Protein 2DGD (pdb70)

InterPro domains:
  IPR001920 Asp/Glu racemase [G3DSA:3.40.50.1860] (1-93)
  IPR001920 Asp/Glu racemase [G3DSA:3.40.50.1860] (94-223)
  IPR026286 Maleate isomerase/Arylmalonate decarboxylase [PF17645] (97-219)
  IPR026286 Maleate isomerase/Arylmalonate decarboxylase [PTHR40267] (1-223)

Foldseek 3Di:
DLQLFEEEEEEEPQQDLLVLCVVADPSYYYHYDYHDDDDLEDPDLVVVLVVLLVRCVVCVPRHPAYEYQGSRNCPPNVVSNCVSGPRYQYLVVLLVVVCVVLVWAEEEEEEAAADVVQVVVQVVVVVVRHHYQYYFHVHDDDLNVQLPDDLVVSLCSQVVPLVSRLVTPEYEYDHSSYNHQPNLQVNCVVSVQYHYSSLSSVSVCVVSVHDDDGGRD/DLQLFEEEEEEEPQQDLLVQCVVADPSYYYHYDYHDDDDLEDPDLVVVLVVLLVRCVVCVVRHPAYEYQGSYNCPPNVVSNCVSGPRYQYLVVLLVVVCVVLVWAEEEEEEAAAPVVQVVVVVVVVVVRHHYLYYFHVHDDDLNVQLPDDLVVSLCSQVVPLPSRLVTPEYEYDHSSYNHQPNLQVCLVVSVAYHYSVQSSVSVCVVSVHDDDTHRD/DLPLFEEEEEEEPQQPLLVQCVVADPSYYYHYDYHDDDDQEDPDLVVVLVVLLVRCVVCVPRHPAYEYQGSRRCPPNVVSNCVSGPRYQYLVVLVVVVCVVLVWAEEEEEEAAAPVVFVVVVVVVVVVRHHYLYYFHVHDDDLNVQLPDDLVVSLCSQVVPVVSRLVTPEYEYEHSSYNHQPNLQVNCVVSVQYHYSVLSSVSVCVVSVHDDDGGRD/DLQLFEEEEEEEPQQDLLVQCVVADPSYYYHYDYHDDDDLEDPDLVVVLVVLLVRCVVCVPRHPAYEYQGSRNCPPNVVSNCVSGPRYQYLVVLVVVVCVVLVWAEEEEEEAAAPVVFVVVVVVVVVVRHHYLYYFHVHDDDLNVQLPDDLVVSLCSQVVPLVSHLVTPEYEYDHSSYNHQPNLQVNCVVSVQYYYSVLSSVSVCVVSVHDDDGGRD

Solvent-accessible surface area: 36284 Å² total

Sequence (868 aa):
PGGRGRIGVILPANNAGEYDLWKAPEGVSIHSTRKPTKGCEPENVEEFEKELKYSYSLLAEVSDIIIYGRTYGTHKHAHVIKRVIKDVVIPEESVYELLKKLNVRKLWIGTPYIKERTLEEVEWWRNKGFEIVGYDGLGKIRGIDISNTPIFTIYRLVKRHLNEVLKADAVYIACTALSTYEAVQYLHEDLDPVVSENAAAWEALNKLKIKAKLPGFPGGRGRIGVILPANNAGEYDLWKAPEGVSIHSTRKPTKGCEPENVEEFEKELKYSYSLLAEVSDIIIYGRTYGTHKHAHVIKRVIKDVVIPEESVYELLKKLNVRKLWIGTPYIKERTLEEVEWWRNKGFEIVGYDGLGKIRGIDISNTPIFTIYRLVKRHLNEVLKADAVYIACTALSTYEAVQYLHEDLDPVVSENAAAWEALNKLKIKAKLPGFPGGRGRIGVILPANNAGEYDLWKAPEGVSIHSTRKPTKGCEPENVEEFEKELKYSYSLLAEVSDIIIYGRTYGTHKHAHVIKRVIKDVVIPEESVYELLKKLNVRKLWIGTPYIKERTLEEVEWWRNKGFEIVGYDGLGKIRGIDISNTPIFTIYRLVKRHLNEVLKADAVYIACTALSTYEAVQYLHEDLDPVVSENAAAWEALNKLKIKAKLPGFPGGRGRIGVILPANNAGEYDLWKAPEGVSIHSTRKPTKGCEPENVEEFEKELKYSYSLLAEVSDIIIYGRTYGTHKHAHVIKRVIKDVVIPEESVYELLKKLNVRKLWIGTPYIKERTLEEVEWWRNKGFEIVGYDGLGKIRGIDISNTPIFTIYRLVKRHLNEVLKADAVYIACTALSTYEAVQYLHEDLDPVVSENAAAWEALNKLKIKAKLPGF

Secondary structure (DSSP, 8-state):
--SSEEEEEE--TT----HHHH---TTEEEEEE----SSSS-S-HHHHHHHHHHHHHHHTTT-SEEEE---TTTTT-HHHHHHHSTT-B-HHHHHHHHHHHTT--EEEEEESS-HHHHHHHHHHHHTTT-EEEEEEE----SHHHHHT--HHHHHHHHHTTHHHHTTSSEEEE--TTS--TTHHHHHHHHH--EEEHHHH--HHHHHHT-----S--/--TTEEEEEE--TT----HHHH---TTEEEEEE----SSSS-SSHHHHHHHHHHHHHHHTTT-SEEEE---TTTTT-HHHHHHHSTT-B-HHHHHHHHHHHTT--EEEEEESS-HHHHHHHHHHHHTTT-EEEEEEE----SHHHHHT--HHHHHHHHHTTHHHHTTSSEEEE--TTS--TTHHHHHHHHH--EEEHHHH--HHHHHHT-----TT-/--SSEEEEEE--TT----HHHH---TTEEEEEE----SSSS-SSHHHHHHHHHHHHHHHTTT-SEEEE---TTTTT-HHHHHHHSTT-B-HHHHHHHHHHHTT--EEEEEESS-HHHHHHHHHHHHTTT-EEEEEEE----SHHHHHT--HHHHHHHHHTTHHHHTTSSEEEE--TTS--TTHHHHHHHHH--EEEHHHH--HHHHHHT-----S--/--SSEEEEEE--TT----HHHH---TTEEEEEE----SSSS-SSHHHHHHHHHHHHHHHTTT-SEEEE---TTTTT-HHHHHHHSTT-B-HHHHHHHHHHHTT--EEEEEESS-HHHHHHHHHHHHTTT-EEEEEEE----SHHHHHT--HHHHHHHHHTTHHHHTTSSEEEE--TTS--TTHHHHHHHHH--EEEHHHH--HHHHHHT-----S--

Nearest PDB structures (foldseek):
  2dgd-assembly1_A  TM=1.003E+00  e=7.468E-41  Sulfurisphaera tokodaii
  3ixm-assembly1_A  TM=8.099E-01  e=5.801E-12  Bordetella bronchiseptica
  3ixl-assembly1_A  TM=8.257E-01  e=1.389E-10  Bordetella bronchiseptica
  2vlb-assembly4_D  TM=7.906E-01  e=2.814E-10  Bordetella bronchiseptica
  3dtv-assembly5_C-4  TM=7.986E-01  e=5.375E-10  Bordetella bronchiseptica

Organism: Sulfurisphaera tokodaii (strain DSM 16993 / JCM 10545 / NBRC 100140 / 7) (NCBI:txid273063)

Structure (mmCIF, N/CA/C/O backbone):
data_2DGD
#
_entry.id   2DGD
#
_cell.length_a   131.221
_cell.length_b   131.221
_cell.length_c   125.896
_cell.angle_alpha   90.00
_cell.angle_beta   90.00
_cell.angle_gamma   120.00
#
_symmetry.space_group_name_H-M   'P 31 2 1'
#
loop_
_entity.id
_entity.type
_entity.pdbx_description
1 polymer '223aa long hypothetical arylmalonate decarboxylase'
2 non-polymer GLYCEROL
3 water water
#
loop_
_atom_site.group_PDB
_atom_site.id
_atom_site.type_symbol
_atom_site.label_atom_id
_atom_site.label_alt_id
_atom_site.label_comp_id
_atom_site.label_asym_id
_atom_site.label_entity_id
_atom_site.label_seq_id
_atom_site.pdbx_PDB_ins_code
_atom_site.Cartn_x
_atom_site.Cartn_y
_atom_site.Cartn_z
_atom_site.occupancy
_atom_site.B_iso_or_equiv
_atom_site.auth_seq_id
_atom_site.auth_comp_id
_atom_site.auth_asym_id
_atom_site.auth_atom_id
_atom_site.pdbx_PDB_model_num
ATOM 1 N N . PRO A 1 2 ? 17.600 134.129 24.053 1.00 30.93 2 PRO A N 1
ATOM 2 C CA . PRO A 1 2 ? 16.575 133.979 23.002 1.00 32.47 2 PRO A CA 1
ATOM 3 C C . PRO A 1 2 ? 15.250 133.494 23.562 1.00 30.47 2 PRO A C 1
ATOM 4 O O . PRO A 1 2 ? 15.063 132.303 23.767 1.00 32.72 2 PRO A O 1
ATOM 8 N N . GLY A 1 3 ? 14.339 134.422 23.821 1.00 28.53 3 GLY A N 1
ATOM 9 C CA . GLY A 1 3 ? 13.041 134.041 24.336 1.00 26.33 3 GLY A CA 1
ATOM 10 C C . GLY A 1 3 ? 12.201 133.481 23.205 1.00 25.25 3 GLY A C 1
ATOM 11 O O . GLY A 1 3 ? 11.240 134.109 22.768 1.00 25.15 3 GLY A O 1
ATOM 12 N N . GLY A 1 4 ? 12.571 132.299 22.725 1.00 24.36 4 GLY A N 1
ATOM 13 C CA . GLY A 1 4 ? 11.847 131.672 21.637 1.00 23.76 4 GLY A CA 1
ATOM 14 C C . GLY A 1 4 ? 10.384 131.468 21.968 1.00 24.02 4 GLY A C 1
ATOM 15 O O . GLY A 1 4 ? 9.536 131.390 21.076 1.00 23.86 4 GLY A O 1
ATOM 16 N N . ARG A 1 5 ? 10.090 131.384 23.261 1.00 22.51 5 ARG A N 1
ATOM 17 C CA . ARG A 1 5 ? 8.730 131.197 23.738 1.00 21.89 5 ARG A CA 1
ATOM 18 C C . ARG A 1 5 ? 8.057 132.558 23.956 1.00 22.85 5 ARG A C 1
ATOM 19 O O . ARG A 1 5 ? 6.836 132.693 23.853 1.00 23.84 5 ARG A O 1
ATOM 27 N N . GLY A 1 6 ? 8.865 133.566 24.254 1.00 22.37 6 GLY A N 1
ATOM 28 C CA . GLY A 1 6 ? 8.327 134.891 24.477 1.00 22.16 6 GLY A CA 1
ATOM 29 C C . GLY A 1 6 ? 9.352 135.820 25.091 1.00 22.22 6 GLY A C 1
ATOM 30 O O . GLY A 1 6 ? 10.258 135.379 25.802 1.00 22.24 6 GLY A O 1
ATOM 31 N N . ARG A 1 7 ? 9.210 137.111 24.804 1.00 21.80 7 ARG A N 1
ATOM 32 C CA . ARG A 1 7 ? 10.116 138.124 25.323 1.00 20.27 7 ARG A CA 1
ATOM 33 C C . ARG A 1 7 ? 9.315 139.230 25.983 1.00 19.86 7 ARG A C 1
ATOM 34 O O . ARG A 1 7 ? 8.496 139.879 25.339 1.00 19.94 7 ARG A O 1
ATOM 42 N N . ILE A 1 8 ? 9.548 139.435 27.273 1.00 19.26 8 ILE A N 1
ATOM 43 C CA . ILE A 1 8 ? 8.828 140.459 28.013 1.00 18.90 8 ILE A CA 1
ATOM 44 C C . ILE A 1 8 ? 9.708 141.661 28.327 1.00 19.01 8 ILE A C 1
ATOM 45 O O . ILE A 1 8 ? 10.744 141.545 28.986 1.00 18.68 8 ILE A O 1
ATOM 50 N N . GLY A 1 9 ? 9.293 142.821 27.839 1.00 19.33 9 GLY A N 1
ATOM 51 C CA . GLY A 1 9 ? 10.044 144.032 28.097 1.00 19.76 9 GLY A CA 1
ATOM 52 C C . GLY A 1 9 ? 9.509 144.675 29.360 1.00 19.19 9 GLY A C 1
ATOM 53 O O . GLY A 1 9 ? 8.325 144.554 29.669 1.00 19.01 9 GLY A O 1
ATOM 54 N N . VAL A 1 10 ? 10.372 145.347 30.107 1.00 18.03 10 VAL A N 1
ATOM 55 C CA . VAL A 1 10 ? 9.930 146.002 31.323 1.00 17.70 10 VAL A CA 1
ATOM 56 C C . VAL A 1 10 ? 10.614 147.360 31.523 1.00 18.38 10 VAL A C 1
ATOM 57 O O . VAL A 1 10 ? 11.842 147.479 31.448 1.00 19.09 10 VAL A O 1
ATOM 61 N N . ILE A 1 11 ? 9.804 148.388 31.743 1.00 17.46 11 ILE A N 1
ATOM 62 C CA . ILE A 1 11 ? 10.322 149.721 31.992 1.00 19.52 11 ILE A CA 1
ATOM 63 C C . ILE A 1 11 ? 10.241 149.919 33.498 1.00 20.74 11 ILE A C 1
ATOM 64 O O . ILE A 1 11 ? 9.163 149.814 34.079 1.00 21.60 11 ILE A O 1
ATOM 69 N N . LEU A 1 12 ? 11.367 150.195 34.141 1.00 21.40 12 LEU A N 1
ATOM 70 C CA . LEU A 1 12 ? 11.339 150.385 35.584 1.00 23.60 12 LEU A CA 1
ATOM 71 C C . LEU A 1 12 ? 12.199 151.528 36.085 1.00 23.88 12 LEU A C 1
ATOM 72 O O . LEU A 1 12 ? 13.069 152.019 35.375 1.00 24.15 12 LEU A O 1
ATOM 77 N N . PRO A 1 13 ? 11.950 151.978 37.325 1.00 24.70 13 PRO A N 1
ATOM 78 C CA . PRO A 1 13 ? 12.720 153.075 37.912 1.00 24.13 13 PRO A CA 1
ATOM 79 C C . PRO A 1 13 ? 14.182 152.689 38.112 1.00 24.47 13 PRO A C 1
ATOM 80 O O . PRO A 1 13 ? 14.495 151.548 38.428 1.00 23.86 13 PRO A O 1
ATOM 84 N N . ALA A 1 14 ? 15.069 153.655 37.923 1.00 25.64 14 ALA A N 1
ATOM 85 C CA . ALA A 1 14 ? 16.497 153.425 38.047 1.00 27.09 14 ALA A CA 1
ATOM 86 C C . ALA A 1 14 ? 16.915 152.602 39.255 1.00 27.78 14 ALA A C 1
ATOM 87 O O . ALA A 1 14 ? 17.695 151.661 39.132 1.00 28.36 14 ALA A O 1
ATOM 89 N N . ASN A 1 15 ? 16.391 152.949 40.422 1.00 29.23 15 ASN A N 1
ATOM 90 C CA . ASN A 1 15 ? 16.778 152.264 41.645 1.00 30.00 15 ASN A CA 1
ATOM 91 C C . ASN A 1 15 ? 15.960 151.060 42.085 1.00 29.63 15 ASN A C 1
ATOM 92 O O . ASN A 1 15 ? 16.023 150.658 43.240 1.00 30.80 15 ASN A O 1
ATOM 97 N N . ASN A 1 16 ? 15.199 150.478 41.170 1.00 28.15 16 ASN A N 1
ATOM 98 C CA . ASN A 1 16 ? 14.414 149.301 41.500 1.00 27.35 16 ASN A CA 1
ATOM 99 C C . ASN A 1 16 ? 15.321 148.088 41.300 1.00 27.49 16 ASN A C 1
ATOM 100 O O . ASN A 1 16 ? 15.738 147.803 40.178 1.00 28.63 16 ASN A O 1
ATOM 105 N N . ALA A 1 17 ? 15.628 147.371 42.374 1.00 26.28 17 ALA A N 1
ATOM 106 C CA . ALA A 1 17 ? 16.498 146.210 42.252 1.00 26.79 17 ALA A CA 1
ATOM 107 C C . ALA A 1 17 ? 15.794 144.894 42.548 1.00 27.12 17 ALA A C 1
ATOM 108 O O . ALA A 1 17 ? 16.428 143.843 42.585 1.00 27.34 17 ALA A O 1
ATOM 110 N N . GLY A 1 18 ? 14.482 144.944 42.737 1.00 26.84 18 GLY A N 1
ATOM 111 C CA . GLY A 1 18 ? 13.757 143.728 43.041 1.00 26.77 18 GLY A CA 1
ATOM 112 C C . GLY A 1 18 ? 12.905 143.134 41.936 1.00 28.28 18 GLY A C 1
ATOM 113 O O . GLY A 1 18 ? 12.753 141.915 41.859 1.00 28.52 18 GLY A O 1
ATOM 122 N N . GLU A 1 20 ? 13.341 142.950 38.517 1.00 25.87 20 GLU A N 1
ATOM 123 C CA . GLU A 1 20 ? 14.014 142.150 37.507 1.00 24.95 20 GLU A CA 1
ATOM 124 C C . GLU A 1 20 ? 14.248 140.739 38.020 1.00 24.87 20 GLU A C 1
ATOM 125 O O . GLU A 1 20 ? 14.073 139.765 37.291 1.00 25.37 20 GLU A O 1
ATOM 131 N N . TYR A 1 21 ? 14.630 140.627 39.286 1.00 24.89 21 TYR A N 1
ATOM 132 C CA . TYR A 1 21 ? 14.870 139.322 39.893 1.00 23.30 21 TYR A CA 1
ATOM 133 C C . TYR A 1 21 ? 13.574 138.506 39.923 1.00 22.57 21 TYR A C 1
ATOM 134 O O . TYR A 1 21 ? 13.553 137.358 39.489 1.00 22.04 21 TYR A O 1
ATOM 143 N N . ASP A 1 22 ? 12.501 139.100 40.442 1.00 21.81 22 ASP A N 1
ATOM 144 C CA . ASP A 1 22 ? 11.204 138.427 40.506 1.00 21.78 22 ASP A CA 1
ATOM 145 C C . ASP A 1 22 ? 10.764 137.943 39.129 1.00 21.74 22 ASP A C 1
ATOM 146 O O . ASP A 1 22 ? 10.403 136.779 38.955 1.00 20.63 22 ASP A O 1
ATOM 151 N N . LEU A 1 23 ? 10.801 138.846 38.154 1.00 22.23 23 LEU A N 1
ATOM 152 C CA . LEU A 1 23 ? 10.398 138.533 36.791 1.00 23.16 23 LEU A CA 1
ATOM 153 C C . LEU A 1 23 ? 11.140 137.342 36.191 1.00 23.83 23 LEU A C 1
ATOM 154 O O . LEU A 1 23 ? 10.527 136.480 35.572 1.00 24.25 23 LEU A O 1
ATOM 159 N N . TRP A 1 24 ? 12.454 137.284 36.368 1.00 24.33 24 TRP A N 1
ATOM 160 C CA . TRP A 1 24 ? 13.222 136.165 35.835 1.00 25.55 24 TRP A CA 1
ATOM 161 C C . TRP A 1 24 ? 12.903 134.864 36.559 1.00 26.21 24 TRP A C 1
ATOM 162 O O . TRP A 1 24 ? 12.805 133.809 35.944 1.00 26.96 24 TRP A O 1
ATOM 173 N N . LYS A 1 25 ? 12.751 134.937 37.873 1.00 26.82 25 LYS A N 1
ATOM 174 C CA . LYS A 1 25 ? 12.423 133.758 38.651 1.00 27.92 25 LYS A CA 1
ATOM 175 C C . LYS A 1 25 ? 11.068 133.185 38.222 1.00 29.11 25 LYS A C 1
ATOM 176 O O . LYS A 1 25 ? 10.853 131.977 38.264 1.00 29.62 25 LYS A O 1
ATOM 190 N N . ALA A 1 27 ? 9.752 133.745 35.129 1.00 25.81 27 ALA A N 1
ATOM 191 C CA . ALA A 1 27 ? 9.780 133.470 33.701 1.00 24.32 27 ALA A CA 1
ATOM 192 C C . ALA A 1 27 ? 9.879 131.983 33.414 1.00 24.05 27 ALA A C 1
ATOM 193 O O . ALA A 1 27 ? 10.808 131.321 33.869 1.00 24.45 27 ALA A O 1
ATOM 195 N N . PRO A 1 28 ? 8.901 131.425 32.680 1.00 23.77 28 PRO A N 1
ATOM 196 C CA . PRO A 1 28 ? 8.953 129.997 32.360 1.00 23.39 28 PRO A CA 1
ATOM 197 C C . PRO A 1 28 ? 10.030 129.773 31.308 1.00 24.33 28 PRO A C 1
ATOM 198 O O . PRO A 1 28 ? 10.532 130.732 30.717 1.00 25.36 28 PRO A O 1
ATOM 202 N N . GLU A 1 29 ? 10.383 128.517 31.068 1.00 24.93 29 GLU A N 1
ATOM 203 C CA . GLU A 1 29 ? 11.432 128.204 30.100 1.00 27.78 29 GLU A CA 1
ATOM 204 C C . GLU A 1 29 ? 11.179 128.704 28.686 1.00 26.82 29 GLU A C 1
ATOM 205 O O . GLU A 1 29 ? 10.130 128.436 28.106 1.00 28.74 29 GLU A O 1
ATOM 211 N N . GLY A 1 30 ? 12.151 129.412 28.128 1.00 24.61 30 GLY A N 1
ATOM 212 C CA . GLY A 1 30 ? 12.003 129.923 26.785 1.00 23.68 30 GLY A CA 1
ATOM 213 C C . GLY A 1 30 ? 11.562 131.369 26.793 1.00 24.43 30 GLY A C 1
ATOM 214 O O . GLY A 1 30 ? 11.409 131.992 25.739 1.00 27.46 30 GLY A O 1
ATOM 215 N N . VAL A 1 31 ? 11.348 131.908 27.986 1.00 22.53 31 VAL A N 1
ATOM 216 C CA . VAL A 1 31 ? 10.923 133.291 28.126 1.00 21.45 31 VAL A CA 1
ATOM 217 C C . VAL A 1 31 ? 12.076 134.097 28.696 1.00 21.00 31 VAL A C 1
ATOM 218 O O . VAL A 1 31 ? 12.780 133.634 29.593 1.00 21.13 31 VAL A O 1
ATOM 222 N N . SER A 1 32 ? 12.283 135.294 28.162 1.00 20.33 32 SER A N 1
ATOM 223 C CA . SER A 1 32 ? 13.338 136.157 28.661 1.00 21.56 32 SER A CA 1
ATOM 224 C C . SER A 1 32 ? 12.785 137.546 28.973 1.00 22.00 32 SER A C 1
ATOM 225 O O . SER A 1 32 ? 11.784 137.981 28.393 1.00 21.47 32 SER A O 1
ATOM 228 N N . ILE A 1 33 ? 13.441 138.222 29.913 1.00 22.13 33 ILE A N 1
ATOM 229 C CA . ILE A 1 33 ? 13.047 139.552 30.357 1.00 22.00 33 ILE A CA 1
ATOM 230 C C . ILE A 1 33 ? 14.055 140.595 29.876 1.00 22.80 33 ILE A C 1
ATOM 231 O O . ILE A 1 33 ? 15.266 140.409 30.001 1.00 23.86 33 ILE A O 1
ATOM 236 N N . HIS A 1 34 ? 13.552 141.697 29.331 1.00 23.11 34 HIS A N 1
ATOM 237 C CA . HIS A 1 34 ? 14.417 142.761 28.826 1.00 23.58 34 HIS A CA 1
ATOM 238 C C . HIS A 1 34 ? 13.969 144.084 29.411 1.00 24.06 34 HIS A C 1
ATOM 239 O O . HIS A 1 34 ? 12.816 144.484 29.240 1.00 25.44 34 HIS A O 1
ATOM 246 N N . SER A 1 35 ? 14.877 144.768 30.096 1.00 23.47 35 SER A N 1
ATOM 247 C CA . SER A 1 35 ? 14.511 146.024 30.728 1.00 25.01 35 SER A CA 1
ATOM 248 C C . SER A 1 35 ? 15.314 147.256 30.338 1.00 24.99 35 SER A C 1
ATOM 249 O O . SER A 1 35 ? 16.384 147.172 29.735 1.00 24.98 35 SER A O 1
ATOM 252 N N . THR A 1 36 ? 14.757 148.406 30.688 1.00 25.29 36 THR A N 1
ATOM 253 C CA . THR A 1 36 ? 15.390 149.690 30.452 1.00 26.65 36 THR A CA 1
ATOM 254 C C . THR A 1 36 ? 14.889 150.579 31.584 1.00 27.38 36 THR A C 1
ATOM 255 O O . THR A 1 36 ? 13.748 150.447 32.024 1.00 26.57 36 THR A O 1
ATOM 259 N N . ARG A 1 37 ? 15.744 151.474 32.064 1.00 29.47 37 ARG A N 1
ATOM 260 C CA . ARG A 1 37 ? 15.377 152.334 33.183 1.00 31.49 37 ARG A CA 1
ATOM 261 C C . ARG A 1 37 ? 14.973 153.758 32.846 1.00 34.01 37 ARG A C 1
ATOM 262 O O . ARG A 1 37 ? 15.266 154.273 31.765 1.00 35.18 37 ARG A O 1
ATOM 278 N N . LYS A 1 39 ? 14.651 157.851 34.502 1.00 47.04 39 LYS A N 1
ATOM 279 C CA . LYS A 1 39 ? 15.127 158.826 35.468 1.00 49.73 39 LYS A CA 1
ATOM 280 C C . LYS A 1 39 ? 14.269 158.807 36.732 1.00 50.85 39 LYS A C 1
ATOM 281 O O . LYS A 1 39 ? 13.044 158.806 36.657 1.00 49.65 39 LYS A O 1
ATOM 287 N N . PRO A 1 40 ? 14.907 158.760 37.916 1.00 53.10 40 PRO A N 1
ATOM 288 C CA . PRO A 1 40 ? 14.139 158.752 39.166 1.00 54.85 40 PRO A CA 1
ATOM 289 C C . PRO A 1 40 ? 13.448 160.106 39.302 1.00 56.58 40 PRO A C 1
ATOM 290 O O . PRO A 1 40 ? 14.041 161.141 39.013 1.00 56.14 40 PRO A O 1
ATOM 294 N N . THR A 1 41 ? 12.196 160.102 39.740 1.00 60.14 41 THR A N 1
ATOM 295 C CA . THR A 1 41 ? 11.441 161.347 39.855 1.00 63.43 41 THR A CA 1
ATOM 296 C C . THR A 1 41 ? 11.062 161.795 41.264 1.00 65.33 41 THR A C 1
ATOM 297 O O . THR A 1 41 ? 10.959 160.985 42.191 1.00 64.94 41 THR A O 1
ATOM 301 N N . LYS A 1 42 ? 10.841 163.101 41.398 1.00 67.71 42 LYS A N 1
ATOM 302 C CA . LYS A 1 42 ? 10.477 163.709 42.672 1.00 70.00 42 LYS A CA 1
ATOM 303 C C . LYS A 1 42 ? 9.113 163.243 43.179 1.00 70.29 42 LYS A C 1
ATOM 304 O O . LYS A 1 42 ? 9.026 162.526 44.180 1.00 70.03 42 LYS A O 1
ATOM 310 N N . GLY A 1 43 ? 8.054 163.651 42.486 1.00 70.01 43 GLY A N 1
ATOM 311 C CA . GLY A 1 43 ? 6.715 163.275 42.902 1.00 70.24 43 GLY A CA 1
ATOM 312 C C . GLY A 1 43 ? 6.313 161.862 42.531 1.00 70.08 43 GLY A C 1
ATOM 313 O O . GLY A 1 43 ? 7.153 161.043 42.157 1.00 70.47 43 GLY A O 1
ATOM 314 N N . CYS A 1 44 ? 5.019 161.575 42.646 1.00 69.79 44 CYS A N 1
ATOM 315 C CA . CYS A 1 44 ? 4.492 160.261 42.308 1.00 68.98 44 CYS A CA 1
ATOM 316 C C . CYS A 1 44 ? 3.593 160.402 41.078 1.00 67.34 44 CYS A C 1
ATOM 317 O O . CYS A 1 44 ? 2.906 159.465 40.677 1.00 67.97 44 CYS A O 1
ATOM 320 N N . GLU A 1 45 ? 3.620 161.592 40.484 1.00 64.57 45 GLU A N 1
ATOM 321 C CA . GLU A 1 45 ? 2.842 161.899 39.293 1.00 61.08 45 GLU A CA 1
ATOM 322 C C . GLU A 1 45 ? 3.607 162.981 38.535 1.00 59.91 45 GLU A C 1
ATOM 323 O O . GLU A 1 45 ? 4.212 163.860 39.141 1.00 58.83 45 GLU A O 1
ATOM 329 N N . PRO A 1 46 ? 3.594 162.929 37.196 1.00 59.88 46 PRO A N 1
ATOM 330 C CA . PRO A 1 46 ? 4.301 163.916 36.375 1.00 60.67 46 PRO A CA 1
ATOM 331 C C . PRO A 1 46 ? 3.676 165.311 36.348 1.00 62.38 46 PRO A C 1
ATOM 332 O O . PRO A 1 46 ? 2.477 165.458 36.098 1.00 63.06 46 PRO A O 1
ATOM 336 N N . GLU A 1 47 ? 4.488 166.335 36.605 1.00 63.77 47 GLU A N 1
ATOM 337 C CA . GLU A 1 47 ? 3.994 167.706 36.578 1.00 65.07 47 GLU A CA 1
ATOM 338 C C . GLU A 1 47 ? 3.982 168.228 35.154 1.00 65.75 47 GLU A C 1
ATOM 339 O O . GLU A 1 47 ? 3.205 169.117 34.818 1.00 66.09 47 GLU A O 1
ATOM 345 N N . ASN A 1 48 ? 4.849 167.676 34.316 1.00 67.04 48 ASN A N 1
ATOM 346 C CA . ASN A 1 48 ? 4.881 168.076 32.919 1.00 67.62 48 ASN A CA 1
ATOM 347 C C . ASN A 1 48 ? 4.460 166.850 32.110 1.00 67.29 48 ASN A C 1
ATOM 348 O O . ASN A 1 48 ? 5.255 165.933 31.913 1.00 67.44 48 ASN A O 1
ATOM 353 N N . VAL A 1 49 ? 3.214 166.828 31.649 1.00 66.44 49 VAL A N 1
ATOM 354 C CA . VAL A 1 49 ? 2.715 165.690 30.888 1.00 65.87 49 VAL A CA 1
ATOM 355 C C . VAL A 1 49 ? 3.445 165.444 29.575 1.00 66.05 49 VAL A C 1
ATOM 356 O O . VAL A 1 49 ? 3.774 164.300 29.257 1.00 66.38 49 VAL A O 1
ATOM 360 N N . GLU A 1 50 ? 3.699 166.498 28.807 1.00 66.40 50 GLU A N 1
ATOM 361 C CA . GLU A 1 50 ? 4.397 166.328 27.537 1.00 67.14 50 GLU A CA 1
ATOM 362 C C . GLU A 1 50 ? 5.806 165.799 27.785 1.00 66.06 50 GLU A C 1
ATOM 363 O O . GLU A 1 50 ? 6.326 165.009 27.001 1.00 65.93 50 GLU A O 1
ATOM 369 N N . GLU A 1 51 ? 6.416 166.246 28.880 1.00 65.07 51 GLU A N 1
ATOM 370 C CA . GLU A 1 51 ? 7.756 165.808 29.262 1.00 64.18 51 GLU A CA 1
ATOM 371 C C . GLU A 1 51 ? 7.726 164.308 29.525 1.00 62.19 51 GLU A C 1
ATOM 372 O O . GLU A 1 51 ? 8.543 163.549 28.997 1.00 62.36 51 GLU A O 1
ATOM 378 N N . PHE A 1 52 ? 6.776 163.899 30.359 1.00 58.73 52 PHE A N 1
ATOM 379 C CA . PHE A 1 52 ? 6.588 162.502 30.712 1.00 54.99 52 PHE A CA 1
ATOM 380 C C . PHE A 1 52 ? 6.376 161.689 29.442 1.00 53.64 52 PHE A C 1
ATOM 381 O O . PHE A 1 52 ? 7.134 160.766 29.156 1.00 54.67 52 PHE A O 1
ATOM 389 N N . GLU A 1 53 ? 5.356 162.048 28.673 1.00 51.94 53 GLU A N 1
ATOM 390 C CA . GLU A 1 53 ? 5.051 161.337 27.437 1.00 51.54 53 GLU A CA 1
ATOM 391 C C . GLU A 1 53 ? 6.239 161.220 26.478 1.00 50.25 53 GLU A C 1
ATOM 392 O O . GLU A 1 53 ? 6.399 160.212 25.796 1.00 50.04 53 GLU A O 1
ATOM 398 N N . LYS A 1 54 ? 7.080 162.244 26.430 1.00 49.72 54 LYS A N 1
ATOM 399 C CA . LYS A 1 54 ? 8.232 162.212 25.543 1.00 49.11 54 LYS A CA 1
ATOM 400 C C . LYS A 1 54 ? 9.263 161.199 26.034 1.00 48.31 54 LYS A C 1
ATOM 401 O O . LYS A 1 54 ? 9.817 160.430 25.245 1.00 48.77 54 LYS A O 1
ATOM 407 N N . GLU A 1 55 ? 9.522 161.201 27.337 1.00 47.21 55 GLU A N 1
ATOM 408 C CA . GLU A 1 55 ? 10.483 160.273 27.922 1.00 46.95 55 GLU A CA 1
ATOM 409 C C . GLU A 1 55 ? 9.937 158.852 27.881 1.00 45.08 55 GLU A C 1
ATOM 410 O O . GLU A 1 55 ? 10.677 157.892 27.667 1.00 44.43 55 GLU A O 1
ATOM 416 N N . LEU A 1 56 ? 8.632 158.725 28.083 1.00 43.35 56 LEU A N 1
ATOM 417 C CA . LEU A 1 56 ? 7.983 157.428 28.063 1.00 41.43 56 LEU A CA 1
ATOM 418 C C . LEU A 1 56 ? 8.092 156.826 26.671 1.00 40.64 56 LEU A C 1
ATOM 419 O O . LEU A 1 56 ? 8.410 155.648 26.525 1.00 40.33 56 LEU A O 1
ATOM 424 N N . LYS A 1 57 ? 7.838 157.639 25.650 1.00 39.87 57 LYS A N 1
ATOM 425 C CA . LYS A 1 57 ? 7.910 157.167 24.274 1.00 39.32 57 LYS A CA 1
ATOM 426 C C . LYS A 1 57 ? 9.332 156.742 23.932 1.00 38.39 57 LYS A C 1
ATOM 427 O O . LYS A 1 57 ? 9.534 155.772 23.199 1.00 38.88 57 LYS A O 1
ATOM 433 N N . TYR A 1 58 ? 10.317 157.461 24.465 1.00 36.85 58 TYR A N 1
ATOM 434 C CA . TYR A 1 58 ? 11.717 157.140 24.196 1.00 34.67 58 TYR A CA 1
ATOM 435 C C . TYR A 1 58 ? 12.098 155.781 24.765 1.00 34.48 58 TYR A C 1
ATOM 436 O O . TYR A 1 58 ? 12.660 154.941 24.058 1.00 33.58 58 TYR A O 1
ATOM 445 N N . SER A 1 59 ? 11.806 155.571 26.046 1.00 33.91 59 SER A N 1
ATOM 446 C CA . SER A 1 59 ? 12.121 154.299 26.688 1.00 33.37 59 SER A CA 1
ATOM 447 C C . SER A 1 59 ? 11.404 153.170 25.960 1.00 32.70 59 SER A C 1
ATOM 448 O O . SER A 1 59 ? 11.971 152.107 25.713 1.00 32.66 59 SER A O 1
ATOM 451 N N . TYR A 1 60 ? 10.151 153.410 25.610 1.00 31.93 60 TYR A N 1
ATOM 452 C CA . TYR A 1 60 ? 9.381 152.420 24.894 1.00 31.02 60 TYR A CA 1
ATOM 453 C C . TYR A 1 60 ? 10.089 152.069 23.587 1.00 30.34 60 TYR A C 1
ATOM 454 O O . TYR A 1 60 ? 10.181 150.905 23.214 1.00 31.73 60 TYR A O 1
ATOM 463 N N . SER A 1 61 ? 10.604 153.075 22.895 1.00 29.45 61 SER A N 1
ATOM 464 C CA . SER A 1 61 ? 11.281 152.832 21.631 1.00 28.67 61 SER A CA 1
ATOM 465 C C . SER A 1 61 ? 12.510 151.947 21.795 1.00 28.41 61 SER A C 1
ATOM 466 O O . SER A 1 61 ? 12.953 151.308 20.842 1.00 29.55 61 SER A O 1
ATOM 469 N N . LEU A 1 62 ? 13.064 151.907 23.002 1.00 27.75 62 LEU A N 1
ATOM 470 C CA . LEU A 1 62 ? 14.244 151.092 23.260 1.00 26.51 62 LEU A CA 1
ATOM 471 C C . LEU A 1 62 ? 13.884 149.628 23.498 1.00 26.20 62 LEU A C 1
ATOM 472 O O . LEU A 1 62 ? 14.737 148.747 23.399 1.00 26.19 62 LEU A O 1
ATOM 477 N N . LEU A 1 63 ? 12.615 149.374 23.794 1.00 26.28 63 LEU A N 1
ATOM 478 C CA . LEU A 1 63 ? 12.133 148.024 24.085 1.00 27.52 63 LEU A CA 1
ATOM 479 C C . LEU A 1 63 ? 11.181 147.456 23.029 1.00 29.57 63 LEU A C 1
ATOM 480 O O . LEU A 1 63 ? 10.969 146.239 22.960 1.00 29.74 63 LEU A O 1
ATOM 485 N N . ALA A 1 64 ? 10.621 148.341 22.208 1.00 30.60 64 ALA A N 1
ATOM 486 C CA . ALA A 1 64 ? 9.660 147.971 21.171 1.00 31.11 64 ALA A CA 1
ATOM 487 C C . ALA A 1 64 ? 10.024 146.798 20.270 1.00 32.30 64 ALA A C 1
ATOM 488 O O . ALA A 1 64 ? 9.186 145.951 19.967 1.00 34.08 64 ALA A O 1
ATOM 490 N N . GLU A 1 65 ? 11.272 146.732 19.843 1.00 32.75 65 GLU A N 1
ATOM 491 C CA . GLU A 1 65 ? 11.659 145.668 18.941 1.00 33.21 65 GLU A CA 1
ATOM 492 C C . GLU A 1 65 ? 12.008 144.314 19.579 1.00 31.82 65 GLU A C 1
ATOM 493 O O . GLU A 1 65 ? 11.813 143.281 18.950 1.00 32.17 65 GLU A O 1
ATOM 499 N N . VAL A 1 66 ? 12.513 144.299 20.810 1.00 30.11 66 VAL A N 1
ATOM 500 C CA . VAL A 1 66 ? 12.849 143.027 21.457 1.00 28.65 66 VAL A CA 1
ATOM 501 C C . VAL A 1 66 ? 11.701 142.472 22.283 1.00 29.08 66 VAL A C 1
ATOM 502 O O . VAL A 1 66 ? 11.755 141.325 22.728 1.00 29.17 66 VAL A O 1
ATOM 506 N N . SER A 1 67 ? 10.663 143.278 22.485 1.00 28.30 67 SER A N 1
ATOM 507 C CA . SER A 1 67 ? 9.526 142.863 23.303 1.00 26.52 67 SER A CA 1
ATOM 508 C C . SER A 1 67 ? 8.294 142.340 22.577 1.00 25.33 67 SER A C 1
ATOM 509 O O . SER A 1 67 ? 7.933 142.815 21.505 1.00 26.47 67 SER A O 1
ATOM 512 N N . ASP A 1 68 ? 7.649 141.355 23.186 1.00 24.03 68 ASP A N 1
ATOM 513 C CA . ASP A 1 68 ? 6.420 140.792 22.655 1.00 23.78 68 ASP A CA 1
ATOM 514 C C . ASP A 1 68 ? 5.299 141.540 23.370 1.00 24.33 68 ASP A C 1
ATOM 515 O O . ASP A 1 68 ? 4.181 141.665 22.869 1.00 24.71 68 ASP A O 1
ATOM 520 N N . ILE A 1 69 ? 5.620 142.023 24.566 1.00 22.98 69 ILE A N 1
ATOM 521 C CA . ILE A 1 69 ? 4.691 142.784 25.383 1.00 21.07 69 ILE A CA 1
ATOM 522 C C . ILE A 1 69 ? 5.552 143.568 26.357 1.00 21.22 69 ILE A C 1
ATOM 523 O O . ILE A 1 69 ? 6.683 143.177 26.629 1.00 20.49 69 ILE A O 1
ATOM 528 N N . ILE A 1 70 ? 5.030 144.674 26.875 1.00 21.91 70 ILE A N 1
ATOM 529 C CA . ILE A 1 70 ? 5.797 145.503 27.794 1.00 22.77 70 ILE A CA 1
ATOM 530 C C . ILE A 1 70 ? 5.080 145.764 29.103 1.00 23.42 70 ILE A C 1
ATOM 531 O O . ILE A 1 70 ? 3.876 145.983 29.131 1.00 24.43 70 ILE A O 1
ATOM 536 N N . ILE A 1 71 ? 5.836 145.729 30.192 1.00 24.60 71 ILE A N 1
ATOM 537 C CA . ILE A 1 71 ? 5.294 145.970 31.522 1.00 24.32 71 ILE A CA 1
ATOM 538 C C . ILE A 1 71 ? 5.829 147.307 31.996 1.00 25.62 71 ILE A C 1
ATOM 539 O O . ILE A 1 71 ? 7.034 147.546 31.927 1.00 25.80 71 ILE A O 1
ATOM 544 N N . TYR A 1 72 ? 4.934 148.177 32.459 1.00 27.04 72 TYR A N 1
ATOM 545 C CA . TYR A 1 72 ? 5.330 149.481 32.985 1.00 27.84 72 TYR A CA 1
ATOM 546 C C . TYR A 1 72 ? 5.509 149.257 34.483 1.00 28.63 72 TYR A C 1
ATOM 547 O O . TYR A 1 72 ? 4.550 149.310 35.248 1.00 28.42 72 TYR A O 1
ATOM 556 N N . GLY A 1 73 ? 6.743 148.998 34.896 1.00 30.10 73 GLY A N 1
ATOM 557 C CA . GLY A 1 73 ? 7.006 148.714 36.294 1.00 33.66 73 GLY A CA 1
ATOM 558 C C . GLY A 1 73 ? 7.204 149.861 37.254 1.00 35.84 73 GLY A C 1
ATOM 559 O O . GLY A 1 73 ? 8.089 149.809 38.100 1.00 36.77 73 GLY A O 1
ATOM 560 N N . ARG A 1 74 ? 6.390 150.898 37.137 1.00 39.05 74 ARG A N 1
ATOM 561 C CA . ARG A 1 74 ? 6.493 152.042 38.036 1.00 41.61 74 ARG A CA 1
ATOM 562 C C . ARG A 1 74 ? 5.098 152.341 38.545 1.00 43.86 74 ARG A C 1
ATOM 563 O O . ARG A 1 74 ? 4.111 151.815 38.019 1.00 44.82 74 ARG A O 1
ATOM 571 N N . THR A 1 75 ? 5.012 153.168 39.579 1.00 45.37 75 THR A N 1
ATOM 572 C CA . THR A 1 75 ? 3.714 153.544 40.119 1.00 47.53 75 THR A CA 1
ATOM 573 C C . THR A 1 75 ? 3.502 154.961 39.627 1.00 47.98 75 THR A C 1
ATOM 574 O O . THR A 1 75 ? 2.374 155.434 39.492 1.00 49.04 75 THR A O 1
ATOM 578 N N . TYR A 1 76 ? 4.623 155.614 39.340 1.00 47.99 76 TYR A N 1
ATOM 579 C CA . TYR A 1 76 ? 4.646 156.983 38.858 1.00 47.80 76 TYR A CA 1
ATOM 580 C C . TYR A 1 76 ? 3.790 157.160 37.609 1.00 47.57 76 TYR A C 1
ATOM 581 O O . TYR A 1 76 ? 3.980 156.471 36.611 1.00 47.44 76 TYR A O 1
ATOM 590 N N . GLY A 1 77 ? 2.832 158.079 37.686 1.00 47.75 77 GLY A N 1
ATOM 591 C CA . GLY A 1 77 ? 1.962 158.359 36.559 1.00 47.77 77 GLY A CA 1
ATOM 592 C C . GLY A 1 77 ? 0.832 157.376 36.319 1.00 48.04 77 GLY A C 1
ATOM 593 O O . GLY A 1 77 ? 0.034 157.569 35.406 1.00 48.41 77 GLY A O 1
ATOM 594 N N . THR A 1 78 ? 0.739 156.334 37.136 1.00 47.96 78 THR A N 1
ATOM 595 C CA . THR A 1 78 ? -0.302 155.337 36.946 1.00 48.52 78 THR A CA 1
ATOM 596 C C . THR A 1 78 ? -1.654 155.703 37.553 1.00 49.78 78 THR A C 1
ATOM 597 O O . THR A 1 78 ? -2.697 155.255 37.074 1.00 49.93 78 THR A O 1
ATOM 601 N N . HIS A 1 79 ? -1.644 156.524 38.596 1.00 51.24 79 HIS A N 1
ATOM 602 C CA . HIS A 1 79 ? -2.889 156.916 39.249 1.00 51.67 79 HIS A CA 1
ATOM 603 C C . HIS A 1 79 ? -3.694 157.966 38.481 1.00 51.72 79 HIS A C 1
ATOM 604 O O . HIS A 1 79 ? -4.906 157.826 38.327 1.00 52.12 79 HIS A O 1
ATOM 611 N N . LYS A 1 80 ? -3.028 159.008 37.992 1.00 51.68 80 LYS A N 1
ATOM 612 C CA . LYS A 1 80 ? -3.719 160.063 37.253 1.00 51.06 80 LYS A CA 1
ATOM 613 C C . LYS A 1 80 ? -3.446 160.129 35.757 1.00 50.29 80 LYS A C 1
ATOM 614 O O . LYS A 1 80 ? -4.190 160.771 35.028 1.00 50.59 80 LYS A O 1
ATOM 620 N N . HIS A 1 81 ? -2.392 159.474 35.286 1.00 50.80 81 HIS A N 1
ATOM 621 C CA . HIS A 1 81 ? -2.082 159.520 33.857 1.00 50.47 81 HIS A CA 1
ATOM 622 C C . HIS A 1 81 ? -1.970 158.170 33.149 1.00 49.14 81 HIS A C 1
ATOM 623 O O . HIS A 1 81 ? -1.276 158.046 32.140 1.00 47.67 81 HIS A O 1
ATOM 630 N N . ALA A 1 82 ? -2.666 157.167 33.673 1.00 48.71 82 ALA A N 1
ATOM 631 C CA . ALA A 1 82 ? -2.644 155.838 33.083 1.00 48.56 82 ALA A CA 1
ATOM 632 C C . ALA A 1 82 ? -2.959 155.904 31.588 1.00 48.30 82 ALA A C 1
ATOM 633 O O . ALA A 1 82 ? -2.368 155.180 30.788 1.00 48.33 82 ALA A O 1
ATOM 635 N N . HIS A 1 83 ? -3.882 156.786 31.218 1.00 47.82 83 HIS A N 1
ATOM 636 C CA . HIS A 1 83 ? -4.282 156.941 29.823 1.00 46.99 83 HIS A CA 1
ATOM 637 C C . HIS A 1 83 ? -3.129 157.372 28.921 1.00 46.20 83 HIS A C 1
ATOM 638 O O . HIS A 1 83 ? -3.088 157.019 27.740 1.00 46.12 83 HIS A O 1
ATOM 645 N N . VAL A 1 84 ? -2.197 158.142 29.470 1.00 45.09 84 VAL A N 1
ATOM 646 C CA . VAL A 1 84 ? -1.047 158.600 28.698 1.00 44.99 84 VAL A CA 1
ATOM 647 C C . VAL A 1 84 ? -0.160 157.405 28.378 1.00 44.12 84 VAL A C 1
ATOM 648 O O . VAL A 1 84 ? 0.313 157.251 27.255 1.00 44.32 84 VAL A O 1
ATOM 652 N N . ILE A 1 85 ? 0.050 156.565 29.387 1.00 43.19 85 ILE A N 1
ATOM 653 C CA . ILE A 1 85 ? 0.866 155.366 29.266 1.00 41.16 85 ILE A CA 1
ATOM 654 C C . ILE A 1 85 ? 0.263 154.400 28.248 1.00 41.17 85 ILE A C 1
ATOM 655 O O . ILE A 1 85 ? 0.959 153.907 27.358 1.00 41.38 85 ILE A O 1
ATOM 660 N N . LYS A 1 86 ? -1.034 154.136 28.378 1.00 40.84 86 LYS A N 1
ATOM 661 C CA . LYS A 1 86 ? -1.734 153.230 27.469 1.00 40.39 86 LYS A CA 1
ATOM 662 C C . LYS A 1 86 ? -1.649 153.768 26.040 1.00 40.65 86 LYS A C 1
ATOM 663 O O . LYS A 1 86 ? -1.577 153.008 25.079 1.00 40.21 86 LYS A O 1
ATOM 669 N N . ARG A 1 87 ? -1.661 155.091 25.918 1.00 41.58 87 ARG A N 1
ATOM 670 C CA . ARG A 1 87 ? -1.598 155.761 24.625 1.00 41.97 87 ARG A CA 1
ATOM 671 C C . ARG A 1 87 ? -0.261 155.524 23.934 1.00 41.39 87 ARG A C 1
ATOM 672 O O . ARG A 1 87 ? -0.210 155.162 22.756 1.00 43.49 87 ARG A O 1
ATOM 680 N N . VAL A 1 88 ? 0.822 155.736 24.672 1.00 39.10 88 VAL A N 1
ATOM 681 C CA . VAL A 1 88 ? 2.162 155.562 24.139 1.00 37.50 88 VAL A CA 1
ATOM 682 C C . VAL A 1 88 ? 2.510 154.097 23.922 1.00 38.34 88 VAL A C 1
ATOM 683 O O . VAL A 1 88 ? 3.071 153.732 22.890 1.00 39.52 88 VAL A O 1
ATOM 687 N N . ILE A 1 89 ? 2.173 153.256 24.895 1.00 38.56 89 ILE A N 1
ATOM 688 C CA . ILE A 1 89 ? 2.488 151.833 24.818 1.00 38.03 89 ILE A CA 1
ATOM 689 C C . ILE A 1 89 ? 1.262 150.949 24.647 1.00 38.57 89 ILE A C 1
ATOM 690 O O . ILE A 1 89 ? 0.557 150.652 25.611 1.00 37.39 89 ILE A O 1
ATOM 695 N N . LYS A 1 90 ? 1.024 150.523 23.409 1.00 39.68 90 LYS A N 1
ATOM 696 C CA . LYS A 1 90 ? -0.112 149.670 23.086 1.00 39.95 90 LYS A CA 1
ATOM 697 C C . LYS A 1 90 ? -0.013 148.330 23.811 1.00 39.05 90 LYS A C 1
ATOM 698 O O . LYS A 1 90 ? 1.022 147.662 23.755 1.00 39.70 90 LYS A O 1
ATOM 704 N N . ASP A 1 91 ? -1.096 147.952 24.485 1.00 37.39 91 ASP A N 1
ATOM 705 C CA . ASP A 1 91 ? -1.174 146.694 25.225 1.00 37.17 91 ASP A CA 1
ATOM 706 C C . ASP A 1 91 ? -0.244 146.617 26.430 1.00 35.52 91 ASP A C 1
ATOM 707 O O . ASP A 1 91 ? 0.039 145.529 26.931 1.00 34.81 91 ASP A O 1
ATOM 712 N N . VAL A 1 92 ? 0.226 147.772 26.890 1.00 33.34 92 VAL A N 1
ATOM 713 C CA . VAL A 1 92 ? 1.117 147.839 28.039 1.00 30.66 92 VAL A CA 1
ATOM 714 C C . VAL A 1 92 ? 0.457 147.191 29.249 1.00 30.35 92 VAL A C 1
ATOM 715 O O . VAL A 1 92 ? -0.768 147.226 29.394 1.00 31.22 92 VAL A O 1
ATOM 719 N N . VAL A 1 93 ? 1.270 146.585 30.108 1.00 28.55 93 VAL A N 1
ATOM 720 C CA . VAL A 1 93 ? 0.763 145.962 31.317 1.00 27.06 93 VAL A CA 1
ATOM 721 C C . VAL A 1 93 ? 1.097 146.871 32.489 1.00 27.69 93 VAL A C 1
ATOM 722 O O . VAL A 1 93 ? 2.267 147.159 32.749 1.00 27.61 93 VAL A O 1
ATOM 726 N N . ILE A 1 94 ? 0.067 147.337 33.184 1.00 27.48 94 ILE A N 1
ATOM 727 C CA . ILE A 1 94 ? 0.265 148.196 34.340 1.00 28.44 94 ILE A CA 1
ATOM 728 C C . ILE A 1 94 ? 0.014 147.325 35.560 1.00 28.20 94 ILE A C 1
ATOM 729 O O . ILE A 1 94 ? -1.125 147.005 35.872 1.00 27.97 94 ILE A O 1
ATOM 734 N N . PRO A 1 95 ? 1.088 146.920 36.261 1.00 29.12 95 PRO A N 1
ATOM 735 C CA . PRO A 1 95 ? 0.973 146.068 37.449 1.00 29.96 95 PRO A CA 1
ATOM 736 C C . PRO A 1 95 ? -0.186 146.372 38.397 1.00 31.81 95 PRO A C 1
ATOM 737 O O . PRO A 1 95 ? -0.885 145.454 38.829 1.00 31.71 95 PRO A O 1
ATOM 741 N N . GLU A 1 96 ? -0.401 147.646 38.711 1.00 34.03 96 GLU A N 1
ATOM 742 C CA . GLU A 1 96 ? -1.484 148.035 39.610 1.00 35.88 96 GLU A CA 1
ATOM 743 C C . GLU A 1 96 ? -2.849 147.578 39.081 1.00 34.37 96 GLU A C 1
ATOM 744 O O . GLU A 1 96 ? -3.690 147.100 39.838 1.00 33.64 96 GLU A O 1
ATOM 750 N N . GLU A 1 97 ? -3.062 147.723 37.778 1.00 32.92 97 GLU A N 1
ATOM 751 C CA . GLU A 1 97 ? -4.314 147.309 37.163 1.00 31.73 97 GLU A CA 1
ATOM 752 C C . GLU A 1 97 ? -4.406 145.786 37.092 1.00 29.99 97 GLU A C 1
ATOM 753 O O . GLU A 1 97 ? -5.497 145.222 37.106 1.00 29.22 97 GLU A O 1
ATOM 759 N N . SER A 1 98 ? -3.255 145.126 37.010 1.00 29.12 98 SER A N 1
ATOM 760 C CA . SER A 1 98 ? -3.197 143.667 36.950 1.00 27.48 98 SER A CA 1
ATOM 761 C C . SER A 1 98 ? -3.673 143.118 38.286 1.00 27.64 98 SER A C 1
ATOM 762 O O . SER A 1 98 ? -4.411 142.133 38.342 1.00 26.58 98 SER A O 1
ATOM 765 N N . VAL A 1 99 ? -3.235 143.763 39.363 1.00 27.88 99 VAL A N 1
ATOM 766 C CA . VAL A 1 99 ? -3.619 143.365 40.707 1.00 28.90 99 VAL A CA 1
ATOM 767 C C . VAL A 1 99 ? -5.133 143.411 40.826 1.00 30.10 99 VAL A C 1
ATOM 768 O O . VAL A 1 99 ? -5.755 142.495 41.353 1.00 29.23 99 VAL A O 1
ATOM 772 N N . TYR A 1 100 ? -5.721 144.491 40.325 1.00 32.45 100 TYR A N 1
ATOM 773 C CA . TYR A 1 100 ? -7.159 144.664 40.385 1.00 33.26 100 TYR A CA 1
ATOM 774 C C . TYR A 1 100 ? -7.889 143.539 39.664 1.00 32.78 100 TYR A C 1
ATOM 775 O O . TYR A 1 100 ? -8.805 142.937 40.216 1.00 32.27 100 TYR A O 1
ATOM 784 N N . GLU A 1 101 ? -7.485 143.251 38.433 1.00 33.09 101 GLU A N 1
ATOM 785 C CA . GLU A 1 101 ? -8.131 142.191 37.671 1.00 34.87 101 GLU A CA 1
ATOM 786 C C . GLU A 1 101 ? -7.953 140.836 38.343 1.00 34.13 101 GLU A C 1
ATOM 787 O O . GLU A 1 101 ? -8.891 140.043 38.411 1.00 34.52 101 GLU A O 1
ATOM 793 N N . LEU A 1 102 ? -6.752 140.580 38.854 1.00 32.65 102 LEU A N 1
ATOM 794 C CA . LEU A 1 102 ? -6.470 139.317 39.523 1.00 30.00 102 LEU A CA 1
ATOM 795 C C . LEU A 1 102 ? -7.320 139.141 40.776 1.00 28.87 102 LEU A C 1
ATOM 796 O O . LEU A 1 102 ? -7.894 138.075 40.996 1.00 28.12 102 LEU A O 1
ATOM 801 N N . LEU A 1 103 ? -7.397 140.185 41.597 1.00 28.07 103 LEU A N 1
ATOM 802 C CA . LEU A 1 103 ? -8.197 140.131 42.817 1.00 27.52 103 LEU A CA 1
ATOM 803 C C . LEU A 1 103 ? -9.667 139.923 42.468 1.00 28.45 103 LEU A C 1
ATOM 804 O O . LEU A 1 103 ? -10.376 139.158 43.128 1.00 27.27 103 LEU A O 1
ATOM 809 N N . LYS A 1 104 ? -10.123 140.605 41.423 1.00 29.45 104 LYS A N 1
ATOM 810 C CA . LYS A 1 104 ? -11.504 140.470 41.001 1.00 31.87 104 LYS A CA 1
ATOM 811 C C . LYS A 1 104 ? -11.751 139.047 40.536 1.00 32.07 104 LYS A C 1
ATOM 812 O O . LYS A 1 104 ? -12.723 138.414 40.937 1.00 32.82 104 LYS A O 1
ATOM 818 N N . LYS A 1 105 ? -10.866 138.537 39.692 1.00 32.32 105 LYS A N 1
ATOM 819 C CA . LYS A 1 105 ? -11.029 137.184 39.198 1.00 33.49 105 LYS A CA 1
ATOM 820 C C . LYS A 1 105 ? -11.023 136.191 40.353 1.00 32.71 105 LYS A C 1
ATOM 821 O O . LYS A 1 105 ? -11.581 135.104 40.248 1.00 32.55 105 LYS A O 1
ATOM 827 N N . LEU A 1 106 ? -10.404 136.576 41.463 1.00 32.30 106 LEU A N 1
ATOM 828 C CA . LEU A 1 106 ? -10.339 135.711 42.636 1.00 31.62 106 LEU A CA 1
ATOM 829 C C . LEU A 1 106 ? -11.504 135.954 43.597 1.00 32.16 106 LEU A C 1
ATOM 830 O O . LEU A 1 106 ? -11.509 135.441 44.717 1.00 31.12 106 LEU A O 1
ATOM 835 N N . ASN A 1 107 ? -12.483 136.740 43.158 1.00 33.18 107 ASN A N 1
ATOM 836 C CA . ASN A 1 107 ? -13.650 137.059 43.980 1.00 35.04 107 ASN A CA 1
ATOM 837 C C . ASN A 1 107 ? -13.239 137.600 45.343 1.00 35.65 107 ASN A C 1
ATOM 838 O O . ASN A 1 107 ? -13.682 137.099 46.377 1.00 35.19 107 ASN A O 1
ATOM 843 N N . VAL A 1 108 ? -12.397 138.624 45.346 1.00 35.58 108 VAL A N 1
ATOM 844 C CA . VAL A 1 108 ? -11.930 139.201 46.592 1.00 35.44 108 VAL A CA 1
ATOM 845 C C . VAL A 1 108 ? -12.702 140.452 46.988 1.00 36.70 108 VAL A C 1
ATOM 846 O O . VAL A 1 108 ? -12.789 141.405 46.214 1.00 37.32 108 VAL A O 1
ATOM 850 N N . ARG A 1 109 ? -13.270 140.441 48.193 1.00 37.75 109 ARG A N 1
ATOM 851 C CA . ARG A 1 109 ? -14.004 141.593 48.696 1.00 39.15 109 ARG A CA 1
ATOM 852 C C . ARG A 1 109 ? -13.280 142.216 49.890 1.00 37.77 109 ARG A C 1
ATOM 853 O O . ARG A 1 109 ? -13.176 143.438 49.991 1.00 38.34 109 ARG A O 1
ATOM 861 N N . LYS A 1 110 ? -12.785 141.379 50.798 1.00 35.67 110 LYS A N 1
ATOM 862 C CA . LYS A 1 110 ? -12.048 141.868 51.962 1.00 33.53 110 LYS A CA 1
ATOM 863 C C . LYS A 1 110 ? -10.553 141.758 51.663 1.00 31.35 110 LYS A C 1
ATOM 864 O O . LYS A 1 110 ? -10.069 140.718 51.224 1.00 30.26 110 LYS A O 1
ATOM 870 N N . LEU A 1 111 ? -9.823 142.836 51.908 1.00 29.51 111 LEU A N 1
ATOM 871 C CA . LEU A 1 111 ? -8.404 142.859 51.603 1.00 29.17 111 LEU A CA 1
ATOM 872 C C . LEU A 1 111 ? -7.507 143.404 52.723 1.00 29.75 111 LEU A C 1
ATOM 873 O O . LEU A 1 111 ? -7.884 144.340 53.440 1.00 2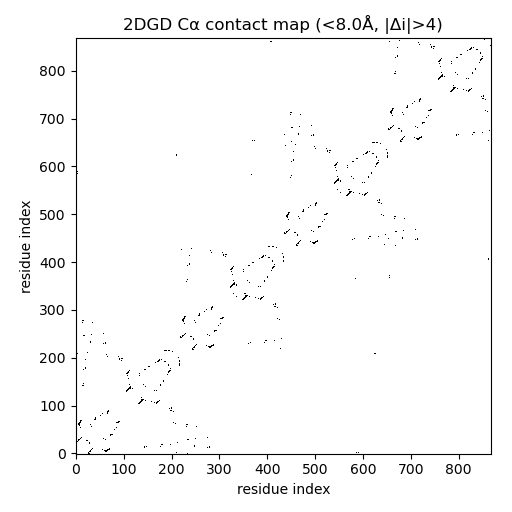9.81 111 LEU A O 1
ATOM 878 N N . TRP A 1 112 ? -6.328 142.802 52.876 1.00 28.09 112 TRP A N 1
ATOM 879 C CA . TRP A 1 112 ? -5.352 143.263 53.855 1.00 25.58 112 TRP A CA 1
ATOM 880 C C . TRP A 1 112 ? -4.199 143.766 52.987 1.00 25.88 112 TRP A C 1
ATOM 881 O O . TRP A 1 112 ? -3.746 143.057 52.079 1.00 27.73 112 TRP A O 1
ATOM 892 N N . ILE A 1 113 ? -3.723 144.978 53.255 1.00 23.34 113 ILE A N 1
ATOM 893 C CA . ILE A 1 113 ? -2.658 145.562 52.445 1.00 21.57 113 ILE A CA 1
ATOM 894 C C . ILE A 1 113 ? -1.313 145.788 53.132 1.00 21.60 113 ILE A C 1
ATOM 895 O O . ILE A 1 113 ? -1.226 146.459 54.159 1.00 21.11 113 ILE A O 1
ATOM 900 N N . GLY A 1 114 ? -0.260 145.228 52.545 1.00 20.82 114 GLY A N 1
ATOM 901 C CA . GLY A 1 114 ? 1.072 145.410 53.083 1.00 20.72 114 GLY A CA 1
ATOM 902 C C . GLY A 1 114 ? 1.858 146.276 52.117 1.00 20.96 114 GLY A C 1
ATOM 903 O O . GLY A 1 114 ? 1.746 146.095 50.909 1.00 21.34 114 GLY A O 1
ATOM 904 N N . THR A 1 115 ? 2.637 147.225 52.630 1.00 21.53 115 THR A N 1
ATOM 905 C CA . THR A 1 115 ? 3.434 148.103 51.770 1.00 22.44 115 THR A CA 1
ATOM 906 C C . THR A 1 115 ? 4.821 148.347 52.367 1.00 23.45 115 THR A C 1
ATOM 907 O O . THR A 1 115 ? 5.097 147.981 53.509 1.00 24.14 115 THR A O 1
ATOM 911 N N . PRO A 1 116 ? 5.723 148.949 51.585 1.00 24.01 116 PRO A N 1
ATOM 912 C CA . PRO A 1 116 ? 7.058 149.208 52.119 1.00 25.24 116 PRO A CA 1
ATOM 913 C C . PRO A 1 116 ? 7.177 150.678 52.534 1.00 26.47 116 PRO A C 1
ATOM 914 O O . PRO A 1 116 ? 8.191 151.098 53.083 1.00 25.97 116 PRO A O 1
ATOM 918 N N . TYR A 1 117 ? 6.114 151.438 52.280 1.00 28.35 117 TYR A N 1
ATOM 919 C CA . TYR A 1 117 ? 6.063 152.874 52.561 1.00 30.69 117 TYR A CA 1
ATOM 920 C C . TYR A 1 117 ? 5.869 153.287 54.014 1.00 32.02 117 TYR A C 1
ATOM 921 O O . TYR A 1 117 ? 5.715 152.457 54.906 1.00 32.60 117 TYR A O 1
ATOM 930 N N . ILE A 1 118 ? 5.846 154.602 54.218 1.00 32.81 118 ILE A N 1
ATOM 931 C CA . ILE A 1 118 ? 5.651 155.190 55.534 1.00 33.88 118 ILE A CA 1
ATOM 932 C C . ILE A 1 118 ? 4.189 155.594 55.692 1.00 34.52 118 ILE A C 1
ATOM 933 O O . ILE A 1 118 ? 3.516 155.888 54.709 1.00 33.90 118 ILE A O 1
ATOM 938 N N . LYS A 1 119 ? 3.720 155.616 56.937 1.00 36.99 119 LYS A N 1
ATOM 939 C CA . LYS A 1 119 ? 2.332 155.943 57.286 1.00 39.10 119 LYS A CA 1
ATOM 940 C C . LYS A 1 119 ? 1.496 156.699 56.261 1.00 39.47 119 LYS A C 1
ATOM 941 O O . LYS A 1 119 ? 0.479 156.190 55.784 1.00 40.69 119 LYS A O 1
ATOM 947 N N . GLU A 1 120 ? 1.921 157.914 55.939 1.00 39.14 120 GLU A N 1
ATOM 948 C CA . GLU A 1 120 ? 1.213 158.773 54.999 1.00 39.07 120 GLU A CA 1
ATOM 949 C C . GLU A 1 120 ? 0.917 158.074 53.686 1.00 37.84 120 GLU A C 1
ATOM 950 O O . GLU A 1 120 ? -0.236 157.905 53.310 1.00 37.98 120 GLU A O 1
ATOM 956 N N . ARG A 1 121 ? 1.960 157.653 52.988 1.00 37.52 121 ARG A N 1
ATOM 957 C CA . ARG A 1 121 ? 1.769 156.994 51.709 1.00 36.94 121 ARG A CA 1
ATOM 958 C C . ARG A 1 121 ? 0.980 155.685 51.811 1.00 35.50 121 ARG A C 1
ATOM 959 O O . ARG A 1 121 ? 0.190 155.371 50.922 1.00 34.47 121 ARG A O 1
ATOM 967 N N . THR A 1 122 ? 1.188 154.922 52.881 1.00 34.29 122 THR A N 1
ATOM 968 C CA . THR A 1 122 ? 0.449 153.671 53.056 1.00 33.30 122 THR A CA 1
ATOM 969 C C . THR A 1 122 ? -1.033 154.007 53.182 1.00 33.97 122 THR A C 1
ATOM 970 O O . THR A 1 122 ? -1.902 153.255 52.735 1.00 33.99 122 THR A O 1
ATOM 974 N N . LEU A 1 123 ? -1.314 155.149 53.794 1.00 34.39 123 LEU A N 1
ATOM 975 C CA . LEU A 1 123 ? -2.683 155.583 53.975 1.00 35.43 123 LEU A CA 1
ATOM 976 C C . LEU A 1 123 ? -3.324 155.916 52.630 1.00 35.16 123 LEU A C 1
ATOM 977 O O . LEU A 1 123 ? -4.513 155.687 52.433 1.00 34.68 123 LEU A O 1
ATOM 982 N N . GLU A 1 124 ? -2.533 156.451 51.706 1.00 35.89 124 GLU A N 1
ATOM 983 C CA . GLU A 1 124 ? -3.039 156.806 50.386 1.00 37.75 124 GLU A CA 1
ATOM 984 C C . GLU A 1 124 ? -3.330 155.562 49.571 1.00 37.47 124 GLU A C 1
ATOM 985 O O . GLU A 1 124 ? -4.253 155.551 48.764 1.00 37.30 124 GLU A O 1
ATOM 991 N N . GLU A 1 125 ? -2.520 154.524 49.771 1.00 37.77 125 GLU A N 1
ATOM 992 C CA . GLU A 1 125 ? -2.672 153.257 49.055 1.00 36.96 125 GLU A CA 1
ATOM 993 C C . GLU A 1 125 ? -3.934 152.562 49.526 1.00 35.11 125 GLU A C 1
ATOM 994 O O . GLU A 1 125 ? -4.663 151.981 48.734 1.00 35.00 125 GLU A O 1
ATOM 1000 N N . VAL A 1 126 ? -4.166 152.613 50.831 1.00 33.43 126 VAL A N 1
ATOM 1001 C CA . VAL A 1 126 ? -5.347 152.024 51.438 1.00 32.75 126 VAL A CA 1
ATOM 1002 C C . VAL A 1 126 ? -6.583 152.667 50.818 1.00 34.09 126 VAL A C 1
ATOM 1003 O O . VAL A 1 126 ? -7.495 151.982 50.373 1.00 34.10 126 VAL A O 1
ATOM 1007 N N . GLU A 1 127 ? -6.602 153.992 50.788 1.00 36.27 127 GLU A N 1
ATOM 1008 C CA . GLU A 1 127 ? -7.728 154.728 50.227 1.00 39.45 127 GLU A CA 1
ATOM 1009 C C . GLU A 1 127 ? -7.924 154.435 48.749 1.00 37.28 127 GLU A C 1
ATOM 1010 O O . GLU A 1 127 ? -9.044 154.387 48.250 1.00 36.26 127 GLU A O 1
ATOM 1016 N N . TRP A 1 128 ? -6.823 154.221 48.051 1.00 36.61 128 TRP A N 1
ATOM 1017 C CA . TRP A 1 128 ? -6.880 153.944 46.631 1.00 36.92 128 TRP A CA 1
ATOM 1018 C C . TRP A 1 128 ? -7.570 152.617 46.337 1.00 36.26 128 TRP A C 1
ATOM 1019 O O . TRP A 1 128 ? -8.307 152.498 45.365 1.00 37.43 128 TRP A O 1
ATOM 1030 N N . TRP A 1 129 ? -7.350 151.627 47.185 1.00 35.34 129 TRP A N 1
ATOM 1031 C CA . TRP A 1 129 ? -7.964 150.334 46.970 1.00 36.80 129 TRP A CA 1
ATOM 1032 C C . TRP A 1 129 ? -9.397 150.245 47.464 1.00 37.71 129 TRP A C 1
ATOM 1033 O O . TRP A 1 129 ? -10.209 149.487 46.928 1.00 37.04 129 TRP A O 1
ATOM 1044 N N . ARG A 1 130 ? -9.711 151.027 48.485 1.00 38.49 130 ARG A N 1
ATOM 1045 C CA . ARG A 1 130 ? -11.052 151.037 49.037 1.00 38.55 130 ARG A CA 1
ATOM 1046 C C . ARG A 1 130 ? -12.004 151.635 48.005 1.00 38.62 130 ARG A C 1
ATOM 1047 O O . ARG A 1 130 ? -13.099 151.122 47.790 1.00 38.59 130 ARG A O 1
ATOM 1055 N N . ASN A 1 131 ? -11.573 152.711 47.352 1.00 38.89 131 ASN A N 1
ATOM 1056 C CA . ASN A 1 131 ? -12.395 153.366 46.339 1.00 40.04 131 ASN A CA 1
ATOM 1057 C C . ASN A 1 131 ? -12.607 152.472 45.131 1.00 39.28 131 ASN A C 1
ATOM 1058 O O . ASN A 1 131 ? -13.479 152.731 44.308 1.00 39.25 131 ASN A O 1
ATOM 1063 N N . LYS A 1 132 ? -11.795 151.426 45.019 1.00 39.07 132 LYS A N 1
ATOM 1064 C CA . LYS A 1 132 ? -11.918 150.488 43.913 1.00 37.22 132 LYS A CA 1
ATOM 1065 C C . LYS A 1 132 ? -12.927 149.407 44.278 1.00 36.10 132 LYS A C 1
ATOM 1066 O O . LYS A 1 132 ? -13.171 148.493 43.500 1.00 37.26 132 LYS A O 1
ATOM 1072 N N . GLY A 1 133 ? -13.501 149.505 45.472 1.00 34.16 133 GLY A N 1
ATOM 1073 C CA . GLY A 1 133 ? -14.492 148.531 45.883 1.00 34.04 133 GLY A CA 1
ATOM 1074 C C . GLY A 1 133 ? -14.032 147.416 46.803 1.00 34.98 133 GLY A C 1
ATOM 1075 O O . GLY A 1 133 ? -14.576 146.307 46.749 1.00 36.24 133 GLY A O 1
ATOM 1076 N N . PHE A 1 134 ? -13.039 147.684 47.646 1.00 34.58 134 PHE A N 1
ATOM 1077 C CA . PHE A 1 134 ? -12.564 146.658 48.564 1.00 33.44 134 PHE A CA 1
ATOM 1078 C C . PHE A 1 134 ? -12.720 147.097 50.008 1.00 33.84 134 PHE A C 1
ATOM 1079 O O . PHE A 1 134 ? -12.547 148.278 50.330 1.00 35.03 134 PHE A O 1
ATOM 1087 N N . GLU A 1 135 ? -13.062 146.150 50.874 1.00 32.48 135 GLU A N 1
ATOM 1088 C CA . GLU A 1 135 ? -13.169 146.447 52.288 1.00 32.40 135 GLU A CA 1
ATOM 1089 C C . GLU A 1 135 ? -11.775 146.142 52.813 1.00 31.56 135 GLU A C 1
ATOM 1090 O O . GLU A 1 135 ? -11.290 145.019 52.697 1.00 32.47 135 GLU A O 1
ATOM 1096 N N . ILE A 1 136 ? -11.125 147.142 53.380 1.00 29.78 136 ILE A N 1
ATOM 1097 C CA . ILE A 1 136 ? -9.779 146.955 53.869 1.00 29.57 136 ILE A CA 1
ATOM 1098 C C . ILE A 1 136 ? -9.717 146.636 55.348 1.00 28.87 136 ILE A C 1
ATOM 1099 O O . ILE A 1 136 ? -9.682 147.524 56.190 1.00 29.44 136 ILE A O 1
ATOM 1104 N N . VAL A 1 137 ? -9.685 145.343 55.641 1.00 28.19 137 VAL A N 1
ATOM 1105 C CA . VAL A 1 137 ? -9.652 144.839 57.003 1.00 28.45 137 VAL A CA 1
ATOM 1106 C C . VAL A 1 137 ? -8.384 145.150 57.799 1.00 29.22 137 VAL A C 1
ATOM 1107 O O . VAL A 1 137 ? -8.330 144.890 59.002 1.00 31.03 137 VAL A O 1
ATOM 1111 N N . GLY A 1 138 ? -7.364 145.700 57.146 1.00 28.81 138 GLY A N 1
ATOM 1112 C CA . GLY A 1 138 ? -6.139 146.020 57.861 1.00 29.02 138 GLY A CA 1
ATOM 1113 C C . GLY A 1 138 ? -4.970 146.341 56.954 1.00 28.70 138 GLY A C 1
ATOM 1114 O O . GLY A 1 138 ? -5.015 146.053 55.764 1.00 29.03 138 GLY A O 1
ATOM 1115 N N . TYR A 1 139 ? -3.919 146.931 57.514 1.00 28.54 139 TYR A N 1
ATOM 1116 C CA . TYR A 1 139 ? -2.747 147.287 56.725 1.00 28.93 139 TYR A CA 1
ATOM 1117 C C . TYR A 1 139 ? -1.547 147.686 57.575 1.00 28.43 139 TYR A C 1
ATOM 1118 O O . TYR A 1 139 ? -1.665 147.894 58.780 1.00 30.20 139 TYR A O 1
ATOM 1127 N N . ASP A 1 140 ? -0.388 147.789 56.932 1.00 27.40 140 ASP A N 1
ATOM 1128 C CA . ASP A 1 140 ? 0.848 148.173 57.606 1.00 26.12 140 ASP A CA 1
ATOM 1129 C C . ASP A 1 140 ? 1.915 148.399 56.533 1.00 25.87 140 ASP A C 1
ATOM 1130 O O . ASP A 1 140 ? 1.761 147.956 55.396 1.00 25.26 140 ASP A O 1
ATOM 1135 N N . GLY A 1 141 ? 2.987 149.101 56.895 1.00 25.74 141 GLY A N 1
ATOM 1136 C CA . GLY A 1 141 ? 4.054 149.377 55.950 1.00 24.03 141 GLY A CA 1
ATOM 1137 C C . GLY A 1 141 ? 5.415 149.240 56.601 1.00 24.25 141 GLY A C 1
ATOM 1138 O O . GLY A 1 141 ? 5.518 149.255 57.823 1.00 24.41 141 GLY A O 1
ATOM 1139 N N . LEU A 1 142 ? 6.461 149.104 55.791 1.00 24.45 142 LEU A N 1
ATOM 1140 C CA . LEU A 1 142 ? 7.815 148.958 56.313 1.00 24.28 142 LEU A CA 1
ATOM 1141 C C . LEU A 1 142 ? 8.417 150.309 56.664 1.00 24.68 142 LEU A C 1
ATOM 1142 O O . LEU A 1 142 ? 9.484 150.382 57.266 1.00 25.31 142 LEU A O 1
ATOM 1147 N N . GLY A 1 143 ? 7.730 151.376 56.269 1.00 26.04 143 GLY A N 1
ATOM 1148 C CA . GLY A 1 143 ? 8.195 152.722 56.549 1.00 25.45 143 GLY A CA 1
ATOM 1149 C C . GLY A 1 143 ? 9.517 153.079 55.909 1.00 26.86 143 GLY A C 1
ATOM 1150 O O . GLY A 1 143 ? 10.397 153.619 56.577 1.00 28.27 143 GLY A O 1
ATOM 1151 N N . LYS A 1 144 ? 9.672 152.773 54.622 1.00 27.78 144 LYS A N 1
ATOM 1152 C CA . LYS A 1 144 ? 10.905 153.090 53.903 1.00 27.60 144 LYS A CA 1
ATOM 1153 C C . LYS A 1 144 ? 10.607 154.164 52.875 1.00 28.57 144 LYS A C 1
ATOM 1154 O O . LYS A 1 144 ? 9.446 154.404 52.537 1.00 27.55 144 LYS A O 1
ATOM 1160 N N . ILE A 1 145 ? 11.656 154.809 52.376 1.00 30.33 145 ILE A N 1
ATOM 1161 C CA . ILE A 1 145 ? 11.490 155.877 51.401 1.00 32.21 145 ILE A CA 1
ATOM 1162 C C . ILE A 1 145 ? 12.264 155.644 50.110 1.00 32.16 145 ILE A C 1
ATOM 1163 O O . ILE A 1 145 ? 11.709 155.762 49.021 1.00 32.85 145 ILE A O 1
ATOM 1168 N N . ARG A 1 146 ? 13.544 155.322 50.240 1.00 32.27 146 ARG A N 1
ATOM 1169 C CA . ARG A 1 146 ? 14.405 155.087 49.091 1.00 33.34 146 ARG A CA 1
ATOM 1170 C C . ARG A 1 146 ? 14.166 153.722 48.456 1.00 32.33 146 ARG A C 1
ATOM 1171 O O . ARG A 1 146 ? 14.108 152.704 49.144 1.00 32.89 146 ARG A O 1
ATOM 1179 N N . GLY A 1 147 ? 14.035 153.713 47.133 1.00 30.89 147 GLY A N 1
ATOM 1180 C CA . GLY A 1 147 ? 13.797 152.480 46.408 1.00 29.98 147 GLY A CA 1
ATOM 1181 C C . GLY A 1 147 ? 14.844 151.404 46.616 1.00 30.57 147 GLY A C 1
ATOM 1182 O O . GLY A 1 147 ? 14.508 150.227 46.722 1.00 30.18 147 GLY A O 1
ATOM 1183 N N . ILE A 1 148 ? 16.114 151.790 46.674 1.00 31.08 148 ILE A N 1
ATOM 1184 C CA . ILE A 1 148 ? 17.170 150.809 46.871 1.00 31.40 148 ILE A CA 1
ATOM 1185 C C . ILE A 1 148 ? 16.993 150.142 48.237 1.00 31.53 148 ILE A C 1
ATOM 1186 O O . ILE A 1 148 ? 17.212 148.942 48.392 1.00 30.88 148 ILE A O 1
ATOM 1191 N N . ASP A 1 149 ? 16.574 150.932 49.220 1.00 31.87 149 ASP A N 1
ATOM 1192 C CA . ASP A 1 149 ? 16.351 150.430 50.565 1.00 31.97 149 ASP A CA 1
ATOM 1193 C C . ASP A 1 149 ? 15.186 149.445 50.508 1.00 31.21 149 ASP A C 1
ATOM 1194 O O . ASP A 1 149 ? 15.237 148.367 51.101 1.00 31.44 149 ASP A O 1
ATOM 1199 N N . ILE A 1 150 ? 14.138 149.824 49.786 1.00 28.66 150 ILE A N 1
ATOM 1200 C CA . ILE A 1 150 ? 12.971 148.971 49.640 1.00 27.47 150 ILE A CA 1
ATOM 1201 C C . ILE A 1 150 ? 13.368 147.651 48.996 1.00 27.82 150 ILE A C 1
ATOM 1202 O O . ILE A 1 150 ? 12.972 146.584 49.465 1.00 28.65 150 ILE A O 1
ATOM 1207 N N . SER A 1 151 ? 14.162 147.730 47.932 1.00 27.63 151 SER A N 1
ATOM 1208 C CA . SER A 1 151 ? 14.623 146.547 47.212 1.00 27.39 151 SER A CA 1
ATOM 1209 C C . SER A 1 151 ? 15.416 145.605 48.106 1.00 27.92 151 SER A C 1
ATOM 1210 O O . SER A 1 151 ? 15.362 144.382 47.940 1.00 29.48 151 SER A O 1
ATOM 1213 N N . ASN A 1 152 ? 16.157 146.173 49.051 1.00 26.64 152 ASN A N 1
ATOM 1214 C CA . ASN A 1 152 ? 16.964 145.364 49.949 1.00 25.52 152 ASN A CA 1
ATOM 1215 C C . ASN A 1 152 ? 16.177 144.581 50.994 1.00 25.06 152 ASN A C 1
ATOM 1216 O O . ASN A 1 152 ? 16.761 143.820 51.755 1.00 27.09 152 ASN A O 1
ATOM 1221 N N . THR A 1 153 ? 14.860 144.751 51.034 1.00 23.34 153 THR A N 1
ATOM 1222 C CA . THR A 1 153 ? 14.053 144.058 52.029 1.00 21.31 153 THR A CA 1
ATOM 1223 C C . THR A 1 153 ? 14.119 142.538 51.917 1.00 20.69 153 THR A C 1
ATOM 1224 O O . THR A 1 153 ? 13.795 141.957 50.875 1.00 19.73 153 THR A O 1
ATOM 1228 N N . PRO A 1 154 ? 14.540 141.874 53.002 1.00 19.23 154 PRO A N 1
ATOM 1229 C CA . PRO A 1 154 ? 14.675 140.418 53.101 1.00 19.08 154 PRO A CA 1
ATOM 1230 C C . PRO A 1 154 ? 13.335 139.685 53.003 1.00 18.54 154 PRO A C 1
ATOM 1231 O O . PRO A 1 154 ? 12.293 140.208 53.402 1.00 17.61 154 PRO A O 1
ATOM 1235 N N . ILE A 1 155 ? 13.382 138.463 52.483 1.00 17.27 155 ILE A N 1
ATOM 1236 C CA . ILE A 1 155 ? 12.195 137.646 52.329 1.00 15.49 155 ILE A CA 1
ATOM 1237 C C . ILE A 1 155 ? 11.320 137.644 53.574 1.00 16.65 155 ILE A C 1
ATOM 1238 O O . ILE A 1 155 ? 10.144 138.018 53.522 1.00 16.74 155 ILE A O 1
ATOM 1243 N N . PHE A 1 156 ? 11.889 137.229 54.697 1.00 16.41 156 PHE A N 1
ATOM 1244 C CA . PHE A 1 156 ? 11.108 137.158 55.919 1.00 16.84 156 PHE A CA 1
ATOM 1245 C C . PHE A 1 156 ? 10.748 138.476 56.576 1.00 17.12 156 PHE A C 1
ATOM 1246 O O . PHE A 1 156 ? 9.905 138.513 57.464 1.00 19.48 156 PHE A O 1
ATOM 1254 N N . THR A 1 157 ? 11.364 139.565 56.145 1.00 16.70 157 THR A N 1
ATOM 1255 C CA . THR A 1 157 ? 10.998 140.854 56.698 1.00 17.02 157 THR A CA 1
ATOM 1256 C C . THR A 1 157 ? 9.642 141.171 56.080 1.00 18.85 157 THR A C 1
ATOM 1257 O O . THR A 1 157 ? 8.759 141.735 56.727 1.00 21.18 157 THR A O 1
ATOM 1261 N N . ILE A 1 158 ? 9.487 140.792 54.815 1.00 19.58 158 ILE A N 1
ATOM 1262 C CA . ILE A 1 158 ? 8.241 140.997 54.088 1.00 18.89 158 ILE A CA 1
ATOM 1263 C C . ILE A 1 158 ? 7.219 140.039 54.671 1.00 19.95 158 ILE A C 1
ATOM 1264 O O . ILE A 1 158 ? 6.047 140.368 54.808 1.00 20.89 158 ILE A O 1
ATOM 1269 N N . TYR A 1 159 ? 7.676 138.843 55.010 1.00 20.74 159 TYR A N 1
ATOM 1270 C CA . TYR A 1 159 ? 6.801 137.843 55.577 1.00 21.93 159 TYR A CA 1
ATOM 1271 C C . TYR A 1 159 ? 6.232 138.298 56.920 1.00 23.09 159 TYR A C 1
ATOM 1272 O O . TYR A 1 159 ? 5.025 138.217 57.146 1.00 23.46 159 TYR A O 1
ATOM 1281 N N . ARG A 1 160 ? 7.085 138.800 57.804 1.00 24.19 160 ARG A N 1
ATOM 1282 C CA . ARG A 1 160 ? 6.609 139.230 59.115 1.00 26.33 160 ARG A CA 1
ATOM 1283 C C . ARG A 1 160 ? 5.803 140.522 59.040 1.00 26.31 160 ARG A C 1
ATOM 1284 O O . ARG A 1 160 ? 4.975 140.792 59.899 1.00 25.64 160 ARG A O 1
ATOM 1292 N N . LEU A 1 161 ? 6.040 141.317 58.004 1.00 27.15 161 LEU A N 1
ATOM 1293 C CA . LEU A 1 161 ? 5.303 142.561 57.815 1.00 26.19 161 LEU A CA 1
ATOM 1294 C C . LEU A 1 161 ? 3.809 142.232 57.831 1.00 26.98 161 LEU A C 1
ATOM 1295 O O . LEU A 1 161 ? 3.000 142.994 58.357 1.00 28.56 161 LEU A O 1
ATOM 1300 N N . VAL A 1 162 ? 3.457 141.076 57.272 1.00 26.72 162 VAL A N 1
ATOM 1301 C CA . VAL A 1 162 ? 2.073 140.623 57.209 1.00 25.60 162 VAL A CA 1
ATOM 1302 C C . VAL A 1 162 ? 1.697 139.768 58.427 1.00 26.78 162 VAL A C 1
ATOM 1303 O O . VAL A 1 162 ? 0.727 140.063 59.125 1.00 27.42 162 VAL A O 1
ATOM 1307 N N . LYS A 1 163 ? 2.480 138.721 58.682 1.00 26.84 163 LYS A N 1
ATOM 1308 C CA . LYS A 1 163 ? 2.226 137.794 59.780 1.00 26.52 163 LYS A CA 1
ATOM 1309 C C . LYS A 1 163 ? 2.013 138.454 61.133 1.00 27.96 163 LYS A C 1
ATOM 1310 O O . LYS A 1 163 ? 1.268 137.947 61.969 1.00 28.58 163 LYS A O 1
ATOM 1316 N N . ARG A 1 164 ? 2.679 139.577 61.352 1.00 29.78 164 ARG A N 1
ATOM 1317 C CA . ARG A 1 164 ? 2.575 140.314 62.605 1.00 30.74 164 ARG A CA 1
ATOM 1318 C C . ARG A 1 164 ? 1.140 140.752 62.889 1.00 30.23 164 ARG A C 1
ATOM 1319 O O . ARG A 1 164 ? 0.793 141.052 64.023 1.00 30.60 164 ARG A O 1
ATOM 1327 N N . HIS A 1 165 ? 0.308 140.782 61.855 1.00 30.12 165 HIS A N 1
ATOM 1328 C CA . HIS A 1 165 ? -1.089 141.183 61.997 1.00 30.59 165 HIS A CA 1
ATOM 1329 C C . HIS A 1 165 ? -2.021 140.017 61.684 1.00 31.59 165 HIS A C 1
ATOM 1330 O O . HIS A 1 165 ? -3.114 140.210 61.154 1.00 32.53 165 HIS A O 1
ATOM 1337 N N . LEU A 1 166 ? -1.582 138.809 62.024 1.00 31.54 166 LEU A N 1
ATOM 1338 C CA . LEU A 1 166 ? -2.341 137.590 61.770 1.00 31.61 166 LEU A CA 1
ATOM 1339 C C . LEU A 1 166 ? -3.844 137.726 62.008 1.00 33.12 166 LEU A C 1
ATOM 1340 O O . LEU A 1 166 ? -4.659 137.399 61.136 1.00 32.10 166 LEU A O 1
ATOM 1345 N N . ASN A 1 167 ? -4.199 138.204 63.199 1.00 34.48 167 ASN A N 1
ATOM 1346 C CA . ASN A 1 167 ? -5.593 138.363 63.589 1.00 36.00 167 ASN A CA 1
ATOM 1347 C C . ASN A 1 167 ? -6.479 139.053 62.548 1.00 35.50 167 ASN A C 1
ATOM 1348 O O . ASN A 1 167 ? -7.598 138.606 62.285 1.00 34.09 167 ASN A O 1
ATOM 1353 N N . GLU A 1 168 ? -5.991 140.147 61.971 1.00 35.15 168 GLU A N 1
ATOM 1354 C CA . GLU A 1 168 ? -6.761 140.871 60.970 1.00 35.04 168 GLU A CA 1
ATOM 1355 C C . GLU A 1 168 ? -6.636 140.190 59.611 1.00 33.54 168 GLU A C 1
ATOM 1356 O O . GLU A 1 168 ? -7.631 139.991 58.910 1.00 32.92 168 GLU A O 1
ATOM 1362 N N . VAL A 1 169 ? -5.402 139.857 59.235 1.00 30.75 169 VAL A N 1
ATOM 1363 C CA . VAL A 1 169 ? -5.144 139.225 57.948 1.00 28.10 169 VAL A CA 1
ATOM 1364 C C . VAL A 1 169 ? -6.096 138.072 57.691 1.00 27.55 169 VAL A C 1
ATOM 1365 O O . VAL A 1 169 ? -6.575 137.900 56.567 1.00 27.90 169 VAL A O 1
ATOM 1369 N N . LEU A 1 170 ? -6.374 137.293 58.736 1.00 25.88 170 LEU A N 1
ATOM 1370 C CA . LEU A 1 170 ? -7.267 136.144 58.625 1.00 23.12 170 LEU A CA 1
ATOM 1371 C C . LEU A 1 170 ? -8.695 136.541 58.347 1.00 22.40 170 LEU A C 1
ATOM 1372 O O . LEU A 1 170 ? -9.524 135.692 58.062 1.00 21.80 170 LEU A O 1
ATOM 1377 N N . LYS A 1 171 ? -8.982 137.833 58.440 1.00 23.80 171 LYS A N 1
ATOM 1378 C CA . LYS A 1 171 ? -10.326 138.325 58.178 1.00 24.96 171 LYS A CA 1
ATOM 1379 C C . LYS A 1 171 ? -10.487 138.713 56.715 1.00 25.50 171 LYS A C 1
ATOM 1380 O O . LYS A 1 171 ? -11.592 138.979 56.254 1.00 26.88 171 LYS A O 1
ATOM 1386 N N . ALA A 1 172 ? -9.381 138.749 55.983 1.00 26.30 172 ALA A N 1
ATOM 1387 C CA . ALA A 1 172 ? -9.411 139.130 54.576 1.00 26.07 172 ALA A CA 1
ATOM 1388 C C . ALA A 1 172 ? -9.603 137.937 53.646 1.00 25.34 172 ALA A C 1
ATOM 1389 O O . ALA A 1 172 ? -9.499 136.783 54.065 1.00 23.92 172 ALA A O 1
ATOM 1391 N N . ASP A 1 173 ? -9.899 138.224 52.383 1.00 25.11 173 ASP A N 1
ATOM 1392 C CA . ASP A 1 173 ? -10.081 137.178 51.386 1.00 26.19 173 ASP A CA 1
ATOM 1393 C C . ASP A 1 173 ? -8.750 136.966 50.695 1.00 26.63 173 ASP A C 1
ATOM 1394 O O . ASP A 1 173 ? -8.522 135.940 50.054 1.00 26.67 173 ASP A O 1
ATOM 1399 N N . ALA A 1 174 ? -7.874 137.956 50.831 1.00 26.41 174 ALA A N 1
ATOM 1400 C CA . ALA A 1 174 ? -6.561 137.907 50.213 1.00 24.76 174 ALA A CA 1
ATOM 1401 C C . ALA A 1 174 ? -5.704 139.033 50.751 1.00 23.81 174 ALA A C 1
ATOM 1402 O O . ALA A 1 174 ? -6.215 139.985 51.340 1.00 23.85 174 ALA A O 1
ATOM 1404 N N . VAL A 1 175 ? -4.399 138.910 50.541 1.00 22.70 175 VAL A N 1
ATOM 1405 C CA . VAL A 1 175 ? -3.436 139.914 50.962 1.00 21.95 175 VAL A CA 1
ATOM 1406 C C . VAL A 1 175 ? -2.806 140.505 49.709 1.00 23.05 175 VAL A C 1
ATOM 1407 O O . VAL A 1 175 ? -2.597 139.805 48.711 1.00 21.98 175 VAL A O 1
ATOM 1411 N N . TYR A 1 176 ? -2.510 141.796 49.756 1.00 23.68 176 TYR A N 1
ATOM 1412 C CA . TYR A 1 176 ? -1.878 142.459 48.626 1.00 24.92 176 TYR A CA 1
ATOM 1413 C C . TYR A 1 176 ? -0.629 143.161 49.122 1.00 24.51 176 TYR A C 1
ATOM 1414 O O . TYR A 1 176 ? -0.683 143.893 50.106 1.00 25.26 176 TYR A O 1
ATOM 1423 N N . ILE A 1 177 ? 0.497 142.927 48.454 1.00 24.19 177 ILE A N 1
ATOM 1424 C CA . ILE A 1 177 ? 1.751 143.570 48.834 1.00 24.22 177 ILE A CA 1
ATOM 1425 C C . ILE A 1 177 ? 2.151 144.525 47.718 1.00 24.77 177 ILE A C 1
ATOM 1426 O O . ILE A 1 177 ? 2.531 144.094 46.628 1.00 27.62 177 ILE A O 1
ATOM 1431 N N . ALA A 1 178 ? 2.068 145.822 48.000 1.00 23.95 178 ALA A N 1
ATOM 1432 C CA . ALA A 1 178 ? 2.379 146.862 47.019 1.00 23.65 178 ALA A CA 1
ATOM 1433 C C . ALA A 1 178 ? 3.858 147.133 46.744 1.00 23.56 178 ALA A C 1
ATOM 1434 O O . ALA A 1 178 ? 4.725 146.794 47.541 1.00 24.55 178 ALA A O 1
ATOM 1436 N N . CYS A 1 179 ? 4.106 147.754 45.594 1.00 23.54 179 CYS A N 1
ATOM 1437 C CA . CYS A 1 179 ? 5.430 148.149 45.102 1.00 25.40 179 CYS A CA 1
ATOM 1438 C C . CYS A 1 179 ? 6.229 147.043 44.420 1.00 25.53 179 CYS A C 1
ATOM 1439 O O . CYS A 1 179 ? 6.440 145.962 44.980 1.00 26.67 179 CYS A O 1
ATOM 1442 N N . THR A 1 180 ? 6.680 147.340 43.203 1.00 24.04 180 THR A N 1
ATOM 1443 C CA . THR A 1 180 ? 7.447 146.400 42.408 1.00 22.95 180 THR A CA 1
ATOM 1444 C C . THR A 1 180 ? 8.911 146.359 42.797 1.00 22.64 180 THR A C 1
ATOM 1445 O O . THR A 1 180 ? 9.658 145.531 42.281 1.00 22.37 180 THR A O 1
ATOM 1449 N N . ALA A 1 181 ? 9.326 147.245 43.699 1.00 23.18 181 ALA A N 1
ATOM 1450 C CA . ALA A 1 181 ? 10.727 147.267 44.146 1.00 23.47 181 ALA A CA 1
ATOM 1451 C C . ALA A 1 181 ? 11.008 146.110 45.116 1.00 23.45 181 ALA A C 1
ATOM 1452 O O . ALA A 1 181 ? 12.151 145.695 45.291 1.00 23.21 181 ALA A O 1
ATOM 1454 N N . LEU A 1 182 ? 9.955 145.598 45.748 1.00 22.69 182 LEU A N 1
ATOM 1455 C CA . LEU A 1 182 ? 10.090 144.481 46.666 1.00 21.24 182 LEU A CA 1
ATOM 1456 C C . LEU A 1 182 ? 10.197 143.175 45.890 1.00 21.48 182 LEU A C 1
ATOM 1457 O O . LEU A 1 182 ? 9.433 142.933 44.956 1.00 23.51 182 LEU A O 1
ATOM 1462 N N . SER A 1 183 ? 11.157 142.340 46.261 1.00 20.08 183 SER A N 1
ATOM 1463 C CA . SER A 1 183 ? 11.305 141.043 45.622 1.00 19.14 183 SER A CA 1
ATOM 1464 C C . SER A 1 183 ? 10.428 140.115 46.458 1.00 19.99 183 SER A C 1
ATOM 1465 O O . SER A 1 183 ? 10.809 139.704 47.565 1.00 19.47 183 SER A O 1
ATOM 1468 N N . THR A 1 184 ? 9.251 139.799 45.930 1.00 19.60 184 THR A N 1
ATOM 1469 C CA . THR A 1 184 ? 8.288 138.977 46.645 1.00 20.04 184 THR A CA 1
ATOM 1470 C C . THR A 1 184 ? 8.163 137.533 46.190 1.00 20.18 184 THR A C 1
ATOM 1471 O O . THR A 1 184 ? 7.342 136.792 46.711 1.00 20.29 184 THR A O 1
ATOM 1475 N N . TYR A 1 185 ? 8.982 137.125 45.232 1.00 22.06 185 TYR A N 1
ATOM 1476 C CA . TYR A 1 185 ? 8.915 135.761 44.717 1.00 22.36 185 TYR A CA 1
ATOM 1477 C C . TYR A 1 185 ? 8.792 134.673 45.791 1.00 22.90 185 TYR A C 1
ATOM 1478 O O . TYR A 1 185 ? 7.936 133.800 45.688 1.00 23.94 185 TYR A O 1
ATOM 1487 N N . GLU A 1 186 ? 9.643 134.719 46.812 1.00 22.85 186 GLU A N 1
ATOM 1488 C CA . GLU A 1 186 ? 9.601 133.722 47.879 1.00 22.89 186 GLU A CA 1
ATOM 1489 C C . GLU A 1 186 ? 8.589 134.064 48.974 1.00 23.22 186 GLU A C 1
ATOM 1490 O O . GLU A 1 186 ? 7.719 133.255 49.304 1.00 22.89 186 GLU A O 1
ATOM 1496 N N . ALA A 1 187 ? 8.717 135.262 49.541 1.00 23.17 187 ALA A N 1
ATOM 1497 C CA . ALA A 1 187 ? 7.833 135.715 50.611 1.00 22.33 187 ALA A CA 1
ATOM 1498 C C . ALA A 1 187 ? 6.374 135.368 50.345 1.00 22.02 187 ALA A C 1
ATOM 1499 O O . ALA A 1 187 ? 5.691 134.797 51.186 1.00 23.23 187 ALA A O 1
ATOM 1501 N N . VAL A 1 188 ? 5.901 135.718 49.162 1.00 22.28 188 VAL A N 1
ATOM 1502 C CA . VAL A 1 188 ? 4.529 135.457 48.774 1.00 22.16 188 VAL A CA 1
ATOM 1503 C C . VAL A 1 188 ? 4.152 133.966 48.817 1.00 22.40 188 VAL A C 1
ATOM 1504 O O . VAL A 1 188 ? 3.015 133.621 49.122 1.00 22.13 188 VAL A O 1
ATOM 1508 N N . GLN A 1 189 ? 5.102 133.079 48.538 1.00 23.06 189 GLN A N 1
ATOM 1509 C CA . GLN A 1 189 ? 4.814 131.643 48.569 1.00 23.40 189 GLN A CA 1
ATOM 1510 C C . GLN A 1 189 ? 4.625 131.164 50.000 1.00 23.77 189 GLN A C 1
ATOM 1511 O O . GLN A 1 189 ? 3.716 130.383 50.289 1.00 24.25 189 GLN A O 1
ATOM 1517 N N . TYR A 1 190 ? 5.500 131.620 50.889 1.00 22.61 190 TYR A N 1
ATOM 1518 C CA . TYR A 1 190 ? 5.406 131.251 52.288 1.00 22.49 190 TYR A CA 1
ATOM 1519 C C . TYR A 1 190 ? 4.086 131.753 52.851 1.00 23.46 190 TYR A C 1
ATOM 1520 O O . TYR A 1 190 ? 3.348 131.007 53.490 1.00 25.32 190 TYR A O 1
ATOM 1529 N N . LEU A 1 191 ? 3.791 133.027 52.620 1.00 22.53 191 LEU A N 1
ATOM 1530 C CA . LEU A 1 191 ? 2.551 133.595 53.112 1.00 22.28 191 LEU A CA 1
ATOM 1531 C C . LEU A 1 191 ? 1.337 132.823 52.586 1.00 22.64 191 LEU A C 1
ATOM 1532 O O . LEU A 1 191 ? 0.453 132.449 53.357 1.00 22.77 191 LEU A O 1
ATOM 1537 N N . HIS A 1 192 ? 1.307 132.569 51.282 1.00 22.53 192 HIS A N 1
ATOM 1538 C CA . HIS A 1 192 ? 0.194 131.853 50.675 1.00 23.36 192 HIS A CA 1
ATOM 1539 C C . HIS A 1 192 ? -0.046 130.484 51.314 1.00 24.93 192 HIS A C 1
ATOM 1540 O O . HIS A 1 192 ? -1.191 130.094 51.570 1.00 23.33 192 HIS A O 1
ATOM 1547 N N . GLU A 1 193 ? 1.033 129.748 51.554 1.00 26.39 193 GLU A N 1
ATOM 1548 C CA . GLU A 1 193 ? 0.917 128.440 52.166 1.00 28.36 193 GLU A CA 1
ATOM 1549 C C . GLU A 1 193 ? 0.403 128.549 53.592 1.00 27.92 193 GLU A C 1
ATOM 1550 O O . GLU A 1 193 ? -0.519 127.842 53.983 1.00 29.42 193 GLU A O 1
ATOM 1556 N N . ASP A 1 194 ? 1.010 129.439 54.364 1.00 26.13 194 ASP A N 1
ATOM 1557 C CA . ASP A 1 194 ? 0.655 129.611 55.760 1.00 26.08 194 ASP A CA 1
ATOM 1558 C C . ASP A 1 194 ? -0.718 130.210 56.035 1.00 27.27 194 ASP A C 1
ATOM 1559 O O . ASP A 1 194 ? -1.442 129.736 56.917 1.00 27.91 194 ASP A O 1
ATOM 1564 N N . LEU A 1 195 ? -1.085 131.245 55.288 1.00 27.38 195 LEU A N 1
ATOM 1565 C CA . LEU A 1 195 ? -2.372 131.896 55.495 1.00 27.61 195 LEU A CA 1
ATOM 1566 C C . LEU A 1 195 ? -3.523 131.200 54.776 1.00 28.45 195 LEU A C 1
ATOM 1567 O O . LEU A 1 195 ? -4.687 131.478 55.046 1.00 28.92 195 LEU A O 1
ATOM 1572 N N . ASP A 1 196 ? -3.194 130.300 53.861 1.00 29.40 196 ASP A N 1
ATOM 1573 C CA . ASP A 1 196 ? -4.206 129.577 53.102 1.00 30.45 196 ASP A CA 1
ATOM 1574 C C . ASP A 1 196 ? -5.180 130.519 52.394 1.00 29.32 196 ASP A C 1
ATOM 1575 O O . ASP A 1 196 ? -6.391 130.365 52.488 1.00 30.18 196 ASP A O 1
ATOM 1588 N N . PRO A 1 198 ? -5.088 133.626 48.828 1.00 25.22 198 PRO A N 1
ATOM 1589 C CA . PRO A 1 198 ? -4.187 134.229 47.846 1.00 24.67 198 PRO A CA 1
ATOM 1590 C C . PRO A 1 198 ? -3.414 135.424 48.410 1.00 24.61 198 PRO A C 1
ATOM 1591 O O . PRO A 1 198 ? -3.970 136.278 49.099 1.00 24.83 198 PRO A O 1
ATOM 1595 N N . VAL A 1 199 ? -2.115 135.451 48.142 1.00 23.25 199 VAL A N 1
ATOM 1596 C CA . VAL A 1 199 ? -1.259 136.540 48.581 1.00 22.21 199 VAL A CA 1
ATOM 1597 C C . VAL A 1 199 ? -0.714 137.107 47.281 1.00 22.07 199 VAL A C 1
ATOM 1598 O O . VAL A 1 199 ? 0.148 136.497 46.652 1.00 22.92 199 VAL A O 1
ATOM 1602 N N . VAL A 1 200 ? -1.232 138.265 46.880 1.00 20.84 200 VAL A N 1
ATOM 1603 C CA . VAL A 1 200 ? -0.848 138.891 45.615 1.00 19.95 200 VAL A CA 1
ATOM 1604 C C . VAL A 1 200 ? 0.159 140.032 45.695 1.00 20.52 200 VAL A C 1
ATOM 1605 O O . VAL A 1 200 ? -0.105 141.071 46.304 1.00 21.82 200 VAL A O 1
ATOM 1609 N N . SER A 1 201 ? 1.313 139.844 45.069 1.00 20.26 201 SER A N 1
ATOM 1610 C CA . SER A 1 201 ? 2.328 140.890 45.056 1.00 20.65 201 SER A CA 1
ATOM 1611 C C . SER A 1 201 ? 2.192 141.582 43.717 1.00 21.90 201 SER A C 1
ATOM 1612 O O . SER A 1 201 ? 1.696 140.999 42.754 1.00 22.30 201 SER A O 1
ATOM 1615 N N . GLU A 1 202 ? 2.645 142.823 43.649 1.00 23.57 202 GLU A N 1
ATOM 1616 C CA . GLU A 1 202 ? 2.524 143.582 42.420 1.00 23.62 202 GLU A CA 1
ATOM 1617 C C . GLU A 1 202 ? 3.282 142.932 41.267 1.00 22.88 202 GLU A C 1
ATOM 1618 O O . GLU A 1 202 ? 2.793 142.911 40.130 1.00 22.56 202 GLU A O 1
ATOM 1624 N N . ASN A 1 203 ? 4.459 142.380 41.553 1.00 21.22 203 ASN A N 1
ATOM 1625 C CA . ASN A 1 203 ? 5.239 141.744 40.507 1.00 20.00 203 ASN A CA 1
ATOM 1626 C C . ASN A 1 203 ? 4.570 140.483 39.984 1.00 19.21 203 ASN A C 1
ATOM 1627 O O . ASN A 1 203 ? 4.529 140.262 38.777 1.00 20.57 203 ASN A O 1
ATOM 1632 N N . ALA A 1 204 ? 4.033 139.660 40.877 1.00 18.41 204 ALA A N 1
ATOM 1633 C CA . ALA A 1 204 ? 3.366 138.433 40.452 1.00 18.96 204 ALA A CA 1
ATOM 1634 C C . ALA A 1 204 ? 2.136 138.755 39.596 1.00 19.94 204 ALA A C 1
ATOM 1635 O O . ALA A 1 204 ? 1.870 138.089 38.591 1.00 18.58 204 ALA A O 1
ATOM 1637 N N . ALA A 1 205 ? 1.387 139.777 40.002 1.00 20.29 205 ALA A N 1
ATOM 1638 C CA . ALA A 1 205 ? 0.201 140.187 39.269 1.00 19.90 205 ALA A CA 1
ATOM 1639 C C . ALA A 1 205 ? 0.603 140.642 37.873 1.00 21.23 205 ALA A C 1
ATOM 1640 O O . ALA A 1 205 ? -0.051 140.309 36.888 1.00 21.77 205 ALA A O 1
ATOM 1642 N N . ALA A 1 206 ? 1.687 141.400 37.783 1.00 22.12 206 ALA A N 1
ATOM 1643 C CA . ALA A 1 206 ? 2.148 141.875 36.488 1.00 23.94 206 ALA A CA 1
ATOM 1644 C C . ALA A 1 206 ? 2.475 140.706 35.553 1.00 25.57 206 ALA A C 1
ATOM 1645 O O . ALA A 1 206 ? 2.061 140.702 34.393 1.00 25.46 206 ALA A O 1
ATOM 1655 N N . TRP A 1 208 ? 1.402 137.663 35.757 1.00 27.99 208 TRP A N 1
ATOM 1656 C CA . TRP A 1 208 ? 0.162 136.949 35.508 1.00 27.18 208 TRP A CA 1
ATOM 1657 C C . TRP A 1 208 ? -0.512 137.518 34.257 1.00 27.20 208 TRP A C 1
ATOM 1658 O O . TRP A 1 208 ? -0.837 136.780 33.328 1.00 24.96 208 TRP A O 1
ATOM 1669 N N . GLU A 1 209 ? -0.694 138.838 34.235 1.00 28.31 209 GLU A N 1
ATOM 1670 C CA . GLU A 1 209 ? -1.334 139.506 33.108 1.00 27.53 209 GLU A CA 1
ATOM 1671 C C . GLU A 1 209 ? -0.536 139.376 31.826 1.00 27.10 209 GLU A C 1
ATOM 1672 O O . GLU A 1 209 ? -1.093 139.070 30.773 1.00 28.66 209 GLU A O 1
ATOM 1678 N N . ALA A 1 210 ? 0.767 139.611 31.910 1.00 25.68 210 ALA A N 1
ATOM 1679 C CA . ALA A 1 210 ? 1.627 139.523 30.740 1.00 24.59 210 ALA A CA 1
ATOM 1680 C C . ALA A 1 210 ? 1.608 138.125 30.132 1.00 24.61 210 ALA A C 1
ATOM 1681 O O . ALA A 1 210 ? 1.423 137.963 28.926 1.00 25.49 210 ALA A O 1
ATOM 1683 N N . LEU A 1 211 ? 1.801 137.116 30.974 1.00 24.30 211 LEU A N 1
ATOM 1684 C CA . LEU A 1 211 ? 1.819 135.727 30.521 1.00 23.81 211 LEU A CA 1
ATOM 1685 C C . LEU A 1 211 ? 0.489 135.300 29.926 1.00 24.05 211 LEU A C 1
ATOM 1686 O O . LEU A 1 211 ? 0.459 134.431 29.060 1.00 24.01 211 LEU A O 1
ATOM 1691 N N . ASN A 1 212 ? -0.601 135.903 30.401 1.00 24.38 212 ASN A N 1
ATOM 1692 C CA . ASN A 1 212 ? -1.932 135.589 29.897 1.00 24.95 212 ASN A CA 1
ATOM 1693 C C . ASN A 1 212 ? -2.106 136.157 28.508 1.00 25.63 212 ASN A C 1
ATOM 1694 O O . ASN A 1 212 ? -2.604 135.479 27.608 1.00 26.95 212 ASN A O 1
ATOM 1699 N N . LYS A 1 213 ? -1.708 137.413 28.333 1.00 24.68 213 LYS A N 1
ATOM 1700 C CA . LYS A 1 213 ? -1.842 138.050 27.040 1.00 25.05 213 LYS A CA 1
ATOM 1701 C C . LYS A 1 213 ? -0.988 137.337 26.002 1.00 24.49 213 LYS A C 1
ATOM 1702 O O . LYS A 1 213 ? -1.424 137.147 24.870 1.00 25.27 213 LYS A O 1
ATOM 1708 N N . LEU A 1 214 ? 0.213 136.917 26.385 1.00 22.98 214 LEU A N 1
ATOM 1709 C CA . LEU A 1 214 ? 1.087 136.214 25.454 1.00 23.32 214 LEU A CA 1
ATOM 1710 C C . LEU A 1 214 ? 0.671 134.758 25.271 1.00 23.52 214 LEU A C 1
ATOM 1711 O O . LEU A 1 214 ? 1.042 134.117 24.285 1.00 23.94 214 LEU A O 1
ATOM 1716 N N . LYS A 1 215 ? -0.104 134.251 26.224 1.00 23.02 215 LYS A N 1
ATOM 1717 C CA . LYS A 1 215 ? -0.578 132.870 26.220 1.00 22.96 215 LYS A CA 1
ATOM 1718 C C . LYS A 1 215 ? 0.561 131.888 26.447 1.00 23.04 215 LYS A C 1
ATOM 1719 O O . LYS A 1 215 ? 0.861 131.049 25.603 1.00 23.24 215 LYS A O 1
ATOM 1725 N N . ILE A 1 216 ? 1.193 132.009 27.606 1.00 22.49 216 ILE A N 1
ATOM 1726 C CA . ILE A 1 216 ? 2.285 131.136 27.984 1.00 23.03 216 ILE A CA 1
ATOM 1727 C C . ILE A 1 216 ? 1.934 130.535 29.346 1.00 25.01 216 ILE A C 1
ATOM 1728 O O . ILE A 1 216 ? 1.740 131.263 30.320 1.00 25.28 216 ILE A O 1
ATOM 1733 N N . LYS A 1 217 ? 1.833 129.211 29.405 1.00 26.38 217 LYS A N 1
ATOM 1734 C CA . LYS A 1 217 ? 1.509 128.528 30.653 1.00 29.43 217 LYS A CA 1
ATOM 1735 C C . LYS A 1 217 ? 2.557 128.837 31.713 1.00 30.92 217 LYS A C 1
ATOM 1736 O O . LYS A 1 217 ? 3.749 128.882 31.421 1.00 32.27 217 LYS A O 1
ATOM 1742 N N . ALA A 1 218 ? 2.115 129.049 32.947 1.00 32.46 218 ALA A N 1
ATOM 1743 C CA . ALA A 1 218 ? 3.049 129.346 34.024 1.00 33.33 218 ALA A CA 1
ATOM 1744 C C . ALA A 1 218 ? 2.390 129.323 35.393 1.00 32.55 218 ALA A C 1
ATOM 1745 O O . ALA A 1 218 ? 1.219 129.663 35.534 1.00 32.28 218 ALA A O 1
ATOM 1747 N N . LYS A 1 219 ? 3.162 128.921 36.396 1.00 31.84 219 LYS A N 1
ATOM 1748 C CA . LYS A 1 219 ? 2.680 128.871 37.764 1.00 31.26 219 LYS A CA 1
ATOM 1749 C C . LYS A 1 219 ? 3.291 129.998 38.592 1.00 28.92 219 LYS A C 1
ATOM 1750 O O . LYS A 1 219 ? 4.393 129.871 39.123 1.00 28.85 219 LYS A O 1
ATOM 1756 N N . LEU A 1 220 ? 2.577 131.110 38.691 1.00 26.13 220 LEU A N 1
ATOM 1757 C CA . LEU A 1 220 ? 3.059 132.235 39.468 1.00 23.41 220 LEU A CA 1
ATOM 1758 C C . LEU A 1 220 ? 2.889 131.889 40.941 1.00 22.43 220 LEU A C 1
ATOM 1759 O O . LEU A 1 220 ? 2.107 131.004 41.291 1.00 21.96 220 LEU A O 1
ATOM 1764 N N . PRO A 1 221 ? 3.626 132.578 41.824 1.00 22.03 221 PRO A N 1
ATOM 1765 C CA . PRO A 1 221 ? 3.566 132.339 43.266 1.00 22.64 221 PRO A CA 1
ATOM 1766 C C . PRO A 1 221 ? 2.522 133.122 44.058 1.00 23.49 221 PRO A C 1
ATOM 1767 O O . PRO A 1 221 ? 2.175 134.255 43.714 1.00 24.02 221 PRO A O 1
ATOM 1771 N N . GLY A 1 222 ? 2.029 132.497 45.124 1.00 23.58 222 GLY A N 1
ATOM 1772 C CA . GLY A 1 222 ? 1.061 133.141 45.990 1.00 24.64 222 GLY A CA 1
ATOM 1773 C C . GLY A 1 222 ? -0.420 133.002 45.705 1.00 26.14 222 GLY A C 1
ATOM 1774 O O . GLY A 1 222 ? -1.226 133.453 46.514 1.00 28.76 222 GLY A O 1
ATOM 1775 N N . PHE A 1 223 ? -0.803 132.401 44.583 1.00 25.48 223 PHE A N 1
ATOM 1776 C CA . PHE A 1 223 ? -2.225 132.256 44.276 1.00 25.72 223 PHE A CA 1
ATOM 1777 C C . PHE A 1 223 ? -2.503 131.189 43.230 1.00 26.62 223 PHE A C 1
ATOM 1778 O O . PHE A 1 223 ? -1.517 130.634 42.689 1.00 27.21 223 PHE A O 1
ATOM 1787 N N . PRO B 1 2 ? 16.678 141.013 45.543 1.00 31.35 2 PRO B N 1
ATOM 1788 C CA . PRO B 1 2 ? 17.950 141.375 46.197 1.00 31.60 2 PRO B CA 1
ATOM 1789 C C . PRO B 1 2 ? 19.070 140.540 45.638 1.00 30.20 2 PRO B C 1
ATOM 1790 O O . PRO B 1 2 ? 18.868 139.396 45.258 1.00 32.94 2 PRO B O 1
ATOM 1794 N N . GLY B 1 3 ? 20.249 141.129 45.574 1.00 28.79 3 GLY B N 1
ATOM 1795 C CA . GLY B 1 3 ? 21.410 140.429 45.072 1.00 27.60 3 GLY B CA 1
ATOM 1796 C C . GLY B 1 3 ? 22.436 140.622 46.155 1.00 27.58 3 GLY B C 1
ATOM 1797 O O . GLY B 1 3 ? 23.430 141.328 45.969 1.00 28.47 3 GLY B O 1
ATOM 1798 N N . GLY B 1 4 ? 22.160 140.011 47.304 1.00 26.83 4 GLY B N 1
ATOM 1799 C CA . GLY B 1 4 ? 23.031 140.122 48.458 1.00 24.64 4 GLY B CA 1
ATOM 1800 C C . GLY B 1 4 ? 24.462 139.734 48.182 1.00 24.88 4 GLY B C 1
ATOM 1801 O O . GLY B 1 4 ? 25.379 140.251 48.814 1.00 25.67 4 GLY B O 1
ATOM 1802 N N . ARG B 1 5 ? 24.665 138.829 47.234 1.00 23.58 5 ARG B N 1
ATOM 1803 C CA . ARG B 1 5 ? 26.012 138.395 46.907 1.00 23.10 5 ARG B CA 1
ATOM 1804 C C . ARG B 1 5 ? 26.674 139.377 45.949 1.00 23.33 5 ARG B C 1
ATOM 1805 O O . ARG B 1 5 ? 27.896 139.529 45.937 1.00 23.96 5 ARG B O 1
ATOM 1813 N N . GLY B 1 6 ? 25.858 140.046 45.146 1.00 23.17 6 GLY B N 1
ATOM 1814 C CA . GLY B 1 6 ? 26.386 141.003 44.196 1.00 23.14 6 GLY B CA 1
ATOM 1815 C C . GLY B 1 6 ? 25.360 141.412 43.151 1.00 23.50 6 GLY B C 1
ATOM 1816 O O . GLY B 1 6 ? 24.462 140.635 42.798 1.00 24.06 6 GLY B O 1
ATOM 1817 N N . ARG B 1 7 ? 25.490 142.641 42.657 1.00 22.18 7 ARG B N 1
ATOM 1818 C CA . ARG B 1 7 ? 24.578 143.164 41.648 1.00 20.66 7 ARG B CA 1
ATOM 1819 C C . ARG B 1 7 ? 25.382 143.688 40.477 1.00 20.26 7 ARG B C 1
ATOM 1820 O O . ARG B 1 7 ? 26.217 144.572 40.632 1.00 20.86 7 ARG B O 1
ATOM 1828 N N . ILE B 1 8 ? 25.130 143.135 39.302 1.00 19.73 8 ILE B N 1
ATOM 1829 C CA . ILE B 1 8 ? 25.851 143.547 38.115 1.00 19.71 8 ILE B CA 1
ATOM 1830 C C . ILE B 1 8 ? 24.966 144.349 37.179 1.00 19.52 8 ILE B C 1
ATOM 1831 O O . ILE B 1 8 ? 23.933 143.865 36.716 1.00 20.31 8 ILE B O 1
ATOM 1836 N N . GLY B 1 9 ? 25.374 145.582 36.907 1.00 18.32 9 GLY B N 1
ATOM 1837 C CA . GLY B 1 9 ? 24.615 146.425 36.006 1.00 18.37 9 GLY B CA 1
ATOM 1838 C C . GLY B 1 9 ? 25.140 146.247 34.597 1.00 18.54 9 GLY B C 1
ATOM 1839 O O . GLY B 1 9 ? 26.329 146.005 34.397 1.00 20.00 9 GLY B O 1
ATOM 1840 N N . VAL B 1 10 ? 24.266 146.355 33.611 1.00 17.71 10 VAL B N 1
ATOM 1841 C CA . VAL B 1 10 ? 24.708 146.202 32.237 1.00 19.67 10 VAL B CA 1
ATOM 1842 C C . VAL B 1 10 ? 24.030 147.206 31.299 1.00 21.47 10 VAL B C 1
ATOM 1843 O O . VAL B 1 10 ? 22.799 147.354 31.299 1.00 22.17 10 VAL B O 1
ATOM 1847 N N . ILE B 1 11 ? 24.847 147.914 30.521 1.00 21.58 11 ILE B N 1
ATOM 1848 C CA . ILE B 1 11 ? 24.331 148.874 29.551 1.00 23.43 11 ILE B CA 1
ATOM 1849 C C . ILE B 1 11 ? 24.406 148.185 28.194 1.00 24.05 11 ILE B C 1
ATOM 1850 O O . ILE B 1 11 ? 25.486 147.783 27.762 1.00 23.51 11 ILE B O 1
ATOM 1855 N N . LEU B 1 12 ? 23.270 148.038 27.519 1.00 24.53 12 LEU B N 1
ATOM 1856 C CA . LEU B 1 12 ? 23.288 147.363 26.228 1.00 25.20 12 LEU B CA 1
ATOM 1857 C C . LEU B 1 12 ? 22.422 148.018 25.176 1.00 24.55 12 LEU B C 1
ATOM 1858 O O . LEU B 1 12 ? 21.568 148.839 25.490 1.00 25.33 12 LEU B O 1
ATOM 1863 N N . PRO B 1 13 ? 22.656 147.676 23.900 1.00 24.00 13 PRO B N 1
ATOM 1864 C CA . PRO B 1 13 ? 21.874 148.246 22.803 1.00 23.33 13 PRO B CA 1
ATOM 1865 C C . PRO B 1 13 ? 20.415 147.814 22.876 1.00 24.25 13 PRO B C 1
ATOM 1866 O O . PRO B 1 13 ? 20.106 146.699 23.289 1.00 24.26 13 PRO B O 1
ATOM 1870 N N . ALA B 1 14 ? 19.523 148.711 22.475 1.00 25.65 14 ALA B N 1
ATOM 1871 C CA . ALA B 1 14 ? 18.087 148.458 22.512 1.00 25.88 14 ALA B CA 1
ATOM 1872 C C . ALA B 1 14 ? 17.665 147.100 21.986 1.00 26.75 14 ALA B C 1
ATOM 1873 O O . ALA B 1 14 ? 16.883 146.408 22.623 1.00 27.70 14 ALA B O 1
ATOM 1875 N N . ASN B 1 15 ? 18.185 146.716 20.828 1.00 28.53 15 ASN B N 1
ATOM 1876 C CA . ASN B 1 15 ? 17.797 145.454 20.218 1.00 29.84 15 ASN B CA 1
ATOM 1877 C C . ASN B 1 15 ? 18.619 144.210 20.540 1.00 30.38 15 ASN B C 1
ATOM 1878 O O . ASN B 1 15 ? 18.556 143.219 19.809 1.00 31.08 15 ASN B O 1
ATOM 1883 N N . ASN B 1 16 ? 19.377 144.248 21.629 1.00 28.69 16 ASN B N 1
ATOM 1884 C CA . ASN B 1 16 ? 20.166 143.093 22.024 1.00 27.84 16 ASN B CA 1
ATOM 1885 C C . ASN B 1 16 ? 19.260 142.228 22.892 1.00 27.56 16 ASN B C 1
ATOM 1886 O O . ASN B 1 16 ? 18.839 142.649 23.968 1.00 27.71 16 ASN B O 1
ATOM 1891 N N . ALA B 1 17 ? 18.958 141.020 22.432 1.00 27.55 17 ALA B N 1
ATOM 1892 C CA . ALA B 1 17 ? 18.083 140.137 23.197 1.00 28.54 17 ALA B CA 1
ATOM 1893 C C . ALA B 1 17 ? 18.795 138.886 23.703 1.00 28.43 17 ALA B C 1
ATOM 1894 O O . ALA B 1 17 ? 18.165 137.995 24.274 1.00 28.82 17 ALA B O 1
ATOM 1896 N N . GLY B 1 18 ? 20.107 138.827 23.509 1.00 28.18 18 GLY B N 1
ATOM 1897 C CA . GLY B 1 18 ? 20.847 137.662 23.949 1.00 28.01 18 GLY B CA 1
ATOM 1898 C C . GLY B 1 18 ? 21.708 137.797 25.191 1.00 29.28 18 GLY B C 1
ATOM 1899 O O . GLY B 1 18 ? 21.835 136.832 25.946 1.00 28.76 18 GLY B O 1
ATOM 1908 N N . GLU B 1 20 ? 21.298 139.574 28.095 1.00 29.62 20 GLU B N 1
ATOM 1909 C CA . GLU B 1 20 ? 20.619 139.511 29.386 1.00 28.69 20 GLU B CA 1
ATOM 1910 C C . GLU B 1 20 ? 20.380 138.048 29.772 1.00 27.75 20 GLU B C 1
ATOM 1911 O O . GLU B 1 20 ? 20.569 137.656 30.928 1.00 27.94 20 GLU B O 1
ATOM 1917 N N . TYR B 1 21 ? 19.979 137.239 28.800 1.00 25.98 21 TYR B N 1
ATOM 1918 C CA . TYR B 1 21 ? 19.741 135.826 29.052 1.00 24.52 21 TYR B CA 1
ATOM 1919 C C . TYR B 1 21 ? 21.047 135.140 29.490 1.00 23.76 21 TYR B C 1
ATOM 1920 O O . TYR B 1 21 ? 21.078 134.452 30.504 1.00 21.32 21 TYR B O 1
ATOM 1929 N N . ASP B 1 22 ? 22.118 135.333 28.720 1.00 23.51 22 ASP B N 1
ATOM 1930 C CA . ASP B 1 22 ? 23.414 134.737 29.039 1.00 23.30 22 ASP B CA 1
ATOM 1931 C C . ASP B 1 22 ? 23.867 135.134 30.438 1.00 23.36 22 ASP B C 1
ATOM 1932 O O . ASP B 1 22 ? 24.227 134.287 31.248 1.00 23.87 22 ASP B O 1
ATOM 1937 N N . LEU B 1 23 ? 23.857 136.432 30.715 1.00 23.16 23 LEU B N 1
ATOM 1938 C CA . LEU B 1 23 ? 24.266 136.944 32.014 1.00 23.12 23 LEU B CA 1
ATOM 1939 C C . LEU B 1 23 ? 23.525 136.300 33.186 1.00 24.38 23 LEU B C 1
ATOM 1940 O O . LEU B 1 23 ? 24.149 135.924 34.173 1.00 24.21 23 LEU B O 1
ATOM 1945 N N . TRP B 1 24 ? 22.202 136.174 33.089 1.00 25.70 24 TRP B N 1
ATOM 1946 C CA . TRP B 1 24 ? 21.435 135.548 34.166 1.00 26.94 24 TRP B CA 1
ATOM 1947 C C . TRP B 1 24 ? 21.753 134.056 34.317 1.00 25.87 24 TRP B C 1
ATOM 1948 O O . TRP B 1 24 ? 21.847 133.549 35.430 1.00 25.99 24 TRP B O 1
ATOM 1959 N N . LYS B 1 25 ? 21.920 133.350 33.206 1.00 25.03 25 LYS B N 1
ATOM 1960 C CA . LYS B 1 25 ? 22.239 131.931 33.283 1.00 26.51 25 LYS B CA 1
ATOM 1961 C C . LYS B 1 25 ? 23.566 131.750 33.997 1.00 26.40 25 LYS B C 1
ATOM 1962 O O . LYS B 1 25 ? 23.734 130.814 34.772 1.00 26.50 25 LYS B O 1
ATOM 1976 N N . ALA B 1 27 ? 24.910 133.970 36.100 1.00 26.61 27 ALA B N 1
ATOM 1977 C CA . ALA B 1 27 ? 24.868 134.562 37.430 1.00 26.25 27 ALA B CA 1
ATOM 1978 C C . ALA B 1 27 ? 24.776 133.508 38.524 1.00 25.31 27 ALA B C 1
ATOM 1979 O O . ALA B 1 27 ? 23.844 132.707 38.536 1.00 23.98 27 ALA B O 1
ATOM 1981 N N . PRO B 1 28 ? 25.761 133.478 39.443 1.00 25.39 28 PRO B N 1
ATOM 1982 C CA . PRO B 1 28 ? 25.710 132.489 40.525 1.00 25.57 28 PRO B CA 1
ATOM 1983 C C . PRO B 1 28 ? 24.633 132.915 41.520 1.00 26.79 28 PRO B C 1
ATOM 1984 O O . PRO B 1 28 ? 24.138 134.045 41.462 1.00 27.16 28 PRO B O 1
ATOM 1988 N N . GLU B 1 29 ? 24.270 132.018 42.428 1.00 26.99 29 GLU B N 1
ATOM 1989 C CA . GLU B 1 29 ? 23.236 132.307 43.408 1.00 27.63 29 GLU B CA 1
ATOM 1990 C C . GLU B 1 29 ? 23.515 133.516 44.281 1.00 27.41 29 GLU B C 1
ATOM 1991 O O . GLU B 1 29 ? 24.572 133.614 44.902 1.00 28.71 29 GLU B O 1
ATOM 1997 N N . GLY B 1 30 ? 22.548 134.426 44.346 1.00 26.04 30 GLY B N 1
ATOM 1998 C CA . GLY B 1 30 ? 22.705 135.616 45.159 1.00 24.15 30 GLY B CA 1
ATOM 1999 C C . GLY B 1 30 ? 23.148 136.803 44.327 1.00 24.64 30 GLY B C 1
ATOM 2000 O O . GLY B 1 30 ? 23.309 137.919 44.836 1.00 24.74 30 GLY B O 1
ATOM 2001 N N . VAL B 1 31 ? 23.356 136.558 43.039 1.00 22.94 31 VAL B N 1
ATOM 2002 C CA . VAL B 1 31 ? 23.772 137.602 42.125 1.00 21.85 31 VAL B CA 1
ATOM 2003 C C . VAL B 1 31 ? 22.605 137.927 41.212 1.00 21.81 31 VAL B C 1
ATOM 2004 O O . VAL B 1 31 ? 21.887 137.028 40.768 1.00 22.22 31 VAL B O 1
ATOM 2008 N N . SER B 1 32 ? 22.401 139.212 40.949 1.00 22.15 32 SER B N 1
ATOM 2009 C CA . SER B 1 32 ? 21.330 139.637 40.051 1.00 22.18 32 SER B CA 1
ATOM 2010 C C . SER B 1 32 ? 21.877 140.604 38.997 1.00 22.28 32 SER B C 1
ATOM 2011 O O . SER B 1 32 ? 22.877 141.302 39.219 1.00 21.69 32 SER B O 1
ATOM 2014 N N . ILE B 1 33 ? 21.216 140.619 37.843 1.00 21.51 33 ILE B N 1
ATOM 2015 C CA . ILE B 1 33 ? 21.612 141.455 36.721 1.00 20.23 33 ILE B CA 1
ATOM 2016 C C . ILE B 1 33 ? 20.603 142.581 36.524 1.00 20.69 33 ILE B C 1
ATOM 2017 O O . ILE B 1 33 ? 19.396 142.349 36.543 1.00 21.23 33 ILE B O 1
ATOM 2022 N N . HIS B 1 34 ? 21.102 143.801 36.335 1.00 21.81 34 HIS B N 1
ATOM 2023 C CA . HIS B 1 34 ? 20.244 144.978 36.149 1.00 22.77 34 HIS B CA 1
ATOM 2024 C C . HIS B 1 34 ? 20.695 145.733 34.909 1.00 23.39 34 HIS B C 1
ATOM 2025 O O . HIS B 1 34 ? 21.855 146.138 34.799 1.00 23.91 34 HIS B O 1
ATOM 2032 N N . SER B 1 35 ? 19.774 145.925 33.974 1.00 23.08 35 SER B N 1
ATOM 2033 C CA . SER B 1 35 ? 20.132 146.579 32.730 1.00 24.43 35 SER B CA 1
ATOM 2034 C C . SER B 1 35 ? 19.324 147.795 32.339 1.00 25.01 35 SER B C 1
ATOM 2035 O O . SER B 1 35 ? 18.240 148.047 32.853 1.00 25.22 35 SER B O 1
ATOM 2038 N N . THR B 1 36 ? 19.891 148.550 31.412 1.00 25.42 36 THR B N 1
ATOM 2039 C CA . THR B 1 36 ? 19.255 149.733 30.869 1.00 27.06 36 THR B CA 1
ATOM 2040 C C . THR B 1 36 ? 19.753 149.810 29.426 1.00 28.36 36 THR B C 1
ATOM 2041 O O . THR B 1 36 ? 20.896 149.440 29.131 1.00 27.96 36 THR B O 1
ATOM 2045 N N . ARG B 1 37 ? 18.895 150.275 28.527 1.00 29.96 37 ARG B N 1
ATOM 2046 C CA . ARG B 1 37 ? 19.246 150.345 27.115 1.00 31.46 37 ARG B CA 1
ATOM 2047 C C . ARG B 1 37 ? 19.645 151.704 26.577 1.00 33.49 37 ARG B C 1
ATOM 2048 O O . ARG B 1 37 ? 19.367 152.740 27.174 1.00 33.21 37 ARG B O 1
ATOM 2064 N N . LYS B 1 39 ? 19.955 154.118 22.878 1.00 47.28 39 LYS B N 1
ATOM 2065 C CA . LYS B 1 39 ? 19.469 154.370 21.532 1.00 50.48 39 LYS B CA 1
ATOM 2066 C C . LYS B 1 39 ? 20.314 153.629 20.499 1.00 52.05 39 LYS B C 1
ATOM 2067 O O . LYS B 1 39 ? 21.545 153.668 20.554 1.00 52.07 39 LYS B O 1
ATOM 2073 N N . PRO B 1 40 ? 19.665 152.920 19.555 1.00 54.07 40 PRO B N 1
ATOM 2074 C CA . PRO B 1 40 ? 20.427 152.195 18.532 1.00 55.92 40 PRO B CA 1
ATOM 2075 C C . PRO B 1 40 ? 21.117 153.224 17.646 1.00 57.66 40 PRO B C 1
ATOM 2076 O O . PRO B 1 40 ? 20.528 154.251 17.314 1.00 56.96 40 PRO B O 1
ATOM 2080 N N . THR B 1 41 ? 22.363 152.957 17.269 1.00 60.75 41 THR B N 1
ATOM 2081 C CA . THR B 1 41 ? 23.119 153.909 16.463 1.00 64.01 41 THR B CA 1
ATOM 2082 C C . THR B 1 41 ? 23.491 153.471 15.050 1.00 66.27 41 THR B C 1
ATOM 2083 O O . THR B 1 41 ? 23.595 152.277 14.751 1.00 66.12 41 THR B O 1
ATOM 2087 N N . LYS B 1 42 ? 23.702 154.466 14.190 1.00 68.73 42 LYS B N 1
ATOM 2088 C CA . LYS B 1 42 ? 24.063 154.238 12.798 1.00 70.55 42 LYS B CA 1
ATOM 2089 C C . LYS B 1 42 ? 25.427 153.568 12.647 1.00 70.89 42 LYS B C 1
ATOM 2090 O O . LYS B 1 42 ? 25.514 152.407 12.249 1.00 70.96 42 LYS B O 1
ATOM 2096 N N . GLY B 1 43 ? 26.489 154.301 12.966 1.00 70.99 43 GLY B N 1
ATOM 2097 C CA . GLY B 1 43 ? 27.825 153.748 12.835 1.00 71.32 43 GLY B CA 1
ATOM 2098 C C . GLY B 1 43 ? 28.228 152.799 13.945 1.00 71.36 43 GLY B C 1
ATOM 2099 O O . GLY B 1 43 ? 27.388 152.344 14.724 1.00 71.63 43 GLY B O 1
ATOM 2100 N N . CYS B 1 44 ? 29.521 152.493 14.011 1.00 71.02 44 CYS B N 1
ATOM 2101 C CA . CYS B 1 44 ? 30.049 151.603 15.037 1.00 70.03 44 CYS B CA 1
ATOM 2102 C C . CYS B 1 44 ? 30.954 152.410 15.960 1.00 68.31 44 CYS B C 1
ATOM 2103 O O . CYS B 1 44 ? 31.645 151.867 16.822 1.00 67.92 44 CYS B O 1
ATOM 2106 N N . GLU B 1 45 ? 30.931 153.722 15.769 1.00 66.81 45 GLU B N 1
ATOM 2107 C CA . GLU B 1 45 ? 31.726 154.628 16.574 1.00 65.85 45 GLU B CA 1
ATOM 2108 C C . GLU B 1 45 ? 30.956 155.945 16.635 1.00 65.46 45 GLU B C 1
ATOM 2109 O O . GLU B 1 45 ? 30.319 156.344 15.663 1.00 65.40 45 GLU B O 1
ATOM 2115 N N . PRO B 1 46 ? 30.988 156.629 17.786 1.00 65.50 46 PRO B N 1
ATOM 2116 C CA . PRO B 1 46 ? 30.271 157.898 17.913 1.00 66.15 46 PRO B CA 1
ATOM 2117 C C . PRO B 1 46 ? 30.847 159.032 17.054 1.00 67.41 46 PRO B C 1
ATOM 2118 O O . PRO B 1 46 ? 32.063 159.235 17.014 1.00 67.45 46 PRO B O 1
ATOM 2122 N N . GLU B 1 47 ? 29.965 159.761 16.369 1.00 68.43 47 GLU B N 1
ATOM 2123 C CA . GLU B 1 47 ? 30.366 160.882 15.518 1.00 69.07 47 GLU B CA 1
ATOM 2124 C C . GLU B 1 47 ? 30.536 162.136 16.354 1.00 68.76 47 GLU B C 1
ATOM 2125 O O . GLU B 1 47 ? 31.407 162.966 16.092 1.00 69.13 47 GLU B O 1
ATOM 2131 N N . ASN B 1 48 ? 29.685 162.260 17.363 1.00 68.25 48 ASN B N 1
ATOM 2132 C CA . ASN B 1 48 ? 29.707 163.393 18.270 1.00 67.30 48 ASN B CA 1
ATOM 2133 C C . ASN B 1 48 ? 30.140 162.845 19.630 1.00 66.70 48 ASN B C 1
ATOM 2134 O O . ASN B 1 48 ? 29.355 162.201 20.319 1.00 66.86 48 ASN B O 1
ATOM 2139 N N . VAL B 1 49 ? 31.388 163.087 20.012 1.00 66.00 49 VAL B N 1
ATOM 2140 C CA . VAL B 1 49 ? 31.888 162.584 21.285 1.00 65.82 49 VAL B CA 1
ATOM 2141 C C . VAL B 1 49 ? 31.164 163.136 22.511 1.00 65.76 49 VAL B C 1
ATOM 2142 O O . VAL B 1 49 ? 30.839 162.381 23.425 1.00 65.65 49 VAL B O 1
ATOM 2146 N N . GLU B 1 50 ? 30.913 164.441 22.544 1.00 65.95 50 GLU B N 1
ATOM 2147 C CA . GLU B 1 50 ? 30.223 165.027 23.688 1.00 66.44 50 GLU B CA 1
ATOM 2148 C C . GLU B 1 50 ? 28.811 164.445 23.793 1.00 64.93 50 GLU B C 1
ATOM 2149 O O . GLU B 1 50 ? 28.298 164.230 24.890 1.00 64.23 50 GLU B O 1
ATOM 2155 N N . GLU B 1 51 ? 28.191 164.195 22.644 1.00 63.80 51 GLU B N 1
ATOM 2156 C CA . GLU B 1 51 ? 26.850 163.618 22.591 1.00 62.84 51 GLU B CA 1
ATOM 2157 C C . GLU B 1 51 ? 26.884 162.243 23.237 1.00 60.91 51 GLU B C 1
ATOM 2158 O O . GLU B 1 51 ? 26.080 161.930 24.117 1.00 61.37 51 GLU B O 1
ATOM 2164 N N . PHE B 1 52 ? 27.823 161.425 22.775 1.00 57.73 52 PHE B N 1
ATOM 2165 C CA . PHE B 1 52 ? 28.016 160.078 23.286 1.00 54.04 52 PHE B CA 1
ATOM 2166 C C . PHE B 1 52 ? 28.233 160.135 24.794 1.00 53.07 52 PHE B C 1
ATOM 2167 O O . PHE B 1 52 ? 27.474 159.550 25.560 1.00 53.08 52 PHE B O 1
ATOM 2175 N N . GLU B 1 53 ? 29.264 160.857 25.215 1.00 51.42 53 GLU B N 1
ATOM 2176 C CA . GLU B 1 53 ? 29.583 160.984 26.629 1.00 50.15 53 GLU B CA 1
ATOM 2177 C C . GLU B 1 53 ? 28.404 161.447 27.482 1.00 49.60 53 GLU B C 1
ATOM 2178 O O . GLU B 1 53 ? 28.251 161.011 28.620 1.00 49.86 53 GLU B O 1
ATOM 2184 N N . LYS B 1 54 ? 27.567 162.323 26.942 1.00 49.12 54 LYS B N 1
ATOM 2185 C CA . LYS B 1 54 ? 26.422 162.806 27.701 1.00 49.11 54 LYS B CA 1
ATOM 2186 C C . LYS B 1 54 ? 25.386 161.694 27.888 1.00 48.39 54 LYS B C 1
ATOM 2187 O O . LYS B 1 54 ? 24.840 161.518 28.979 1.00 47.00 54 LYS B O 1
ATOM 2193 N N . GLU B 1 55 ? 25.118 160.947 26.820 1.00 47.95 55 GLU B N 1
ATOM 2194 C CA . GLU B 1 55 ? 24.154 159.853 26.875 1.00 47.24 55 GLU B CA 1
ATOM 2195 C C . GLU B 1 55 ? 24.709 158.712 27.721 1.00 44.60 55 GLU B C 1
ATOM 2196 O O . GLU B 1 55 ? 23.979 158.049 28.453 1.00 43.31 55 GLU B O 1
ATOM 2202 N N . LEU B 1 56 ? 26.012 158.495 27.622 1.00 43.15 56 LEU B N 1
ATOM 2203 C CA . LEU B 1 56 ? 26.664 157.439 28.377 1.00 41.40 56 LEU B CA 1
ATOM 2204 C C . LEU B 1 56 ? 26.569 157.733 29.864 1.00 40.19 56 LEU B C 1
ATOM 2205 O O . LEU B 1 56 ? 26.272 156.853 30.662 1.00 39.52 56 LEU B O 1
ATOM 2210 N N . LYS B 1 57 ? 26.821 158.982 30.234 1.00 40.19 57 LYS B N 1
ATOM 2211 C CA . LYS B 1 57 ? 26.760 159.378 31.631 1.00 38.97 57 LYS B CA 1
ATOM 2212 C C . LYS B 1 57 ? 25.333 159.225 32.164 1.00 37.55 57 LYS B C 1
ATOM 2213 O O . LYS B 1 57 ? 25.137 158.839 33.314 1.00 37.52 57 LYS B O 1
ATOM 2219 N N . TYR B 1 58 ? 24.339 159.518 31.325 1.00 35.98 58 TYR B N 1
ATOM 2220 C CA . TYR B 1 58 ? 22.942 159.410 31.731 1.00 32.98 58 TYR B CA 1
ATOM 2221 C C . TYR B 1 58 ? 22.567 157.968 32.045 1.00 32.90 58 TYR B C 1
ATOM 2222 O O . TYR B 1 58 ? 22.026 157.680 33.113 1.00 32.14 58 TYR B O 1
ATOM 2231 N N . SER B 1 59 ? 22.843 157.063 31.109 1.00 32.44 59 SER B N 1
ATOM 2232 C CA . SER B 1 59 ? 22.530 155.655 31.307 1.00 30.98 59 SER B CA 1
ATOM 2233 C C . SER B 1 59 ? 23.249 155.146 32.539 1.00 30.67 59 SER B C 1
ATOM 2234 O O . SER B 1 59 ? 22.686 154.412 33.346 1.00 31.11 59 SER B O 1
ATOM 2237 N N . TYR B 1 60 ? 24.501 155.548 32.684 1.00 30.78 60 TYR B N 1
ATOM 2238 C CA . TYR B 1 60 ? 25.286 155.145 33.833 1.00 31.14 60 TYR B CA 1
ATOM 2239 C C . TYR B 1 60 ? 24.600 155.604 35.120 1.00 30.75 60 TYR B C 1
ATOM 2240 O O . TYR B 1 60 ? 24.544 154.866 36.100 1.00 30.71 60 TYR B O 1
ATOM 2249 N N . SER B 1 61 ? 24.071 156.823 35.116 1.00 29.96 61 SER B N 1
ATOM 2250 C CA . SER B 1 61 ? 23.413 157.347 36.299 1.00 28.60 61 SER B CA 1
ATOM 2251 C C . SER B 1 61 ? 22.182 156.529 36.668 1.00 28.24 61 SER B C 1
ATOM 2252 O O . SER B 1 61 ? 21.752 156.550 37.817 1.00 28.95 61 SER B O 1
ATOM 2255 N N . LEU B 1 62 ? 21.614 155.813 35.700 1.00 26.98 62 LEU B N 1
ATOM 2256 C CA . LEU B 1 62 ? 20.433 154.995 35.957 1.00 26.60 62 LEU B CA 1
ATOM 2257 C C . LEU B 1 62 ? 20.788 153.651 36.602 1.00 27.41 62 LEU B C 1
ATOM 2258 O O . LEU B 1 62 ? 19.932 152.987 37.183 1.00 27.25 62 LEU B O 1
ATOM 2263 N N . LEU B 1 63 ? 22.058 153.267 36.509 1.00 27.33 63 LEU B N 1
ATOM 2264 C CA . LEU B 1 63 ? 22.537 151.994 37.040 1.00 27.14 63 LEU B CA 1
ATOM 2265 C C . LEU B 1 63 ? 23.491 152.130 38.227 1.00 28.18 63 LEU B C 1
ATOM 2266 O O . LEU B 1 63 ? 23.716 151.175 38.967 1.00 27.86 63 LEU B O 1
ATOM 2271 N N . ALA B 1 64 ? 24.046 153.323 38.398 1.00 30.07 64 ALA B N 1
ATOM 2272 C CA . ALA B 1 64 ? 25.018 153.606 39.452 1.00 30.53 64 ALA B CA 1
ATOM 2273 C C . ALA B 1 64 ? 24.680 153.147 40.871 1.00 31.36 64 ALA B C 1
ATOM 2274 O O . ALA B 1 64 ? 25.548 152.628 41.583 1.00 33.27 64 ALA B O 1
ATOM 2276 N N . GLU B 1 65 ? 23.429 153.331 41.281 1.00 30.82 65 GLU B N 1
ATOM 2277 C CA . GLU B 1 65 ? 22.989 152.974 42.634 1.00 30.48 65 GLU B CA 1
ATOM 2278 C C . GLU B 1 65 ? 22.661 151.500 42.882 1.00 30.50 65 GLU B C 1
ATOM 2279 O O . GLU B 1 65 ? 22.818 151.017 43.996 1.00 31.77 65 GLU B O 1
ATOM 2285 N N . VAL B 1 66 ? 22.188 150.788 41.867 1.00 29.46 66 VAL B N 1
ATOM 2286 C CA . VAL B 1 66 ? 21.860 149.381 42.051 1.00 28.79 66 VAL B CA 1
ATOM 2287 C C . VAL B 1 66 ? 23.016 148.468 41.672 1.00 29.35 66 VAL B C 1
ATOM 2288 O O . VAL B 1 66 ? 22.975 147.269 41.943 1.00 30.51 66 VAL B O 1
ATOM 2292 N N . SER B 1 67 ? 24.048 149.028 41.053 1.00 28.58 67 SER B N 1
ATOM 2293 C CA . SER B 1 67 ? 25.177 148.222 40.602 1.00 26.77 67 SER B CA 1
ATOM 2294 C C . SER B 1 67 ? 26.413 148.207 41.488 1.00 25.92 67 SER B C 1
ATOM 2295 O O . SER B 1 67 ? 26.781 149.222 42.084 1.00 26.58 67 SER B O 1
ATOM 2298 N N . ASP B 1 68 ? 27.046 147.040 41.563 1.00 23.82 68 ASP B N 1
ATOM 2299 C CA . ASP B 1 68 ? 28.282 146.876 42.312 1.00 24.19 68 ASP B CA 1
ATOM 2300 C C . ASP B 1 68 ? 29.406 147.076 41.297 1.00 24.69 68 ASP B C 1
ATOM 2301 O O . ASP B 1 68 ? 30.522 147.456 41.645 1.00 23.87 68 ASP B O 1
ATOM 2306 N N . ILE B 1 69 ? 29.085 146.795 40.035 1.00 23.91 69 ILE B N 1
ATOM 2307 C CA . ILE B 1 69 ? 30.007 146.958 38.922 1.00 23.17 69 ILE B CA 1
ATOM 2308 C C . ILE B 1 69 ? 29.138 147.049 37.671 1.00 23.24 69 ILE B C 1
ATOM 2309 O O . ILE B 1 69 ? 28.008 146.577 37.672 1.00 23.47 69 ILE B O 1
ATOM 2314 N N . ILE B 1 70 ? 29.650 147.664 36.613 1.00 24.00 70 ILE B N 1
ATOM 2315 C CA . ILE B 1 70 ? 28.867 147.810 35.394 1.00 24.20 70 ILE B CA 1
ATOM 2316 C C . ILE B 1 70 ? 29.571 147.278 34.159 1.00 25.24 70 ILE B C 1
ATOM 2317 O O . ILE B 1 70 ? 30.780 147.452 33.994 1.00 26.47 70 ILE B O 1
ATOM 2322 N N . ILE B 1 71 ? 28.803 146.620 33.298 1.00 25.05 71 ILE B N 1
ATOM 2323 C CA . ILE B 1 71 ? 29.338 146.062 32.062 1.00 25.68 71 ILE B CA 1
ATOM 2324 C C . ILE B 1 71 ? 28.807 146.889 30.905 1.00 26.99 71 ILE B C 1
ATOM 2325 O O . ILE B 1 71 ? 27.601 147.135 30.821 1.00 26.84 71 ILE B O 1
ATOM 2330 N N . TYR B 1 72 ? 29.705 147.333 30.029 1.00 27.54 72 TYR B N 1
ATOM 2331 C CA . TYR B 1 72 ? 29.301 148.099 28.857 1.00 28.68 72 TYR B CA 1
ATOM 2332 C C . TYR B 1 72 ? 29.111 147.061 27.753 1.00 29.08 72 TYR B C 1
ATOM 2333 O O . TYR B 1 72 ? 30.061 146.684 27.082 1.00 30.41 72 TYR B O 1
ATOM 2342 N N . GLY B 1 73 ? 27.880 146.599 27.574 1.00 30.67 73 GLY B N 1
ATOM 2343 C CA . GLY B 1 73 ? 27.610 145.569 26.588 1.00 34.00 73 GLY B CA 1
ATOM 2344 C C . GLY B 1 73 ? 27.409 145.967 25.144 1.00 37.41 73 GLY B C 1
ATOM 2345 O O . GLY B 1 73 ? 26.524 145.441 24.473 1.00 38.78 73 GLY B O 1
ATOM 2346 N N . ARG B 1 74 ? 28.222 146.890 24.650 1.00 40.83 74 ARG B N 1
ATOM 2347 C CA . ARG B 1 74 ? 28.112 147.322 23.260 1.00 43.27 74 ARG B CA 1
ATOM 2348 C C . ARG B 1 74 ? 29.499 147.278 22.654 1.00 45.24 74 ARG B C 1
ATOM 2349 O O . ARG B 1 74 ? 30.489 147.160 23.377 1.00 46.24 74 ARG B O 1
ATOM 2357 N N . THR B 1 75 ? 29.574 147.350 21.331 1.00 46.85 75 THR B N 1
ATOM 2358 C CA . THR B 1 75 ? 30.868 147.356 20.661 1.00 48.69 75 THR B CA 1
ATOM 2359 C C . THR B 1 75 ? 31.082 148.803 20.246 1.00 48.62 75 THR B C 1
ATOM 2360 O O . THR B 1 75 ? 32.207 149.270 20.066 1.00 48.86 75 THR B O 1
ATOM 2364 N N . TYR B 1 76 ? 29.964 149.503 20.121 1.00 48.34 76 TYR B N 1
ATOM 2365 C CA . TYR B 1 76 ? 29.940 150.901 19.738 1.00 48.01 76 TYR B CA 1
ATOM 2366 C C . TYR B 1 76 ? 30.803 151.756 20.659 1.00 47.23 76 TYR B C 1
ATOM 2367 O O . TYR B 1 76 ? 30.616 151.760 21.875 1.00 46.15 76 TYR B O 1
ATOM 2376 N N . GLY B 1 77 ? 31.759 152.462 20.061 1.00 46.93 77 GLY B N 1
ATOM 2377 C CA . GLY B 1 77 ? 32.638 153.340 20.813 1.00 46.85 77 GLY B CA 1
ATOM 2378 C C . GLY B 1 77 ? 33.768 152.676 21.572 1.00 47.24 77 GLY B C 1
ATOM 2379 O O . GLY B 1 77 ? 34.567 153.360 22.210 1.00 46.73 77 GLY B O 1
ATOM 2380 N N . THR B 1 78 ? 33.856 151.352 21.501 1.00 48.17 78 THR B N 1
ATOM 2381 C CA . THR B 1 78 ? 34.898 150.630 22.223 1.00 48.03 78 THR B CA 1
ATOM 2382 C C . THR B 1 78 ? 36.242 150.575 21.509 1.00 48.70 78 THR B C 1
ATOM 2383 O O . THR B 1 78 ? 37.280 150.473 22.156 1.00 48.32 78 THR B O 1
ATOM 2387 N N . HIS B 1 79 ? 36.227 150.652 20.183 1.00 49.88 79 HIS B N 1
ATOM 2388 C CA . HIS B 1 79 ? 37.465 150.603 19.410 1.00 51.13 79 HIS B CA 1
ATOM 2389 C C . HIS B 1 79 ? 38.273 151.900 19.438 1.00 51.12 79 HIS B C 1
ATOM 2390 O O . HIS B 1 79 ? 39.484 151.866 19.636 1.00 51.16 79 HIS B O 1
ATOM 2397 N N . LYS B 1 80 ? 37.611 153.038 19.249 1.00 51.79 80 LYS B N 1
ATOM 2398 C CA . LYS B 1 80 ? 38.305 154.326 19.249 1.00 52.17 80 LYS B CA 1
ATOM 2399 C C . LYS B 1 80 ? 38.038 155.235 20.447 1.00 51.25 80 LYS B C 1
ATOM 2400 O O . LYS B 1 80 ? 38.780 156.185 20.671 1.00 51.12 80 LYS B O 1
ATOM 2406 N N . HIS B 1 81 ? 36.991 154.960 21.216 1.00 50.82 81 HIS B N 1
ATOM 2407 C CA . HIS B 1 81 ? 36.684 155.818 22.355 1.00 50.30 81 HIS B CA 1
ATOM 2408 C C . HIS B 1 81 ? 36.570 155.113 23.701 1.00 48.85 81 HIS B C 1
ATOM 2409 O O . HIS B 1 81 ? 35.873 155.588 24.597 1.00 48.31 81 HIS B O 1
ATOM 2416 N N . ALA B 1 82 ? 37.262 153.990 23.842 1.00 47.32 82 ALA B N 1
ATOM 2417 C CA . ALA B 1 82 ? 37.247 153.240 25.087 1.00 46.33 82 ALA B CA 1
ATOM 2418 C C . ALA B 1 82 ? 37.579 154.146 26.270 1.00 46.25 82 ALA B C 1
ATOM 2419 O O . ALA B 1 82 ? 36.997 154.003 27.343 1.00 47.04 82 ALA B O 1
ATOM 2421 N N . HIS B 1 83 ? 38.506 155.081 26.067 1.00 45.92 83 HIS B N 1
ATOM 2422 C CA . HIS B 1 83 ? 38.916 156.003 27.124 1.00 45.39 83 HIS B CA 1
ATOM 2423 C C . HIS B 1 83 ? 37.765 156.870 27.630 1.00 44.51 83 HIS B C 1
ATOM 2424 O O . HIS B 1 83 ? 37.727 157.231 28.806 1.00 43.93 83 HIS B O 1
ATOM 2431 N N . VAL B 1 84 ? 36.831 157.203 26.744 1.00 44.02 84 VAL B N 1
ATOM 2432 C CA . VAL B 1 84 ? 35.679 158.019 27.120 1.00 44.19 84 VAL B CA 1
ATOM 2433 C C . VAL B 1 84 ? 34.801 157.219 28.077 1.00 43.68 84 VAL B C 1
ATOM 2434 O O . VAL B 1 84 ? 34.347 157.732 29.102 1.00 44.18 84 VAL B O 1
ATOM 2438 N N . ILE B 1 85 ? 34.582 155.956 27.726 1.00 41.85 85 ILE B N 1
ATOM 2439 C CA . ILE B 1 85 ? 33.773 155.042 28.515 1.00 40.06 85 ILE B CA 1
ATOM 2440 C C . ILE B 1 85 ? 34.386 154.828 29.897 1.00 39.74 85 ILE B C 1
ATOM 2441 O O . ILE B 1 85 ? 33.701 154.930 30.909 1.00 39.26 85 ILE B O 1
ATOM 2446 N N . LYS B 1 86 ? 35.680 154.533 29.934 1.00 39.46 86 LYS B N 1
ATOM 2447 C CA . LYS B 1 86 ? 36.381 154.312 31.197 1.00 39.48 86 LYS B CA 1
ATOM 2448 C C . LYS B 1 86 ? 36.305 155.572 32.055 1.00 39.51 86 LYS B C 1
ATOM 2449 O O . LYS B 1 86 ? 36.237 155.503 33.278 1.00 38.80 86 LYS B O 1
ATOM 2455 N N . ARG B 1 87 ? 36.325 156.725 31.395 1.00 40.56 87 ARG B N 1
ATOM 2456 C CA . ARG B 1 87 ? 36.271 158.013 32.076 1.00 41.48 87 ARG B CA 1
ATOM 2457 C C . ARG B 1 87 ? 34.941 158.226 32.791 1.00 40.39 87 ARG B C 1
ATOM 2458 O O . ARG B 1 87 ? 34.913 158.617 33.960 1.00 40.26 87 ARG B O 1
ATOM 2466 N N . VAL B 1 88 ? 33.848 157.971 32.075 1.00 38.31 88 VAL B N 1
ATOM 2467 C CA . VAL B 1 88 ? 32.508 158.138 32.617 1.00 37.17 88 VAL B CA 1
ATOM 2468 C C . VAL B 1 88 ? 32.168 157.064 33.642 1.00 37.46 88 VAL B C 1
ATOM 2469 O O . VAL B 1 88 ? 31.627 157.358 34.706 1.00 37.71 88 VAL B O 1
ATOM 2473 N N . ILE B 1 89 ? 32.493 155.817 33.321 1.00 37.77 89 ILE B N 1
ATOM 2474 C CA . ILE B 1 89 ? 32.183 154.695 34.200 1.00 37.07 89 ILE B CA 1
ATOM 2475 C C . ILE B 1 89 ? 33.412 154.065 34.844 1.00 37.42 89 ILE B C 1
ATOM 2476 O O . ILE B 1 89 ? 34.115 153.273 34.226 1.00 38.02 89 ILE B O 1
ATOM 2481 N N . LYS B 1 90 ? 33.654 154.418 36.100 1.00 38.58 90 LYS B N 1
ATOM 2482 C CA . LYS B 1 90 ? 34.792 153.894 36.842 1.00 39.52 90 LYS B CA 1
ATOM 2483 C C . LYS B 1 90 ? 34.694 152.382 37.008 1.00 38.57 90 LYS B C 1
ATOM 2484 O O . LYS B 1 90 ? 33.665 151.863 37.421 1.00 38.54 90 LYS B O 1
ATOM 2490 N N . ASP B 1 91 ? 35.775 151.688 36.677 1.00 38.05 91 ASP B N 1
ATOM 2491 C CA . ASP B 1 91 ? 35.847 150.231 36.781 1.00 37.47 91 ASP B CA 1
ATOM 2492 C C . ASP B 1 91 ? 34.920 149.484 35.837 1.00 35.09 91 ASP B C 1
ATOM 2493 O O . ASP B 1 91 ? 34.655 148.301 36.032 1.00 34.70 91 ASP B O 1
ATOM 2498 N N . VAL B 1 92 ? 34.439 150.174 34.811 1.00 33.03 92 VAL B N 1
ATOM 2499 C CA . VAL B 1 92 ? 33.550 149.569 33.830 1.00 31.10 92 VAL B CA 1
ATOM 2500 C C . VAL B 1 92 ? 34.202 148.343 33.202 1.00 30.64 92 VAL B C 1
ATOM 2501 O O . VAL B 1 92 ? 35.424 148.278 33.050 1.00 31.30 92 VAL B O 1
ATOM 2505 N N . VAL B 1 93 ? 33.381 147.361 32.854 1.00 29.46 93 VAL B N 1
ATOM 2506 C CA . VAL B 1 93 ? 33.877 146.154 32.207 1.00 28.01 93 VAL B CA 1
ATOM 2507 C C . VAL B 1 93 ? 33.534 146.227 30.721 1.00 28.89 93 VAL B C 1
ATOM 2508 O O . VAL B 1 93 ? 32.358 146.315 30.346 1.00 28.40 93 VAL B O 1
ATOM 2512 N N . ILE B 1 94 ? 34.565 146.217 29.882 1.00 29.19 94 ILE B N 1
ATOM 2513 C CA . ILE B 1 94 ? 34.361 146.262 28.440 1.00 30.35 94 ILE B CA 1
ATOM 2514 C C . ILE B 1 94 ? 34.614 144.848 27.935 1.00 30.78 94 ILE B C 1
ATOM 2515 O O . ILE B 1 94 ? 35.754 144.399 27.865 1.00 29.78 94 ILE B O 1
ATOM 2520 N N . PRO B 1 95 ? 33.537 144.122 27.588 1.00 31.95 95 PRO B N 1
ATOM 2521 C CA . PRO B 1 95 ? 33.643 142.743 27.100 1.00 32.70 95 PRO B CA 1
ATOM 2522 C C . PRO B 1 95 ? 34.789 142.444 26.147 1.00 34.07 95 PRO B C 1
ATOM 2523 O O . PRO B 1 95 ? 35.482 141.441 26.315 1.00 34.73 95 PRO B O 1
ATOM 2527 N N . GLU B 1 96 ? 35.000 143.307 25.159 1.00 35.65 96 GLU B N 1
ATOM 2528 C CA . GLU B 1 96 ? 36.081 143.107 24.197 1.00 36.59 96 GLU B CA 1
ATOM 2529 C C . GLU B 1 96 ? 37.445 143.038 24.891 1.00 34.89 96 GLU B C 1
ATOM 2530 O O . GLU B 1 96 ? 38.275 142.200 24.552 1.00 34.56 96 GLU B O 1
ATOM 2536 N N . GLU B 1 97 ? 37.670 143.913 25.867 1.00 33.62 97 GLU B N 1
ATOM 2537 C CA . GLU B 1 97 ? 38.925 143.920 26.608 1.00 32.78 97 GLU B CA 1
ATOM 2538 C C . GLU B 1 97 ? 39.015 142.713 27.537 1.00 31.67 97 GLU B C 1
ATOM 2539 O O . GLU B 1 97 ? 40.103 142.242 27.852 1.00 32.07 97 GLU B O 1
ATOM 2545 N N . SER B 1 98 ? 37.864 142.217 27.978 1.00 31.23 98 SER B N 1
ATOM 2546 C CA . SER B 1 98 ? 37.813 141.053 28.857 1.00 29.59 98 SER B CA 1
ATOM 2547 C C . SER B 1 98 ? 38.288 139.833 28.071 1.00 28.87 98 SER B C 1
ATOM 2548 O O . SER B 1 98 ? 39.037 138.994 28.573 1.00 26.86 98 SER B O 1
ATOM 2551 N N . VAL B 1 99 ? 37.841 139.749 26.827 1.00 28.92 99 VAL B N 1
ATOM 2552 C CA . VAL B 1 99 ? 38.220 138.655 25.956 1.00 30.37 99 VAL B CA 1
ATOM 2553 C C . VAL B 1 99 ? 39.729 138.631 25.825 1.00 32.37 99 VAL B C 1
ATOM 2554 O O . VAL B 1 99 ? 40.358 137.578 25.920 1.00 33.24 99 VAL B O 1
ATOM 2558 N N . TYR B 1 100 ? 40.310 139.804 25.609 1.00 34.50 100 TYR B N 1
ATOM 2559 C CA . TYR B 1 100 ? 41.750 139.906 25.454 1.00 36.37 100 TYR B CA 1
ATOM 2560 C C . TYR B 1 100 ? 42.489 139.396 26.684 1.00 35.51 100 TYR B C 1
ATOM 2561 O O . TYR B 1 100 ? 43.400 138.583 26.567 1.00 36.24 100 TYR B O 1
ATOM 2570 N N . GLU B 1 101 ? 42.100 139.869 27.859 1.00 34.51 101 GLU B N 1
ATOM 2571 C CA . GLU B 1 101 ? 42.753 139.432 29.083 1.00 36.20 101 GLU B CA 1
ATOM 2572 C C . GLU B 1 101 ? 42.582 137.933 29.310 1.00 35.41 101 GLU B C 1
ATOM 2573 O O . GLU B 1 101 ? 43.525 137.247 29.715 1.00 34.69 101 GLU B O 1
ATOM 2579 N N . LEU B 1 102 ? 41.380 137.428 29.043 1.00 34.19 102 LEU B N 1
ATOM 2580 C CA . LEU B 1 102 ? 41.103 136.012 29.231 1.00 32.21 102 LEU B CA 1
ATOM 2581 C C . LEU B 1 102 ? 41.960 135.160 28.299 1.00 32.49 102 LEU B C 1
ATOM 2582 O O . LEU B 1 102 ? 42.579 134.180 28.738 1.00 31.70 102 LEU B O 1
ATOM 2587 N N . LEU B 1 103 ? 41.998 135.530 27.018 1.00 31.29 103 LEU B N 1
ATOM 2588 C CA . LEU B 1 103 ? 42.793 134.787 26.043 1.00 30.79 103 LEU B CA 1
ATOM 2589 C C . LEU B 1 103 ? 44.262 134.805 26.436 1.00 32.50 103 LEU B C 1
ATOM 2590 O O . LEU B 1 103 ? 44.952 133.784 26.336 1.00 33.64 103 LEU B O 1
ATOM 2595 N N . LYS B 1 104 ? 44.742 135.966 26.879 1.00 33.72 104 LYS B N 1
ATOM 2596 C CA . LYS B 1 104 ? 46.130 136.098 27.306 1.00 34.18 104 LYS B CA 1
ATOM 2597 C C . LYS B 1 104 ? 46.383 135.205 28.516 1.00 33.52 104 LYS B C 1
ATOM 2598 O O . LYS B 1 104 ? 47.363 134.470 28.558 1.00 32.42 104 LYS B O 1
ATOM 2604 N N . LYS B 1 105 ? 45.496 135.266 29.501 1.00 33.67 105 LYS B N 1
ATOM 2605 C CA . LYS B 1 105 ? 45.663 134.444 30.686 1.00 35.24 105 LYS B CA 1
ATOM 2606 C C . LYS B 1 105 ? 45.653 132.963 30.305 1.00 35.01 105 LYS B C 1
ATOM 2607 O O . LYS B 1 105 ? 46.213 132.126 31.010 1.00 33.82 105 LYS B O 1
ATOM 2613 N N . LEU B 1 106 ? 45.026 132.649 29.175 1.00 35.45 106 LEU B N 1
ATOM 2614 C CA . LEU B 1 106 ? 44.951 131.270 28.698 1.00 34.92 106 LEU B CA 1
ATOM 2615 C C . LEU B 1 106 ? 46.106 130.930 27.754 1.00 35.07 106 LEU B C 1
ATOM 2616 O O . LEU B 1 106 ? 46.104 129.877 27.115 1.00 35.15 106 LEU B O 1
ATOM 2621 N N . ASN B 1 107 ? 47.086 131.822 27.670 1.00 35.06 107 ASN B N 1
ATOM 2622 C CA . ASN B 1 107 ? 48.250 131.620 26.816 1.00 35.95 107 ASN B CA 1
ATOM 2623 C C . ASN B 1 107 ? 47.821 131.296 25.401 1.00 36.35 107 ASN B C 1
ATOM 2624 O O . ASN B 1 107 ? 48.248 130.292 24.836 1.00 38.25 107 ASN B O 1
ATOM 2629 N N . VAL B 1 108 ? 46.982 132.140 24.820 1.00 35.53 108 VAL B N 1
ATOM 2630 C CA . VAL B 1 108 ? 46.516 131.893 23.465 1.00 36.53 108 VAL B CA 1
ATOM 2631 C C . VAL B 1 108 ? 47.287 132.681 22.406 1.00 36.96 108 VAL B C 1
ATOM 2632 O O . VAL B 1 108 ? 47.382 133.903 22.480 1.00 35.70 108 VAL B O 1
ATOM 2636 N N . ARG B 1 109 ? 47.841 131.974 21.424 1.00 38.16 109 ARG B N 1
ATOM 2637 C CA . ARG B 1 109 ? 48.568 132.631 20.342 1.00 40.04 109 ARG B CA 1
ATOM 2638 C C . ARG B 1 109 ? 47.843 132.459 19.008 1.00 39.40 109 ARG B C 1
ATOM 2639 O O . ARG B 1 109 ? 47.741 133.405 18.222 1.00 40.13 109 ARG B O 1
ATOM 2647 N N . LYS B 1 110 ? 47.342 131.255 18.746 1.00 37.93 110 LYS B N 1
ATOM 2648 C CA . LYS B 1 110 ? 46.600 130.999 17.511 1.00 35.89 110 LYS B CA 1
ATOM 2649 C C . LYS B 1 110 ? 45.107 131.080 17.843 1.00 34.54 110 LYS B C 1
ATOM 2650 O O . LYS B 1 110 ? 44.642 130.488 18.823 1.00 33.26 110 LYS B O 1
ATOM 2656 N N . LEU B 1 111 ? 44.360 131.812 17.022 1.00 32.18 111 LEU B N 1
ATOM 2657 C CA . LEU B 1 111 ? 42.943 132.012 17.273 1.00 29.87 111 LEU B CA 1
ATOM 2658 C C . LEU B 1 111 ? 42.046 131.820 16.055 1.00 30.49 111 LEU B C 1
ATOM 2659 O O . LEU B 1 111 ? 42.421 132.177 14.939 1.00 31.63 111 LEU B O 1
ATOM 2664 N N . TRP B 1 112 ? 40.866 131.238 16.277 1.00 29.19 112 TRP B N 1
ATOM 2665 C CA . TRP B 1 112 ? 39.883 131.054 15.214 1.00 27.10 112 TRP B CA 1
ATOM 2666 C C . TRP B 1 112 ? 38.737 131.963 15.645 1.00 27.53 112 TRP B C 1
ATOM 2667 O O . TRP B 1 112 ? 38.291 131.894 16.796 1.00 29.03 112 TRP B O 1
ATOM 2678 N N . ILE B 1 113 ? 38.254 132.804 14.736 1.00 25.80 113 ILE B N 1
ATOM 2679 C CA . ILE B 1 113 ? 37.196 133.748 15.071 1.00 23.92 113 ILE B CA 1
ATOM 2680 C C . ILE B 1 113 ? 35.854 133.545 14.389 1.00 24.63 113 ILE B C 1
ATOM 2681 O O . ILE B 1 113 ? 35.767 133.510 13.158 1.00 25.06 113 ILE B O 1
ATOM 2686 N N . GLY B 1 114 ? 34.803 133.424 15.199 1.00 24.51 114 GLY B N 1
ATOM 2687 C CA . GLY B 1 114 ? 33.463 133.269 14.656 1.00 23.41 114 GLY B CA 1
ATOM 2688 C C . GLY B 1 114 ? 32.685 134.539 14.955 1.00 22.81 114 GLY B C 1
ATOM 2689 O O . GLY B 1 114 ? 32.822 135.095 16.045 1.00 22.10 114 GLY B O 1
ATOM 2690 N N . THR B 1 115 ? 31.891 135.012 14.000 1.00 22.73 115 THR B N 1
ATOM 2691 C CA . THR B 1 115 ? 31.098 136.225 14.203 1.00 25.62 115 THR B CA 1
ATOM 2692 C C . THR B 1 115 ? 29.703 136.090 13.580 1.00 26.53 115 THR B C 1
ATOM 2693 O O . THR B 1 115 ? 29.426 135.145 12.842 1.00 26.85 115 THR B O 1
ATOM 2697 N N . PRO B 1 116 ? 28.801 137.032 13.887 1.00 26.74 116 PRO B N 1
ATOM 2698 C CA . PRO B 1 116 ? 27.461 136.943 13.309 1.00 28.38 116 PRO B CA 1
ATOM 2699 C C . PRO B 1 116 ? 27.338 137.914 12.132 1.00 30.16 116 PRO B C 1
ATOM 2700 O O . PRO B 1 116 ? 26.312 137.956 11.447 1.00 28.98 116 PRO B O 1
ATOM 2704 N N . TYR B 1 117 ? 28.407 138.674 11.900 1.00 32.02 117 TYR B N 1
ATOM 2705 C CA . TYR B 1 117 ? 28.448 139.697 10.853 1.00 34.14 117 TYR B CA 1
ATOM 2706 C C . TYR B 1 117 ? 28.606 139.205 9.428 1.00 36.14 117 TYR B C 1
ATOM 2707 O O . TYR B 1 117 ? 28.780 138.012 9.174 1.00 37.44 117 TYR B O 1
ATOM 2716 N N . ILE B 1 118 ? 28.543 140.158 8.501 1.00 38.55 118 ILE B N 1
ATOM 2717 C CA . ILE B 1 118 ? 28.702 139.877 7.082 1.00 42.16 118 ILE B CA 1
ATOM 2718 C C . ILE B 1 118 ? 30.193 139.868 6.771 1.00 43.79 118 ILE B C 1
ATOM 2719 O O . ILE B 1 118 ? 31.000 140.329 7.577 1.00 45.01 118 ILE B O 1
ATOM 2724 N N . LYS B 1 119 ? 30.561 139.350 5.608 1.00 45.50 119 LYS B N 1
ATOM 2725 C CA . LYS B 1 119 ? 31.966 139.275 5.231 1.00 47.52 119 LYS B CA 1
ATOM 2726 C C . LYS B 1 119 ? 32.754 140.543 5.547 1.00 48.02 119 LYS B C 1
ATOM 2727 O O . LYS B 1 119 ? 33.774 140.486 6.233 1.00 47.81 119 LYS B O 1
ATOM 2733 N N . GLU B 1 120 ? 32.280 141.683 5.059 1.00 48.82 120 GLU B N 1
ATOM 2734 C CA . GLU B 1 120 ? 32.957 142.952 5.308 1.00 50.36 120 GLU B CA 1
ATOM 2735 C C . GLU B 1 120 ? 33.362 143.120 6.770 1.00 50.02 120 GLU B C 1
ATOM 2736 O O . GLU B 1 120 ? 34.545 143.210 7.090 1.00 49.18 120 GLU B O 1
ATOM 2742 N N . ARG B 1 121 ? 32.371 143.171 7.656 1.00 49.74 121 ARG B N 1
ATOM 2743 C CA . ARG B 1 121 ? 32.641 143.365 9.071 1.00 49.59 121 ARG B CA 1
ATOM 2744 C C . ARG B 1 121 ? 33.422 142.232 9.736 1.00 49.85 121 ARG B C 1
ATOM 2745 O O . ARG B 1 121 ? 34.219 142.473 10.646 1.00 48.86 121 ARG B O 1
ATOM 2753 N N . THR B 1 122 ? 33.191 140.999 9.299 1.00 49.86 122 THR B N 1
ATOM 2754 C CA . THR B 1 122 ? 33.917 139.871 9.871 1.00 50.09 122 THR B CA 1
ATOM 2755 C C . THR B 1 122 ? 35.403 140.132 9.626 1.00 50.64 122 THR B C 1
ATOM 2756 O O . THR B 1 122 ? 36.246 139.847 10.478 1.00 50.05 122 THR B O 1
ATOM 2760 N N . LEU B 1 123 ? 35.704 140.691 8.453 1.00 50.91 123 LEU B N 1
ATOM 2761 C CA . LEU B 1 123 ? 37.074 141.001 8.054 1.00 50.87 123 LEU B CA 1
ATOM 2762 C C . LEU B 1 123 ? 37.704 142.068 8.945 1.00 51.17 123 LEU B C 1
ATOM 2763 O O . LEU B 1 123 ? 38.895 142.004 9.255 1.00 51.40 123 LEU B O 1
ATOM 2768 N N . GLU B 1 124 ? 36.902 143.051 9.342 1.00 51.68 124 GLU B N 1
ATOM 2769 C CA . GLU B 1 124 ? 37.363 144.125 10.213 1.00 51.83 124 GLU B CA 1
ATOM 2770 C C . GLU B 1 124 ? 37.607 143.568 11.608 1.00 51.36 124 GLU B C 1
ATOM 2771 O O . GLU B 1 124 ? 38.559 143.944 12.283 1.00 50.86 124 GLU B O 1
ATOM 2777 N N . GLU B 1 125 ? 36.723 142.679 12.041 1.00 51.36 125 GLU B N 1
ATOM 2778 C CA . GLU B 1 125 ? 36.841 142.061 13.353 1.00 51.26 125 GLU B CA 1
ATOM 2779 C C . GLU B 1 125 ? 38.115 141.233 13.369 1.00 50.63 125 GLU B C 1
ATOM 2780 O O . GLU B 1 125 ? 38.811 141.151 14.383 1.00 49.33 125 GLU B O 1
ATOM 2786 N N . VAL B 1 126 ? 38.415 140.624 12.229 1.00 50.69 126 VAL B N 1
ATOM 2787 C CA . VAL B 1 126 ? 39.597 139.788 12.105 1.00 51.73 126 VAL B CA 1
ATOM 2788 C C . VAL B 1 126 ? 40.920 140.521 12.297 1.00 53.21 126 VAL B C 1
ATOM 2789 O O . VAL B 1 126 ? 41.637 140.263 13.269 1.00 53.54 126 VAL B O 1
ATOM 2793 N N . GLU B 1 127 ? 41.253 141.438 11.392 1.00 54.04 127 GLU B N 1
ATOM 2794 C CA . GLU B 1 127 ? 42.530 142.124 11.527 1.00 55.42 127 GLU B CA 1
ATOM 2795 C C . GLU B 1 127 ? 42.612 143.007 12.771 1.00 53.27 127 GLU B C 1
ATOM 2796 O O . GLU B 1 127 ? 43.687 143.492 13.124 1.00 53.58 127 GLU B O 1
ATOM 2802 N N . TRP B 1 128 ? 41.487 143.211 13.447 1.00 51.30 128 TRP B N 1
ATOM 2803 C CA . TRP B 1 128 ? 41.512 143.995 14.675 1.00 49.73 128 TRP B CA 1
ATOM 2804 C C . TRP B 1 128 ? 42.155 143.116 15.746 1.00 49.37 128 TRP B C 1
ATOM 2805 O O . TRP B 1 128 ? 43.002 143.576 16.511 1.00 49.48 128 TRP B O 1
ATOM 2816 N N . TRP B 1 129 ? 41.750 141.849 15.793 1.00 48.71 129 TRP B N 1
ATOM 2817 C CA . TRP B 1 129 ? 42.308 140.915 16.764 1.00 48.82 129 TRP B CA 1
ATOM 2818 C C . TRP B 1 129 ? 43.710 140.491 16.336 1.00 49.80 129 TRP B C 1
ATOM 2819 O O . TRP B 1 129 ? 44.580 140.200 17.171 1.00 49.48 129 TRP B O 1
ATOM 2830 N N . ARG B 1 130 ? 43.916 140.455 15.024 1.00 50.25 130 ARG B N 1
ATOM 2831 C CA . ARG B 1 130 ? 45.208 140.098 14.465 1.00 50.52 130 ARG B CA 1
ATOM 2832 C C . ARG B 1 130 ? 46.183 141.173 14.914 1.00 50.97 130 ARG B C 1
ATOM 2833 O O . ARG B 1 130 ? 47.309 140.887 15.322 1.00 52.67 130 ARG B O 1
ATOM 2841 N N . ASN B 1 131 ? 45.722 142.416 14.854 1.00 50.42 131 ASN B N 1
ATOM 2842 C CA . ASN B 1 131 ? 46.529 143.555 15.251 1.00 50.77 131 ASN B CA 1
ATOM 2843 C C . ASN B 1 131 ? 46.907 143.551 16.715 1.00 49.38 131 ASN B C 1
ATOM 2844 O O . ASN B 1 131 ? 47.630 144.431 17.163 1.00 50.65 131 ASN B O 1
ATOM 2849 N N . LYS B 1 132 ? 46.411 142.579 17.468 1.00 47.70 132 LYS B N 1
ATOM 2850 C CA . LYS B 1 132 ? 46.733 142.502 18.883 1.00 46.65 132 LYS B CA 1
ATOM 2851 C C . LYS B 1 132 ? 47.750 141.393 19.081 1.00 46.11 132 LYS B C 1
ATOM 2852 O O . LYS B 1 132 ? 48.048 140.976 20.208 1.00 46.26 132 LYS B O 1
ATOM 2858 N N . GLY B 1 133 ? 48.277 140.920 17.956 1.00 44.90 133 GLY B N 1
ATOM 2859 C CA . GLY B 1 133 ? 49.298 139.890 17.986 1.00 44.51 133 GLY B CA 1
ATOM 2860 C C . GLY B 1 133 ? 48.861 138.450 17.815 1.00 42.73 133 GLY B C 1
ATOM 2861 O O . GLY B 1 133 ? 49.695 137.546 17.773 1.00 43.73 133 GLY B O 1
ATOM 2862 N N . PHE B 1 134 ? 47.562 138.216 17.723 1.00 40.56 134 PHE B N 1
ATOM 2863 C CA . PHE B 1 134 ? 47.094 136.849 17.565 1.00 37.80 134 PHE B CA 1
ATOM 2864 C C . PHE B 1 134 ? 47.242 136.386 16.128 1.00 37.16 134 PHE B C 1
ATOM 2865 O O . PHE B 1 134 ? 47.065 137.167 15.188 1.00 37.07 134 PHE B O 1
ATOM 2873 N N . GLU B 1 135 ? 47.586 135.116 15.960 1.00 36.14 135 GLU B N 1
ATOM 2874 C CA . GLU B 1 135 ? 47.697 134.561 14.627 1.00 35.78 135 GLU B CA 1
ATOM 2875 C C . GLU B 1 135 ? 46.306 134.011 14.379 1.00 35.87 135 GLU B C 1
ATOM 2876 O O . GLU B 1 135 ? 45.834 133.139 15.121 1.00 37.64 135 GLU B O 1
ATOM 2882 N N . ILE B 1 136 ? 45.645 134.515 13.348 1.00 33.58 136 ILE B N 1
ATOM 2883 C CA . ILE B 1 136 ? 44.292 134.075 13.058 1.00 32.39 136 ILE B CA 1
ATOM 2884 C C . ILE B 1 136 ? 44.220 132.973 12.020 1.00 32.09 136 ILE B C 1
ATOM 2885 O O . ILE B 1 136 ? 44.171 133.230 10.819 1.00 30.95 136 ILE B O 1
ATOM 2890 N N . VAL B 1 137 ? 44.197 131.738 12.518 1.00 31.67 137 VAL B N 1
ATOM 2891 C CA . VAL B 1 137 ? 44.158 130.541 11.691 1.00 30.90 137 VAL B CA 1
ATOM 2892 C C . VAL B 1 137 ? 42.890 130.350 10.862 1.00 31.43 137 VAL B C 1
ATOM 2893 O O . VAL B 1 137 ? 42.831 129.450 10.025 1.00 33.06 137 VAL B O 1
ATOM 2897 N N . GLY B 1 138 ? 41.878 131.184 11.080 1.00 30.86 138 GLY B N 1
ATOM 2898 C CA . GLY B 1 138 ? 40.647 131.045 10.319 1.00 30.37 138 GLY B CA 1
ATOM 2899 C C . GLY B 1 138 ? 39.472 131.808 10.906 1.00 31.55 138 GLY B C 1
ATOM 2900 O O . GLY B 1 138 ? 39.513 132.242 12.059 1.00 31.83 138 GLY B O 1
ATOM 2901 N N . TYR B 1 139 ? 38.409 131.964 10.121 1.00 30.79 139 TYR B N 1
ATOM 2902 C CA . TYR B 1 139 ? 37.243 132.696 10.585 1.00 30.51 139 TYR B CA 1
ATOM 2903 C C . TYR B 1 139 ? 36.039 132.529 9.673 1.00 29.17 139 TYR B C 1
ATOM 2904 O O . TYR B 1 139 ? 36.149 131.991 8.579 1.00 28.8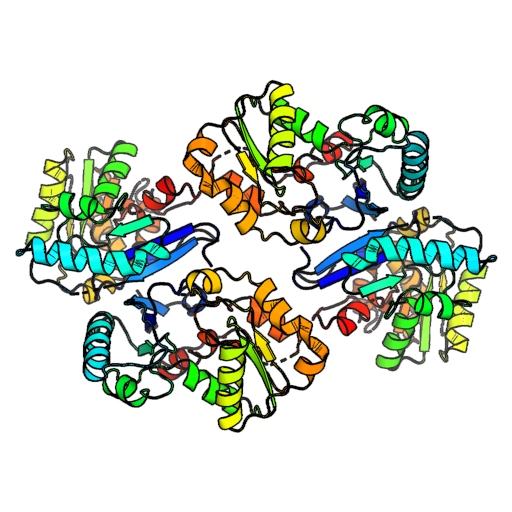9 139 TYR B O 1
ATOM 2913 N N . ASP B 1 140 ? 34.889 133.005 10.140 1.00 27.98 140 ASP B N 1
ATOM 2914 C CA . ASP B 1 140 ? 33.644 132.939 9.374 1.00 27.82 140 ASP B CA 1
ATOM 2915 C C . ASP B 1 140 ? 32.577 133.737 10.128 1.00 27.72 140 ASP B C 1
ATOM 2916 O O . ASP B 1 140 ? 32.737 134.020 11.320 1.00 28.10 140 ASP B O 1
ATOM 2921 N N . GLY B 1 141 ? 31.508 134.112 9.430 1.00 26.32 141 GLY B N 1
ATOM 2922 C CA . GLY B 1 141 ? 30.444 134.883 10.047 1.00 26.03 141 GLY B CA 1
ATOM 2923 C C . GLY B 1 141 ? 29.072 134.402 9.606 1.00 26.81 141 GLY B C 1
ATOM 2924 O O . GLY B 1 141 ? 28.946 133.705 8.601 1.00 26.83 141 GLY B O 1
ATOM 2925 N N . LEU B 1 142 ? 28.037 134.769 10.353 1.00 26.43 142 LEU B N 1
ATOM 2926 C CA . LEU B 1 142 ? 26.686 134.346 10.025 1.00 26.25 142 LEU B CA 1
ATOM 2927 C C . LEU B 1 142 ? 26.088 135.261 8.978 1.00 27.72 142 LEU B C 1
ATOM 2928 O O . LEU B 1 142 ? 25.009 134.991 8.446 1.00 28.33 142 LEU B O 1
ATOM 2933 N N . GLY B 1 143 ? 26.786 136.355 8.692 1.00 28.74 143 GLY B N 1
ATOM 2934 C CA . GLY B 1 143 ? 26.308 137.295 7.694 1.00 29.66 143 GLY B CA 1
ATOM 2935 C C . GLY B 1 143 ? 24.980 137.955 8.016 1.00 31.36 143 GLY B C 1
ATOM 2936 O O . GLY B 1 143 ? 24.097 138.029 7.157 1.00 32.18 143 GLY B O 1
ATOM 2937 N N . LYS B 1 144 ? 24.830 138.430 9.251 1.00 31.50 144 LYS B N 1
ATOM 2938 C CA . LYS B 1 144 ? 23.605 139.109 9.665 1.00 31.41 144 LYS B CA 1
ATOM 2939 C C . LYS B 1 144 ? 23.895 140.589 9.899 1.00 32.28 144 LYS B C 1
ATOM 2940 O O . LYS B 1 144 ? 25.048 140.993 10.042 1.00 32.06 144 LYS B O 1
ATOM 2946 N N . ILE B 1 145 ? 22.845 141.397 9.952 1.00 33.62 145 ILE B N 1
ATOM 2947 C CA . ILE B 1 145 ? 23.014 142.830 10.135 1.00 35.49 145 ILE B CA 1
ATOM 2948 C C . ILE B 1 145 ? 22.244 143.374 11.333 1.00 36.04 145 ILE B C 1
ATOM 2949 O O . ILE B 1 145 ? 22.797 144.078 12.178 1.00 36.39 145 ILE B O 1
ATOM 2954 N N . ARG B 1 146 ? 20.961 143.050 11.395 1.00 36.36 146 ARG B N 1
ATOM 2955 C CA . ARG B 1 146 ? 20.110 143.508 12.476 1.00 37.20 146 ARG B CA 1
ATOM 2956 C C . ARG B 1 146 ? 20.363 142.753 13.777 1.00 36.48 146 ARG B C 1
ATOM 2957 O O . ARG B 1 146 ? 20.425 141.524 13.791 1.00 37.30 146 ARG B O 1
ATOM 2965 N N . GLY B 1 147 ? 20.498 143.499 14.868 1.00 35.71 147 GLY B N 1
ATOM 2966 C CA . GLY B 1 147 ? 20.746 142.899 16.168 1.00 34.55 147 GLY B CA 1
ATOM 2967 C C . GLY B 1 147 ? 19.699 141.888 16.606 1.00 34.87 147 GLY B C 1
ATOM 2968 O O . GLY B 1 147 ? 20.034 140.840 17.157 1.00 34.93 147 GLY B O 1
ATOM 2969 N N . ILE B 1 148 ? 18.427 142.186 16.366 1.00 34.41 148 ILE B N 1
ATOM 2970 C CA . ILE B 1 148 ? 17.375 141.264 16.768 1.00 33.90 148 ILE B CA 1
ATOM 2971 C C . ILE B 1 148 ? 17.545 139.937 16.034 1.00 33.39 148 ILE B C 1
ATOM 2972 O O . ILE B 1 148 ? 17.317 138.871 16.598 1.00 32.20 148 ILE B O 1
ATOM 2977 N N . ASP B 1 149 ? 17.954 140.016 14.772 1.00 34.35 149 ASP B N 1
ATOM 2978 C CA . ASP B 1 149 ? 18.178 138.833 13.949 1.00 34.17 149 ASP B CA 1
ATOM 2979 C C . ASP B 1 149 ? 19.352 138.054 14.546 1.00 32.34 149 ASP B C 1
ATOM 2980 O O . ASP B 1 149 ? 19.311 136.830 14.666 1.00 31.16 149 ASP B O 1
ATOM 2985 N N . ILE B 1 150 ? 20.399 138.779 14.921 1.00 30.33 150 ILE B N 1
ATOM 2986 C CA . ILE B 1 150 ? 21.569 138.166 15.525 1.00 29.39 150 ILE B CA 1
ATOM 2987 C C . ILE B 1 150 ? 21.177 137.457 16.822 1.00 29.97 150 ILE B C 1
ATOM 2988 O O . ILE B 1 150 ? 21.577 136.317 17.060 1.00 31.09 150 ILE B O 1
ATOM 2993 N N . SER B 1 151 ? 20.388 138.131 17.655 1.00 29.65 151 SER B N 1
ATOM 2994 C CA . SER B 1 151 ? 19.944 137.557 18.922 1.00 29.09 151 SER B CA 1
ATOM 2995 C C . SER B 1 151 ? 19.146 136.275 18.715 1.00 29.56 151 SER B C 1
ATOM 2996 O O . SER B 1 151 ? 19.206 135.362 19.540 1.00 31.24 151 SER B O 1
ATOM 2999 N N . ASN B 1 152 ? 18.397 136.206 17.620 1.00 28.08 152 ASN B N 1
ATOM 3000 C CA . ASN B 1 152 ? 17.584 135.031 17.346 1.00 27.83 152 ASN B CA 1
ATOM 3001 C C . ASN B 1 152 ? 18.368 133.790 16.935 1.00 28.53 152 ASN B C 1
ATOM 3002 O O . ASN B 1 152 ? 17.782 132.723 16.757 1.00 30.32 152 ASN B O 1
ATOM 3007 N N . THR B 1 153 ? 19.684 133.912 16.795 1.00 27.14 153 THR B N 1
ATOM 3008 C CA . THR B 1 153 ? 20.495 132.775 16.383 1.00 25.31 153 THR B CA 1
ATOM 3009 C C . THR B 1 153 ? 20.431 131.588 17.345 1.00 24.56 153 THR B C 1
ATOM 3010 O O . THR B 1 153 ? 20.777 131.707 18.523 1.00 23.41 153 THR B O 1
ATOM 3014 N N . PRO B 1 154 ? 19.995 130.418 16.839 1.00 23.06 154 PRO B N 1
ATOM 3015 C CA . PRO B 1 154 ? 19.859 129.166 17.588 1.00 22.10 154 PRO B CA 1
ATOM 3016 C C . PRO B 1 154 ? 21.200 128.633 18.076 1.00 22.29 154 PRO B C 1
ATOM 3017 O O . PRO B 1 154 ? 22.241 128.841 17.436 1.00 21.78 154 PRO B O 1
ATOM 3021 N N . ILE B 1 155 ? 21.158 127.923 19.201 1.00 21.09 155 ILE B N 1
ATOM 3022 C CA . ILE B 1 155 ? 22.352 127.336 19.788 1.00 18.83 155 ILE B CA 1
ATOM 3023 C C . ILE B 1 155 ? 23.223 126.622 18.769 1.00 19.10 155 ILE B C 1
ATOM 3024 O O . ILE B 1 155 ? 24.391 126.965 18.598 1.00 20.65 155 ILE B O 1
ATOM 3029 N N . PHE B 1 156 ? 22.655 125.637 18.087 1.00 18.32 156 PHE B N 1
ATOM 3030 C CA . PHE B 1 156 ? 23.435 124.877 17.124 1.00 18.79 156 PHE B CA 1
ATOM 3031 C C . PHE B 1 156 ? 23.804 125.583 15.833 1.00 19.98 156 PHE B C 1
ATOM 3032 O O . PHE B 1 156 ? 24.664 125.103 15.092 1.00 21.35 156 PHE B O 1
ATOM 3040 N N . THR B 1 157 ? 23.181 126.724 15.557 1.00 20.04 157 THR B N 1
ATOM 3041 C CA . THR B 1 157 ? 23.539 127.465 14.360 1.00 19.64 157 THR B CA 1
ATOM 3042 C C . THR B 1 157 ? 24.891 128.082 14.680 1.00 19.90 157 THR B C 1
ATOM 3043 O O . THR B 1 157 ? 25.767 128.175 13.827 1.00 21.45 157 THR B O 1
ATOM 3047 N N . ILE B 1 158 ? 25.049 128.494 15.932 1.00 20.49 158 ILE B N 1
ATOM 3048 C CA . ILE B 1 158 ? 26.296 129.084 16.397 1.00 21.00 158 ILE B CA 1
ATOM 3049 C C . ILE B 1 158 ? 27.317 127.969 16.466 1.00 22.89 158 ILE B C 1
ATOM 3050 O O . ILE B 1 158 ? 28.489 128.171 16.156 1.00 24.55 158 ILE B O 1
ATOM 3055 N N . TYR B 1 159 ? 26.864 126.790 16.880 1.00 23.54 159 TYR B N 1
ATOM 3056 C CA . TYR B 1 159 ? 27.742 125.638 16.986 1.00 24.86 159 TYR B CA 1
ATOM 3057 C C . TYR B 1 159 ? 28.300 125.232 15.617 1.00 26.32 159 TYR B C 1
ATOM 3058 O O . TYR B 1 159 ? 29.504 125.012 15.475 1.00 27.11 159 TYR B O 1
ATOM 3067 N N . ARG B 1 160 ? 27.439 125.151 14.606 1.00 26.49 160 ARG B N 1
ATOM 3068 C CA . ARG B 1 160 ? 27.903 124.748 13.285 1.00 27.96 160 ARG B CA 1
ATOM 3069 C C . ARG B 1 160 ? 28.710 125.843 12.598 1.00 27.38 160 ARG B C 1
ATOM 3070 O O . ARG B 1 160 ? 29.525 125.564 11.723 1.00 26.04 160 ARG B O 1
ATOM 3078 N N . LEU B 1 161 ? 28.486 127.090 13.001 1.00 28.42 161 LEU B N 1
ATOM 3079 C CA . LEU B 1 161 ? 29.215 128.223 12.428 1.00 27.85 161 LEU B CA 1
ATOM 3080 C C . LEU B 1 161 ? 30.713 127.949 12.593 1.00 27.59 161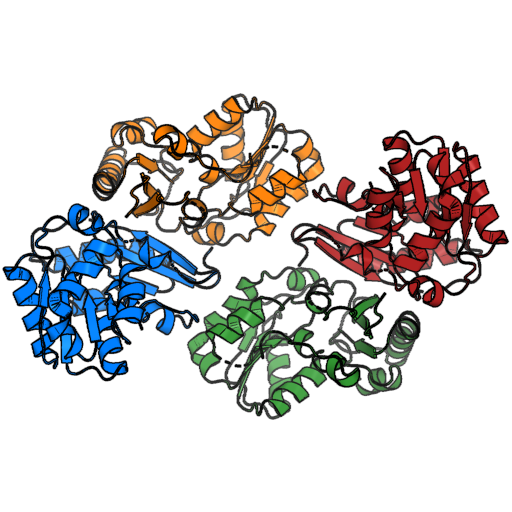 LEU B C 1
ATOM 3081 O O . LEU B 1 161 ? 31.521 128.278 11.726 1.00 26.55 161 LEU B O 1
ATOM 3086 N N . VAL B 1 162 ? 31.061 127.308 13.704 1.00 27.62 162 VAL B N 1
ATOM 3087 C CA . VAL B 1 162 ? 32.443 126.973 14.014 1.00 27.59 162 VAL B CA 1
ATOM 3088 C C . VAL B 1 162 ? 32.820 125.582 13.510 1.00 29.03 162 VAL B C 1
ATOM 3089 O O . VAL B 1 162 ? 33.809 125.418 12.787 1.00 30.03 162 VAL B O 1
ATOM 3093 N N . LYS B 1 163 ? 32.022 124.586 13.886 1.00 29.16 163 LYS B N 1
ATOM 3094 C CA . LYS B 1 163 ? 32.286 123.195 13.518 1.00 29.35 163 LYS B CA 1
ATOM 3095 C C . LYS B 1 163 ? 32.497 122.970 12.028 1.00 30.18 163 LYS B C 1
ATOM 3096 O O . LYS B 1 163 ? 33.253 122.094 11.623 1.00 31.10 163 LYS B O 1
ATOM 3102 N N . ARG B 1 164 ? 31.820 123.764 11.216 1.00 31.24 164 ARG B N 1
ATOM 3103 C CA . ARG B 1 164 ? 31.918 123.654 9.770 1.00 32.92 164 ARG B CA 1
ATOM 3104 C C . ARG B 1 164 ? 33.346 123.850 9.272 1.00 33.29 164 ARG B C 1
ATOM 3105 O O . ARG B 1 164 ? 33.674 123.478 8.146 1.00 33.32 164 ARG B O 1
ATOM 3113 N N . HIS B 1 165 ? 34.193 124.439 10.111 1.00 33.30 165 HIS B N 1
ATOM 3114 C CA . HIS B 1 165 ? 35.585 124.693 9.750 1.00 32.95 165 HIS B CA 1
ATOM 3115 C C . HIS B 1 165 ? 36.523 123.915 10.668 1.00 33.52 165 HIS B C 1
ATOM 3116 O O . HIS B 1 165 ? 37.630 124.370 10.974 1.00 34.00 165 HIS B O 1
ATOM 3123 N N . LEU B 1 166 ? 36.070 122.743 11.102 1.00 33.11 166 LEU B N 1
ATOM 3124 C CA . LEU B 1 166 ? 36.832 121.880 12.005 1.00 33.58 166 LEU B CA 1
ATOM 3125 C C . LEU B 1 166 ? 38.319 121.877 11.692 1.00 35.12 166 LEU B C 1
ATOM 3126 O O . LEU B 1 166 ? 39.162 122.084 12.568 1.00 33.40 166 LEU B O 1
ATOM 3131 N N . ASN B 1 167 ? 38.604 121.626 10.419 1.00 38.83 167 ASN B N 1
ATOM 3132 C CA . ASN B 1 167 ? 39.949 121.571 9.866 1.00 42.16 167 ASN B CA 1
ATOM 3133 C C . ASN B 1 167 ? 40.852 122.670 10.415 1.00 42.26 167 ASN B C 1
ATOM 3134 O O . ASN B 1 167 ? 41.772 122.403 11.186 1.00 42.30 167 ASN B O 1
ATOM 3139 N N . GLU B 1 168 ? 40.596 123.905 9.996 1.00 42.36 168 GLU B N 1
ATOM 3140 C CA . GLU B 1 168 ? 41.385 125.031 10.462 1.00 41.51 168 GLU B CA 1
ATOM 3141 C C . GLU B 1 168 ? 41.161 125.273 11.957 1.00 39.35 168 GLU B C 1
ATOM 3142 O O . GLU B 1 168 ? 42.123 125.447 12.704 1.00 40.12 168 GLU B O 1
ATOM 3148 N N . VAL B 1 169 ? 39.906 125.260 12.399 1.00 36.11 169 VAL B N 1
ATOM 3149 C CA . VAL B 1 169 ? 39.599 125.475 13.818 1.00 34.74 169 VAL B CA 1
ATOM 3150 C C . VAL B 1 169 ? 40.481 124.656 14.777 1.00 34.14 169 VAL B C 1
ATOM 3151 O O . VAL B 1 169 ? 40.829 125.124 15.861 1.00 33.68 169 VAL B O 1
ATOM 3155 N N . LEU B 1 170 ? 40.828 123.433 14.381 1.00 33.05 170 LEU B N 1
ATOM 3156 C CA . LEU B 1 170 ? 41.654 122.554 15.209 1.00 31.75 170 LEU B CA 1
ATOM 3157 C C . LEU B 1 170 ? 43.126 122.982 15.263 1.00 32.13 170 LEU B C 1
ATOM 3158 O O . LEU B 1 170 ? 43.935 122.396 15.991 1.00 30.91 170 LEU B O 1
ATOM 3163 N N . LYS B 1 171 ? 43.462 124.005 14.486 1.00 30.82 171 LYS B N 1
ATOM 3164 C CA . LYS B 1 171 ? 44.816 124.529 14.443 1.00 30.65 171 LYS B CA 1
ATOM 3165 C C . LYS B 1 171 ? 44.996 125.683 15.421 1.00 30.64 171 LYS B C 1
ATOM 3166 O O . LYS B 1 171 ? 46.116 126.148 15.632 1.00 31.22 171 LYS B O 1
ATOM 3172 N N . ALA B 1 172 ? 43.897 126.145 16.010 1.00 29.44 172 ALA B N 1
ATOM 3173 C CA . ALA B 1 172 ? 43.951 127.258 16.946 1.00 28.90 172 ALA B CA 1
ATOM 3174 C C . ALA B 1 172 ? 44.147 126.810 18.390 1.00 28.71 172 ALA B C 1
ATOM 3175 O O . ALA B 1 172 ? 44.031 125.630 18.703 1.00 29.85 172 ALA B O 1
ATOM 3177 N N . ASP B 1 173 ? 44.460 127.759 19.266 1.00 28.37 173 ASP B N 1
ATOM 3178 C CA . ASP B 1 173 ? 44.640 127.465 20.683 1.00 28.97 173 ASP B CA 1
ATOM 3179 C C . ASP B 1 173 ? 43.309 127.693 21.382 1.00 28.38 173 ASP B C 1
ATOM 3180 O O . ASP B 1 173 ? 43.082 127.224 22.505 1.00 28.31 173 ASP B O 1
ATOM 3185 N N . ALA B 1 174 ? 42.437 128.435 20.710 1.00 26.43 174 ALA B N 1
ATOM 3186 C CA . ALA B 1 174 ? 41.130 128.748 21.258 1.00 25.34 174 ALA B CA 1
ATOM 3187 C C . ALA B 1 174 ? 40.263 129.363 20.181 1.00 24.79 174 ALA B C 1
ATOM 3188 O O . ALA B 1 174 ? 40.764 129.795 19.141 1.00 25.61 174 ALA B O 1
ATOM 3190 N N . VAL B 1 175 ? 38.959 129.382 20.437 1.00 23.72 175 VAL B N 1
ATOM 3191 C CA . VAL B 1 175 ? 37.990 129.963 19.519 1.00 23.13 175 VAL B CA 1
ATOM 3192 C C . VAL B 1 175 ? 37.366 131.157 20.218 1.00 23.84 175 VAL B C 1
ATOM 3193 O O . VAL B 1 175 ? 37.181 131.142 21.437 1.00 22.89 175 VAL B O 1
ATOM 3197 N N . TYR B 1 176 ? 37.061 132.196 19.448 1.00 25.04 176 TYR B N 1
ATOM 3198 C CA . TYR B 1 176 ? 36.432 133.397 19.990 1.00 24.82 176 TYR B CA 1
ATOM 3199 C C . TYR B 1 176 ? 35.183 133.698 19.174 1.00 26.11 176 TYR B C 1
ATOM 3200 O O . TYR B 1 176 ? 35.230 133.747 17.938 1.00 24.85 176 TYR B O 1
ATOM 3209 N N . ILE B 1 177 ? 34.061 133.883 19.867 1.00 26.80 177 ILE B N 1
ATOM 3210 C CA . ILE B 1 177 ? 32.801 134.192 19.197 1.00 27.13 177 ILE B CA 1
ATOM 3211 C C . ILE B 1 177 ? 32.400 135.617 19.573 1.00 28.03 177 ILE B C 1
ATOM 3212 O O . ILE B 1 177 ? 32.022 135.896 20.715 1.00 30.61 177 ILE B O 1
ATOM 3217 N N . ALA B 1 178 ? 32.482 136.514 18.598 1.00 27.65 178 ALA B N 1
ATOM 3218 C CA . ALA B 1 178 ? 32.176 137.926 18.816 1.00 27.43 178 ALA B CA 1
ATOM 3219 C C . ALA B 1 178 ? 30.697 138.305 18.871 1.00 27.72 178 ALA B C 1
ATOM 3220 O O . ALA B 1 178 ? 29.829 137.584 18.378 1.00 27.91 178 ALA B O 1
ATOM 3222 N N . CYS B 1 179 ? 30.449 139.464 19.483 1.00 28.58 179 CYS B N 1
ATOM 3223 C CA . CYS B 1 179 ? 29.127 140.074 19.663 1.00 27.96 179 CYS B CA 1
ATOM 3224 C C . CYS B 1 179 ? 28.347 139.564 20.865 1.00 26.31 179 CYS B C 1
ATOM 3225 O O . CYS B 1 179 ? 28.141 138.367 21.033 1.00 26.74 179 CYS B O 1
ATOM 3228 N N . THR B 1 180 ? 27.911 140.503 21.696 1.00 26.51 180 THR B N 1
ATOM 3229 C CA . THR B 1 180 ? 27.146 140.189 22.895 1.00 25.58 180 THR B CA 1
ATOM 3230 C C . THR B 1 180 ? 25.668 139.931 22.609 1.00 24.75 180 THR B C 1
ATOM 3231 O O . THR B 1 180 ? 24.920 139.547 23.507 1.00 24.37 180 THR B O 1
ATOM 3235 N N . ALA B 1 181 ? 25.243 140.151 21.369 1.00 23.92 181 ALA B N 1
ATOM 3236 C CA . ALA B 1 181 ? 23.847 139.913 21.008 1.00 23.81 181 ALA B CA 1
ATOM 3237 C C . ALA B 1 181 ? 23.576 138.409 20.871 1.00 23.16 181 ALA B C 1
ATOM 3238 O O . ALA B 1 181 ? 22.431 137.967 20.954 1.00 23.96 181 ALA B O 1
ATOM 3240 N N . LEU B 1 182 ? 24.633 137.630 20.652 1.00 21.20 182 LEU B N 1
ATOM 3241 C CA . LEU B 1 182 ? 24.492 136.189 20.527 1.00 21.19 182 LEU B CA 1
ATOM 3242 C C . LEU B 1 182 ? 24.399 135.551 21.903 1.00 22.34 182 LEU B C 1
ATOM 3243 O O . LEU B 1 182 ? 25.183 135.872 22.799 1.00 22.91 182 LEU B O 1
ATOM 3248 N N . SER B 1 183 ? 23.431 134.659 22.078 1.00 22.40 183 SER B N 1
ATOM 3249 C CA . SER B 1 183 ? 23.287 133.953 23.342 1.00 22.13 183 SER B CA 1
ATOM 3250 C C . SER B 1 183 ? 24.174 132.726 23.183 1.00 22.26 183 SER B C 1
ATOM 3251 O O . SER B 1 183 ? 23.800 131.762 22.514 1.00 24.31 183 SER B O 1
ATOM 3254 N N . THR B 1 184 ? 25.352 132.766 23.787 1.00 21.30 184 THR B N 1
ATOM 3255 C CA . THR B 1 184 ? 26.308 131.673 23.660 1.00 21.35 184 THR B CA 1
ATOM 3256 C C . THR B 1 184 ? 26.440 130.751 24.869 1.00 22.15 184 THR B C 1
ATOM 3257 O O . THR B 1 184 ? 27.270 129.850 24.867 1.00 22.12 184 THR B O 1
ATOM 3261 N N . TYR B 1 185 ? 25.621 130.966 25.892 1.00 23.23 185 TYR B N 1
ATOM 3262 C CA . TYR B 1 185 ? 25.683 130.143 27.091 1.00 22.98 185 TYR B CA 1
ATOM 3263 C C . TYR B 1 185 ? 25.804 128.643 26.837 1.00 24.21 185 TYR B C 1
ATOM 3264 O O . TYR B 1 185 ? 26.652 127.985 27.433 1.00 24.96 185 TYR B O 1
ATOM 3273 N N . GLU B 1 186 ? 24.956 128.098 25.968 1.00 24.68 186 GLU B N 1
ATOM 3274 C CA . GLU B 1 186 ? 24.999 126.671 25.669 1.00 24.08 186 GLU B CA 1
ATOM 3275 C C . GLU B 1 186 ? 25.998 126.329 24.571 1.00 24.23 186 GLU B C 1
ATOM 3276 O O . GLU B 1 186 ? 26.870 125.477 24.757 1.00 23.94 186 GLU B O 1
ATOM 3282 N N . ALA B 1 187 ? 25.866 126.996 23.428 1.00 23.78 187 ALA B N 1
ATOM 3283 C CA . ALA B 1 187 ? 26.734 126.741 22.282 1.00 23.45 187 ALA B CA 1
ATOM 3284 C C . ALA B 1 187 ? 28.199 126.599 22.686 1.00 23.52 187 ALA B C 1
ATOM 3285 O O . ALA B 1 187 ? 28.883 125.644 22.312 1.00 23.16 187 ALA B O 1
ATOM 3287 N N . VAL B 1 188 ? 28.672 127.560 23.458 1.00 23.43 188 VAL B N 1
ATOM 3288 C CA . VAL B 1 188 ? 30.045 127.568 23.910 1.00 23.08 188 VAL B CA 1
ATOM 3289 C C . VAL B 1 188 ? 30.434 126.320 24.718 1.00 23.17 188 VAL B C 1
ATOM 3290 O O . VAL B 1 188 ? 31.571 125.861 24.647 1.00 23.15 188 VAL B O 1
ATOM 3294 N N . GLN B 1 189 ? 29.495 125.755 25.471 1.00 24.06 189 GLN B N 1
ATOM 3295 C CA . GLN B 1 189 ? 29.787 124.559 26.261 1.00 23.72 189 GLN B CA 1
ATOM 3296 C C . GLN B 1 189 ? 29.973 123.354 25.353 1.00 24.19 189 GLN B C 1
ATOM 3297 O O . GLN B 1 189 ? 30.890 122.556 25.551 1.00 24.72 189 GLN B O 1
ATOM 3303 N N . TYR B 1 190 ? 29.087 123.215 24.370 1.00 23.71 190 TYR B N 1
ATOM 3304 C CA . TYR B 1 190 ? 29.172 122.110 23.430 1.00 23.72 190 TYR B CA 1
ATOM 3305 C C . TYR B 1 190 ? 30.489 122.190 22.679 1.00 24.26 190 TYR B C 1
ATOM 3306 O O . TYR B 1 190 ? 31.224 121.207 22.587 1.00 25.10 190 TYR B O 1
ATOM 3315 N N . LEU B 1 191 ? 30.784 123.367 22.136 1.00 24.15 191 LEU B N 1
ATOM 3316 C CA . LEU B 1 191 ? 32.020 123.551 21.396 1.00 23.82 191 LEU B CA 1
ATOM 3317 C C . LEU B 1 191 ? 33.231 123.227 22.276 1.00 24.47 191 LEU B C 1
ATOM 3318 O O . LEU B 1 191 ? 34.124 122.480 21.865 1.00 25.92 191 LEU B O 1
ATOM 3323 N N . HIS B 1 192 ? 33.255 123.763 23.489 1.00 24.01 192 HIS B N 1
ATOM 3324 C CA . HIS B 1 192 ? 34.375 123.518 24.386 1.00 26.03 192 HIS B CA 1
ATOM 3325 C C . HIS B 1 192 ? 34.615 122.033 24.644 1.00 28.16 192 HIS B C 1
ATOM 3326 O O . HIS B 1 192 ? 35.759 121.566 24.654 1.00 28.68 192 HIS B O 1
ATOM 3333 N N . GLU B 1 193 ? 33.539 121.289 24.866 1.00 29.91 193 GLU B N 1
ATOM 3334 C CA . GLU B 1 193 ? 33.661 119.856 25.108 1.00 30.47 193 GLU B CA 1
ATOM 3335 C C . GLU B 1 193 ? 34.164 119.128 23.874 1.00 28.64 193 GLU B C 1
ATOM 3336 O O . GLU B 1 193 ? 35.079 118.321 23.953 1.00 28.50 193 GLU B O 1
ATOM 3342 N N . ASP B 1 194 ? 33.553 119.423 22.736 1.00 27.10 194 ASP B N 1
ATOM 3343 C CA . ASP B 1 194 ? 33.897 118.768 21.491 1.00 26.89 194 ASP B CA 1
ATOM 3344 C C . ASP B 1 194 ? 35.257 119.103 20.918 1.00 27.96 194 ASP B C 1
ATOM 3345 O O . ASP B 1 194 ? 35.970 118.209 20.463 1.00 29.15 194 ASP B O 1
ATOM 3350 N N . LEU B 1 195 ? 35.628 120.379 20.939 1.00 28.64 195 LEU B N 1
ATOM 3351 C CA . LEU B 1 195 ? 36.917 120.790 20.383 1.00 28.82 195 LEU B CA 1
ATOM 3352 C C . LEU B 1 195 ? 38.072 120.637 21.362 1.00 29.64 195 LEU B C 1
ATOM 3353 O O . LEU B 1 195 ? 39.235 120.737 20.968 1.00 30.25 195 LEU B O 1
ATOM 3358 N N . ASP B 1 196 ? 37.751 120.403 22.631 1.00 29.97 196 ASP B N 1
ATOM 3359 C CA . ASP B 1 196 ? 38.768 120.252 23.667 1.00 31.33 196 ASP B CA 1
ATOM 3360 C C . ASP B 1 196 ? 39.750 121.433 23.700 1.00 31.92 196 ASP B C 1
ATOM 3361 O O . ASP B 1 196 ? 40.963 121.254 23.700 1.00 33.06 196 ASP B O 1
ATOM 3374 N N . PRO B 1 198 ? 39.670 126.026 24.843 1.00 29.08 198 PRO B N 1
ATOM 3375 C CA . PRO B 1 198 ? 38.777 127.086 25.315 1.00 27.25 198 PRO B CA 1
ATOM 3376 C C . PRO B 1 198 ? 38.000 127.746 24.181 1.00 25.04 198 PRO B C 1
ATOM 3377 O O . PRO B 1 198 ? 38.558 128.052 23.134 1.00 25.81 198 PRO B O 1
ATOM 3381 N N . VAL B 1 199 ? 36.700 127.917 24.385 1.00 23.29 199 VAL B N 1
ATOM 3382 C CA . VAL B 1 199 ? 35.836 128.561 23.407 1.00 22.56 199 VAL B CA 1
ATOM 3383 C C . VAL B 1 199 ? 35.287 129.769 24.160 1.00 22.98 199 VAL B C 1
ATOM 3384 O O . VAL B 1 199 ? 34.426 129.632 25.026 1.00 23.72 199 VAL B O 1
ATOM 3388 N N . VAL B 1 200 ? 35.812 130.948 23.836 1.00 21.76 200 VAL B N 1
ATOM 3389 C CA . VAL B 1 200 ? 35.436 132.185 24.510 1.00 19.78 200 VAL B CA 1
ATOM 3390 C C . VAL B 1 200 ? 34.431 133.077 23.792 1.00 20.42 200 VAL B C 1
ATOM 3391 O O . VAL B 1 200 ? 34.695 133.579 22.695 1.00 19.97 200 VAL B O 1
ATOM 3395 N N . SER B 1 201 ? 33.277 133.282 24.420 1.00 20.87 201 SER B N 1
ATOM 3396 C CA . SER B 1 201 ? 32.256 134.146 23.842 1.00 20.44 201 SER B CA 1
ATOM 3397 C C . SER B 1 201 ? 32.394 135.484 24.541 1.00 21.81 201 SER B C 1
ATOM 3398 O O . SER B 1 201 ? 32.897 135.561 25.664 1.00 21.86 201 SER B O 1
ATOM 3401 N N . GLU B 1 202 ? 31.938 136.542 23.887 1.00 23.22 202 GLU B N 1
ATOM 3402 C CA . GLU B 1 202 ? 32.061 137.869 24.462 1.00 24.09 202 GLU B CA 1
ATOM 3403 C C . GLU B 1 202 ? 31.304 138.007 25.780 1.00 24.04 202 GLU B C 1
ATOM 3404 O O . GLU B 1 202 ? 31.782 138.653 26.717 1.00 23.59 202 GLU B O 1
ATOM 3410 N N . ASN B 1 203 ? 30.134 137.384 25.871 1.00 24.05 203 ASN B N 1
ATOM 3411 C CA . ASN B 1 203 ? 29.363 137.462 27.104 1.00 22.78 203 ASN B CA 1
ATOM 3412 C C . ASN B 1 203 ? 30.043 136.720 28.248 1.00 22.47 203 ASN B C 1
ATOM 3413 O O . ASN B 1 203 ? 30.091 137.227 29.365 1.00 23.86 203 ASN B O 1
ATOM 3418 N N . ALA B 1 204 ? 30.577 135.531 27.981 1.00 20.90 204 ALA B N 1
ATOM 3419 C CA . ALA B 1 204 ? 31.242 134.767 29.030 1.00 21.52 204 ALA B CA 1
ATOM 3420 C C . ALA B 1 204 ? 32.481 135.511 29.536 1.00 22.97 204 ALA B C 1
ATOM 3421 O O . ALA B 1 204 ? 32.769 135.527 30.734 1.00 21.69 204 ALA B O 1
ATOM 3423 N N . ALA B 1 205 ? 33.215 136.128 28.614 1.00 24.19 205 ALA B N 1
ATOM 3424 C CA . ALA B 1 205 ? 34.412 136.873 28.978 1.00 23.57 205 ALA B CA 1
ATOM 3425 C C . ALA B 1 205 ? 34.020 138.038 29.878 1.00 23.56 205 ALA B C 1
ATOM 3426 O O . ALA B 1 205 ? 34.677 138.305 30.878 1.00 24.30 205 ALA B O 1
ATOM 3428 N N . ALA B 1 206 ? 32.938 138.723 29.526 1.00 23.34 206 ALA B N 1
ATOM 3429 C CA . ALA B 1 206 ? 32.478 139.854 30.317 1.00 24.05 206 ALA B CA 1
ATOM 3430 C C . ALA B 1 206 ? 32.152 139.436 31.752 1.00 25.21 206 ALA B C 1
ATOM 3431 O O . ALA B 1 206 ? 32.562 140.099 32.707 1.00 24.54 206 ALA B O 1
ATOM 3441 N N . TRP B 1 208 ? 33.246 136.818 33.319 1.00 29.16 208 TRP B N 1
ATOM 3442 C CA . TRP B 1 208 ? 34.488 136.368 33.920 1.00 28.11 208 TRP B CA 1
ATOM 3443 C C . TRP B 1 208 ? 35.166 137.549 34.610 1.00 28.15 208 TRP B C 1
ATOM 3444 O O . TRP B 1 208 ? 35.503 137.483 35.794 1.00 26.43 208 TRP B O 1
ATOM 3455 N N . GLU B 1 209 ? 35.344 138.639 33.869 1.00 28.36 209 GLU B N 1
ATOM 3456 C CA . GLU B 1 209 ? 35.992 139.824 34.409 1.00 28.08 209 GLU B CA 1
ATOM 3457 C C . GLU B 1 209 ? 35.204 140.456 35.543 1.00 27.05 209 GLU B C 1
ATOM 3458 O O . GLU B 1 209 ? 35.775 140.816 36.568 1.00 26.66 209 GLU B O 1
ATOM 3464 N N . ALA B 1 210 ? 33.896 140.597 35.355 1.00 26.62 210 ALA B N 1
ATOM 3465 C CA . ALA B 1 210 ? 33.036 141.204 36.368 1.00 25.90 210 ALA B CA 1
ATOM 3466 C C . ALA B 1 210 ? 33.055 140.411 37.676 1.00 25.87 210 ALA B C 1
ATOM 3467 O O . ALA B 1 210 ? 33.239 140.974 38.759 1.00 24.35 210 ALA B O 1
ATOM 3469 N N . LEU B 1 211 ? 32.861 139.099 37.565 1.00 26.06 211 LEU B N 1
ATOM 3470 C CA . LEU B 1 211 ? 32.858 138.214 38.728 1.00 25.85 211 LEU B CA 1
ATOM 3471 C C . LEU B 1 211 ? 34.203 138.203 39.456 1.00 26.74 211 LEU B C 1
ATOM 3472 O O . LEU B 1 211 ? 34.259 137.991 40.668 1.00 25.67 211 LEU B O 1
ATOM 3477 N N . ASN B 1 212 ? 35.285 138.416 38.708 1.00 28.18 212 ASN B N 1
ATOM 3478 C CA . ASN B 1 212 ? 36.619 138.447 39.291 1.00 28.06 212 ASN B CA 1
ATOM 3479 C C . ASN B 1 212 ? 36.793 139.704 40.118 1.00 28.17 212 ASN B C 1
ATOM 3480 O O . ASN B 1 212 ? 37.273 139.650 41.249 1.00 28.25 212 ASN B O 1
ATOM 3485 N N . LYS B 1 213 ? 36.410 140.841 39.544 1.00 27.97 213 LYS B N 1
ATOM 3486 C CA . LYS B 1 213 ? 36.540 142.112 40.238 1.00 28.12 213 LYS B CA 1
ATOM 3487 C C . LYS B 1 213 ? 35.685 142.122 41.498 1.00 26.77 213 LYS B C 1
ATOM 3488 O O . LYS B 1 213 ? 36.113 142.620 42.534 1.00 26.44 213 LYS B O 1
ATOM 3494 N N . LEU B 1 214 ? 34.490 141.548 41.426 1.00 26.05 214 LEU B N 1
ATOM 3495 C CA . LEU B 1 214 ? 33.618 141.511 42.595 1.00 26.09 214 LEU B CA 1
ATOM 3496 C C . LEU B 1 214 ? 34.045 140.422 43.568 1.00 27.35 214 LEU B C 1
ATOM 3497 O O . LEU B 1 214 ? 33.685 140.457 44.753 1.00 28.06 214 LEU B O 1
ATOM 3502 N N . LYS B 1 215 ? 34.814 139.459 43.061 1.00 27.42 215 LYS B N 1
ATOM 3503 C CA . LYS B 1 215 ? 35.294 138.328 43.854 1.00 27.04 215 LYS B CA 1
ATOM 3504 C C . LYS B 1 215 ? 34.152 137.392 44.238 1.00 26.28 215 LYS B C 1
ATOM 3505 O O . LYS B 1 215 ? 33.854 137.190 45.416 1.00 25.52 215 LYS B O 1
ATOM 3511 N N . ILE B 1 216 ? 33.514 136.832 43.221 1.00 25.27 216 ILE B N 1
ATOM 3512 C CA . ILE B 1 216 ? 32.423 135.898 43.419 1.00 25.62 216 ILE B CA 1
ATOM 3513 C C . ILE B 1 216 ? 32.778 134.627 42.643 1.00 26.55 216 ILE B C 1
ATOM 3514 O O . ILE B 1 216 ? 32.997 134.671 41.430 1.00 26.08 216 ILE B O 1
ATOM 3519 N N . LYS B 1 217 ? 32.866 133.503 43.349 1.00 27.66 217 LYS B N 1
ATOM 3520 C CA . LYS B 1 217 ? 33.192 132.231 42.711 1.00 30.28 217 LYS B CA 1
ATOM 3521 C C . LYS B 1 217 ? 32.128 131.869 41.672 1.00 32.17 217 LYS B C 1
ATOM 3522 O O . LYS B 1 217 ? 30.927 132.061 41.895 1.00 32.06 217 LYS B O 1
ATOM 3528 N N . ALA B 1 218 ? 32.563 131.343 40.532 1.00 33.64 218 ALA B N 1
ATOM 3529 C CA . ALA B 1 218 ? 31.620 130.975 39.482 1.00 34.04 218 ALA B CA 1
ATOM 3530 C C . ALA B 1 218 ? 32.269 130.150 38.374 1.00 34.57 218 ALA B C 1
ATOM 3531 O O . ALA B 1 218 ? 33.437 130.348 38.039 1.00 36.15 218 ALA B O 1
ATOM 3533 N N . LYS B 1 219 ? 31.494 129.224 37.813 1.00 34.77 219 LYS B N 1
ATOM 3534 C CA . LYS B 1 219 ? 31.948 128.346 36.735 1.00 35.24 219 LYS B CA 1
ATOM 3535 C C . LYS B 1 219 ? 31.384 128.845 35.404 1.00 34.47 219 LYS B C 1
ATOM 3536 O O . LYS B 1 219 ? 30.221 128.586 35.076 1.00 33.73 219 LYS B O 1
ATOM 3542 N N . LEU B 1 220 ? 32.202 129.561 34.637 1.00 33.16 220 LEU B N 1
ATOM 3543 C CA . LEU B 1 220 ? 31.744 130.081 33.354 1.00 32.06 220 LEU B CA 1
ATOM 3544 C C . LEU B 1 220 ? 31.830 129.046 32.239 1.00 31.78 220 LEU B C 1
ATOM 3545 O O . LEU B 1 220 ? 32.660 128.143 32.282 1.00 30.84 220 LEU B O 1
ATOM 3550 N N . PRO B 1 221 ? 30.957 129.176 31.227 1.00 32.36 221 PRO B N 1
ATOM 3551 C CA . PRO B 1 221 ? 30.775 128.367 30.029 1.00 33.90 221 PRO B CA 1
ATOM 3552 C C . PRO B 1 221 ? 31.915 127.650 29.301 1.00 36.73 221 PRO B C 1
ATOM 3553 O O . PRO B 1 221 ? 32.227 126.501 29.633 1.00 41.12 221 PRO B O 1
ATOM 3557 N N . GLY B 1 222 ? 32.548 128.282 28.320 1.00 35.56 222 GLY B N 1
ATOM 3558 C CA . GLY B 1 222 ? 33.558 127.539 27.571 1.00 35.56 222 GLY B CA 1
ATOM 3559 C C . GLY B 1 222 ? 35.036 127.535 27.912 1.00 35.79 222 GLY B C 1
ATOM 3560 O O . GLY B 1 222 ? 35.859 127.458 27.003 1.00 35.66 222 GLY B O 1
ATOM 3561 N N . PHE B 1 223 ? 35.391 127.582 29.190 1.00 35.38 223 PHE B N 1
ATOM 3562 C CA . PHE B 1 223 ? 36.802 127.598 29.559 1.00 35.51 223 PHE B CA 1
ATOM 3563 C C . PHE B 1 223 ? 36.998 127.387 31.051 1.00 36.26 223 PHE B C 1
ATOM 3564 O O . PHE B 1 223 ? 38.130 127.031 31.457 1.00 34.95 223 PHE B O 1
ATOM 3573 N N . PRO C 1 2 ? 17.897 95.712 21.991 1.00 32.21 2 PRO C N 1
ATOM 3574 C CA . PRO C 1 2 ? 16.914 94.699 21.554 1.00 32.98 2 PRO C CA 1
ATOM 3575 C C . PRO C 1 2 ? 15.514 95.031 22.073 1.00 30.42 2 PRO C C 1
ATOM 3576 O O . PRO C 1 2 ? 15.250 94.914 23.258 1.00 31.20 2 PRO C O 1
ATOM 3580 N N . GLY C 1 3 ? 14.626 95.446 21.179 1.00 28.36 3 GLY C N 1
ATOM 3581 C CA . GLY C 1 3 ? 13.273 95.786 21.582 1.00 24.42 3 GLY C CA 1
ATOM 3582 C C . GLY C 1 3 ? 12.446 94.606 22.060 1.00 22.17 3 GLY C C 1
ATOM 3583 O O . GLY C 1 3 ? 11.631 94.056 21.313 1.00 20.20 3 GLY C O 1
ATOM 3584 N N . GLY C 1 4 ? 12.647 94.224 23.316 1.00 20.29 4 GLY C N 1
ATOM 3585 C CA . GLY C 1 4 ? 11.913 93.109 23.875 1.00 18.39 4 GLY C CA 1
ATOM 3586 C C . GLY C 1 4 ? 10.455 93.452 24.038 1.00 19.55 4 GLY C C 1
ATOM 3587 O O . GLY C 1 4 ? 9.597 92.575 23.978 1.00 20.80 4 GLY C O 1
ATOM 3588 N N . ARG C 1 5 ? 10.178 94.738 24.236 1.00 19.28 5 ARG C N 1
ATOM 3589 C CA . ARG C 1 5 ? 8.819 95.223 24.419 1.00 19.26 5 ARG C CA 1
ATOM 3590 C C . ARG C 1 5 ? 8.141 95.452 23.077 1.00 20.88 5 ARG C C 1
ATOM 3591 O O . ARG C 1 5 ? 6.918 95.361 22.960 1.00 21.94 5 ARG C O 1
ATOM 3599 N N . GLY C 1 6 ? 8.940 95.752 22.062 1.00 21.34 6 GLY C N 1
ATOM 3600 C CA . GLY C 1 6 ? 8.391 95.987 20.742 1.00 21.39 6 GLY C CA 1
ATOM 3601 C C . GLY C 1 6 ? 9.405 96.620 19.808 1.00 22.66 6 GLY C C 1
ATOM 3602 O O . GLY C 1 6 ? 10.318 97.344 20.242 1.00 22.87 6 GLY C O 1
ATOM 3603 N N . ARG C 1 7 ? 9.250 96.338 18.518 1.00 21.17 7 ARG C N 1
ATOM 3604 C CA . ARG C 1 7 ? 10.138 96.882 17.510 1.00 20.54 7 ARG C CA 1
ATOM 3605 C C . ARG C 1 7 ? 9.317 97.551 16.427 1.00 20.95 7 ARG C C 1
ATOM 3606 O O . ARG C 1 7 ? 8.483 96.911 15.789 1.00 21.47 7 ARG C O 1
ATOM 3614 N N . ILE C 1 8 ? 9.552 98.842 16.219 1.00 20.90 8 ILE C N 1
ATOM 3615 C CA . ILE C 1 8 ? 8.814 99.589 15.208 1.00 20.44 8 ILE C CA 1
ATOM 3616 C C . ILE C 1 8 ? 9.678 99.913 14.000 1.00 20.54 8 ILE C C 1
ATOM 3617 O O . ILE C 1 8 ? 10.715 100.567 14.121 1.00 23.63 8 ILE C O 1
ATOM 3622 N N . GLY C 1 9 ? 9.258 99.439 12.836 1.00 19.16 9 GLY C N 1
ATOM 3623 C CA . GLY C 1 9 ? 10.006 99.712 11.627 1.00 18.92 9 GLY C CA 1
ATOM 3624 C C . GLY C 1 9 ? 9.456 100.967 10.986 1.00 19.51 9 GLY C C 1
ATOM 3625 O O . GLY C 1 9 ? 8.264 101.255 11.095 1.00 21.08 9 GLY C O 1
ATOM 3626 N N . VAL C 1 10 ? 10.312 101.730 10.323 1.00 18.73 10 VAL C N 1
ATOM 3627 C CA . VAL C 1 10 ? 9.851 102.948 9.677 1.00 19.13 10 VAL C CA 1
ATOM 3628 C C . VAL C 1 10 ? 10.531 103.164 8.319 1.00 20.29 10 VAL C C 1
ATOM 3629 O O . VAL C 1 10 ? 11.759 103.096 8.194 1.00 19.36 10 VAL C O 1
ATOM 3633 N N . ILE C 1 11 ? 9.711 103.398 7.299 1.00 21.52 11 ILE C N 1
ATOM 3634 C CA . ILE C 1 11 ? 10.202 103.653 5.952 1.00 22.65 11 ILE C CA 1
ATOM 3635 C C . ILE C 1 11 ? 10.092 105.155 5.764 1.00 23.90 11 ILE C C 1
ATOM 3636 O O . ILE C 1 11 ? 8.999 105.714 5.870 1.00 25.73 11 ILE C O 1
ATOM 3641 N N . LEU C 1 12 ? 11.206 105.816 5.489 1.00 23.86 12 LEU C N 1
ATOM 3642 C CA . LEU C 1 12 ? 11.158 107.256 5.311 1.00 25.58 12 LEU C CA 1
ATOM 3643 C C . LEU C 1 12 ? 12.010 107.771 4.161 1.00 26.02 12 LEU C C 1
ATOM 3644 O O . LEU C 1 12 ? 12.884 107.071 3.655 1.00 26.42 12 LEU C O 1
ATOM 3649 N N . PRO C 1 13 ? 11.750 109.010 3.721 1.00 25.81 13 PRO C N 1
ATOM 3650 C CA . PRO C 1 13 ? 12.514 109.603 2.623 1.00 26.50 13 PRO C CA 1
ATOM 3651 C C . PRO C 1 13 ? 13.982 109.802 3.004 1.00 27.32 13 PRO C C 1
ATOM 3652 O O . PRO C 1 13 ? 14.305 110.087 4.154 1.00 27.34 13 PRO C O 1
ATOM 3656 N N . ALA C 1 14 ? 14.864 109.637 2.027 1.00 27.83 14 ALA C N 1
ATOM 3657 C CA . ALA C 1 14 ? 16.295 109.770 2.245 1.00 28.11 14 ALA C CA 1
ATOM 3658 C C . ALA C 1 14 ? 16.712 110.977 3.069 1.00 29.35 14 ALA C C 1
ATOM 3659 O O . ALA C 1 14 ? 17.519 110.855 3.992 1.00 30.16 14 ALA C O 1
ATOM 3661 N N . ASN C 1 15 ? 16.161 112.141 2.748 1.00 30.66 15 ASN C N 1
ATOM 3662 C CA . ASN C 1 15 ? 16.545 113.368 3.435 1.00 31.18 15 ASN C CA 1
ATOM 3663 C C . ASN C 1 15 ? 15.745 113.799 4.645 1.00 30.64 15 ASN C C 1
ATOM 3664 O O . ASN C 1 15 ? 15.813 114.957 5.050 1.00 31.29 15 ASN C O 1
ATOM 3669 N N . ASN C 1 16 ? 14.990 112.876 5.227 1.00 29.36 16 ASN C N 1
ATOM 3670 C CA . ASN C 1 16 ? 14.213 113.185 6.420 1.00 27.57 16 ASN C CA 1
ATOM 3671 C C . ASN C 1 16 ? 15.145 112.975 7.611 1.00 27.86 16 ASN C C 1
ATOM 3672 O O . ASN C 1 16 ? 15.587 111.855 7.864 1.00 29.31 16 ASN C O 1
ATOM 3677 N N . ALA C 1 17 ? 15.455 114.040 8.338 1.00 27.02 17 ALA C N 1
ATOM 3678 C CA . ALA C 1 17 ? 16.342 113.912 9.483 1.00 27.72 17 ALA C CA 1
ATOM 3679 C C . ALA C 1 17 ? 15.645 114.193 10.809 1.00 28.68 17 ALA C C 1
ATOM 3680 O O . ALA C 1 17 ? 16.297 114.233 11.854 1.00 30.09 17 ALA C O 1
ATOM 3682 N N . GLY C 1 18 ? 14.327 114.375 10.773 1.00 27.98 18 GLY C N 1
ATOM 3683 C CA . GLY C 1 18 ? 13.599 114.667 11.993 1.00 27.30 18 GLY C CA 1
ATOM 3684 C C . GLY C 1 18 ? 12.756 113.561 12.603 1.00 27.92 18 GLY C C 1
ATOM 3685 O O . GLY C 1 18 ? 12.624 113.493 13.828 1.00 27.50 18 GLY C O 1
ATOM 3694 N N . GLU C 1 20 ? 13.202 110.116 12.752 1.00 26.81 20 GLU C N 1
ATOM 3695 C CA . GLU C 1 20 ? 13.915 109.129 13.541 1.00 25.56 20 GLU C CA 1
ATOM 3696 C C . GLU C 1 20 ? 14.156 109.644 14.954 1.00 25.17 20 GLU C C 1
ATOM 3697 O O . GLU C 1 20 ? 13.983 108.911 15.927 1.00 25.89 20 GLU C O 1
ATOM 3703 N N . TYR C 1 21 ? 14.533 110.911 15.072 1.00 23.82 21 TYR C N 1
ATOM 3704 C CA . TYR C 1 21 ? 14.776 111.506 16.380 1.00 22.60 21 TYR C CA 1
ATOM 3705 C C . TYR C 1 21 ? 13.494 111.522 17.212 1.00 22.66 21 TYR C C 1
ATOM 3706 O O . TYR C 1 21 ? 13.487 111.096 18.361 1.00 22.41 21 TYR C O 1
ATOM 3715 N N . ASP C 1 22 ? 12.408 112.020 16.628 1.00 23.56 22 ASP C N 1
ATOM 3716 C CA . ASP C 1 22 ? 11.118 112.078 17.314 1.00 22.39 22 ASP C CA 1
ATOM 3717 C C . ASP C 1 22 ? 10.681 110.698 17.780 1.00 22.76 22 ASP C C 1
ATOM 3718 O O . ASP C 1 22 ? 10.304 110.508 18.938 1.00 22.21 22 ASP C O 1
ATOM 3723 N N . LEU C 1 23 ? 10.720 109.735 16.864 1.00 22.64 23 LEU C N 1
ATOM 3724 C CA . LEU C 1 23 ? 10.329 108.368 17.172 1.00 22.92 23 LEU C CA 1
ATOM 3725 C C . LEU C 1 23 ? 11.099 107.776 18.357 1.00 23.78 23 LEU C C 1
ATOM 3726 O O . LEU C 1 23 ? 10.501 107.166 19.237 1.00 25.00 23 LEU C O 1
ATOM 3731 N N . TRP C 1 24 ? 12.416 107.959 18.396 1.00 24.03 24 TRP C N 1
ATOM 3732 C CA . TRP C 1 24 ? 13.192 107.422 19.506 1.00 25.55 24 TRP C CA 1
ATOM 3733 C C . TRP C 1 24 ? 12.877 108.121 20.817 1.00 25.38 24 TRP C C 1
ATOM 3734 O O . TRP C 1 24 ? 12.782 107.483 21.862 1.00 27.16 24 TRP C O 1
ATOM 3745 N N . LYS C 1 25 ? 12.723 109.435 20.762 1.00 24.58 25 LYS C N 1
ATOM 3746 C CA . LYS C 1 25 ? 12.396 110.204 21.948 1.00 23.04 25 LYS C CA 1
ATOM 3747 C C . LYS C 1 25 ? 11.065 109.765 22.526 1.00 23.93 25 LYS C C 1
ATOM 3748 O O . LYS C 1 25 ? 10.877 109.819 23.735 1.00 25.64 25 LYS C O 1
ATOM 3762 N N . ALA C 1 27 ? 9.744 106.657 21.958 1.00 25.07 27 ALA C N 1
ATOM 3763 C CA . ALA C 1 27 ? 9.794 105.227 22.222 1.00 23.58 27 ALA C CA 1
ATOM 3764 C C . ALA C 1 27 ? 9.905 104.927 23.709 1.00 22.94 27 ALA C C 1
ATOM 3765 O O . ALA C 1 27 ? 10.824 105.390 24.378 1.00 22.40 27 ALA C O 1
ATOM 3767 N N . PRO C 1 28 ? 8.948 104.166 24.255 1.00 23.78 28 PRO C N 1
ATOM 3768 C CA . PRO C 1 28 ? 9.020 103.842 25.683 1.00 24.40 28 PRO C CA 1
ATOM 3769 C C . PRO C 1 28 ? 10.110 102.796 25.886 1.00 25.58 28 PRO C C 1
ATOM 3770 O O . PRO C 1 28 ? 10.606 102.216 24.918 1.00 25.77 28 PRO C O 1
ATOM 3774 N N . GLU C 1 29 ? 10.479 102.552 27.139 1.00 27.06 29 GLU C N 1
ATOM 3775 C CA . GLU C 1 29 ? 11.533 101.592 27.444 1.00 28.53 29 GLU C CA 1
ATOM 3776 C C . GLU C 1 29 ? 11.276 100.175 26.935 1.00 27.42 29 GLU C C 1
ATOM 3777 O O . GLU C 1 29 ? 10.233 99.585 27.197 1.00 28.15 29 GLU C O 1
ATOM 3783 N N . GLY C 1 30 ? 12.243 99.625 26.215 1.00 25.21 30 GLY C N 1
ATOM 3784 C CA . GLY C 1 30 ? 12.082 98.283 25.698 1.00 23.49 30 GLY C CA 1
ATOM 3785 C C . GLY C 1 30 ? 11.629 98.293 24.257 1.00 23.40 30 GLY C C 1
ATOM 3786 O O . GLY C 1 30 ? 11.481 97.242 23.633 1.00 23.53 30 GLY C O 1
ATOM 3787 N N . VAL C 1 31 ? 11.402 99.488 23.726 1.00 23.39 31 VAL C N 1
ATOM 3788 C CA . VAL C 1 31 ? 10.965 99.643 22.347 1.00 22.28 31 VAL C CA 1
ATOM 3789 C C . VAL C 1 31 ? 12.105 100.235 21.542 1.00 23.09 31 VAL C C 1
ATOM 3790 O O . VAL C 1 31 ? 12.797 101.142 22.019 1.00 24.68 31 VAL C O 1
ATOM 3794 N N . SER C 1 32 ? 12.311 99.715 20.334 1.00 21.91 32 SER C N 1
ATOM 3795 C CA . SER C 1 32 ? 13.358 100.232 19.465 1.00 21.16 32 SER C CA 1
ATOM 3796 C C . SER C 1 32 ? 12.792 100.566 18.085 1.00 20.82 32 SER C C 1
ATOM 3797 O O . SER C 1 32 ? 11.790 99.992 17.646 1.00 19.48 32 SER C O 1
ATOM 3800 N N . ILE C 1 33 ? 13.442 101.509 17.412 1.00 20.76 33 ILE C N 1
ATOM 3801 C CA . ILE C 1 33 ? 13.022 101.960 16.093 1.00 20.27 33 ILE C CA 1
ATOM 3802 C C . ILE C 1 33 ? 14.027 101.506 15.042 1.00 21.24 33 ILE C C 1
ATOM 3803 O O . ILE C 1 33 ? 15.236 101.669 15.224 1.00 21.34 33 ILE C O 1
ATOM 3808 N N . HIS C 1 34 ? 13.522 100.948 13.944 1.00 21.30 34 HIS C N 1
ATOM 3809 C CA . HIS C 1 34 ? 14.371 100.460 12.861 1.00 21.97 34 HIS C CA 1
ATOM 3810 C C . HIS C 1 34 ? 13.902 101.060 11.544 1.00 23.36 34 HIS C C 1
ATOM 3811 O O . HIS C 1 34 ? 12.740 100.902 11.155 1.00 23.62 34 HIS C O 1
ATOM 3818 N N . SER C 1 35 ? 14.806 101.743 10.852 1.00 24.06 35 SER C N 1
ATOM 3819 C CA . SER C 1 35 ? 14.431 102.395 9.606 1.00 26.36 35 SER C CA 1
ATOM 3820 C C . SER C 1 35 ? 15.220 102.029 8.364 1.00 27.48 35 SER C C 1
ATOM 3821 O O . SER C 1 35 ? 16.315 101.468 8.433 1.00 28.95 35 SER C O 1
ATOM 3824 N N . THR C 1 36 ? 14.633 102.360 7.223 1.00 27.67 36 THR C N 1
ATOM 3825 C CA . THR C 1 36 ? 15.257 102.139 5.928 1.00 29.38 36 THR C CA 1
ATOM 3826 C C . THR C 1 36 ? 14.749 103.278 5.045 1.00 30.07 36 THR C C 1
ATOM 3827 O O . THR C 1 36 ? 13.603 103.713 5.183 1.00 29.52 36 THR C O 1
ATOM 3831 N N . ARG C 1 37 ? 15.600 103.768 4.150 1.00 31.12 37 ARG C N 1
ATOM 3832 C CA . ARG C 1 37 ? 15.226 104.886 3.300 1.00 32.38 37 ARG C CA 1
ATOM 3833 C C . ARG C 1 37 ? 14.813 104.562 1.880 1.00 34.89 37 ARG C C 1
ATOM 3834 O O . ARG C 1 37 ? 15.107 103.490 1.351 1.00 34.86 37 ARG C O 1
ATOM 3850 N N . LYS C 1 39 ? 14.433 106.252 -2.183 1.00 48.03 39 LYS C N 1
ATOM 3851 C CA . LYS C 1 39 ? 14.885 107.227 -3.163 1.00 51.43 39 LYS C CA 1
ATOM 3852 C C . LYS C 1 39 ? 14.016 108.489 -3.122 1.00 52.65 39 LYS C C 1
ATOM 3853 O O . LYS C 1 39 ? 12.786 108.407 -3.108 1.00 52.64 39 LYS C O 1
ATOM 3859 N N . PRO C 1 40 ? 14.646 109.674 -3.077 1.00 54.26 40 PRO C N 1
ATOM 3860 C CA . PRO C 1 40 ? 13.864 110.915 -3.047 1.00 56.13 40 PRO C CA 1
ATOM 3861 C C . PRO C 1 40 ? 13.151 111.051 -4.392 1.00 58.54 40 PRO C C 1
ATOM 3862 O O . PRO C 1 40 ? 13.732 110.756 -5.436 1.00 58.69 40 PRO C O 1
ATOM 3866 N N . THR C 1 41 ? 11.899 111.493 -4.372 1.00 61.40 41 THR C N 1
ATOM 3867 C CA . THR C 1 41 ? 11.132 111.609 -5.607 1.00 64.74 41 THR C CA 1
ATOM 3868 C C . THR C 1 41 ? 10.739 113.018 -6.040 1.00 66.86 41 THR C C 1
ATOM 3869 O O . THR C 1 41 ? 10.635 113.934 -5.220 1.00 66.84 41 THR C O 1
ATOM 3873 N N . LYS C 1 42 ? 10.509 113.165 -7.344 1.00 69.13 42 LYS C N 1
ATOM 3874 C CA . LYS C 1 42 ? 10.130 114.443 -7.941 1.00 71.34 42 LYS C CA 1
ATOM 3875 C C . LYS C 1 42 ? 8.768 114.935 -7.458 1.00 71.85 42 LYS C C 1
ATOM 3876 O O . LYS C 1 42 ? 8.681 115.927 -6.729 1.00 71.75 42 LYS C O 1
ATOM 3882 N N . GLY C 1 43 ? 7.710 114.239 -7.867 1.00 72.20 43 GLY C N 1
ATOM 3883 C CA . GLY C 1 43 ? 6.369 114.637 -7.477 1.00 72.94 43 GLY C CA 1
ATOM 3884 C C . GLY C 1 43 ? 5.986 114.250 -6.062 1.00 73.33 43 GLY C C 1
ATOM 3885 O O . GLY C 1 43 ? 6.839 113.883 -5.249 1.00 73.85 43 GLY C O 1
ATOM 3886 N N . CYS C 1 44 ? 4.692 114.344 -5.766 1.00 73.28 44 CYS C N 1
ATOM 3887 C CA . CYS C 1 44 ? 4.176 113.989 -4.449 1.00 73.01 44 CYS C CA 1
ATOM 3888 C C . CYS C 1 44 ? 3.261 112.760 -4.588 1.00 72.49 44 CYS C C 1
ATOM 3889 O O . CYS C 1 44 ? 2.598 112.355 -3.631 1.00 71.90 44 CYS C O 1
ATOM 3892 N N . GLU C 1 45 ? 3.239 112.169 -5.785 1.00 72.52 45 GLU C N 1
ATOM 3893 C CA . GLU C 1 45 ? 2.420 110.987 -6.071 1.00 72.43 45 GLU C CA 1
ATOM 3894 C C . GLU C 1 45 ? 3.139 110.113 -7.113 1.00 73.47 45 GLU C C 1
ATOM 3895 O O . GLU C 1 45 ? 3.864 110.627 -7.964 1.00 74.23 45 GLU C O 1
ATOM 3901 N N . PRO C 1 46 ? 2.953 108.780 -7.055 1.00 74.19 46 PRO C N 1
ATOM 3902 C CA . PRO C 1 46 ? 3.589 107.843 -7.992 1.00 74.46 46 PRO C CA 1
ATOM 3903 C C . PRO C 1 46 ? 3.217 108.039 -9.456 1.00 74.87 46 PRO C C 1
ATOM 3904 O O . PRO C 1 46 ? 2.042 108.010 -9.820 1.00 75.48 46 PRO C O 1
ATOM 3908 N N . GLU C 1 47 ? 4.232 108.219 -10.292 1.00 74.86 47 GLU C N 1
ATOM 3909 C CA . GLU C 1 47 ? 4.034 108.401 -11.726 1.00 74.62 47 GLU C CA 1
ATOM 3910 C C . GLU C 1 47 ? 3.754 107.020 -12.312 1.00 73.32 47 GLU C C 1
ATOM 3911 O O . GLU C 1 47 ? 2.814 106.815 -13.080 1.00 73.22 47 GLU C O 1
ATOM 3917 N N . ASN C 1 48 ? 4.596 106.079 -11.906 1.00 71.34 48 ASN C N 1
ATOM 3918 C CA . ASN C 1 48 ? 4.559 104.691 -12.335 1.00 69.77 48 ASN C CA 1
ATOM 3919 C C . ASN C 1 48 ? 4.150 103.869 -11.115 1.00 68.95 48 ASN C C 1
ATOM 3920 O O . ASN C 1 48 ? 4.954 103.666 -10.207 1.00 69.29 48 ASN C O 1
ATOM 3925 N N . VAL C 1 49 ? 2.909 103.397 -11.088 1.00 67.91 49 VAL C N 1
ATOM 3926 C CA . VAL C 1 49 ? 2.431 102.622 -9.948 1.00 67.33 49 VAL C CA 1
ATOM 3927 C C . VAL C 1 49 ? 3.179 101.313 -9.719 1.00 67.44 49 VAL C C 1
ATOM 3928 O O . VAL C 1 49 ? 3.530 100.996 -8.582 1.00 67.79 49 VAL C O 1
ATOM 3932 N N . GLU C 1 50 ? 3.425 100.551 -10.780 1.00 67.52 50 GLU C N 1
ATOM 3933 C CA . GLU C 1 50 ? 4.138 99.285 -10.626 1.00 68.01 50 GLU C CA 1
ATOM 3934 C C . GLU C 1 50 ? 5.554 99.540 -10.105 1.00 66.77 50 GLU C C 1
ATOM 3935 O O . GLU C 1 50 ? 6.089 98.759 -9.320 1.00 66.30 50 GLU C O 1
ATOM 3941 N N . GLU C 1 51 ? 6.155 100.637 -10.554 1.00 65.47 51 GLU C N 1
ATOM 3942 C CA . GLU C 1 51 ? 7.494 101.024 -10.120 1.00 64.12 51 GLU C CA 1
ATOM 3943 C C . GLU C 1 51 ? 7.472 101.271 -8.612 1.00 61.85 51 GLU C C 1
ATOM 3944 O O . GLU C 1 51 ? 8.292 100.741 -7.860 1.00 61.23 51 GLU C O 1
ATOM 3950 N N . PHE C 1 52 ? 6.523 102.097 -8.189 1.00 58.99 52 PHE C N 1
ATOM 3951 C CA . PHE C 1 52 ? 6.346 102.439 -6.787 1.00 55.59 52 PHE C CA 1
ATOM 3952 C C . PHE C 1 52 ? 6.155 101.158 -5.976 1.00 53.80 52 PHE C C 1
ATOM 3953 O O . PHE C 1 52 ? 6.924 100.870 -5.062 1.00 53.07 52 PHE C O 1
ATOM 3961 N N . GLU C 1 53 ? 5.138 100.382 -6.332 1.00 51.89 53 GLU C N 1
ATOM 3962 C CA . GLU C 1 53 ? 4.842 99.140 -5.634 1.00 50.67 53 GLU C CA 1
ATOM 3963 C C . GLU C 1 53 ? 6.039 98.191 -5.540 1.00 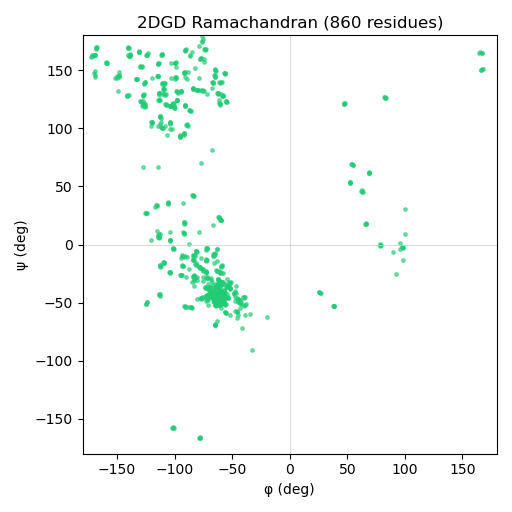49.89 53 GLU C C 1
ATOM 3964 O O . GLU C 1 53 ? 6.219 97.505 -4.537 1.00 49.69 53 GLU C O 1
ATOM 3970 N N . LYS C 1 54 ? 6.863 98.153 -6.577 1.00 49.13 54 LYS C N 1
ATOM 3971 C CA . LYS C 1 54 ? 8.019 97.272 -6.564 1.00 48.28 54 LYS C CA 1
ATOM 3972 C C . LYS C 1 54 ? 9.061 97.763 -5.565 1.00 48.05 54 LYS C C 1
ATOM 3973 O O . LYS C 1 54 ? 9.643 96.967 -4.825 1.00 47.58 54 LYS C O 1
ATOM 3979 N N . GLU C 1 55 ? 9.305 99.072 -5.553 1.00 47.49 55 GLU C N 1
ATOM 3980 C CA . GLU C 1 55 ? 10.273 99.659 -4.630 1.00 47.02 55 GLU C CA 1
ATOM 3981 C C . GLU C 1 55 ? 9.736 99.602 -3.200 1.00 44.74 55 GLU C C 1
ATOM 3982 O O . GLU C 1 55 ? 10.484 99.375 -2.250 1.00 43.51 55 GLU C O 1
ATOM 3988 N N . LEU C 1 56 ? 8.432 99.800 -3.059 1.00 42.67 56 LEU C N 1
ATOM 3989 C CA . LEU C 1 56 ? 7.802 99.760 -1.755 1.00 41.81 56 LEU C CA 1
ATOM 3990 C C . LEU C 1 56 ? 7.932 98.359 -1.165 1.00 41.56 56 LEU C C 1
ATOM 3991 O O . LEU C 1 56 ? 8.272 98.199 0.005 1.00 41.76 56 LEU C O 1
ATOM 3996 N N . LYS C 1 57 ? 7.667 97.344 -1.979 1.00 40.67 57 LYS C N 1
ATOM 3997 C CA . LYS C 1 57 ? 7.759 95.965 -1.516 1.00 39.62 57 LYS C CA 1
ATOM 3998 C C . LYS C 1 57 ? 9.192 95.634 -1.110 1.00 38.38 57 LYS C C 1
ATOM 3999 O O . LYS C 1 57 ? 9.419 94.896 -0.149 1.00 38.47 57 LYS C O 1
ATOM 4005 N N . TYR C 1 58 ? 10.161 96.182 -1.839 1.00 36.89 58 TYR C N 1
ATOM 4006 C CA . TYR C 1 58 ? 11.566 95.926 -1.536 1.00 35.74 58 TYR C CA 1
ATOM 4007 C C . TYR C 1 58 ? 11.958 96.488 -0.172 1.00 35.72 58 TYR C C 1
ATOM 4008 O O . TYR C 1 58 ? 12.534 95.780 0.660 1.00 35.33 58 TYR C O 1
ATOM 4017 N N . SER C 1 59 ? 11.660 97.766 0.051 1.00 34.51 59 SER C N 1
ATOM 4018 C CA . SER C 1 59 ? 11.991 98.390 1.324 1.00 33.51 59 SER C CA 1
ATOM 4019 C C . SER C 1 59 ? 11.285 97.647 2.450 1.00 33.42 59 SER C C 1
ATOM 4020 O O . SER C 1 59 ? 11.860 97.400 3.512 1.00 33.66 59 SER C O 1
ATOM 4023 N N . TYR C 1 60 ? 10.036 97.281 2.209 1.00 32.44 60 TYR C N 1
ATOM 4024 C CA . TYR C 1 60 ? 9.275 96.552 3.204 1.00 32.44 60 TYR C CA 1
ATOM 4025 C C . TYR C 1 60 ? 9.981 95.247 3.541 1.00 32.46 60 TYR C C 1
ATOM 4026 O O . TYR C 1 60 ? 10.057 94.849 4.705 1.00 34.10 60 TYR C O 1
ATOM 4035 N N . SER C 1 61 ? 10.507 94.578 2.522 1.00 31.21 61 SER C N 1
ATOM 4036 C CA . SER C 1 61 ? 11.191 93.316 2.751 1.00 30.14 61 SER C CA 1
ATOM 4037 C C . SER C 1 61 ? 12.432 93.485 3.624 1.00 29.43 61 SER C C 1
ATOM 4038 O O . SER C 1 61 ? 12.880 92.525 4.250 1.00 30.14 61 SER C O 1
ATOM 4041 N N . LEU C 1 62 ? 12.986 94.697 3.670 1.00 27.98 62 LEU C N 1
ATOM 4042 C CA . LEU C 1 62 ? 14.176 94.955 4.483 1.00 26.73 62 LEU C CA 1
ATOM 4043 C C . LEU C 1 62 ? 13.828 95.190 5.947 1.00 26.53 62 LEU C C 1
ATOM 4044 O O . LEU C 1 62 ? 14.696 95.118 6.809 1.00 26.07 62 LEU C O 1
ATOM 4049 N N . LEU C 1 63 ? 12.557 95.459 6.221 1.00 26.49 63 LEU C N 1
ATOM 4050 C CA . LEU C 1 63 ? 12.095 95.737 7.580 1.00 28.39 63 LEU C CA 1
ATOM 4051 C C . LEU C 1 63 ? 11.162 94.667 8.153 1.00 30.61 63 LEU C C 1
ATOM 4052 O O . LEU C 1 63 ? 10.974 94.581 9.372 1.00 30.31 63 LEU C O 1
ATOM 4057 N N . ALA C 1 64 ? 10.584 93.861 7.264 1.00 31.96 64 ALA C N 1
ATOM 4058 C CA . ALA C 1 64 ? 9.630 92.817 7.633 1.00 32.00 64 ALA C CA 1
ATOM 4059 C C . ALA C 1 64 ? 9.991 91.907 8.796 1.00 32.44 64 ALA C C 1
ATOM 4060 O O . ALA C 1 64 ? 9.146 91.596 9.628 1.00 34.44 64 ALA C O 1
ATOM 4062 N N . GLU C 1 65 ? 11.239 91.482 8.874 1.00 33.42 65 GLU C N 1
ATOM 4063 C CA . GLU C 1 65 ? 11.627 90.575 9.937 1.00 34.28 65 GLU C CA 1
ATOM 4064 C C . GLU C 1 65 ? 11.975 91.207 11.288 1.00 33.43 65 GLU C C 1
ATOM 4065 O O . GLU C 1 65 ? 11.755 90.591 12.322 1.00 33.25 65 GLU C O 1
ATOM 4071 N N . VAL C 1 66 ? 12.519 92.422 11.295 1.00 32.75 66 VAL C N 1
ATOM 4072 C CA . VAL C 1 66 ? 12.856 93.070 12.563 1.00 31.29 66 VAL C CA 1
ATOM 4073 C C . VAL C 1 66 ? 11.697 93.877 13.121 1.00 31.64 66 VAL C C 1
ATOM 4074 O O . VAL C 1 66 ? 11.749 94.306 14.270 1.00 34.20 66 VAL C O 1
ATOM 4078 N N . SER C 1 67 ? 10.653 94.079 12.322 1.00 29.86 67 SER C N 1
ATOM 4079 C CA . SER C 1 67 ? 9.521 94.891 12.751 1.00 27.73 67 SER C CA 1
ATOM 4080 C C . SER C 1 67 ? 8.310 94.161 13.276 1.00 26.94 67 SER C C 1
ATOM 4081 O O . SER C 1 67 ? 7.953 93.102 12.778 1.00 29.17 67 SER C O 1
ATOM 4084 N N . ASP C 1 68 ? 7.673 94.749 14.283 1.00 25.88 68 ASP C N 1
ATOM 4085 C CA . ASP C 1 68 ? 6.448 94.205 14.855 1.00 24.81 68 ASP C CA 1
ATOM 4086 C C . ASP C 1 68 ? 5.313 94.918 14.122 1.00 24.72 68 ASP C C 1
ATOM 4087 O O . ASP C 1 68 ? 4.198 94.406 14.005 1.00 23.20 68 ASP C O 1
ATOM 4092 N N . ILE C 1 69 ? 5.622 96.117 13.636 1.00 23.98 69 ILE C N 1
ATOM 4093 C CA . ILE C 1 69 ? 4.679 96.931 12.887 1.00 23.38 69 ILE C CA 1
ATOM 4094 C C . ILE C 1 69 ? 5.526 97.915 12.107 1.00 23.45 69 ILE C C 1
ATOM 4095 O O . ILE C 1 69 ? 6.656 98.186 12.493 1.00 24.08 69 ILE C O 1
ATOM 4100 N N . ILE C 1 70 ? 4.993 98.446 11.014 1.00 24.30 70 ILE C N 1
ATOM 4101 C CA . ILE C 1 70 ? 5.749 99.381 10.188 1.00 24.58 70 ILE C CA 1
ATOM 4102 C C . ILE C 1 70 ? 5.019 100.687 9.929 1.00 25.43 70 ILE C C 1
ATOM 4103 O O . ILE C 1 70 ? 3.809 100.702 9.676 1.00 26.69 70 ILE C O 1
ATOM 4108 N N . ILE C 1 71 ? 5.764 101.786 9.997 1.00 25.02 71 ILE C N 1
ATOM 4109 C CA . ILE C 1 71 ? 5.205 103.112 9.760 1.00 24.55 71 ILE C CA 1
ATOM 4110 C C . ILE C 1 71 ? 5.714 103.608 8.411 1.00 26.02 71 ILE C C 1
ATOM 4111 O O . ILE C 1 71 ? 6.919 103.561 8.141 1.00 25.51 71 ILE C O 1
ATOM 4116 N N . TYR C 1 72 ? 4.799 104.063 7.562 1.00 26.15 72 TYR C N 1
ATOM 4117 C CA . TYR C 1 72 ? 5.186 104.598 6.264 1.00 28.89 72 TYR C CA 1
ATOM 4118 C C . TYR C 1 72 ? 5.354 106.101 6.499 1.00 30.16 72 TYR C C 1
ATOM 4119 O O . TYR C 1 72 ? 4.386 106.862 6.460 1.00 30.37 72 TYR C O 1
ATOM 4128 N N . GLY C 1 73 ? 6.589 106.519 6.745 1.00 31.08 73 GLY C N 1
ATOM 4129 C CA . GLY C 1 73 ? 6.847 107.916 7.038 1.00 34.53 73 GLY C CA 1
ATOM 4130 C C . GLY C 1 73 ? 7.024 108.887 5.894 1.00 37.18 73 GLY C C 1
ATOM 4131 O O . GLY C 1 73 ? 7.895 109.749 5.944 1.00 38.12 73 GLY C O 1
ATOM 4132 N N . ARG C 1 74 ? 6.203 108.761 4.863 1.00 40.69 74 ARG C N 1
ATOM 4133 C CA . ARG C 1 74 ? 6.283 109.666 3.722 1.00 42.91 74 ARG C CA 1
ATOM 4134 C C . ARG C 1 74 ? 4.878 110.170 3.435 1.00 44.64 74 ARG C C 1
ATOM 4135 O O . ARG C 1 74 ? 3.898 109.627 3.953 1.00 43.67 74 ARG C O 1
ATOM 4143 N N . THR C 1 75 ? 4.781 111.219 2.629 1.00 46.54 75 THR C N 1
ATOM 4144 C CA . THR C 1 75 ? 3.480 111.755 2.266 1.00 48.43 75 THR C CA 1
ATOM 4145 C C . THR C 1 75 ? 3.262 111.273 0.844 1.00 48.35 75 THR C C 1
ATOM 4146 O O . THR C 1 75 ? 2.136 111.129 0.374 1.00 48.66 75 THR C O 1
ATOM 4150 N N . TYR C 1 76 ? 4.378 111.008 0.180 1.00 48.83 76 TYR C N 1
ATOM 4151 C CA . TYR C 1 76 ? 4.391 110.534 -1.192 1.00 49.09 76 TYR C CA 1
ATOM 4152 C C . TYR C 1 76 ? 3.543 109.278 -1.367 1.00 48.74 76 TYR C C 1
ATOM 4153 O O . TYR C 1 76 ? 3.756 108.273 -0.689 1.00 48.15 76 TYR C O 1
ATOM 4162 N N . GLY C 1 77 ? 2.570 109.360 -2.271 1.00 49.34 77 GLY C N 1
ATOM 4163 C CA . GLY C 1 77 ? 1.700 108.231 -2.562 1.00 48.75 77 GLY C CA 1
ATOM 4164 C C . GLY C 1 77 ? 0.588 107.962 -1.570 1.00 48.29 77 GLY C C 1
ATOM 4165 O O . GLY C 1 77 ? -0.192 107.033 -1.755 1.00 47.93 77 GLY C O 1
ATOM 4166 N N . THR C 1 78 ? 0.496 108.774 -0.525 1.00 48.70 78 THR C N 1
ATOM 4167 C CA . THR C 1 78 ? -0.529 108.565 0.486 1.00 49.67 78 THR C CA 1
ATOM 4168 C C . THR C 1 78 ? -1.885 109.167 0.140 1.00 50.84 78 THR C C 1
ATOM 4169 O O . THR C 1 78 ? -2.918 108.680 0.603 1.00 50.68 78 THR C O 1
ATOM 4173 N N . HIS C 1 79 ? -1.890 110.217 -0.675 1.00 52.18 79 HIS C N 1
ATOM 4174 C CA . HIS C 1 79 ? -3.142 110.863 -1.046 1.00 53.23 79 HIS C CA 1
ATOM 4175 C C . HIS C 1 79 ? -3.957 110.097 -2.086 1.00 53.71 79 HIS C C 1
ATOM 4176 O O . HIS C 1 79 ? -5.168 109.930 -1.925 1.00 54.07 79 HIS C O 1
ATOM 4183 N N . LYS C 1 80 ? -3.305 109.622 -3.143 1.00 54.17 80 LYS C N 1
ATOM 4184 C CA . LYS C 1 80 ? -4.009 108.883 -4.196 1.00 53.89 80 LYS C CA 1
ATOM 4185 C C . LYS C 1 80 ? -3.725 107.384 -4.274 1.00 53.00 80 LYS C C 1
ATOM 4186 O O . LYS C 1 80 ? -4.471 106.655 -4.920 1.00 52.95 80 LYS C O 1
ATOM 4192 N N . HIS C 1 81 ? -2.663 106.913 -3.626 1.00 52.87 81 HIS C N 1
ATOM 4193 C CA . HIS C 1 81 ? -2.335 105.490 -3.694 1.00 51.60 81 HIS C CA 1
ATOM 4194 C C . HIS C 1 81 ? -2.200 104.782 -2.357 1.00 50.01 81 HIS C C 1
ATOM 4195 O O . HIS C 1 81 ? -1.495 103.783 -2.249 1.00 49.38 81 HIS C O 1
ATOM 4202 N N . ALA C 1 82 ? -2.890 105.292 -1.346 1.00 48.97 82 ALA C N 1
ATOM 4203 C CA . ALA C 1 82 ? -2.845 104.693 -0.022 1.00 48.86 82 ALA C CA 1
ATOM 4204 C C . ALA C 1 82 ? -3.152 103.201 -0.095 1.00 49.24 82 ALA C C 1
ATOM 4205 O O . ALA C 1 82 ? -2.555 102.398 0.625 1.00 50.02 82 ALA C O 1
ATOM 4207 N N . HIS C 1 83 ? -4.084 102.830 -0.968 1.00 49.19 83 HIS C N 1
ATOM 4208 C CA . HIS C 1 83 ? -4.476 101.428 -1.125 1.00 47.83 83 HIS C CA 1
ATOM 4209 C C . HIS C 1 83 ? -3.317 100.537 -1.571 1.00 46.50 83 HIS C C 1
ATOM 4210 O O . HIS C 1 83 ? -3.266 99.361 -1.218 1.00 45.25 83 HIS C O 1
ATOM 4217 N N . VAL C 1 84 ? -2.395 101.097 -2.350 1.00 45.82 84 VAL C N 1
ATOM 4218 C CA . VAL C 1 84 ? -1.242 100.337 -2.830 1.00 45.07 84 VAL C CA 1
ATOM 4219 C C . VAL C 1 84 ? -0.343 100.007 -1.642 1.00 44.99 84 VAL C C 1
ATOM 4220 O O . VAL C 1 84 ? 0.135 98.874 -1.493 1.00 44.64 84 VAL C O 1
ATOM 4224 N N . ILE C 1 85 ? -0.123 101.015 -0.804 1.00 43.64 85 ILE C N 1
ATOM 4225 C CA . ILE C 1 85 ? 0.706 100.889 0.387 1.00 42.04 85 ILE C CA 1
ATOM 4226 C C . ILE C 1 85 ? 0.108 99.856 1.346 1.00 42.64 85 ILE C C 1
ATOM 4227 O O . ILE C 1 85 ? 0.806 98.952 1.812 1.00 43.12 85 ILE C O 1
ATOM 4232 N N . LYS C 1 86 ? -1.185 99.989 1.632 1.00 42.02 86 LYS C N 1
ATOM 4233 C CA . LYS C 1 86 ? -1.872 99.064 2.532 1.00 42.06 86 LYS C CA 1
ATOM 4234 C C . LYS C 1 86 ? -1.779 97.646 1.977 1.00 42.02 86 LYS C C 1
ATOM 4235 O O . LYS C 1 86 ? -1.682 96.676 2.724 1.00 42.84 86 LYS C O 1
ATOM 4241 N N . ARG C 1 87 ? -1.812 97.538 0.655 1.00 42.38 87 ARG C N 1
ATOM 4242 C CA . ARG C 1 87 ? -1.744 96.245 -0.020 1.00 43.07 87 ARG C CA 1
ATOM 4243 C C . ARG C 1 87 ? -0.398 95.557 0.198 1.00 42.04 87 ARG C C 1
ATOM 4244 O O . ARG C 1 87 ? -0.342 94.379 0.548 1.00 41.73 87 ARG C O 1
ATOM 4252 N N . VAL C 1 88 ? 0.681 96.302 -0.023 1.00 40.70 88 VAL C N 1
ATOM 4253 C CA . VAL C 1 88 ? 2.030 95.779 0.135 1.00 39.00 88 VAL C CA 1
ATOM 4254 C C . VAL C 1 88 ? 2.400 95.553 1.596 1.00 39.49 88 VAL C C 1
ATOM 4255 O O . VAL C 1 88 ? 2.988 94.530 1.943 1.00 39.41 88 VAL C O 1
ATOM 4259 N N . ILE C 1 89 ? 2.054 96.513 2.451 1.00 39.25 89 ILE C N 1
ATOM 4260 C CA . ILE C 1 89 ? 2.387 96.427 3.868 1.00 38.57 89 ILE C CA 1
ATOM 4261 C C . ILE C 1 89 ? 1.174 96.235 4.768 1.00 38.97 89 ILE C C 1
ATOM 4262 O O . ILE C 1 89 ? 0.460 97.185 5.079 1.00 40.32 89 ILE C O 1
ATOM 4267 N N . LYS C 1 90 ? 0.958 94.999 5.197 1.00 39.48 90 LYS C N 1
ATOM 4268 C CA . LYS C 1 90 ? -0.166 94.667 6.059 1.00 40.20 90 LYS C CA 1
ATOM 4269 C C . LYS C 1 90 ? -0.069 95.386 7.398 1.00 40.29 90 LYS C C 1
ATOM 4270 O O . LYS C 1 90 ? 0.971 95.355 8.056 1.00 41.61 90 LYS C O 1
ATOM 4276 N N . ASP C 1 91 ? -1.161 96.034 7.793 1.00 39.36 91 ASP C N 1
ATOM 4277 C CA . ASP C 1 91 ? -1.228 96.768 9.055 1.00 38.51 91 ASP C CA 1
ATOM 4278 C C . ASP C 1 91 ? -0.313 97.985 9.120 1.00 36.65 91 ASP C C 1
ATOM 4279 O O . ASP C 1 91 ? -0.039 98.500 10.203 1.00 37.42 91 ASP C O 1
ATOM 4284 N N . VAL C 1 92 ? 0.148 98.449 7.964 1.00 33.58 92 VAL C N 1
ATOM 4285 C CA . VAL C 1 92 ? 1.020 99.609 7.899 1.00 31.28 92 VAL C CA 1
ATOM 4286 C C . VAL C 1 92 ? 0.363 100.815 8.566 1.00 31.23 92 VAL C C 1
ATOM 4287 O O . VAL C 1 92 ? -0.863 100.964 8.548 1.00 31.83 92 VAL C O 1
ATOM 4291 N N . VAL C 1 93 ? 1.181 101.669 9.166 1.00 29.55 93 VAL C N 1
ATOM 4292 C CA . VAL C 1 93 ? 0.674 102.874 9.800 1.00 28.27 93 VAL C CA 1
ATOM 4293 C C . VAL C 1 93 ? 0.996 104.055 8.890 1.00 29.06 93 VAL C C 1
ATOM 4294 O O . VAL C 1 93 ? 2.162 104.322 8.588 1.00 29.33 93 VAL C O 1
ATOM 4298 N N . ILE C 1 94 ? -0.042 104.744 8.434 1.00 29.95 94 ILE C N 1
ATOM 4299 C CA . ILE C 1 94 ? 0.131 105.915 7.580 1.00 30.43 94 ILE C CA 1
ATOM 4300 C C . ILE C 1 94 ? -0.126 107.135 8.462 1.00 30.68 94 ILE C C 1
ATOM 4301 O O . ILE C 1 94 ? -1.273 107.453 8.779 1.00 30.00 94 ILE C O 1
ATOM 4306 N N . PRO C 1 95 ? 0.949 107.834 8.869 1.00 31.18 95 PRO C N 1
ATOM 4307 C CA . PRO C 1 95 ? 0.833 109.016 9.731 1.00 31.64 95 PRO C CA 1
ATOM 4308 C C . PRO C 1 95 ? -0.334 109.958 9.456 1.00 32.12 95 PRO C C 1
ATOM 4309 O O . PRO C 1 95 ? -1.019 110.385 10.385 1.00 30.98 95 PRO C O 1
ATOM 4313 N N . GLU C 1 96 ? -0.571 110.267 8.186 1.00 34.73 96 GLU C N 1
ATOM 4314 C CA . GLU C 1 96 ? -1.662 111.164 7.818 1.00 36.39 96 GLU C CA 1
ATOM 4315 C C . GLU C 1 96 ? -3.005 110.612 8.283 1.00 34.37 96 GLU C C 1
ATOM 4316 O O . GLU C 1 96 ? -3.839 111.349 8.799 1.00 34.60 96 GLU C O 1
ATOM 4322 N N . GLU C 1 97 ? -3.208 109.311 8.115 1.00 33.04 97 GLU C N 1
ATOM 4323 C CA . GLU C 1 97 ? -4.449 108.681 8.549 1.00 32.32 97 GLU C CA 1
ATOM 4324 C C . GLU C 1 97 ? -4.527 108.601 10.071 1.00 31.47 97 GLU C C 1
ATOM 4325 O O . GLU C 1 97 ? -5.615 108.599 10.648 1.00 31.27 97 GLU C O 1
ATOM 4331 N N . SER C 1 98 ? -3.366 108.527 10.717 1.00 30.96 98 SER C N 1
ATOM 4332 C CA . SER C 1 98 ? -3.296 108.461 12.170 1.00 28.85 98 SER C CA 1
ATOM 4333 C C . SER C 1 98 ? -3.782 109.784 12.739 1.00 29.07 98 SER C C 1
ATOM 4334 O O . SER C 1 98 ? -4.512 109.819 13.737 1.00 28.23 98 SER C O 1
ATOM 4337 N N . VAL C 1 99 ? -3.368 110.870 12.091 1.00 29.31 99 VAL C N 1
ATOM 4338 C CA . VAL C 1 99 ? -3.760 112.206 12.507 1.00 30.65 99 VAL C CA 1
ATOM 4339 C C . VAL C 1 99 ? -5.272 112.310 12.472 1.00 32.02 99 VAL C C 1
ATOM 4340 O O . VAL C 1 99 ? -5.901 112.812 13.405 1.00 33.04 99 VAL C O 1
ATOM 4344 N N . TYR C 1 100 ? -5.858 111.826 11.388 1.00 32.90 100 TYR C N 1
ATOM 4345 C CA . TYR C 1 100 ? -7.300 111.874 11.244 1.00 34.41 100 TYR C CA 1
ATOM 4346 C C . TYR C 1 100 ? -8.019 111.134 12.377 1.00 34.35 100 TYR C C 1
ATOM 4347 O O . TYR C 1 100 ? -8.942 111.672 12.992 1.00 34.00 100 TYR C O 1
ATOM 4356 N N . GLU C 1 101 ? -7.603 109.902 12.652 1.00 33.52 101 GLU C N 1
ATOM 4357 C CA . GLU C 1 101 ? -8.235 109.132 13.711 1.00 34.34 101 GLU C CA 1
ATOM 4358 C C . GLU C 1 101 ? -8.050 109.799 15.069 1.00 33.47 101 GLU C C 1
ATOM 4359 O O . GLU C 1 101 ? -8.986 109.866 15.867 1.00 33.20 101 GLU C O 1
ATOM 4365 N N . LEU C 1 102 ? -6.847 110.304 15.323 1.00 32.09 102 LEU C N 1
ATOM 4366 C CA . LEU C 1 102 ? -6.556 110.964 16.587 1.00 30.02 102 LEU C CA 1
ATOM 4367 C C . LEU C 1 102 ? -7.419 112.207 16.779 1.00 29.56 102 LEU C C 1
ATOM 4368 O O . LEU C 1 102 ? -7.986 112.408 17.855 1.00 28.36 102 LEU C O 1
ATOM 4373 N N . LEU C 1 103 ? -7.510 113.041 15.742 1.00 29.34 103 LEU C N 1
ATOM 4374 C CA . LEU C 1 103 ? -8.317 114.261 15.811 1.00 28.92 103 LEU C CA 1
ATOM 4375 C C . LEU C 1 103 ? -9.783 113.906 16.035 1.00 30.07 103 LEU C C 1
ATOM 4376 O O . LEU C 1 103 ? -10.479 114.560 16.818 1.00 29.12 103 LEU C O 1
ATOM 4381 N N . LYS C 1 104 ? -10.246 112.864 15.347 1.00 31.46 104 LYS C N 1
ATOM 4382 C CA . LYS C 1 104 ? -11.624 112.421 15.493 1.00 32.49 104 LYS C CA 1
ATOM 4383 C C . LYS C 1 104 ? -11.857 111.933 16.910 1.00 31.80 104 LYS C C 1
ATOM 4384 O O . LYS C 1 104 ? -12.832 112.314 17.549 1.00 31.98 104 LYS C O 1
ATOM 4390 N N . LYS C 1 105 ? -10.962 111.089 17.404 1.00 31.83 105 LYS C N 1
ATOM 4391 C CA . LYS C 1 105 ? -11.106 110.582 18.755 1.00 32.62 105 LYS C CA 1
ATOM 4392 C C . LYS C 1 105 ? -11.077 111.734 19.762 1.00 32.94 105 LYS C C 1
ATOM 4393 O O . LYS C 1 105 ? -11.605 111.613 20.863 1.00 33.77 105 LYS C O 1
ATOM 4399 N N . LEU C 1 106 ? -10.474 112.856 19.378 1.00 32.45 106 LEU C N 1
ATOM 4400 C CA . LEU C 1 106 ? -10.404 114.024 20.252 1.00 31.81 106 LEU C CA 1
ATOM 4401 C C . LEU C 1 106 ? -11.572 114.984 20.017 1.00 32.06 106 LEU C C 1
ATOM 4402 O O . LEU C 1 106 ? -11.568 116.100 20.524 1.00 31.48 106 LEU C O 1
ATOM 4407 N N . ASN C 1 107 ? -12.564 114.545 19.248 1.00 33.54 107 ASN C N 1
ATOM 4408 C CA . ASN C 1 107 ? -13.741 115.357 18.941 1.00 34.85 107 ASN C CA 1
ATOM 4409 C C . ASN C 1 107 ? -13.336 116.722 18.400 1.00 34.94 107 ASN C C 1
ATOM 4410 O O . ASN C 1 107 ? -13.768 117.755 18.911 1.00 36.16 107 ASN C O 1
ATOM 4415 N N . VAL C 1 108 ? -12.512 116.733 17.364 1.00 34.25 108 VAL C N 1
ATOM 4416 C CA . VAL C 1 108 ? -12.060 117.991 16.796 1.00 35.03 108 VAL C CA 1
ATOM 4417 C C . VAL C 1 108 ? -12.851 118.406 15.562 1.00 36.64 108 VAL C C 1
ATOM 4418 O O . VAL C 1 108 ? -12.946 117.652 14.596 1.00 37.87 108 VAL C O 1
ATOM 4422 N N . ARG C 1 109 ? -13.429 119.605 15.596 1.00 38.04 109 ARG C N 1
ATOM 4423 C CA . ARG C 1 109 ? -14.175 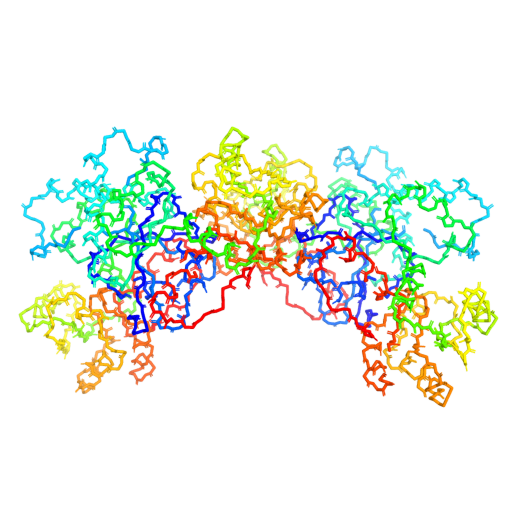120.112 14.449 1.00 39.75 109 ARG C CA 1
ATOM 4424 C C . ARG C 1 109 ? -13.467 121.316 13.828 1.00 38.26 109 ARG C C 1
ATOM 4425 O O . ARG C 1 109 ? -13.369 121.426 12.608 1.00 39.22 109 ARG C O 1
ATOM 4433 N N . LYS C 1 110 ? -12.973 122.220 14.664 1.00 36.10 110 LYS C N 1
ATOM 4434 C CA . LYS C 1 110 ? -12.251 123.389 14.172 1.00 33.98 110 LYS C CA 1
ATOM 4435 C C . LYS C 1 110 ? -10.756 123.095 14.277 1.00 31.59 110 LYS C C 1
ATOM 4436 O O . LYS C 1 110 ? -10.274 122.639 15.314 1.00 29.66 110 LYS C O 1
ATOM 4442 N N . LEU C 1 111 ? -10.025 123.364 13.202 1.00 29.63 111 LEU C N 1
ATOM 4443 C CA . LEU C 1 111 ? -8.600 123.069 13.166 1.00 27.51 111 LEU C CA 1
ATOM 4444 C C . LEU C 1 111 ? -7.719 124.197 12.624 1.00 27.21 111 LEU C C 1
ATOM 4445 O O . LEU C 1 111 ? -8.104 124.913 11.705 1.00 28.04 111 LEU C O 1
ATOM 4450 N N . TRP C 1 112 ? -6.539 124.357 13.217 1.00 26.25 112 TRP C N 1
ATOM 4451 C CA . TRP C 1 112 ? -5.568 125.348 12.760 1.00 24.53 112 TRP C CA 1
ATOM 4452 C C . TRP C 1 112 ? -4.410 124.497 12.245 1.00 24.46 112 TRP C C 1
ATOM 4453 O O . TRP C 1 112 ? -3.928 123.609 12.952 1.00 24.44 112 TRP C O 1
ATOM 4464 N N . ILE C 1 113 ? -3.959 124.766 11.025 1.00 23.45 113 ILE C N 1
ATOM 4465 C CA . ILE C 1 113 ? -2.895 123.970 10.424 1.00 22.52 113 ILE C CA 1
ATOM 4466 C C . ILE C 1 113 ? -1.565 124.674 10.192 1.00 22.59 113 ILE C C 1
ATOM 4467 O O . ILE C 1 113 ? -1.508 125.710 9.531 1.00 24.05 113 ILE C O 1
ATOM 4472 N N . GLY C 1 114 ? -0.497 124.096 10.738 1.00 21.20 114 GLY C N 1
ATOM 4473 C CA . GLY C 1 114 ? 0.833 124.643 10.543 1.00 19.82 114 GLY C CA 1
ATOM 4474 C C . GLY C 1 114 ? 1.616 123.687 9.654 1.00 20.13 114 GLY C C 1
ATOM 4475 O O . GLY C 1 114 ? 1.500 122.472 9.815 1.00 19.43 114 GLY C O 1
ATOM 4476 N N . THR C 1 115 ? 2.390 124.214 8.706 1.00 20.57 115 THR C N 1
ATOM 4477 C CA . THR C 1 115 ? 3.183 123.369 7.810 1.00 22.46 115 THR C CA 1
ATOM 4478 C C . THR C 1 115 ? 4.556 123.982 7.557 1.00 23.78 115 THR C C 1
ATOM 4479 O O . THR C 1 115 ? 4.812 125.126 7.923 1.00 24.37 115 THR C O 1
ATOM 4483 N N . PRO C 1 116 ? 5.468 123.215 6.944 1.00 24.90 116 PRO C N 1
ATOM 4484 C CA . PRO C 1 116 ? 6.799 123.758 6.667 1.00 25.68 116 PRO C CA 1
ATOM 4485 C C . PRO C 1 116 ? 6.894 124.188 5.198 1.00 27.21 116 PRO C C 1
ATOM 4486 O O . PRO C 1 116 ? 7.903 124.752 4.766 1.00 26.00 116 PRO C O 1
ATOM 4490 N N . TYR C 1 117 ? 5.822 123.929 4.451 1.00 28.67 117 TYR C N 1
ATOM 4491 C CA . TYR C 1 117 ? 5.752 124.224 3.020 1.00 30.98 117 TYR C CA 1
ATOM 4492 C C . TYR C 1 117 ? 5.551 125.688 2.635 1.00 30.87 117 TYR C C 1
ATOM 4493 O O . TYR C 1 117 ? 5.358 126.548 3.493 1.00 30.48 117 TYR C O 1
ATOM 4502 N N . ILE C 1 118 ? 5.607 125.961 1.331 1.00 30.32 118 ILE C N 1
ATOM 4503 C CA . ILE C 1 118 ? 5.376 127.312 0.824 1.00 31.53 118 ILE C CA 1
ATOM 4504 C C . ILE C 1 118 ? 3.863 127.431 0.646 1.00 33.09 118 ILE C C 1
ATOM 4505 O O . ILE C 1 118 ? 3.160 126.421 0.596 1.00 34.00 118 ILE C O 1
ATOM 4510 N N . LYS C 1 119 ? 3.369 128.660 0.539 1.00 33.97 119 LYS C N 1
ATOM 4511 C CA . LYS C 1 119 ? 1.939 128.916 0.393 1.00 33.95 119 LYS C CA 1
ATOM 4512 C C . LYS C 1 119 ? 1.141 127.887 -0.401 1.00 34.23 119 LYS C C 1
ATOM 4513 O O . LYS C 1 119 ? 0.209 127.289 0.131 1.00 33.72 119 LYS C O 1
ATOM 4519 N N . GLU C 1 120 ? 1.502 127.679 -1.664 1.00 35.40 120 GLU C N 1
ATOM 4520 C CA . GLU C 1 120 ? 0.798 126.721 -2.515 1.00 36.87 120 GLU C CA 1
ATOM 4521 C C . GLU C 1 120 ? 0.502 125.394 -1.832 1.00 36.05 120 GLU C C 1
ATOM 4522 O O . GLU C 1 120 ? -0.657 124.999 -1.709 1.00 34.75 120 GLU C O 1
ATOM 4528 N N . ARG C 1 121 ? 1.556 124.693 -1.412 1.00 35.50 121 ARG C N 1
ATOM 4529 C CA . ARG C 1 121 ? 1.367 123.408 -0.754 1.00 35.22 121 ARG C CA 1
ATOM 4530 C C . ARG C 1 121 ? 0.569 123.552 0.542 1.00 32.89 121 ARG C C 1
ATOM 4531 O O . ARG C 1 121 ? -0.282 122.712 0.842 1.00 32.81 121 ARG C O 1
ATOM 4539 N N . THR C 1 122 ? 0.846 124.606 1.307 1.00 29.96 122 THR C N 1
ATOM 4540 C CA . THR C 1 122 ? 0.126 124.840 2.554 1.00 28.25 122 THR C CA 1
ATOM 4541 C C . THR C 1 122 ? -1.376 124.850 2.275 1.00 29.13 122 THR C C 1
ATOM 4542 O O . THR C 1 122 ? -2.165 124.229 2.994 1.00 29.51 122 THR C O 1
ATOM 4546 N N . LEU C 1 123 ? -1.764 125.554 1.218 1.00 28.58 123 LEU C N 1
ATOM 4547 C CA . LEU C 1 123 ? -3.167 125.657 0.858 1.00 29.33 123 LEU C CA 1
ATOM 4548 C C . LEU C 1 123 ? -3.735 124.300 0.461 1.00 31.04 123 LEU C C 1
ATOM 4549 O O . LEU C 1 123 ? -4.852 123.956 0.849 1.00 31.63 123 LEU C O 1
ATOM 4554 N N . GLU C 1 124 ? -2.974 123.533 -0.317 1.00 32.35 124 GLU C N 1
ATOM 4555 C CA . GLU C 1 124 ? -3.433 122.215 -0.739 1.00 34.65 124 GLU C CA 1
ATOM 4556 C C . GLU C 1 124 ? -3.648 121.367 0.494 1.00 35.53 124 GLU C C 1
ATOM 4557 O O . GLU C 1 124 ? -4.630 120.636 0.595 1.00 35.53 124 GLU C O 1
ATOM 4563 N N . GLU C 1 125 ? -2.713 121.474 1.434 1.00 36.84 125 GLU C N 1
ATOM 4564 C CA . GLU C 1 125 ? -2.795 120.721 2.670 1.00 37.74 125 GLU C CA 1
ATOM 4565 C C . GLU C 1 125 ? -4.080 121.132 3.367 1.00 36.77 125 GLU C C 1
ATOM 4566 O O . GLU C 1 125 ? -4.816 120.289 3.886 1.00 36.81 125 GLU C O 1
ATOM 4572 N N . VAL C 1 126 ? -4.355 122.431 3.357 1.00 35.66 126 VAL C N 1
ATOM 4573 C CA . VAL C 1 126 ? -5.562 122.956 3.980 1.00 35.05 126 VAL C CA 1
ATOM 4574 C C . VAL C 1 126 ? -6.814 122.374 3.335 1.00 35.33 126 VAL C C 1
ATOM 4575 O O . VAL C 1 126 ? -7.684 121.851 4.023 1.00 35.15 126 VAL C O 1
ATOM 4579 N N . GLU C 1 127 ? -6.905 122.457 2.011 1.00 35.81 127 GLU C N 1
ATOM 4580 C CA . GLU C 1 127 ? -8.067 121.931 1.304 1.00 36.31 127 GLU C CA 1
ATOM 4581 C C . GLU C 1 127 ? -8.237 120.435 1.548 1.00 34.69 127 GLU C C 1
ATOM 4582 O O . GLU C 1 127 ? -9.359 119.934 1.618 1.00 33.57 127 GLU C O 1
ATOM 4588 N N . TRP C 1 128 ? -7.124 119.721 1.687 1.00 33.35 128 TRP C N 1
ATOM 4589 C CA . TRP C 1 128 ? -7.195 118.292 1.929 1.00 32.42 128 TRP C CA 1
ATOM 4590 C C . TRP C 1 128 ? -7.959 118.057 3.218 1.00 32.33 128 TRP C C 1
ATOM 4591 O O . TRP C 1 128 ? -8.945 117.325 3.241 1.00 32.80 128 TRP C O 1
ATOM 4602 N N . TRP C 1 129 ? -7.508 118.691 4.292 1.00 32.17 129 TRP C N 1
ATOM 4603 C CA . TRP C 1 129 ? -8.167 118.548 5.584 1.00 32.24 129 TRP C CA 1
ATOM 4604 C C . TRP C 1 129 ? -9.544 119.183 5.599 1.00 33.09 129 TRP C C 1
ATOM 4605 O O . TRP C 1 129 ? -10.453 118.736 6.307 1.00 31.66 129 TRP C O 1
ATOM 4616 N N . ARG C 1 130 ? -9.684 120.233 4.805 1.00 35.08 130 ARG C N 1
ATOM 4617 C CA . ARG C 1 130 ? -10.936 120.954 4.706 1.00 37.88 130 ARG C CA 1
ATOM 4618 C C . ARG C 1 130 ? -11.950 120.012 4.060 1.00 39.48 130 ARG C C 1
ATOM 4619 O O . ARG C 1 130 ? -13.108 119.936 4.480 1.00 38.78 130 ARG C O 1
ATOM 4627 N N . ASN C 1 131 ? -11.488 119.265 3.059 1.00 40.90 131 ASN C N 1
ATOM 4628 C CA . ASN C 1 131 ? -12.338 118.323 2.347 1.00 41.61 131 ASN C CA 1
ATOM 4629 C C . ASN C 1 131 ? -12.561 117.025 3.107 1.00 41.53 131 ASN C C 1
ATOM 4630 O O . ASN C 1 131 ? -13.079 116.061 2.554 1.00 41.71 131 ASN C O 1
ATOM 4635 N N . LYS C 1 132 ? -12.165 117.004 4.375 1.00 41.74 132 LYS C N 1
ATOM 4636 C CA . LYS C 1 132 ? -12.350 115.830 5.222 1.00 41.15 132 LYS C CA 1
ATOM 4637 C C . LYS C 1 132 ? -13.308 116.186 6.347 1.00 41.18 132 LYS C C 1
ATOM 4638 O O . LYS C 1 132 ? -13.434 115.453 7.331 1.00 41.93 132 LYS C O 1
ATOM 4644 N N . GLY C 1 133 ? -13.958 117.338 6.211 1.00 40.24 133 GLY C N 1
ATOM 4645 C CA . GLY C 1 133 ? -14.925 117.753 7.208 1.00 38.76 133 GLY C CA 1
ATOM 4646 C C . GLY C 1 133 ? -14.485 118.688 8.313 1.00 38.01 133 GLY C C 1
ATOM 4647 O O . GLY C 1 133 ? -15.292 119.023 9.173 1.00 38.70 133 GLY C O 1
ATOM 4648 N N . PHE C 1 134 ? -13.228 119.112 8.318 1.00 37.37 134 PHE C N 1
ATOM 4649 C CA . PHE C 1 134 ? -12.770 120.022 9.363 1.00 35.31 134 PHE C CA 1
ATOM 4650 C C . PHE C 1 134 ? -12.941 121.473 8.950 1.00 34.46 134 PHE C C 1
ATOM 4651 O O . PHE C 1 134 ? -12.780 121.813 7.776 1.00 34.09 134 PHE C O 1
ATOM 4659 N N . GLU C 1 135 ? -13.285 122.323 9.913 1.00 33.47 135 GLU C N 1
ATOM 4660 C CA . GLU C 1 135 ? -13.402 123.743 9.633 1.00 33.83 135 GLU C CA 1
ATOM 4661 C C . GLU C 1 135 ? -12.008 124.274 9.934 1.00 33.05 135 GLU C C 1
ATOM 4662 O O . GLU C 1 135 ? -11.516 124.161 11.055 1.00 32.77 135 GLU C O 1
ATOM 4668 N N . ILE C 1 136 ? -11.365 124.844 8.931 1.00 32.23 136 ILE C N 1
ATOM 4669 C CA . ILE C 1 136 ? -10.015 125.349 9.110 1.00 31.14 136 ILE C CA 1
ATOM 4670 C C . ILE C 1 136 ? -9.955 126.837 9.427 1.00 30.73 136 ILE C C 1
ATOM 4671 O O . ILE C 1 136 ? -9.907 127.686 8.541 1.00 30.68 136 ILE C O 1
ATOM 4676 N N . VAL C 1 137 ? -9.942 127.128 10.721 1.00 30.63 137 VAL C N 1
ATOM 4677 C CA . VAL C 1 137 ? -9.915 128.485 11.236 1.00 30.27 137 VAL C CA 1
ATOM 4678 C C . VAL C 1 137 ? -8.652 129.286 10.920 1.00 30.67 137 VAL C C 1
ATOM 4679 O O . VAL C 1 137 ? -8.601 130.484 11.192 1.00 33.07 137 VAL C O 1
ATOM 4683 N N . GLY C 1 138 ? -7.634 128.645 10.356 1.00 29.46 138 GLY C N 1
ATOM 4684 C CA . GLY C 1 138 ? -6.419 129.376 10.041 1.00 28.49 138 GLY C CA 1
ATOM 4685 C C . GLY C 1 138 ? -5.250 128.483 9.706 1.00 28.46 138 GLY C C 1
ATOM 4686 O O . GLY C 1 138 ? -5.290 127.294 9.981 1.00 29.60 138 GLY C O 1
ATOM 4687 N N . TYR C 1 139 ? -4.202 129.054 9.120 1.00 29.37 139 TYR C N 1
ATOM 4688 C CA . TYR C 1 139 ? -3.027 128.274 8.745 1.00 29.30 139 TYR C CA 1
ATOM 4689 C C . TYR C 1 139 ? -1.839 129.141 8.343 1.00 28.72 139 TYR C C 1
ATOM 4690 O O . TYR C 1 139 ? -1.974 130.350 8.143 1.00 28.36 139 TYR C O 1
ATOM 4699 N N . ASP C 1 140 ? -0.676 128.505 8.218 1.00 27.85 140 ASP C N 1
ATOM 4700 C CA . ASP C 1 140 ? 0.552 129.185 7.818 1.00 26.51 140 ASP C CA 1
ATOM 4701 C C . ASP C 1 140 ? 1.625 128.135 7.581 1.00 26.32 140 ASP C C 1
ATOM 4702 O O . ASP C 1 140 ? 1.488 126.997 8.025 1.00 26.69 140 ASP C O 1
ATOM 4707 N N . GLY C 1 141 ? 2.688 128.516 6.882 1.00 25.91 141 GLY C N 1
ATOM 4708 C CA . GLY C 1 141 ? 3.756 127.576 6.595 1.00 26.17 141 GLY C CA 1
ATOM 4709 C C . GLY C 1 141 ? 5.113 128.230 6.715 1.00 25.66 141 GLY C C 1
ATOM 4710 O O . GLY C 1 141 ? 5.202 129.451 6.715 1.00 25.20 141 GLY C O 1
ATOM 4711 N N . LEU C 1 142 ? 6.165 127.423 6.814 1.00 25.44 142 LEU C N 1
ATOM 4712 C CA . LEU C 1 142 ? 7.515 127.951 6.946 1.00 25.57 142 LEU C CA 1
ATOM 4713 C C . LEU C 1 142 ? 8.089 128.309 5.591 1.00 26.20 142 LEU C C 1
ATOM 4714 O O . LEU C 1 142 ? 9.149 128.917 5.505 1.00 27.54 142 LEU C O 1
ATOM 4719 N N . GLY C 1 143 ? 7.389 127.926 4.533 1.00 26.63 143 GLY C N 1
ATOM 4720 C CA . GLY C 1 143 ? 7.861 128.228 3.197 1.00 27.50 143 GLY C CA 1
ATOM 4721 C C . GLY C 1 143 ? 9.186 127.586 2.823 1.00 29.02 143 GLY C C 1
ATOM 4722 O O . GLY C 1 143 ? 10.060 128.255 2.272 1.00 28.80 143 GLY C O 1
ATOM 4723 N N . LYS C 1 144 ? 9.347 126.298 3.122 1.00 29.90 144 LYS C N 1
ATOM 4724 C CA . LYS C 1 144 ? 10.572 125.583 2.775 1.00 31.11 144 LYS C CA 1
ATOM 4725 C C . LYS C 1 144 ? 10.281 124.553 1.682 1.00 32.31 144 LYS C C 1
ATOM 4726 O O . LYS C 1 144 ? 9.123 124.203 1.434 1.00 31.89 144 LYS C O 1
ATOM 4732 N N . ILE C 1 145 ? 11.331 124.061 1.036 1.00 33.25 145 ILE C N 1
ATOM 4733 C CA . ILE C 1 145 ? 11.151 123.099 -0.041 1.00 34.88 145 ILE C CA 1
ATOM 4734 C C . ILE C 1 145 ? 11.944 121.816 0.177 1.00 35.31 145 ILE C C 1
ATOM 4735 O O . ILE C 1 145 ? 11.400 120.716 0.086 1.00 34.58 145 ILE C O 1
ATOM 4740 N N . ARG C 1 146 ? 13.233 121.967 0.457 1.00 36.29 146 ARG C N 1
ATOM 4741 C CA . ARG C 1 146 ? 14.109 120.826 0.680 1.00 36.97 146 ARG C CA 1
ATOM 4742 C C . ARG C 1 146 ? 13.881 120.175 2.042 1.00 36.41 146 ARG C C 1
ATOM 4743 O O . ARG C 1 146 ? 13.821 120.854 3.067 1.00 36.57 146 ARG C O 1
ATOM 4751 N N . GLY C 1 147 ? 13.756 118.852 2.042 1.00 35.76 147 GLY C N 1
ATOM 4752 C CA . GLY C 1 147 ? 13.531 118.119 3.278 1.00 34.14 147 GLY C CA 1
ATOM 4753 C C . GLY C 1 147 ? 14.586 118.327 4.348 1.00 33.05 147 GLY C C 1
ATOM 4754 O O . GLY C 1 147 ? 14.263 118.419 5.528 1.00 32.42 147 GLY C O 1
ATOM 4755 N N . ILE C 1 148 ? 15.849 118.406 3.949 1.00 32.90 148 ILE C N 1
ATOM 4756 C CA . ILE C 1 148 ? 16.914 118.594 4.921 1.00 33.40 148 ILE C CA 1
ATOM 4757 C C . ILE C 1 148 ? 16.736 119.947 5.605 1.00 32.62 148 ILE C C 1
ATOM 4758 O O . ILE C 1 148 ? 16.972 120.094 6.801 1.00 32.46 148 ILE C O 1
ATOM 4763 N N . ASP C 1 149 ? 16.301 120.933 4.832 1.00 33.25 149 ASP C N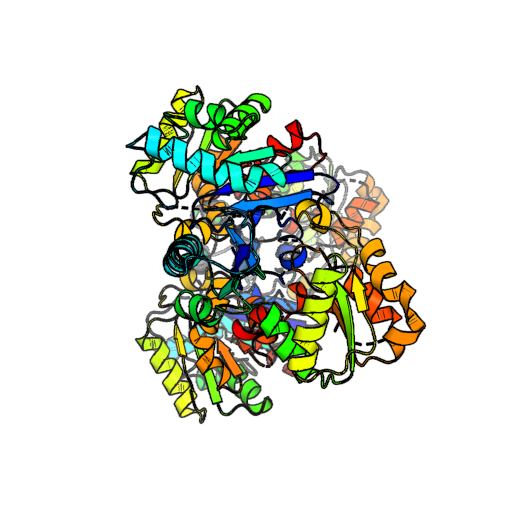 1
ATOM 4764 C CA . ASP C 1 149 ? 16.075 122.274 5.351 1.00 32.95 149 ASP C CA 1
ATOM 4765 C C . ASP C 1 149 ? 14.929 122.204 6.352 1.00 31.17 149 ASP C C 1
ATOM 4766 O O . ASP C 1 149 ? 14.996 122.784 7.430 1.00 30.89 149 ASP C O 1
ATOM 4771 N N . ILE C 1 150 ? 13.878 121.483 5.980 1.00 29.33 150 ILE C N 1
ATOM 4772 C CA . ILE C 1 150 ? 12.720 121.312 6.842 1.00 27.74 150 ILE C CA 1
ATOM 4773 C C . ILE C 1 150 ? 13.137 120.657 8.157 1.00 27.81 150 ILE C C 1
ATOM 4774 O O . ILE C 1 150 ? 12.762 121.115 9.236 1.00 27.32 150 ILE C O 1
ATOM 4779 N N . SER C 1 151 ? 13.928 119.594 8.062 1.00 28.03 151 SER C N 1
ATOM 4780 C CA . SER C 1 151 ? 14.398 118.879 9.236 1.00 27.43 151 SER C CA 1
ATOM 4781 C C . SER C 1 151 ? 15.194 119.788 10.159 1.00 28.52 151 SER C C 1
ATOM 4782 O O . SER C 1 151 ? 15.156 119.640 11.383 1.00 31.59 151 SER C O 1
ATOM 4785 N N . ASN C 1 152 ? 15.923 120.731 9.582 1.00 27.79 152 ASN C N 1
ATOM 4786 C CA . ASN C 1 152 ? 16.733 121.626 10.392 1.00 27.28 152 ASN C CA 1
ATOM 4787 C C . ASN C 1 152 ? 15.947 122.656 11.193 1.00 26.31 152 ASN C C 1
ATOM 4788 O O . ASN C 1 152 ? 16.531 123.416 11.964 1.00 27.40 152 ASN C O 1
ATOM 4793 N N . THR C 1 153 ? 14.631 122.684 11.031 1.00 24.20 153 THR C N 1
ATOM 4794 C CA . THR C 1 153 ? 13.823 123.659 11.749 1.00 22.48 153 THR C CA 1
ATOM 4795 C C . THR C 1 153 ? 13.912 123.538 13.274 1.00 21.99 153 THR C C 1
ATOM 4796 O O . THR C 1 153 ? 13.603 122.493 13.844 1.00 21.72 153 THR C O 1
ATOM 4800 N N . PRO C 1 154 ? 14.333 124.626 13.953 1.00 21.21 154 PRO C N 1
ATOM 4801 C CA . PRO C 1 154 ? 14.486 124.719 15.409 1.00 19.26 154 PRO C CA 1
ATOM 4802 C C . PRO C 1 154 ? 13.154 124.603 16.141 1.00 18.68 154 PRO C C 1
ATOM 4803 O O . PRO C 1 154 ? 12.103 124.989 15.622 1.00 18.86 154 PRO C O 1
ATOM 4807 N N . ILE C 1 155 ? 13.216 124.093 17.362 1.00 17.21 155 ILE C N 1
ATOM 4808 C CA . ILE C 1 155 ? 12.035 123.913 18.185 1.00 14.98 155 ILE C CA 1
ATOM 4809 C C . ILE C 1 155 ? 11.151 125.139 18.208 1.00 15.75 155 ILE C C 1
ATOM 4810 O O . ILE C 1 155 ? 9.979 125.073 17.846 1.00 18.13 155 ILE C O 1
ATOM 4815 N N . PHE C 1 156 ? 11.709 126.268 18.621 1.00 15.61 156 PHE C N 1
ATOM 4816 C CA . PHE C 1 156 ? 10.920 127.484 18.718 1.00 15.44 156 PHE C CA 1
ATOM 4817 C C . PHE C 1 156 ? 10.531 128.142 17.403 1.00 16.20 156 PHE C C 1
ATOM 4818 O O . PHE C 1 156 ? 9.660 129.005 17.375 1.00 16.29 156 PHE C O 1
ATOM 4826 N N . THR C 1 157 ? 11.161 127.744 16.307 1.00 16.48 157 THR C N 1
ATOM 4827 C CA . THR C 1 157 ? 10.768 128.297 15.026 1.00 16.76 157 THR C CA 1
ATOM 4828 C C . THR C 1 157 ? 9.416 127.666 14.717 1.00 17.85 157 THR C C 1
ATOM 4829 O O . THR C 1 157 ? 8.529 128.310 14.176 1.00 19.21 157 THR C O 1
ATOM 4833 N N . ILE C 1 158 ? 9.273 126.397 15.084 1.00 18.83 158 ILE C N 1
ATOM 4834 C CA . ILE C 1 158 ? 8.033 125.660 14.883 1.00 19.50 158 ILE C CA 1
ATOM 4835 C C . ILE C 1 158 ? 7.013 126.222 15.853 1.00 21.05 158 ILE C C 1
ATOM 4836 O O . ILE C 1 158 ? 5.829 126.342 15.537 1.00 22.36 158 ILE C O 1
ATOM 4841 N N . TYR C 1 159 ? 7.481 126.558 17.048 1.00 21.25 159 TYR C N 1
ATOM 4842 C CA . TYR C 1 159 ? 6.607 127.105 18.064 1.00 21.74 159 TYR C CA 1
ATOM 4843 C C . TYR C 1 159 ? 6.018 128.447 17.629 1.00 22.93 159 TYR C C 1
ATOM 4844 O O . TYR C 1 159 ? 4.813 128.649 17.734 1.00 21.63 159 TYR C O 1
ATOM 4853 N N . ARG C 1 160 ? 6.858 129.352 17.126 1.00 24.53 160 ARG C N 1
ATOM 4854 C CA . ARG C 1 160 ? 6.379 130.665 16.707 1.00 25.79 160 ARG C CA 1
ATOM 4855 C C . ARG C 1 160 ? 5.575 130.598 15.412 1.00 26.73 160 ARG C C 1
ATOM 4856 O O . ARG C 1 160 ? 4.757 131.471 15.135 1.00 26.89 160 ARG C O 1
ATOM 4864 N N . LEU C 1 161 ? 5.799 129.558 14.620 1.00 27.08 161 LEU C N 1
ATOM 4865 C CA . LEU C 1 161 ? 5.057 129.387 13.379 1.00 27.00 161 LEU C CA 1
ATOM 4866 C C . LEU C 1 161 ? 3.563 129.401 13.722 1.00 27.87 161 LEU C C 1
ATOM 4867 O O . LEU C 1 161 ? 2.745 129.947 12.980 1.00 28.99 161 LEU C O 1
ATOM 4872 N N . VAL C 1 162 ? 3.228 128.819 14.871 1.00 27.55 162 VAL C N 1
ATOM 4873 C CA . VAL C 1 162 ? 1.852 128.746 15.345 1.00 26.68 162 VAL C CA 1
ATOM 4874 C C . VAL C 1 162 ? 1.468 129.948 16.209 1.00 27.44 162 VAL C C 1
ATOM 4875 O O . VAL C 1 162 ? 0.473 130.627 15.945 1.00 26.72 162 VAL C O 1
ATOM 4879 N N . LYS C 1 163 ? 2.272 130.206 17.237 1.00 28.89 163 LYS C N 1
ATOM 4880 C CA . LYS C 1 163 ? 2.018 131.294 18.184 1.00 29.04 163 LYS C CA 1
ATOM 4881 C C . LYS C 1 163 ? 1.787 132.646 17.532 1.00 30.21 163 LYS C C 1
ATOM 4882 O O . LYS C 1 163 ? 1.027 133.470 18.044 1.00 31.56 163 LYS C O 1
ATOM 4888 N N . ARG C 1 164 ? 2.449 132.878 16.407 1.00 30.39 164 ARG C N 1
ATOM 4889 C CA . ARG C 1 164 ? 2.315 134.133 15.681 1.00 31.13 164 ARG C CA 1
ATOM 4890 C C . ARG C 1 164 ? 0.869 134.403 15.249 1.00 30.90 164 ARG C C 1
ATOM 4891 O O . ARG C 1 164 ? 0.510 135.534 14.945 1.00 32.21 164 ARG C O 1
ATOM 4899 N N . HIS C 1 165 ? 0.041 133.365 15.225 1.00 29.63 165 HIS C N 1
ATOM 4900 C CA . HIS C 1 165 ? -1.355 133.505 14.836 1.00 28.22 165 HIS C CA 1
ATOM 4901 C C . HIS C 1 165 ? -2.280 133.176 16.011 1.00 28.47 165 HIS C C 1
ATOM 4902 O O . HIS C 1 165 ? -3.386 132.658 15.826 1.00 27.85 165 HIS C O 1
ATOM 4909 N N . LEU C 1 166 ? -1.818 133.494 17.217 1.00 27.42 166 LEU C N 1
ATOM 4910 C CA . LEU C 1 166 ? -2.554 133.229 18.446 1.00 26.77 166 LEU C CA 1
ATOM 4911 C C . LEU C 1 166 ? -4.051 133.446 18.361 1.00 27.08 166 LEU C C 1
ATOM 4912 O O . LEU C 1 166 ? -4.842 132.537 18.601 1.00 26.64 166 LEU C O 1
ATOM 4917 N N . ASN C 1 167 ? -4.433 134.674 18.055 1.00 26.74 167 ASN C N 1
ATOM 4918 C CA . ASN C 1 167 ? -5.830 135.022 18.006 1.00 27.57 167 ASN C CA 1
ATOM 4919 C C . ASN C 1 167 ? -6.713 134.025 17.275 1.00 27.84 167 ASN C C 1
ATOM 4920 O O . ASN C 1 167 ? -7.785 133.662 17.764 1.00 26.77 167 ASN C O 1
ATOM 4925 N N . GLU C 1 168 ? -6.277 133.581 16.104 1.00 28.95 168 GLU C N 1
ATOM 4926 C CA . GLU C 1 168 ? -7.075 132.626 15.349 1.00 29.63 168 GLU C CA 1
ATOM 4927 C C . GLU C 1 168 ? -6.797 131.208 15.796 1.00 30.13 168 GLU C C 1
ATOM 4928 O O . GLU C 1 168 ? -7.687 130.361 15.763 1.00 31.69 168 GLU C O 1
ATOM 4934 N N . VAL C 1 169 ? -5.563 130.941 16.209 1.00 28.73 169 VAL C N 1
ATOM 4935 C CA . VAL C 1 169 ? -5.234 129.605 16.671 1.00 27.60 169 VAL C CA 1
ATOM 4936 C C . VAL C 1 169 ? -6.194 129.248 17.809 1.00 27.65 169 VAL C C 1
ATOM 4937 O O . VAL C 1 169 ? -6.711 128.133 17.877 1.00 28.29 169 VAL C O 1
ATOM 4941 N N . LEU C 1 170 ? -6.455 130.215 18.680 1.00 27.06 170 LEU C N 1
ATOM 4942 C CA . LEU C 1 170 ? -7.342 130.005 19.820 1.00 26.62 170 LEU C CA 1
ATOM 4943 C C . LEU C 1 170 ? -8.791 129.668 19.450 1.00 26.59 170 LEU C C 1
ATOM 4944 O O . LEU C 1 170 ? -9.565 129.199 20.288 1.00 26.10 170 LEU C O 1
ATOM 4949 N N . LYS C 1 171 ? -9.153 129.890 18.196 1.00 26.35 171 LYS C N 1
ATOM 4950 C CA . LYS C 1 171 ? -10.506 129.606 17.742 1.00 26.52 171 LYS C CA 1
ATOM 4951 C C . LYS C 1 171 ? -10.668 128.146 17.351 1.00 27.53 171 LYS C C 1
ATOM 4952 O O . LYS C 1 171 ? -11.779 127.692 17.091 1.00 28.56 171 LYS C O 1
ATOM 4958 N N . ALA C 1 172 ? -9.558 127.415 17.305 1.00 27.48 172 ALA C N 1
ATOM 4959 C CA . ALA C 1 172 ? -9.585 126.009 16.921 1.00 26.33 172 ALA C CA 1
ATOM 4960 C C . ALA C 1 172 ? -9.753 125.070 18.106 1.00 25.34 172 ALA C C 1
ATOM 4961 O O . ALA C 1 172 ? -9.614 125.476 19.254 1.00 24.73 172 ALA C O 1
ATOM 4963 N N . ASP C 1 173 ? -10.058 123.810 17.816 1.00 25.58 173 ASP C N 1
ATOM 4964 C CA . ASP C 1 173 ? -10.220 122.799 18.858 1.00 26.44 173 ASP C CA 1
ATOM 4965 C C . ASP C 1 173 ? -8.878 122.116 19.056 1.00 25.52 173 ASP C C 1
ATOM 4966 O O . ASP C 1 173 ? -8.627 121.476 20.076 1.00 24.34 173 ASP C O 1
ATOM 4971 N N . ALA C 1 174 ? -8.021 122.262 18.056 1.00 24.82 174 ALA C N 1
ATOM 4972 C CA . ALA C 1 174 ? -6.707 121.657 18.081 1.00 23.51 174 ALA C CA 1
ATOM 4973 C C . ALA C 1 174 ? -5.863 122.210 16.944 1.00 23.31 174 ALA C C 1
ATOM 4974 O O . ALA C 1 174 ? -6.377 122.802 15.995 1.00 22.25 174 ALA C O 1
ATOM 4976 N N . VAL C 1 175 ? -4.557 122.010 17.059 1.00 23.24 175 VAL C N 1
ATOM 4977 C CA . VAL C 1 175 ? -3.604 122.446 16.055 1.00 22.36 175 VAL C CA 1
ATOM 4978 C C . VAL C 1 175 ? -2.977 121.196 15.453 1.00 22.82 175 VAL C C 1
ATOM 4979 O O . VAL C 1 175 ? -2.773 120.204 16.146 1.00 21.73 175 VAL C O 1
ATOM 4983 N N . TYR C 1 176 ? -2.684 121.246 14.161 1.00 23.57 176 TYR C N 1
ATOM 4984 C CA . TYR C 1 176 ? -2.053 120.128 13.478 1.00 23.77 176 TYR C CA 1
ATOM 4985 C C . TYR C 1 176 ? -0.817 120.637 12.760 1.00 23.41 176 TYR C C 1
ATOM 4986 O O . TYR C 1 176 ? -0.886 121.616 12.024 1.00 24.19 176 TYR C O 1
ATOM 4995 N N . ILE C 1 177 ? 0.315 119.979 12.986 1.00 23.58 177 ILE C N 1
ATOM 4996 C CA . ILE C 1 177 ? 1.561 120.367 12.335 1.00 24.75 177 ILE C CA 1
ATOM 4997 C C . ILE C 1 177 ? 1.956 119.257 11.365 1.00 25.96 177 ILE C C 1
ATOM 4998 O O . ILE C 1 177 ? 2.335 118.162 11.780 1.00 27.06 177 ILE C O 1
ATOM 5003 N N . ALA C 1 178 ? 1.867 119.552 10.070 1.00 26.13 178 ALA C N 1
ATOM 5004 C CA . ALA C 1 178 ? 2.168 118.581 9.023 1.00 25.94 178 ALA C CA 1
ATOM 5005 C C . ALA C 1 178 ? 3.645 118.332 8.727 1.00 26.48 178 ALA C C 1
ATOM 5006 O O . ALA C 1 178 ? 4.506 119.148 9.047 1.00 28.06 178 ALA C O 1
ATOM 5008 N N . CYS C 1 179 ? 3.903 117.186 8.099 1.00 26.49 179 CYS C N 1
ATOM 5009 C CA . CYS C 1 179 ? 5.227 116.716 7.682 1.00 27.00 179 CYS C CA 1
ATOM 5010 C C . CYS C 1 179 ? 6.036 116.022 8.768 1.00 26.97 179 CYS C C 1
ATOM 5011 O O . CYS C 1 179 ? 6.257 116.563 9.853 1.00 27.70 179 CYS C O 1
ATOM 5014 N N . THR C 1 180 ? 6.487 114.813 8.452 1.00 26.65 180 THR C N 1
ATOM 5015 C CA . THR C 1 180 ? 7.265 114.016 9.388 1.00 25.04 180 THR C CA 1
ATOM 5016 C C . THR C 1 180 ? 8.726 114.418 9.417 1.00 24.23 180 THR C C 1
ATOM 5017 O O . THR C 1 180 ? 9.482 113.906 10.232 1.00 25.19 180 THR C O 1
ATOM 5021 N N . ALA C 1 181 ? 9.126 115.327 8.534 1.00 23.15 181 ALA C N 1
ATOM 5022 C CA . ALA C 1 181 ? 10.519 115.771 8.511 1.00 23.30 181 ALA C CA 1
ATOM 5023 C C . ALA C 1 181 ? 10.809 116.728 9.676 1.00 23.77 181 ALA C C 1
ATOM 5024 O O . ALA C 1 181 ? 11.964 116.906 10.078 1.00 25.33 181 ALA C O 1
ATOM 5026 N N . LEU C 1 182 ? 9.759 117.347 10.209 1.00 22.39 182 LEU C N 1
ATOM 5027 C CA . LEU C 1 182 ? 9.904 118.268 11.322 1.00 21.09 182 LEU C CA 1
ATOM 5028 C C . LEU C 1 182 ? 10.029 117.489 12.619 1.00 22.33 182 LEU C C 1
ATOM 5029 O O . LEU C 1 182 ? 9.268 116.551 12.861 1.00 24.92 182 LEU C O 1
ATOM 5034 N N . SER C 1 183 ? 10.997 117.856 13.448 1.00 20.78 183 SER C N 1
ATOM 5035 C CA . SER C 1 183 ? 11.145 117.209 14.741 1.00 18.99 183 SER C CA 1
ATOM 5036 C C . SER C 1 183 ? 10.268 118.038 15.674 1.00 19.60 183 SER C C 1
ATOM 5037 O O . SER C 1 183 ? 10.627 119.147 16.075 1.00 20.12 183 SER C O 1
ATOM 5040 N N . THR C 1 184 ? 9.103 117.504 16.004 1.00 20.04 184 THR C N 1
ATOM 5041 C CA . THR C 1 184 ? 8.151 118.209 16.849 1.00 20.73 184 THR C CA 1
ATOM 5042 C C . THR C 1 184 ? 8.054 117.735 18.299 1.00 21.16 184 THR C C 1
ATOM 5043 O O . THR C 1 184 ? 7.247 118.246 19.067 1.00 22.30 184 THR C O 1
ATOM 5047 N N . TYR C 1 185 ? 8.886 116.779 18.684 1.00 21.92 185 TYR C N 1
ATOM 5048 C CA . TYR C 1 185 ? 8.836 116.253 20.037 1.00 21.28 185 TYR C CA 1
ATOM 5049 C C . TYR C 1 185 ? 8.720 117.309 21.129 1.00 22.22 185 TYR C C 1
ATOM 5050 O O . TYR C 1 185 ? 7.899 117.177 22.029 1.00 23.65 185 TYR C O 1
ATOM 5059 N N . GLU C 1 186 ? 9.541 118.350 21.062 1.00 23.01 186 GLU C N 1
ATOM 5060 C CA . GLU C 1 186 ? 9.508 119.397 22.078 1.00 23.12 186 GLU C CA 1
ATOM 5061 C C . GLU C 1 186 ? 8.488 120.486 21.761 1.00 23.48 186 GLU C C 1
ATOM 5062 O O . GLU C 1 186 ? 7.636 120.808 22.588 1.00 23.55 186 GLU C O 1
ATOM 5068 N N . ALA C 1 187 ? 8.587 121.051 20.561 1.00 23.48 187 ALA C N 1
ATOM 5069 C CA . ALA C 1 187 ? 7.699 122.124 20.125 1.00 22.63 187 ALA C CA 1
ATOM 5070 C C . ALA C 1 187 ? 6.250 121.850 20.489 1.00 23.01 187 ALA C C 1
ATOM 5071 O O . ALA C 1 187 ? 5.560 122.685 21.078 1.00 24.25 187 ALA C O 1
ATOM 5073 N N . VAL C 1 188 ? 5.791 120.663 20.137 1.00 22.41 188 VAL C N 1
ATOM 5074 C CA . VAL C 1 188 ? 4.423 120.269 20.412 1.00 22.63 188 VAL C CA 1
ATOM 5075 C C . VAL C 1 188 ? 4.050 120.303 21.908 1.00 21.23 188 VAL C C 1
ATOM 5076 O O . VAL C 1 188 ? 2.911 120.588 22.257 1.00 20.03 188 VAL C O 1
ATOM 5080 N N . GLN C 1 189 ? 5.007 120.032 22.788 1.00 22.03 189 GLN C N 1
ATOM 5081 C CA . GLN C 1 189 ? 4.744 120.048 24.233 1.00 22.96 189 GLN C CA 1
ATOM 5082 C C . GLN C 1 189 ? 4.546 121.477 24.726 1.00 23.44 189 GLN C C 1
ATOM 5083 O O . GLN C 1 189 ? 3.647 121.754 25.522 1.00 24.15 189 GLN C O 1
ATOM 5089 N N . TYR C 1 190 ? 5.400 122.379 24.260 1.00 22.60 190 TYR C N 1
ATOM 5090 C CA . TYR C 1 190 ? 5.303 123.774 24.639 1.00 22.06 190 TYR C CA 1
ATOM 5091 C C . TYR C 1 190 ? 3.969 124.329 24.163 1.00 21.91 190 TYR C C 1
ATOM 5092 O O . TYR C 1 190 ? 3.234 124.952 24.932 1.00 20.04 190 TYR C O 1
ATOM 5101 N N . LEU C 1 191 ? 3.662 124.104 22.887 1.00 21.41 191 LEU C N 1
ATOM 5102 C CA . LEU C 1 191 ? 2.412 124.586 22.328 1.00 21.38 191 LEU C CA 1
ATOM 5103 C C . LEU C 1 191 ? 1.211 124.039 23.107 1.00 22.43 191 LEU C C 1
ATOM 5104 O O . LEU C 1 191 ? 0.319 124.790 23.497 1.00 22.57 191 LEU C O 1
ATOM 5109 N N . HIS C 1 192 ? 1.197 122.735 23.350 1.00 22.58 192 HIS C N 1
ATOM 5110 C CA . HIS C 1 192 ? 0.101 122.122 24.072 1.00 22.88 192 HIS C CA 1
ATOM 5111 C C . HIS C 1 192 ? -0.118 122.761 25.440 1.00 24.80 192 HIS C C 1
ATOM 5112 O O . HIS C 1 192 ? -1.251 123.034 25.834 1.00 25.29 192 HIS C O 1
ATOM 5119 N N . GLU C 1 193 ? 0.962 122.993 26.175 1.00 27.02 193 GLU C N 1
ATOM 5120 C CA . GLU C 1 193 ? 0.848 123.603 27.498 1.00 29.09 193 GLU C CA 1
ATOM 5121 C C . GLU C 1 193 ? 0.329 125.026 27.417 1.00 27.87 193 GLU C C 1
ATOM 5122 O O . GLU C 1 193 ? -0.572 125.409 28.154 1.00 28.11 193 GLU C O 1
ATOM 5128 N N . ASP C 1 194 ? 0.916 125.807 26.519 1.00 26.59 194 ASP C N 1
ATOM 5129 C CA . ASP C 1 194 ? 0.550 127.203 26.359 1.00 25.99 194 ASP C CA 1
ATOM 5130 C C . ASP C 1 194 ? -0.825 127.471 25.766 1.00 26.75 194 ASP C C 1
ATOM 5131 O O . ASP C 1 194 ? -1.538 128.348 26.243 1.00 27.43 194 ASP C O 1
ATOM 5136 N N . LEU C 1 195 ? -1.207 126.727 24.732 1.00 27.30 195 LEU C N 1
ATOM 5137 C CA . LEU C 1 195 ? -2.505 126.936 24.099 1.00 26.55 195 LEU C CA 1
ATOM 5138 C C . LEU C 1 195 ? -3.633 126.199 24.807 1.00 27.64 195 LEU C C 1
ATOM 5139 O O . LEU C 1 195 ? -4.805 126.457 24.547 1.00 28.72 195 LEU C O 1
ATOM 5144 N N . ASP C 1 196 ? -3.285 125.280 25.699 1.00 28.15 196 ASP C N 1
ATOM 5145 C CA . ASP C 1 196 ? -4.287 124.504 26.420 1.00 29.88 196 ASP C CA 1
ATOM 5146 C C . ASP C 1 196 ? -5.274 123.795 25.473 1.00 29.86 196 ASP C C 1
ATOM 5147 O O . ASP C 1 196 ? -6.486 123.893 25.633 1.00 29.99 196 ASP C O 1
ATOM 5160 N N . PRO C 1 198 ? -5.189 120.245 22.341 1.00 26.74 198 PRO C N 1
ATOM 5161 C CA . PRO C 1 198 ? -4.284 119.277 21.728 1.00 25.50 198 PRO C CA 1
ATOM 5162 C C . PRO C 1 198 ? -3.531 119.859 20.541 1.00 24.26 198 PRO C C 1
ATOM 5163 O O . PRO C 1 198 ? -4.108 120.561 19.716 1.00 25.03 198 PRO C O 1
ATOM 5167 N N . VAL C 1 199 ? -2.229 119.599 20.494 1.00 22.72 199 VAL C N 1
ATOM 5168 C CA . VAL C 1 199 ? -1.380 120.047 19.400 1.00 21.80 199 VAL C CA 1
ATOM 5169 C C . VAL C 1 199 ? -0.830 118.749 18.819 1.00 21.65 199 VAL C C 1
ATOM 5170 O O . VAL C 1 199 ? 0.037 118.114 19.418 1.00 23.06 199 VAL C O 1
ATOM 5174 N N . VAL C 1 200 ? -1.356 118.352 17.663 1.00 20.42 200 VAL C N 1
ATOM 5175 C CA . VAL C 1 200 ? -0.972 117.099 17.019 1.00 19.42 200 VAL C CA 1
ATOM 5176 C C . VAL C 1 200 ? 0.024 117.196 15.867 1.00 19.81 200 VAL C C 1
ATOM 5177 O O . VAL C 1 200 ? -0.256 117.808 14.837 1.00 20.83 200 VAL C O 1
ATOM 5181 N N . SER C 1 201 ? 1.188 116.581 16.040 1.00 19.58 201 SER C N 1
ATOM 5182 C CA . SER C 1 201 ? 2.184 116.579 14.979 1.00 20.95 201 SER C CA 1
ATOM 5183 C C . SER C 1 201 ? 2.041 115.242 14.266 1.00 21.38 201 SER C C 1
ATOM 5184 O O . SER C 1 201 ? 1.547 114.269 14.838 1.00 20.93 201 SER C O 1
ATOM 5187 N N . GLU C 1 202 ? 2.484 115.188 13.020 1.00 22.03 202 GLU C N 1
ATOM 5188 C CA . GLU C 1 202 ? 2.372 113.965 12.258 1.00 23.40 202 GLU C CA 1
ATOM 5189 C C . GLU C 1 202 ? 3.155 112.816 12.894 1.00 23.94 202 GLU C C 1
ATOM 5190 O O . GLU C 1 202 ? 2.685 111.678 12.920 1.00 25.20 202 GLU C O 1
ATOM 5196 N N . ASN C 1 203 ? 4.337 113.103 13.429 1.00 23.00 203 ASN C N 1
ATOM 5197 C CA . ASN C 1 203 ? 5.125 112.052 14.050 1.00 21.72 203 ASN C CA 1
ATOM 5198 C C . ASN C 1 203 ? 4.475 111.517 15.319 1.00 22.24 203 ASN C C 1
ATOM 5199 O O . ASN C 1 203 ? 4.462 110.310 15.548 1.00 23.39 203 ASN C O 1
ATOM 5204 N N . ALA C 1 204 ? 3.927 112.402 16.145 1.00 21.23 204 ALA C N 1
ATOM 5205 C CA . ALA C 1 204 ? 3.290 111.964 17.376 1.00 20.70 204 ALA C CA 1
ATOM 5206 C C . ALA C 1 204 ? 2.064 111.118 17.055 1.00 21.38 204 ALA C C 1
ATOM 5207 O O . ALA C 1 204 ? 1.796 110.112 17.718 1.00 21.29 204 ALA C O 1
ATOM 5209 N N . ALA C 1 205 ? 1.319 111.524 16.033 1.00 21.53 205 ALA C N 1
ATOM 5210 C CA . ALA C 1 205 ? 0.123 110.781 15.637 1.00 22.73 205 ALA C CA 1
ATOM 5211 C C . ALA C 1 205 ? 0.512 109.375 15.178 1.00 22.89 205 ALA C C 1
ATOM 5212 O O . ALA C 1 205 ? -0.150 108.391 15.516 1.00 22.17 205 ALA C O 1
ATOM 5214 N N . ALA C 1 206 ? 1.593 109.287 14.409 1.00 22.36 206 ALA C N 1
ATOM 5215 C CA . ALA C 1 206 ? 2.065 108.006 13.918 1.00 22.23 206 ALA C CA 1
ATOM 5216 C C . ALA C 1 206 ? 2.420 107.067 15.071 1.00 23.58 206 ALA C C 1
ATOM 5217 O O . ALA C 1 206 ? 2.051 105.895 15.061 1.00 23.21 206 ALA C O 1
ATOM 5227 N N . TRP C 1 208 ? 1.363 107.256 18.132 1.00 27.48 208 TRP C N 1
ATOM 5228 C CA . TRP C 1 208 ? 0.127 106.998 18.850 1.00 27.09 208 TRP C CA 1
ATOM 5229 C C . TRP C 1 208 ? -0.539 105.744 18.275 1.00 27.13 208 TRP C C 1
ATOM 5230 O O . TRP C 1 208 ? -0.849 104.801 19.006 1.00 26.31 208 TRP C O 1
ATOM 5241 N N . GLU C 1 209 ? -0.738 105.733 16.959 1.00 27.76 209 GLU C N 1
ATOM 5242 C CA . GLU C 1 209 ? -1.372 104.603 16.292 1.00 28.02 209 GLU C CA 1
ATOM 5243 C C . GLU C 1 209 ? -0.565 103.318 16.398 1.00 27.66 209 GLU C C 1
ATOM 5244 O O . GLU C 1 209 ? -1.117 102.256 16.694 1.00 27.42 209 GLU C O 1
ATOM 5250 N N . ALA C 1 210 ? 0.738 103.409 16.142 1.00 26.86 210 ALA C N 1
ATOM 5251 C CA . ALA C 1 210 ? 1.614 102.242 16.213 1.00 25.65 210 ALA C CA 1
ATOM 5252 C C . ALA C 1 210 ? 1.612 101.617 17.620 1.00 25.98 210 ALA C C 1
ATOM 5253 O O . ALA C 1 210 ? 1.426 100.399 17.776 1.00 24.50 210 ALA C O 1
ATOM 5255 N N . LEU C 1 211 ? 1.809 102.457 18.636 1.00 24.80 211 LEU C N 1
ATOM 5256 C CA . LEU C 1 211 ? 1.833 102.000 20.020 1.00 24.16 211 LEU C CA 1
ATOM 5257 C C . LEU C 1 211 ? 0.504 101.394 20.450 1.00 24.15 211 LEU C C 1
ATOM 5258 O O . LEU C 1 211 ? 0.470 100.519 21.311 1.00 24.57 211 LEU C O 1
ATOM 5263 N N . ASN C 1 212 ? -0.588 101.868 19.861 1.00 24.64 212 ASN C N 1
ATOM 5264 C CA . ASN C 1 212 ? -1.909 101.348 20.196 1.00 26.97 212 ASN C CA 1
ATOM 5265 C C . ASN C 1 212 ? -2.077 99.948 19.626 1.00 27.56 212 ASN C C 1
ATOM 5266 O O . ASN C 1 212 ? -2.543 99.035 20.311 1.00 27.25 212 ASN C O 1
ATOM 5271 N N . LYS C 1 213 ? -1.706 99.790 18.360 1.00 27.30 213 LYS C N 1
ATOM 5272 C CA . LYS C 1 213 ? -1.825 98.507 17.703 1.00 27.45 213 LYS C CA 1
ATOM 5273 C C . LYS C 1 213 ? -0.954 97.473 18.399 1.00 27.19 213 LYS C C 1
ATOM 5274 O O . LYS C 1 213 ? -1.379 96.327 18.577 1.00 27.57 213 LYS C O 1
ATOM 5280 N N . LEU C 1 214 ? 0.249 97.869 18.812 1.00 24.98 214 LEU C N 1
ATOM 5281 C CA . LEU C 1 214 ? 1.135 96.936 19.500 1.00 24.71 214 LEU C CA 1
ATOM 5282 C C . LEU C 1 214 ? 0.723 96.738 20.953 1.00 25.16 214 LEU C C 1
ATOM 5283 O O . LEU C 1 214 ? 1.086 95.739 21.577 1.00 25.82 214 LEU C O 1
ATOM 5288 N N . LYS C 1 215 ? -0.048 97.688 21.474 1.00 24.99 215 LYS C N 1
ATOM 5289 C CA . LYS C 1 215 ? -0.511 97.666 22.856 1.00 24.68 215 LYS C CA 1
ATOM 5290 C C . LYS C 1 215 ? 0.647 97.888 23.821 1.00 24.57 215 LYS C C 1
ATOM 5291 O O . LYS C 1 215 ? 0.976 97.020 24.636 1.00 24.77 215 LYS C O 1
ATOM 5297 N N . ILE C 1 216 ? 1.265 99.060 23.711 1.00 22.83 216 ILE C N 1
ATOM 5298 C CA . ILE C 1 216 ? 2.366 99.441 24.578 1.00 23.21 216 ILE C CA 1
ATOM 5299 C C . ILE C 1 216 ? 2.013 100.793 25.192 1.00 24.97 216 ILE C C 1
ATOM 5300 O O . ILE C 1 216 ? 1.804 101.766 24.471 1.00 25.41 216 ILE C O 1
ATOM 5305 N N . LYS C 1 217 ? 1.923 100.844 26.519 1.00 26.88 217 LYS C N 1
ATOM 5306 C CA . LYS C 1 217 ? 1.587 102.085 27.215 1.00 29.83 217 LYS C CA 1
ATOM 5307 C C . LYS C 1 217 ? 2.627 103.154 26.912 1.00 31.04 217 LYS C C 1
ATOM 5308 O O . LYS C 1 217 ? 3.821 102.874 26.869 1.00 32.62 217 LYS C O 1
ATOM 5314 N N . ALA C 1 218 ? 2.176 104.383 26.706 1.00 32.13 218 ALA C N 1
ATOM 5315 C CA . ALA C 1 218 ? 3.102 105.467 26.410 1.00 32.94 218 ALA C CA 1
ATOM 5316 C C . ALA C 1 218 ? 2.432 106.830 26.466 1.00 32.56 218 ALA C C 1
ATOM 5317 O O . ALA C 1 218 ? 1.262 106.977 26.108 1.00 33.63 218 ALA C O 1
ATOM 5319 N N . LYS C 1 219 ? 3.164 107.828 26.934 1.00 30.60 219 LYS C N 1
ATOM 5320 C CA . LYS C 1 219 ? 2.594 109.154 26.994 1.00 31.07 219 LYS C CA 1
ATOM 5321 C C . LYS C 1 219 ? 3.175 109.971 25.848 1.00 29.47 219 LYS C C 1
ATOM 5322 O O . LYS C 1 219 ? 4.301 110.461 25.928 1.00 29.49 219 LYS C O 1
ATOM 5328 N N . LEU C 1 220 ? 2.417 110.099 24.767 1.00 27.47 220 LEU C N 1
ATOM 5329 C CA . LEU C 1 220 ? 2.892 110.867 23.631 1.00 26.14 220 LEU C CA 1
ATOM 5330 C C . LEU C 1 220 ? 2.809 112.347 23.995 1.00 24.69 220 LEU C C 1
ATOM 5331 O O . LEU C 1 220 ? 2.051 112.723 24.888 1.00 24.57 220 LEU C O 1
ATOM 5336 N N . PRO C 1 221 ? 3.604 113.201 23.321 1.00 23.11 221 PRO C N 1
ATOM 5337 C CA . PRO C 1 221 ? 3.620 114.646 23.583 1.00 22.78 221 PRO C CA 1
ATOM 5338 C C . PRO C 1 221 ? 2.616 115.456 22.768 1.00 22.84 221 PRO C C 1
ATOM 5339 O O . PRO C 1 221 ? 2.374 115.158 21.599 1.00 22.66 221 PRO C O 1
ATOM 5343 N N . GLY C 1 222 ? 2.036 116.479 23.395 1.00 23.85 222 GLY C N 1
ATOM 5344 C CA . GLY C 1 222 ? 1.094 117.351 22.704 1.00 23.73 222 GLY C CA 1
ATOM 5345 C C . GLY C 1 222 ? -0.386 117.105 22.889 1.00 23.14 222 GLY C C 1
ATOM 5346 O O . GLY C 1 222 ? -1.200 117.947 22.525 1.00 23.28 222 GLY C O 1
ATOM 5347 N N . PHE C 1 223 ? -0.738 115.955 23.448 1.00 23.40 223 PHE C N 1
ATOM 5348 C CA . PHE C 1 223 ? -2.136 115.613 23.669 1.00 24.02 223 PHE C CA 1
ATOM 5349 C C . PHE C 1 223 ? -2.291 114.519 24.715 1.00 23.76 223 PHE C C 1
ATOM 5350 O O . PHE C 1 223 ? -1.266 113.930 25.110 1.00 24.85 223 PHE C O 1
ATOM 5359 N N . PRO D 1 2 ? 16.490 116.937 15.019 1.00 30.74 2 PRO D N 1
ATOM 5360 C CA . PRO D 1 2 ? 17.627 117.719 14.487 1.00 31.65 2 PRO D CA 1
ATOM 5361 C C . PRO D 1 2 ? 18.912 117.287 15.173 1.00 29.80 2 PRO D C 1
ATOM 5362 O O . PRO D 1 2 ? 18.936 117.065 16.382 1.00 32.29 2 PRO D O 1
ATOM 5366 N N . GLY D 1 3 ? 19.971 117.137 14.395 1.00 27.73 3 GLY D N 1
ATOM 5367 C CA . GLY D 1 3 ? 21.245 116.732 14.959 1.00 26.01 3 GLY D CA 1
ATOM 5368 C C . GLY D 1 3 ? 22.185 117.901 14.771 1.00 25.83 3 GLY D C 1
ATOM 5369 O O . GLY D 1 3 ? 23.138 117.825 13.994 1.00 26.17 3 GLY D O 1
ATOM 5370 N N . GLY D 1 4 ? 21.891 118.997 15.468 1.00 24.65 4 GLY D N 1
ATOM 5371 C CA . GLY D 1 4 ? 22.700 120.193 15.360 1.00 22.87 4 GLY D CA 1
ATOM 5372 C C . GLY D 1 4 ? 24.148 119.926 15.686 1.00 23.90 4 GLY D C 1
ATOM 5373 O O . GLY D 1 4 ? 25.059 120.512 15.093 1.00 24.29 4 GLY D O 1
ATOM 5374 N N . ARG D 1 5 ? 24.370 119.016 16.623 1.00 22.84 5 ARG D N 1
ATOM 5375 C CA . ARG D 1 5 ? 25.723 118.695 17.035 1.00 22.73 5 ARG D CA 1
ATOM 5376 C C . ARG D 1 5 ? 26.396 117.742 16.062 1.00 22.97 5 ARG D C 1
ATOM 5377 O O . ARG D 1 5 ? 27.620 117.746 15.915 1.00 24.72 5 ARG D O 1
ATOM 5385 N N . GLY D 1 6 ? 25.594 116.926 15.397 1.00 22.00 6 GLY D N 1
ATOM 5386 C CA . GLY D 1 6 ? 26.143 115.989 14.439 1.00 21.66 6 GLY D CA 1
ATOM 5387 C C . GLY D 1 6 ? 25.130 114.940 14.035 1.00 22.39 6 GLY D C 1
ATOM 5388 O O . GLY D 1 6 ? 24.236 114.591 14.806 1.00 24.10 6 GLY D O 1
ATOM 5389 N N . ARG D 1 7 ? 25.258 114.444 12.812 1.00 21.84 7 ARG D N 1
ATOM 5390 C CA . ARG D 1 7 ? 24.357 113.418 12.309 1.00 21.12 7 ARG D CA 1
ATOM 5391 C C . ARG D 1 7 ? 25.179 112.249 11.793 1.00 21.76 7 ARG D C 1
ATOM 5392 O O . ARG D 1 7 ? 26.015 112.411 10.900 1.00 22.62 7 ARG D O 1
ATOM 5400 N N . ILE D 1 8 ? 24.943 111.070 12.359 1.00 21.72 8 ILE D N 1
ATOM 5401 C CA . ILE D 1 8 ? 25.681 109.880 11.954 1.00 21.56 8 ILE D CA 1
ATOM 5402 C C . ILE D 1 8 ? 24.812 108.924 11.152 1.00 21.14 8 ILE D C 1
ATOM 5403 O O . ILE D 1 8 ? 23.774 108.458 11.635 1.00 22.50 8 ILE D O 1
ATOM 5408 N N . GLY D 1 9 ? 25.229 108.646 9.921 1.00 19.74 9 GLY D N 1
ATOM 5409 C CA . GLY D 1 9 ? 24.474 107.738 9.082 1.00 19.47 9 GLY D CA 1
ATOM 5410 C C . GLY D 1 9 ? 25.023 106.344 9.282 1.00 20.89 9 GLY D C 1
ATOM 5411 O O . GLY D 1 9 ? 26.207 106.177 9.554 1.00 22.07 9 GLY D O 1
ATOM 5412 N N . VAL D 1 10 ? 24.173 105.335 9.168 1.00 21.06 10 VAL D N 1
ATOM 5413 C CA . VAL D 1 10 ? 24.638 103.968 9.337 1.00 20.73 10 VAL D CA 1
ATOM 5414 C C . VAL D 1 10 ? 23.964 103.015 8.349 1.00 21.52 10 VAL D C 1
ATOM 5415 O O . VAL D 1 10 ? 22.741 102.999 8.213 1.00 21.98 10 VAL D O 1
ATOM 5419 N N . ILE D 1 11 ? 24.779 102.246 7.636 1.00 21.47 11 ILE D N 1
ATOM 5420 C CA . ILE D 1 11 ? 24.271 101.266 6.682 1.00 22.92 11 ILE D CA 1
ATOM 5421 C C . ILE D 1 11 ? 24.375 99.917 7.382 1.00 23.38 11 ILE D C 1
ATOM 5422 O O . ILE D 1 11 ? 25.463 99.520 7.791 1.00 24.47 11 ILE D O 1
ATOM 5427 N N . LEU D 1 12 ? 23.261 99.211 7.525 1.00 22.64 12 LEU D N 1
ATOM 5428 C CA . LEU D 1 12 ? 23.306 97.936 8.215 1.00 22.99 12 LEU D CA 1
ATOM 5429 C C . LEU D 1 12 ? 22.450 96.866 7.578 1.00 23.60 12 LEU D C 1
ATOM 5430 O O . LEU D 1 12 ? 21.579 97.158 6.769 1.00 24.30 12 LEU D O 1
ATOM 5435 N N . PRO D 1 13 ? 22.712 95.598 7.919 1.00 23.96 13 PRO D N 1
ATOM 5436 C CA . PRO D 1 13 ? 21.944 94.483 7.368 1.00 24.89 13 PRO D CA 1
ATOM 5437 C C . PRO D 1 13 ? 20.481 94.525 7.808 1.00 25.54 13 PRO D C 1
ATOM 5438 O O . PRO D 1 13 ? 20.173 94.919 8.926 1.00 26.27 13 PRO D O 1
ATOM 5442 N N . ALA D 1 14 ? 19.586 94.119 6.914 1.00 26.21 14 ALA D N 1
ATOM 5443 C CA . ALA D 1 14 ? 18.154 94.121 7.181 1.00 26.22 14 ALA D CA 1
ATOM 5444 C C . ALA D 1 14 ? 17.735 93.610 8.549 1.00 27.09 14 ALA D C 1
ATOM 5445 O O . ALA D 1 14 ? 16.942 94.247 9.235 1.00 27.62 14 ALA D O 1
ATOM 5447 N N . ASN D 1 15 ? 18.276 92.466 8.950 1.00 29.44 15 ASN D N 1
ATOM 5448 C CA . ASN D 1 15 ? 17.913 91.855 10.219 1.00 29.70 15 ASN D CA 1
ATOM 5449 C C . ASN D 1 15 ? 18.738 92.194 11.443 1.00 29.28 15 ASN D C 1
ATOM 5450 O O . ASN D 1 15 ? 18.697 91.467 12.428 1.00 30.87 15 ASN D O 1
ATOM 5455 N N . ASN D 1 16 ? 19.481 93.292 11.392 1.00 28.57 16 ASN D N 1
ATOM 5456 C CA . ASN D 1 16 ? 20.273 93.713 12.544 1.00 28.56 16 ASN D CA 1
ATOM 5457 C C . ASN D 1 16 ? 19.354 94.570 13.422 1.00 29.22 16 ASN D C 1
ATOM 5458 O O . ASN D 1 16 ? 18.901 95.643 13.004 1.00 30.52 16 ASN D O 1
ATOM 5463 N N . ALA D 1 17 ? 19.066 94.106 14.632 1.00 28.71 17 ALA D N 1
ATOM 5464 C CA . ALA D 1 17 ? 18.184 94.865 15.513 1.00 28.79 17 ALA D CA 1
ATOM 5465 C C . ALA D 1 17 ? 18.892 95.399 16.752 1.00 28.52 17 ALA D C 1
ATOM 5466 O O . ALA D 1 17 ? 18.256 95.978 17.634 1.00 28.84 17 ALA D O 1
ATOM 5468 N N . GLY D 1 18 ? 20.208 95.224 16.815 1.00 27.65 18 GLY D N 1
ATOM 5469 C CA . GLY D 1 18 ? 20.932 95.694 17.977 1.00 27.15 18 GLY D CA 1
ATOM 5470 C C . GLY D 1 18 ? 21.777 96.940 17.815 1.00 28.45 18 GLY D C 1
ATOM 5471 O O . GLY D 1 18 ? 21.946 97.699 18.771 1.00 28.65 18 GLY D O 1
ATOM 5480 N N . GLU D 1 20 ? 21.302 99.833 15.993 1.00 28.60 20 GLU D N 1
ATOM 5481 C CA . GLU D 1 20 ? 20.615 101.114 16.059 1.00 26.85 20 GLU D CA 1
ATOM 5482 C C . GLU D 1 20 ? 20.379 101.500 17.514 1.00 26.09 20 GLU D C 1
ATOM 5483 O O . GLU D 1 20 ? 20.550 102.659 17.888 1.00 25.72 20 GLU D O 1
ATOM 5489 N N . TYR D 1 21 ? 20.002 100.526 18.336 1.00 24.99 21 TYR D N 1
ATOM 5490 C CA . TYR D 1 21 ? 19.765 100.786 19.751 1.00 24.28 21 TYR D CA 1
ATOM 5491 C C . TYR D 1 21 ? 21.058 101.246 20.431 1.00 24.42 21 TYR D C 1
ATOM 5492 O O . TYR D 1 21 ? 21.066 102.258 21.133 1.00 24.66 21 TYR D O 1
ATOM 5501 N N . ASP D 1 22 ? 22.145 100.502 20.220 1.00 24.36 22 ASP D N 1
ATOM 5502 C CA . ASP D 1 22 ? 23.436 100.841 20.815 1.00 24.17 22 ASP D CA 1
ATOM 5503 C C . ASP D 1 22 ? 23.862 102.238 20.418 1.00 23.55 22 ASP D C 1
ATOM 5504 O O . ASP D 1 22 ? 24.208 103.055 21.269 1.00 24.81 22 ASP D O 1
ATOM 5509 N N . LEU D 1 23 ? 23.839 102.505 19.119 1.00 22.67 23 LEU D N 1
ATOM 5510 C CA . LEU D 1 23 ? 24.225 103.808 18.591 1.00 22.62 23 LEU D CA 1
ATOM 5511 C C . LEU D 1 23 ? 23.468 104.973 19.229 1.00 23.22 23 LEU D C 1
ATOM 5512 O O . LEU D 1 23 ? 24.078 105.970 19.596 1.00 23.11 23 LEU D O 1
ATOM 5517 N N . TRP D 1 24 ? 22.149 104.859 19.364 1.00 24.57 24 TRP D N 1
ATOM 5518 C CA . TRP D 1 24 ? 21.372 105.933 19.981 1.00 26.44 24 TRP D CA 1
ATOM 5519 C C . TRP D 1 24 ? 21.696 106.089 21.465 1.00 26.64 24 TRP D C 1
ATOM 5520 O O . TRP D 1 24 ? 21.770 107.208 21.978 1.00 27.40 24 TRP D O 1
ATOM 5531 N N . LYS D 1 25 ? 21.887 104.972 22.158 1.00 25.27 25 LYS D N 1
ATOM 5532 C CA . LYS D 1 25 ? 22.215 105.042 23.569 1.00 26.85 25 LYS D CA 1
ATOM 5533 C C . LYS D 1 25 ? 23.549 105.757 23.766 1.00 27.72 25 LYS D C 1
ATOM 5534 O O . LYS D 1 25 ? 23.757 106.452 24.762 1.00 28.28 25 LYS D O 1
ATOM 5548 N N . ALA D 1 27 ? 24.831 107.951 21.531 1.00 26.85 27 ALA D N 1
ATOM 5549 C CA . ALA D 1 27 ? 24.776 109.274 20.938 1.00 25.26 27 ALA D CA 1
ATOM 5550 C C . ALA D 1 27 ? 24.666 110.361 21.984 1.00 24.64 27 ALA D C 1
ATOM 5551 O O . ALA D 1 27 ? 23.729 110.373 22.771 1.00 23.71 27 ALA D O 1
ATOM 5553 N N . PRO D 1 28 ? 25.637 111.286 22.018 1.00 25.57 28 PRO D N 1
ATOM 5554 C CA . PRO D 1 28 ? 25.571 112.371 23.001 1.00 25.12 28 PRO D CA 1
ATOM 5555 C C . PRO D 1 28 ? 24.472 113.350 22.575 1.00 25.48 28 PRO D C 1
ATOM 5556 O O . PRO D 1 28 ? 23.965 113.275 21.454 1.00 26.47 28 PRO D O 1
ATOM 5560 N N . GLU D 1 29 ? 24.100 114.260 23.463 1.00 26.32 29 GLU D N 1
ATOM 5561 C CA . GLU D 1 29 ? 23.047 115.223 23.159 1.00 29.12 29 GLU D CA 1
ATOM 5562 C C . GLU D 1 29 ? 23.298 116.088 21.930 1.00 28.46 29 GLU D C 1
ATOM 5563 O O . GLU D 1 29 ? 24.346 116.720 21.808 1.00 31.08 29 GLU D O 1
ATOM 5569 N N . GLY D 1 30 ? 22.323 116.132 21.030 1.00 25.90 30 GLY D N 1
ATOM 5570 C CA . GLY D 1 30 ? 22.470 116.939 19.832 1.00 25.02 30 GLY D CA 1
ATOM 5571 C C . GLY D 1 30 ? 22.919 116.108 18.648 1.00 25.94 30 GLY D C 1
ATOM 5572 O O . GLY D 1 30 ? 23.058 116.608 17.526 1.00 27.62 30 GLY D O 1
ATOM 5573 N N . VAL D 1 31 ? 23.151 114.826 18.900 1.00 24.56 31 VAL D N 1
ATOM 5574 C CA . VAL D 1 31 ? 23.584 113.916 17.857 1.00 22.30 31 VAL D CA 1
ATOM 5575 C C . VAL D 1 31 ? 22.440 112.981 17.547 1.00 21.52 31 VAL D C 1
ATOM 5576 O O . VAL D 1 31 ? 21.751 112.536 18.459 1.00 22.22 31 VAL D O 1
ATOM 5580 N N . SER D 1 32 ? 22.229 112.697 16.265 1.00 20.87 32 SER D N 1
ATOM 5581 C CA . SER D 1 32 ? 21.169 111.787 15.858 1.00 21.31 32 SER D CA 1
ATOM 5582 C C . SER D 1 32 ? 21.730 110.736 14.908 1.00 23.14 32 SER D C 1
ATOM 5583 O O . SER D 1 32 ? 22.736 110.965 14.226 1.00 24.53 32 SER D O 1
ATOM 5586 N N . ILE D 1 33 ? 21.078 109.575 14.887 1.00 23.20 33 ILE D N 1
ATOM 5587 C CA . ILE D 1 33 ? 21.488 108.453 14.054 1.00 22.08 33 ILE D CA 1
ATOM 5588 C C . ILE D 1 33 ? 20.478 108.236 12.933 1.00 23.20 33 ILE D C 1
ATOM 5589 O O . ILE D 1 33 ? 19.269 108.243 13.165 1.00 23.96 33 ILE D O 1
ATOM 5594 N N . HIS D 1 34 ? 20.975 108.039 11.716 1.00 23.50 34 HIS D N 1
ATOM 5595 C CA . HIS D 1 34 ? 20.106 107.830 10.559 1.00 23.55 34 HIS D CA 1
ATOM 5596 C C . HIS D 1 34 ? 20.581 106.595 9.811 1.00 25.70 34 HIS D C 1
ATOM 5597 O O . HIS D 1 34 ? 21.744 106.518 9.380 1.00 27.19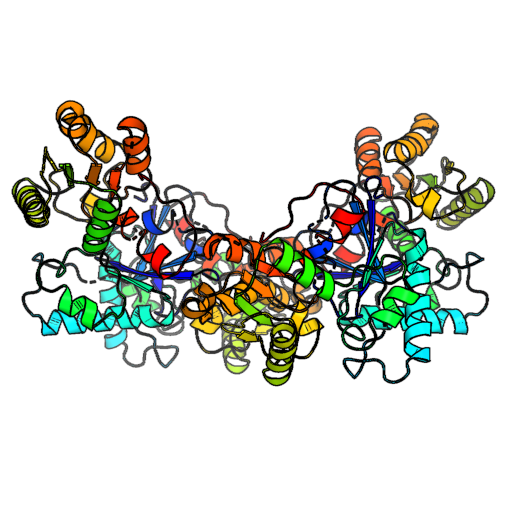 34 HIS D O 1
ATOM 5604 N N . SER D 1 35 ? 19.682 105.632 9.642 1.00 26.13 35 SER D N 1
ATOM 5605 C CA . SER D 1 35 ? 20.055 104.389 8.987 1.00 26.83 35 SER D CA 1
ATOM 5606 C C . SER D 1 35 ? 19.244 103.987 7.772 1.00 27.68 35 SER D C 1
ATOM 5607 O O . SER D 1 35 ? 18.156 104.500 7.521 1.00 28.60 35 SER D O 1
ATOM 5610 N N . THR D 1 36 ? 19.815 103.060 7.015 1.00 28.82 36 THR D N 1
ATOM 5611 C CA . THR D 1 36 ? 19.183 102.499 5.835 1.00 29.82 36 THR D CA 1
ATOM 5612 C C . THR D 1 36 ? 19.699 101.060 5.766 1.00 30.27 36 THR D C 1
ATOM 5613 O O . THR D 1 36 ? 20.844 100.782 6.143 1.00 28.74 36 THR D O 1
ATOM 5617 N N . ARG D 1 37 ? 18.853 100.149 5.298 1.00 30.75 37 ARG D N 1
ATOM 5618 C CA . ARG D 1 37 ? 19.219 98.747 5.247 1.00 32.67 37 ARG D CA 1
ATOM 5619 C C . ARG D 1 37 ? 19.618 98.200 3.894 1.00 35.57 37 ARG D C 1
ATOM 5620 O O . ARG D 1 37 ? 19.301 98.769 2.854 1.00 35.06 37 ARG D O 1
ATOM 5636 N N . LYS D 1 39 ? 19.992 94.480 1.513 1.00 48.49 39 LYS D N 1
ATOM 5637 C CA . LYS D 1 39 ? 19.528 93.122 1.279 1.00 50.64 39 LYS D CA 1
ATOM 5638 C C . LYS D 1 39 ? 20.398 92.109 2.020 1.00 51.50 39 LYS D C 1
ATOM 5639 O O . LYS D 1 39 ? 21.626 92.180 1.965 1.00 50.68 39 LYS D O 1
ATOM 5645 N N . PRO D 1 40 ? 19.774 91.166 2.746 1.00 53.63 40 PRO D N 1
ATOM 5646 C CA . PRO D 1 40 ? 20.556 90.159 3.473 1.00 55.71 40 PRO D CA 1
ATOM 5647 C C . PRO D 1 40 ? 21.261 89.274 2.445 1.00 57.70 40 PRO D C 1
ATOM 5648 O O . PRO D 1 40 ? 20.676 88.918 1.421 1.00 57.70 40 PRO D O 1
ATOM 5652 N N . THR D 1 41 ? 22.515 88.926 2.708 1.00 60.40 41 THR D N 1
ATOM 5653 C CA . THR D 1 41 ? 23.278 88.125 1.757 1.00 63.90 41 THR D CA 1
ATOM 5654 C C . THR D 1 41 ? 23.680 86.720 2.204 1.00 66.48 41 THR D C 1
ATOM 5655 O O . THR D 1 41 ? 23.801 86.431 3.404 1.00 66.24 41 THR D O 1
ATOM 5659 N N . LYS D 1 42 ? 23.899 85.859 1.210 1.00 68.54 42 LYS D N 1
ATOM 5660 C CA . LYS D 1 42 ? 24.278 84.471 1.447 1.00 70.91 42 LYS D CA 1
ATOM 5661 C C . LYS D 1 42 ? 25.643 84.341 2.122 1.00 71.38 42 LYS D C 1
ATOM 5662 O O . LYS D 1 42 ? 25.739 83.943 3.288 1.00 71.13 42 LYS D O 1
ATOM 5668 N N . GLY D 1 43 ? 26.696 84.679 1.384 1.00 71.27 43 GLY D N 1
ATOM 5669 C CA . GLY D 1 43 ? 28.037 84.574 1.929 1.00 70.99 43 GLY D CA 1
ATOM 5670 C C . GLY D 1 43 ? 28.428 85.698 2.865 1.00 70.59 43 GLY D C 1
ATOM 5671 O O . GLY D 1 43 ? 27.582 86.459 3.326 1.00 70.88 43 GLY D O 1
ATOM 5672 N N . CYS D 1 44 ? 29.722 85.794 3.150 1.00 70.51 44 CYS D N 1
ATOM 5673 C CA . CYS D 1 44 ? 30.241 86.832 4.026 1.00 70.69 44 CYS D CA 1
ATOM 5674 C C . CYS D 1 44 ? 31.144 87.742 3.193 1.00 69.98 44 CYS D C 1
ATOM 5675 O O . CYS D 1 44 ? 31.814 88.631 3.723 1.00 69.30 44 CYS D O 1
ATOM 5678 N N . GLU D 1 45 ? 31.149 87.500 1.882 1.00 69.29 45 GLU D N 1
ATOM 5679 C CA . GLU D 1 45 ? 31.948 88.271 0.931 1.00 69.30 45 GLU D CA 1
ATOM 5680 C C . GLU D 1 45 ? 31.214 88.308 -0.412 1.00 69.36 45 GLU D C 1
ATOM 5681 O O . GLU D 1 45 ? 30.776 87.275 -0.911 1.00 69.02 45 GLU D O 1
ATOM 5687 N N . PRO D 1 46 ? 31.091 89.496 -1.026 1.00 69.83 46 PRO D N 1
ATOM 5688 C CA . PRO D 1 46 ? 30.397 89.638 -2.312 1.00 70.42 46 PRO D CA 1
ATOM 5689 C C . PRO D 1 46 ? 31.005 88.827 -3.453 1.00 71.85 46 PRO D C 1
ATOM 5690 O O . PRO D 1 46 ? 32.210 88.902 -3.694 1.00 72.98 46 PRO D O 1
ATOM 5694 N N . GLU D 1 47 ? 30.171 88.061 -4.157 1.00 72.99 47 GLU D N 1
ATOM 5695 C CA . GLU D 1 47 ? 30.639 87.245 -5.279 1.00 73.95 47 GLU D CA 1
ATOM 5696 C C . GLU D 1 47 ? 30.628 88.024 -6.583 1.00 72.62 47 GLU D C 1
ATOM 5697 O O . GLU D 1 47 ? 31.312 87.667 -7.543 1.00 72.69 47 GLU D O 1
ATOM 5703 N N . ASN D 1 48 ? 29.831 89.083 -6.618 1.00 71.23 48 ASN D N 1
ATOM 5704 C CA . ASN D 1 48 ? 29.779 89.957 -7.779 1.00 69.94 48 ASN D CA 1
ATOM 5705 C C . ASN D 1 48 ? 30.186 91.335 -7.248 1.00 69.63 48 ASN D C 1
ATOM 5706 O O . ASN D 1 48 ? 29.385 92.020 -6.609 1.00 69.93 48 ASN D O 1
ATOM 5711 N N . VAL D 1 49 ? 31.431 91.734 -7.493 1.00 68.49 49 VAL D N 1
ATOM 5712 C CA . VAL D 1 49 ? 31.916 93.019 -7.001 1.00 67.60 49 VAL D CA 1
ATOM 5713 C C . VAL D 1 49 ? 31.166 94.228 -7.556 1.00 67.90 49 VAL D C 1
ATOM 5714 O O . VAL D 1 49 ? 30.821 95.142 -6.806 1.00 67.95 49 VAL D O 1
ATOM 5718 N N . GLU D 1 50 ? 30.914 94.247 -8.860 1.00 68.03 50 GLU D N 1
ATOM 5719 C CA . GLU D 1 50 ? 30.199 95.373 -9.451 1.00 68.32 50 GLU D CA 1
ATOM 5720 C C . GLU D 1 50 ? 28.790 95.459 -8.865 1.00 67.10 50 GLU D C 1
ATOM 5721 O O . GLU D 1 50 ? 28.262 96.549 -8.657 1.00 66.52 50 GLU D O 1
ATOM 5727 N N . GLU D 1 51 ? 28.187 94.300 -8.608 1.00 65.98 51 GLU D N 1
ATOM 5728 C CA . GLU D 1 51 ? 26.849 94.229 -8.024 1.00 64.82 51 GLU D CA 1
ATOM 5729 C C . GLU D 1 51 ? 26.884 94.888 -6.649 1.00 62.79 51 GLU D C 1
ATOM 5730 O O . GLU D 1 51 ? 26.072 95.760 -6.338 1.00 63.04 51 GLU D O 1
ATOM 5736 N N . PHE D 1 52 ? 27.835 94.448 -5.831 1.00 59.19 52 PHE D N 1
ATOM 5737 C CA . PHE D 1 52 ? 28.024 94.975 -4.490 1.00 55.33 52 PHE D CA 1
ATOM 5738 C C . PHE D 1 52 ? 28.217 96.488 -4.561 1.00 53.93 52 PHE D C 1
ATOM 5739 O O . PHE D 1 52 ? 27.446 97.251 -3.985 1.00 53.92 52 PHE D O 1
ATOM 5747 N N . GLU D 1 53 ? 29.240 96.919 -5.288 1.00 52.47 53 GLU D N 1
ATOM 5748 C CA . GLU D 1 53 ? 29.532 98.338 -5.423 1.00 51.47 53 GLU D CA 1
ATOM 5749 C C . GLU D 1 53 ? 28.332 99.170 -5.880 1.00 51.07 53 GLU D C 1
ATOM 5750 O O . GLU D 1 53 ? 28.158 100.308 -5.445 1.00 50.74 53 GLU D O 1
ATOM 5756 N N . LYS D 1 54 ? 27.497 98.608 -6.746 1.00 50.75 54 LYS D N 1
ATOM 5757 C CA . LYS D 1 54 ? 26.335 99.340 -7.233 1.00 50.10 54 LYS D CA 1
ATOM 5758 C C . LYS D 1 54 ? 25.308 99.515 -6.118 1.00 49.71 54 LYS D C 1
ATOM 5759 O O . LYS D 1 54 ? 24.751 100.599 -5.936 1.00 49.72 54 LYS D O 1
ATOM 5765 N N . GLU D 1 55 ? 25.059 98.445 -5.371 1.00 49.20 55 GLU D N 1
ATOM 5766 C CA . GLU D 1 55 ? 24.101 98.493 -4.276 1.00 48.64 55 GLU D CA 1
ATOM 5767 C C . GLU D 1 55 ? 24.651 99.353 -3.146 1.00 47.10 55 GLU D C 1
ATOM 5768 O O . GLU D 1 55 ? 23.912 100.085 -2.486 1.00 47.72 55 GLU D O 1
ATOM 5774 N N . LEU D 1 56 ? 25.956 99.271 -2.935 1.00 44.83 56 LEU D N 1
ATOM 5775 C CA . LEU D 1 56 ? 26.593 100.048 -1.889 1.00 43.58 56 LEU D CA 1
ATOM 5776 C C . LEU D 1 56 ? 26.458 101.538 -2.202 1.00 42.81 56 LEU D C 1
ATOM 5777 O O . LEU D 1 56 ? 26.115 102.343 -1.334 1.00 42.35 56 LEU D O 1
ATOM 5782 N N . LYS D 1 57 ? 26.713 101.901 -3.452 1.00 41.86 57 LYS D N 1
ATOM 5783 C CA . LYS D 1 57 ? 26.626 103.298 -3.852 1.00 41.19 57 LYS D CA 1
ATOM 5784 C C . LYS D 1 57 ? 25.200 103.808 -3.684 1.00 40.39 57 LYS D C 1
ATOM 5785 O O . LYS D 1 57 ? 24.989 104.956 -3.287 1.00 39.60 57 LYS D O 1
ATOM 5791 N N . TYR D 1 58 ? 24.221 102.950 -3.976 1.00 39.49 58 TYR D N 1
ATOM 5792 C CA . TYR D 1 58 ? 22.814 103.335 -3.859 1.00 37.55 58 TYR D CA 1
ATOM 5793 C C . TYR D 1 58 ? 22.436 103.642 -2.421 1.00 37.49 58 TYR D C 1
ATOM 5794 O O . TYR D 1 58 ? 21.876 104.701 -2.132 1.00 37.99 58 TYR D O 1
ATOM 5803 N N . SER D 1 59 ? 22.730 102.713 -1.515 1.00 36.35 59 SER D N 1
ATOM 5804 C CA . SER D 1 59 ? 22.411 102.933 -0.111 1.00 35.55 59 SER D CA 1
ATOM 5805 C C . SER D 1 59 ? 23.118 104.189 0.384 1.00 34.61 59 SER D C 1
ATOM 5806 O O . SER D 1 59 ? 22.540 104.999 1.107 1.00 34.60 59 SER D O 1
ATOM 5809 N N . TYR D 1 60 ? 24.371 104.349 -0.019 1.00 33.65 60 TYR D N 1
ATOM 5810 C CA . TYR D 1 60 ? 25.138 105.514 0.373 1.00 33.08 60 TYR D CA 1
ATOM 5811 C C . TYR D 1 60 ? 24.426 106.782 -0.089 1.00 32.56 60 TYR D C 1
ATOM 5812 O O . TYR D 1 60 ? 24.354 107.767 0.641 1.00 32.79 60 TYR D O 1
ATOM 5821 N N . SER D 1 61 ? 23.889 106.755 -1.302 1.00 31.07 61 SER D N 1
ATOM 5822 C CA . SER D 1 61 ? 23.206 107.926 -1.832 1.00 29.88 61 SER D CA 1
ATOM 5823 C C . SER D 1 61 ? 21.968 108.284 -1.021 1.00 29.97 61 SER D C 1
ATOM 5824 O O . SER D 1 61 ? 21.497 109.418 -1.072 1.00 31.03 61 SER D O 1
ATOM 5827 N N . LEU D 1 62 ? 21.430 107.318 -0.284 1.00 28.97 62 LEU D N 1
ATOM 5828 C CA . LEU D 1 62 ? 20.246 107.568 0.528 1.00 28.40 62 LEU D CA 1
ATOM 5829 C C . LEU D 1 62 ? 20.603 108.220 1.869 1.00 28.70 62 LEU D C 1
ATOM 5830 O O . LEU D 1 62 ? 19.739 108.789 2.538 1.00 28.51 62 LEU D O 1
ATOM 5835 N N . LEU D 1 63 ? 21.876 108.147 2.245 1.00 27.71 63 LEU D N 1
ATOM 5836 C CA . LEU D 1 63 ? 22.347 108.693 3.511 1.00 28.81 63 LEU D CA 1
ATOM 5837 C C . LEU D 1 63 ? 23.285 109.890 3.359 1.00 30.51 63 LEU D C 1
ATOM 5838 O O . LEU D 1 63 ? 23.495 110.646 4.307 1.00 31.00 63 LEU D O 1
ATOM 5843 N N . ALA D 1 64 ? 23.842 110.054 2.164 1.00 32.01 64 ALA D N 1
ATOM 5844 C CA . ALA D 1 64 ? 24.805 111.115 1.868 1.00 33.50 64 ALA D CA 1
ATOM 5845 C C . ALA D 1 64 ? 24.459 112.534 2.307 1.00 34.70 64 ALA D C 1
ATOM 5846 O O . ALA D 1 64 ? 25.310 113.264 2.816 1.00 34.61 64 ALA D O 1
ATOM 5848 N N . GLU D 1 65 ? 23.218 112.938 2.108 1.00 36.79 65 GLU D N 1
ATOM 5849 C CA . GLU D 1 65 ? 22.838 114.284 2.483 1.00 38.60 65 GLU D CA 1
ATOM 5850 C C . GLU D 1 65 ? 22.606 114.467 3.998 1.00 38.00 65 GLU D C 1
ATOM 5851 O O . GLU D 1 65 ? 23.114 115.424 4.576 1.00 39.91 65 GLU D O 1
ATOM 5857 N N . VAL D 1 66 ? 21.884 113.554 4.651 1.00 34.56 66 VAL D N 1
ATOM 5858 C CA . VAL D 1 66 ? 21.608 113.709 6.082 1.00 31.96 66 VAL D CA 1
ATOM 5859 C C . VAL D 1 66 ? 22.778 113.368 6.997 1.00 31.45 66 VAL D C 1
ATOM 5860 O O . VAL D 1 66 ? 22.740 113.662 8.196 1.00 31.81 66 VAL D O 1
ATOM 5864 N N . SER D 1 67 ? 23.819 112.761 6.442 1.00 29.48 67 SER D N 1
ATOM 5865 C CA . SER D 1 67 ? 24.952 112.344 7.255 1.00 27.82 67 SER D CA 1
ATOM 5866 C C . SER D 1 67 ? 26.169 113.245 7.257 1.00 27.04 67 SER D C 1
ATOM 5867 O O . SER D 1 67 ? 26.521 113.842 6.241 1.00 27.81 67 SER D O 1
ATOM 5870 N N . ASP D 1 68 ? 26.806 113.329 8.421 1.00 24.83 68 ASP D N 1
ATOM 5871 C CA . ASP D 1 68 ? 28.028 114.094 8.579 1.00 24.52 68 ASP D CA 1
ATOM 5872 C C . ASP D 1 68 ? 29.172 113.098 8.382 1.00 24.88 68 ASP D C 1
ATOM 5873 O O . ASP D 1 68 ? 30.288 113.465 7.999 1.00 24.83 68 ASP D O 1
ATOM 5878 N N . ILE D 1 69 ? 28.872 111.833 8.667 1.00 23.85 69 ILE D N 1
ATOM 5879 C CA . ILE D 1 69 ? 29.809 110.731 8.508 1.00 23.06 69 ILE D CA 1
ATOM 5880 C C . ILE D 1 69 ? 28.962 109.470 8.430 1.00 23.45 69 ILE D C 1
ATOM 5881 O O . ILE D 1 69 ? 27.833 109.456 8.907 1.00 24.90 69 ILE D O 1
ATOM 5886 N N . ILE D 1 70 ? 29.490 108.417 7.823 1.00 24.06 70 ILE D N 1
ATOM 5887 C CA . ILE D 1 70 ? 28.731 107.183 7.684 1.00 23.51 70 ILE D CA 1
ATOM 5888 C C . ILE D 1 70 ? 29.465 105.969 8.215 1.00 23.71 70 ILE D C 1
ATOM 5889 O O . ILE D 1 70 ? 30.670 105.827 8.023 1.00 23.96 70 ILE D O 1
ATOM 5894 N N . ILE D 1 71 ? 28.723 105.101 8.894 1.00 24.31 71 ILE D N 1
ATOM 5895 C CA . ILE D 1 71 ? 29.271 103.876 9.458 1.00 25.56 71 ILE D CA 1
ATOM 5896 C C . ILE D 1 71 ? 28.752 102.705 8.640 1.00 28.27 71 ILE D C 1
ATOM 5897 O O . ILE D 1 71 ? 27.539 102.602 8.402 1.00 29.22 71 ILE D O 1
ATOM 5902 N N . TYR D 1 72 ? 29.663 101.839 8.194 1.00 28.81 72 TYR D N 1
ATOM 5903 C CA . TYR D 1 72 ? 29.271 100.654 7.438 1.00 30.14 72 TYR D CA 1
ATOM 5904 C C . TYR D 1 72 ? 29.104 99.557 8.487 1.00 31.95 72 TYR D C 1
ATOM 5905 O O . TYR D 1 72 ? 30.072 98.910 8.886 1.00 33.99 72 TYR D O 1
ATOM 5914 N N . GLY D 1 73 ? 27.874 99.353 8.936 1.00 33.06 73 GLY D N 1
ATOM 5915 C CA . GLY D 1 73 ? 27.627 98.375 9.979 1.00 36.59 73 GLY D CA 1
ATOM 5916 C C . GLY D 1 73 ? 27.442 96.923 9.601 1.00 38.41 73 GLY D C 1
ATOM 5917 O O . GLY D 1 73 ? 26.569 96.244 10.142 1.00 38.55 73 GLY D O 1
ATOM 5918 N N . ARG D 1 74 ? 28.261 96.437 8.683 1.00 41.06 74 ARG D N 1
ATOM 5919 C CA . ARG D 1 74 ? 28.175 95.044 8.269 1.00 44.05 74 ARG D CA 1
ATOM 5920 C C . ARG D 1 74 ? 29.578 94.467 8.310 1.00 46.16 74 ARG D C 1
ATOM 5921 O O . ARG D 1 74 ? 30.559 95.209 8.413 1.00 46.11 74 ARG D O 1
ATOM 5929 N N . THR D 1 75 ? 29.673 93.144 8.246 1.00 48.29 75 THR D N 1
ATOM 5930 C CA . THR D 1 75 ? 30.976 92.489 8.242 1.00 50.12 75 THR D CA 1
ATOM 5931 C C . THR D 1 75 ? 31.186 92.064 6.800 1.00 50.27 75 THR D C 1
ATOM 5932 O O . THR D 1 75 ? 32.311 91.894 6.328 1.00 50.32 75 THR D O 1
ATOM 5936 N N . TYR D 1 76 ? 30.065 91.921 6.106 1.00 50.17 76 TYR D N 1
ATOM 5937 C CA . TYR D 1 76 ? 30.043 91.525 4.710 1.00 50.23 76 TYR D CA 1
ATOM 5938 C C . TYR D 1 76 ? 30.882 92.451 3.843 1.00 50.09 76 TYR D C 1
ATOM 5939 O O . TYR D 1 76 ? 30.665 93.661 3.822 1.00 50.68 76 TYR D O 1
ATOM 5948 N N . GLY D 1 77 ? 31.851 91.868 3.141 1.00 50.63 77 GLY D N 1
ATOM 5949 C CA . GLY D 1 77 ? 32.709 92.629 2.250 1.00 49.90 77 GLY D CA 1
ATOM 5950 C C . GLY D 1 77 ? 33.829 93.410 2.906 1.00 50.24 77 GLY D C 1
ATOM 5951 O O . GLY D 1 77 ? 34.612 94.056 2.208 1.00 51.12 77 GLY D O 1
ATOM 5952 N N . THR D 1 78 ? 33.926 93.351 4.232 1.00 49.98 78 THR D N 1
ATOM 5953 C CA . THR D 1 78 ? 34.963 94.100 4.937 1.00 50.09 78 THR D CA 1
ATOM 5954 C C . THR D 1 78 ? 36.321 93.410 4.983 1.00 50.93 78 THR D C 1
ATOM 5955 O O . THR D 1 78 ? 37.349 94.079 5.063 1.00 50.93 78 THR D O 1
ATOM 5959 N N . HIS D 1 79 ? 36.328 92.081 4.922 1.00 52.02 79 HIS D N 1
ATOM 5960 C CA . HIS D 1 79 ? 37.578 91.331 4.967 1.00 53.35 79 HIS D CA 1
ATOM 5961 C C . HIS D 1 79 ? 38.376 91.361 3.661 1.00 53.80 79 HIS D C 1
ATOM 5962 O O . HIS D 1 79 ? 39.587 91.578 3.681 1.00 54.58 79 HIS D O 1
ATOM 5969 N N . LYS D 1 80 ? 37.711 91.152 2.529 1.00 53.90 80 LYS D N 1
ATOM 5970 C CA . LYS D 1 80 ? 38.406 91.151 1.241 1.00 54.27 80 LYS D CA 1
ATOM 5971 C C . LYS D 1 80 ? 38.110 92.333 0.320 1.00 53.98 80 LYS D C 1
ATOM 5972 O O . LYS D 1 80 ? 38.836 92.556 -0.650 1.00 53.71 80 LYS D O 1
ATOM 5978 N N . HIS D 1 81 ? 37.056 93.091 0.603 1.00 53.32 81 HIS D N 1
ATOM 5979 C CA . HIS D 1 81 ? 36.725 94.219 -0.264 1.00 52.93 81 HIS D CA 1
ATOM 5980 C C . HIS D 1 81 ? 36.596 95.570 0.428 1.00 51.88 81 HIS D C 1
ATOM 5981 O O . HIS D 1 81 ? 35.885 96.454 -0.057 1.00 51.03 81 HIS D O 1
ATOM 5988 N N . ALA D 1 82 ? 37.294 95.730 1.548 1.00 50.84 82 ALA D N 1
ATOM 5989 C CA . ALA D 1 82 ? 37.255 96.981 2.292 1.00 49.75 82 ALA D CA 1
ATOM 5990 C C . ALA D 1 82 ? 37.564 98.164 1.370 1.00 49.86 82 ALA D C 1
ATOM 5991 O O . ALA D 1 82 ? 36.969 99.236 1.503 1.00 50.17 82 ALA D O 1
ATOM 5993 N N . HIS D 1 83 ? 38.485 97.962 0.429 1.00 48.97 83 HIS D N 1
ATOM 5994 C CA . HIS D 1 83 ? 38.875 99.021 -0.501 1.00 48.20 83 HIS D CA 1
ATOM 5995 C C . HIS D 1 83 ? 37.715 99.497 -1.371 1.00 47.10 83 HIS D C 1
ATOM 5996 O O . HIS D 1 83 ? 37.664 100.665 -1.763 1.00 47.12 83 HIS D O 1
ATOM 6003 N N . VAL D 1 84 ? 36.790 98.594 -1.679 1.00 45.67 84 VAL D N 1
ATOM 6004 C CA . VAL D 1 84 ? 35.634 98.947 -2.496 1.00 45.83 84 VAL D CA 1
ATOM 6005 C C . VAL D 1 84 ? 34.742 99.897 -1.697 1.00 45.69 84 VAL D C 1
ATOM 6006 O O . VAL D 1 84 ? 34.263 100.914 -2.209 1.00 45.68 84 VAL D O 1
ATOM 6010 N N . ILE D 1 85 ? 34.533 99.548 -0.432 1.00 44.44 85 ILE D N 1
ATOM 6011 C CA . ILE D 1 85 ? 33.710 100.334 0.473 1.00 43.32 85 ILE D CA 1
ATOM 6012 C C . ILE D 1 85 ? 34.305 101.731 0.667 1.00 43.22 85 ILE D C 1
ATOM 6013 O O . ILE D 1 85 ? 33.598 102.737 0.544 1.00 43.49 85 ILE D O 1
ATOM 6018 N N . LYS D 1 86 ? 35.604 101.789 0.960 1.00 42.01 86 LYS D N 1
ATOM 6019 C CA . LYS D 1 86 ? 36.294 103.062 1.169 1.00 41.30 86 LYS D CA 1
ATOM 6020 C C . LYS D 1 86 ? 36.193 103.912 -0.098 1.00 41.72 86 LYS D C 1
ATOM 6021 O O . LYS D 1 86 ? 36.095 105.139 -0.040 1.00 41.81 86 LYS D O 1
ATOM 6027 N N . ARG D 1 87 ? 36.216 103.242 -1.243 1.00 42.08 87 ARG D N 1
ATOM 6028 C CA . ARG D 1 87 ? 36.140 103.910 -2.533 1.00 43.26 87 ARG D CA 1
ATOM 6029 C C . ARG D 1 87 ? 34.797 104.601 -2.740 1.00 42.90 87 ARG D C 1
ATOM 6030 O O . ARG D 1 87 ? 34.744 105.767 -3.134 1.00 43.23 87 ARG D O 1
ATOM 6038 N N . VAL D 1 88 ? 33.716 103.870 -2.482 1.00 41.79 88 VAL D N 1
ATOM 6039 C CA . VAL D 1 88 ? 32.367 104.396 -2.649 1.00 40.14 88 VAL D CA 1
ATOM 6040 C C . VAL D 1 88 ? 32.010 105.421 -1.574 1.00 41.25 88 VAL D C 1
ATOM 6041 O O . VAL D 1 88 ? 31.434 106.473 -1.869 1.00 41.79 88 VAL D O 1
ATOM 6045 N N . ILE D 1 89 ? 32.360 105.113 -0.327 1.00 40.85 89 ILE D N 1
ATOM 6046 C CA . ILE D 1 89 ? 32.036 105.990 0.795 1.00 40.50 89 ILE D CA 1
ATOM 6047 C C . ILE D 1 89 ? 33.250 106.667 1.422 1.00 40.67 89 ILE D C 1
ATOM 6048 O O . ILE D 1 89 ? 33.965 106.074 2.226 1.00 40.96 89 ILE D O 1
ATOM 6053 N N . LYS D 1 90 ? 33.463 107.923 1.054 1.00 41.09 90 LYS D N 1
ATOM 6054 C CA . LYS D 1 90 ? 34.587 108.690 1.567 1.00 41.90 90 LYS D CA 1
ATOM 6055 C C . LYS D 1 90 ? 34.496 108.863 3.079 1.00 41.14 90 LYS D C 1
ATOM 6056 O O . LYS D 1 90 ? 33.461 109.263 3.607 1.00 41.68 90 LYS D O 1
ATOM 6062 N N . ASP D 1 91 ? 35.592 108.559 3.764 1.00 40.32 91 ASP D N 1
ATOM 6063 C CA . ASP D 1 91 ? 35.673 108.674 5.216 1.00 39.46 91 ASP D CA 1
ATOM 6064 C C . ASP D 1 91 ? 34.763 107.713 5.975 1.00 37.26 91 ASP D C 1
ATOM 6065 O O . ASP D 1 91 ? 34.502 107.907 7.163 1.00 37.02 91 ASP D O 1
ATOM 6070 N N . VAL D 1 92 ? 34.294 106.675 5.290 1.00 34.59 92 VAL D N 1
ATOM 6071 C CA . VAL D 1 92 ? 33.429 105.679 5.901 1.00 32.66 92 VAL D CA 1
ATOM 6072 C C . VAL D 1 92 ? 34.097 105.064 7.128 1.00 32.17 92 VAL D C 1
ATOM 6073 O O . VAL D 1 92 ? 35.321 104.921 7.175 1.00 33.08 92 VAL D O 1
ATOM 6077 N N . VAL D 1 93 ? 33.290 104.717 8.127 1.00 30.24 93 VAL D N 1
ATOM 6078 C CA . VAL D 1 93 ? 33.807 104.092 9.335 1.00 28.76 93 VAL D CA 1
ATOM 6079 C C . VAL D 1 93 ? 33.489 102.604 9.269 1.00 30.32 93 VAL D C 1
ATOM 6080 O O . VAL D 1 93 ? 32.319 102.212 9.185 1.00 31.10 93 VAL D O 1
ATOM 6084 N N . ILE D 1 94 ? 34.530 101.777 9.279 1.00 30.09 94 ILE D N 1
ATOM 6085 C CA . ILE D 1 94 ? 34.344 100.335 9.247 1.00 30.22 94 ILE D CA 1
ATOM 6086 C C . ILE D 1 94 ? 34.606 99.845 10.669 1.00 30.90 94 ILE D C 1
ATOM 6087 O O . ILE D 1 94 ? 35.752 99.787 11.116 1.00 31.65 94 ILE D O 1
ATOM 6092 N N . PRO D 1 95 ? 33.537 99.494 11.403 1.00 31.30 95 PRO D N 1
ATOM 6093 C CA . PRO D 1 95 ? 33.667 99.023 12.784 1.00 32.39 95 PRO D CA 1
ATOM 6094 C C . PRO D 1 95 ? 34.843 98.097 13.080 1.00 33.96 95 PRO D C 1
ATOM 6095 O O . PRO D 1 95 ? 35.559 98.298 14.070 1.00 33.37 95 PRO D O 1
ATOM 6099 N N . GLU D 1 96 ? 35.062 97.103 12.221 1.00 36.01 96 GLU D N 1
ATOM 6100 C CA . GLU D 1 96 ? 36.159 96.159 12.423 1.00 37.03 96 GLU D CA 1
ATOM 6101 C C . GLU D 1 96 ? 37.510 96.874 12.488 1.00 35.54 96 GLU D C 1
ATOM 6102 O O . GLU D 1 96 ? 38.356 96.556 13.324 1.00 34.69 96 GLU D O 1
ATOM 6108 N N . GLU D 1 97 ? 37.707 97.850 11.607 1.00 34.24 97 GLU D N 1
ATOM 6109 C CA . GLU D 1 97 ? 38.950 98.610 11.592 1.00 32.75 97 GLU D CA 1
ATOM 6110 C C . GLU D 1 97 ? 39.022 99.543 12.795 1.00 31.39 97 GLU D C 1
ATOM 6111 O O . GLU D 1 97 ? 40.102 99.874 13.275 1.00 31.05 97 GLU D O 1
ATOM 6117 N N . SER D 1 98 ? 37.864 99.971 13.280 1.00 30.83 98 SER D N 1
ATOM 6118 C CA . SER D 1 98 ? 37.811 100.857 14.432 1.00 30.46 98 SER D CA 1
ATOM 6119 C C . SER D 1 98 ? 38.313 100.096 15.647 1.00 30.50 98 SER D C 1
ATOM 6120 O O . SER D 1 98 ? 39.066 100.630 16.467 1.00 29.53 98 SER D O 1
ATOM 6123 N N . VAL D 1 99 ? 37.888 98.838 15.749 1.00 31.01 99 VAL D N 1
ATOM 6124 C CA . VAL D 1 99 ? 38.285 97.978 16.854 1.00 30.69 99 VAL D CA 1
ATOM 6125 C C . VAL D 1 99 ? 39.796 97.869 16.881 1.00 31.84 99 VAL D C 1
ATOM 6126 O O . VAL D 1 99 ? 40.424 97.975 17.935 1.00 31.16 99 VAL D O 1
ATOM 6130 N N . TYR D 1 100 ? 40.377 97.662 15.706 1.00 33.44 100 TYR D N 1
ATOM 6131 C CA . TYR D 1 100 ? 41.818 97.530 15.602 1.00 35.01 100 TYR D CA 1
ATOM 6132 C C . TYR D 1 100 ? 42.543 98.777 16.104 1.00 34.60 100 TYR D C 1
ATOM 6133 O O . TYR D 1 100 ? 43.468 98.683 16.909 1.00 34.15 100 TYR D O 1
ATOM 6142 N N . GLU D 1 101 ? 42.125 99.945 15.632 1.00 34.96 101 GLU D N 1
ATOM 6143 C CA . GLU D 1 101 ? 42.756 101.188 16.052 1.00 35.66 101 GLU D CA 1
ATOM 6144 C C . GLU D 1 101 ? 42.581 101.422 17.544 1.00 35.03 101 GLU D C 1
ATOM 6145 O O . GLU D 1 101 ? 43.518 101.837 18.229 1.00 35.28 101 GLU D O 1
ATOM 6151 N N . LEU D 1 102 ? 41.386 101.138 18.051 1.00 33.49 102 LEU D N 1
ATOM 6152 C CA . LEU D 1 102 ? 41.113 101.324 19.468 1.00 32.13 102 LEU D CA 1
ATOM 6153 C C . LEU D 1 102 ? 41.984 100.408 20.329 1.00 31.50 102 LEU D C 1
ATOM 6154 O O . LEU D 1 102 ? 42.578 100.852 21.317 1.00 30.82 102 LEU D O 1
ATOM 6159 N N . LEU D 1 103 ? 42.061 99.131 19.955 1.00 31.10 103 LEU D N 1
ATOM 6160 C CA . LEU D 1 103 ? 42.875 98.170 20.705 1.00 31.16 103 LEU D CA 1
ATOM 6161 C C . LEU D 1 103 ? 44.339 98.593 20.677 1.00 32.25 103 LEU D C 1
ATOM 6162 O O . LEU D 1 103 ? 45.042 98.518 21.696 1.00 31.40 103 LEU D O 1
ATOM 6167 N N . LYS D 1 104 ? 44.794 99.038 19.506 1.00 32.89 104 LYS D N 1
ATOM 6168 C CA . LYS D 1 104 ? 46.168 99.487 19.362 1.00 34.11 104 LYS D CA 1
ATOM 6169 C C . LYS D 1 104 ? 46.401 100.694 20.253 1.00 34.32 104 LYS D C 1
ATOM 6170 O O . LYS D 1 104 ? 47.383 100.742 20.998 1.00 34.16 104 LYS D O 1
ATOM 6176 N N . LYS D 1 105 ? 45.497 101.668 20.186 1.00 33.78 105 LYS D N 1
ATOM 6177 C CA . LYS D 1 105 ? 45.652 102.857 21.002 1.00 35.28 105 LYS D CA 1
ATOM 6178 C C . LYS D 1 105 ? 45.650 102.489 22.484 1.00 35.23 105 LYS D C 1
ATOM 6179 O O . LYS D 1 105 ? 46.205 103.214 23.312 1.00 35.44 105 LYS D O 1
ATOM 6185 N N . LEU D 1 106 ? 45.043 101.351 22.814 1.00 35.11 106 LEU D N 1
ATOM 6186 C CA . LEU D 1 106 ? 44.988 100.893 24.202 1.00 34.91 106 LEU D CA 1
ATOM 6187 C C . LEU D 1 106 ? 46.164 99.976 24.557 1.00 35.94 106 LEU D C 1
ATOM 6188 O O . LEU D 1 106 ? 46.179 99.360 25.625 1.00 35.32 106 LEU D O 1
ATOM 6193 N N . ASN D 1 107 ? 47.145 99.891 23.660 1.00 37.10 107 ASN D N 1
ATOM 6194 C CA . ASN D 1 107 ? 48.327 99.052 23.869 1.00 37.28 107 ASN D CA 1
ATOM 6195 C C . ASN D 1 107 ? 47.926 97.631 24.216 1.00 36.71 107 ASN D C 1
ATOM 6196 O O . ASN D 1 107 ? 48.374 97.084 25.222 1.00 35.98 107 ASN D O 1
ATOM 6201 N N . VAL D 1 108 ? 47.087 97.031 23.382 1.00 36.53 108 VAL D N 1
ATOM 6202 C CA . VAL D 1 108 ? 46.635 95.671 23.636 1.00 36.87 108 VAL D CA 1
ATOM 6203 C C . VAL D 1 108 ? 47.421 94.634 22.843 1.00 38.23 108 VAL D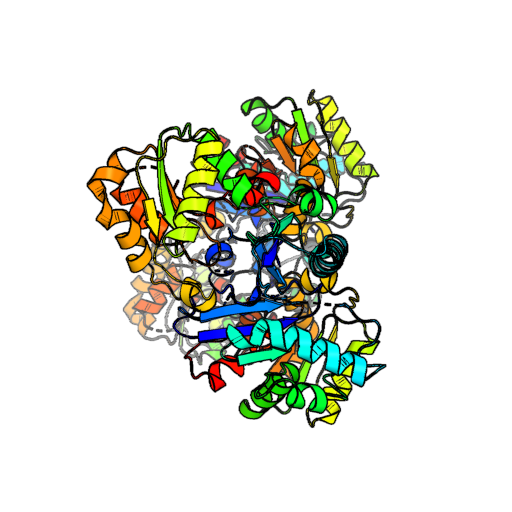 C 1
ATOM 6204 O O . VAL D 1 108 ? 47.504 94.713 21.618 1.00 37.71 108 VAL D O 1
ATOM 6208 N N . ARG D 1 109 ? 48.001 93.665 23.549 1.00 39.67 109 ARG D N 1
ATOM 6209 C CA . ARG D 1 109 ? 48.744 92.595 22.892 1.00 40.99 109 ARG D CA 1
ATOM 6210 C C . ARG D 1 109 ? 48.033 91.256 23.069 1.00 39.26 109 ARG D C 1
ATOM 6211 O O . ARG D 1 109 ? 47.916 90.484 22.116 1.00 38.94 109 ARG D O 1
ATOM 6219 N N . LYS D 1 110 ? 47.560 90.984 24.285 1.00 37.61 110 LYS D N 1
ATOM 6220 C CA . LYS D 1 110 ? 46.835 89.743 24.563 1.00 36.17 110 LYS D CA 1
ATOM 6221 C C . LYS D 1 110 ? 45.339 90.031 24.495 1.00 34.72 110 LYS D C 1
ATOM 6222 O O . LYS D 1 110 ? 44.856 90.984 25.108 1.00 34.86 110 LYS D O 1
ATOM 6228 N N . LEU D 1 111 ? 44.607 89.202 23.756 1.00 32.40 111 LEU D N 1
ATOM 6229 C CA . LEU D 1 111 ? 43.179 89.424 23.565 1.00 30.63 111 LEU D CA 1
ATOM 6230 C C . LEU D 1 111 ? 42.286 88.197 23.772 1.00 30.46 111 LEU D C 1
ATOM 6231 O O . LEU D 1 111 ? 42.655 87.077 23.417 1.00 31.29 111 LEU D O 1
ATOM 6236 N N . TRP D 1 112 ? 41.113 88.416 24.361 1.00 29.30 112 TRP D N 1
ATOM 6237 C CA . TRP D 1 112 ? 40.139 87.345 24.550 1.00 28.37 112 TRP D CA 1
ATOM 6238 C C . TRP D 1 112 ? 38.981 87.752 23.644 1.00 28.19 112 TRP D C 1
ATOM 6239 O O . TRP D 1 112 ? 38.520 88.894 23.692 1.00 28.79 112 TRP D O 1
ATOM 6250 N N . ILE D 1 113 ? 38.508 86.826 22.821 1.00 27.40 113 ILE D N 1
ATOM 6251 C CA . ILE D 1 113 ? 37.444 87.134 21.875 1.00 25.39 113 ILE D CA 1
ATOM 6252 C C . ILE D 1 113 ? 36.118 86.420 22.093 1.00 25.67 113 ILE D C 1
ATOM 6253 O O . ILE D 1 113 ? 36.060 85.193 22.139 1.00 25.98 113 ILE D O 1
ATOM 6258 N N . GLY D 1 114 ? 35.053 87.206 22.217 1.00 26.04 114 GLY D N 1
ATOM 6259 C CA . GLY D 1 114 ? 33.723 86.646 22.379 1.00 24.77 114 GLY D CA 1
ATOM 6260 C C . GLY D 1 114 ? 32.929 86.917 21.110 1.00 23.87 114 GLY D C 1
ATOM 6261 O O . GLY D 1 114 ? 33.039 88.003 20.544 1.00 24.15 114 GLY D O 1
ATOM 6262 N N . THR D 1 115 ? 32.152 85.944 20.643 1.00 23.16 115 THR D N 1
ATOM 6263 C CA . THR D 1 115 ? 31.356 86.139 19.432 1.00 24.58 115 THR D CA 1
ATOM 6264 C C . THR D 1 115 ? 29.976 85.503 19.583 1.00 25.60 115 THR D C 1
ATOM 6265 O O . THR D 1 115 ? 29.709 84.791 20.551 1.00 25.99 115 THR D O 1
ATOM 6269 N N . PRO D 1 116 ? 29.069 85.776 18.636 1.00 26.16 116 PRO D N 1
ATOM 6270 C CA . PRO D 1 116 ? 27.739 85.179 18.740 1.00 27.32 116 PRO D CA 1
ATOM 6271 C C . PRO D 1 116 ? 27.629 83.989 17.786 1.00 28.78 116 PRO D C 1
ATOM 6272 O O . PRO D 1 116 ? 26.619 83.284 17.769 1.00 27.83 116 PRO D O 1
ATOM 6276 N N . TYR D 1 117 ? 28.691 83.775 17.008 1.00 31.59 117 TYR D N 1
ATOM 6277 C CA . TYR D 1 117 ? 28.750 82.711 16.000 1.00 33.83 117 TYR D CA 1
ATOM 6278 C C . TYR D 1 117 ? 28.958 81.285 16.516 1.00 34.79 117 TYR D C 1
ATOM 6279 O O . TYR D 1 117 ? 29.139 81.052 17.712 1.00 33.89 117 TYR D O 1
ATOM 6288 N N . ILE D 1 118 ? 28.936 80.342 15.574 1.00 35.89 118 ILE D N 1
ATOM 6289 C CA . ILE D 1 118 ? 29.157 78.931 15.853 1.00 35.71 118 ILE D CA 1
ATOM 6290 C C . ILE D 1 118 ? 30.662 78.703 15.807 1.00 36.13 118 ILE D C 1
ATOM 6291 O O . ILE D 1 118 ? 31.402 79.519 15.271 1.00 36.00 118 ILE D O 1
ATOM 6296 N N . LYS D 1 119 ? 31.105 77.583 16.359 1.00 38.70 119 LYS D N 1
ATOM 6297 C CA . LYS D 1 119 ? 32.525 77.243 16.431 1.00 40.65 119 LYS D CA 1
ATOM 6298 C C . LYS D 1 119 ? 33.374 77.509 15.190 1.00 41.79 119 LYS D C 1
ATOM 6299 O O . LYS D 1 119 ? 34.438 78.120 15.288 1.00 40.92 119 LYS D O 1
ATOM 6305 N N . GLU D 1 120 ? 32.909 77.053 14.029 1.00 43.74 120 GLU D N 1
ATOM 6306 C CA . GLU D 1 120 ? 33.653 77.235 12.785 1.00 45.56 120 GLU D CA 1
ATOM 6307 C C . GLU D 1 120 ? 33.879 78.702 12.439 1.00 45.12 120 GLU D C 1
ATOM 6308 O O . GLU D 1 120 ? 34.988 79.095 12.069 1.00 44.76 120 GLU D O 1
ATOM 6314 N N . ARG D 1 121 ? 32.840 79.522 12.553 1.00 44.25 121 ARG D N 1
ATOM 6315 C CA . ARG D 1 121 ? 33.024 80.925 12.232 1.00 43.98 121 ARG D CA 1
ATOM 6316 C C . ARG D 1 121 ? 33.781 81.633 13.338 1.00 42.83 121 ARG D C 1
ATOM 6317 O O . ARG D 1 121 ? 34.464 82.623 13.094 1.00 42.80 121 ARG D O 1
ATOM 6325 N N . THR D 1 122 ? 33.660 81.134 14.559 1.00 42.26 122 THR D N 1
ATOM 6326 C CA . THR D 1 122 ? 34.365 81.754 15.667 1.00 42.42 122 THR D CA 1
ATOM 6327 C C . THR D 1 122 ? 35.861 81.530 15.462 1.00 43.10 122 THR D C 1
ATOM 6328 O O . THR D 1 122 ? 36.685 82.371 15.831 1.00 42.73 122 THR D O 1
ATOM 6332 N N . LEU D 1 123 ? 36.206 80.395 14.859 1.00 42.75 123 LEU D N 1
ATOM 6333 C CA . LEU D 1 123 ? 37.604 80.081 14.609 1.00 42.50 123 LEU D CA 1
ATOM 6334 C C . LEU D 1 123 ? 38.193 81.045 13.597 1.00 42.31 123 LEU D C 1
ATOM 6335 O O . LEU D 1 123 ? 39.315 81.518 13.761 1.00 41.95 123 LEU D O 1
ATOM 6340 N N . GLU D 1 124 ? 37.431 81.331 12.549 1.00 42.51 124 GLU D N 1
ATOM 6341 C CA . GLU D 1 124 ? 37.889 82.243 11.515 1.00 44.04 124 GLU D CA 1
ATOM 6342 C C . GLU D 1 124 ? 38.111 83.606 12.143 1.00 44.71 124 GLU D C 1
ATOM 6343 O O . GLU D 1 124 ? 39.152 84.233 11.939 1.00 45.51 124 GLU D O 1
ATOM 6349 N N . GLU D 1 125 ? 37.127 84.049 12.917 1.00 45.09 125 GLU D N 1
ATOM 6350 C CA . GLU D 1 125 ? 37.191 85.336 13.591 1.00 46.50 125 GLU D CA 1
ATOM 6351 C C . GLU D 1 125 ? 38.436 85.395 14.471 1.00 46.95 125 GLU D C 1
ATOM 6352 O O . GLU D 1 125 ? 39.147 86.400 14.474 1.00 47.18 125 GLU D O 1
ATOM 6358 N N . VAL D 1 126 ? 38.702 84.317 15.207 1.00 47.29 126 VAL D N 1
ATOM 6359 C CA . VAL D 1 126 ? 39.871 84.264 16.086 1.00 47.64 126 VAL D CA 1
ATOM 6360 C C . VAL D 1 126 ? 41.166 84.249 15.291 1.00 49.05 126 VAL D C 1
ATOM 6361 O O . VAL D 1 126 ? 42.138 84.896 15.661 1.00 50.18 126 VAL D O 1
ATOM 6365 N N . GLU D 1 127 ? 41.191 83.504 14.199 1.00 50.46 127 GLU D N 1
ATOM 6366 C CA . GLU D 1 127 ? 42.396 83.453 13.392 1.00 52.07 127 GLU D CA 1
ATOM 6367 C C . GLU D 1 127 ? 42.655 84.824 12.762 1.00 50.66 127 GLU D C 1
ATOM 6368 O O . GLU D 1 127 ? 43.793 85.292 12.717 1.00 50.28 127 GLU D O 1
ATOM 6374 N N . TRP D 1 128 ? 41.589 85.474 12.304 1.00 48.69 128 TRP D N 1
ATOM 6375 C CA . TRP D 1 128 ? 41.688 86.787 11.680 1.00 47.12 128 TRP D CA 1
ATOM 6376 C C . TRP D 1 128 ? 42.415 87.806 12.540 1.00 46.04 128 TRP D C 1
ATOM 6377 O O . TRP D 1 128 ? 43.273 88.543 12.054 1.00 46.03 128 TRP D O 1
ATOM 6388 N N . TRP D 1 129 ? 42.078 87.852 13.822 1.00 45.01 129 TRP D N 1
ATOM 6389 C CA . TRP D 1 129 ? 42.709 88.814 14.711 1.00 44.80 129 TRP D CA 1
ATOM 6390 C C . TRP D 1 129 ? 44.103 88.414 15.138 1.00 45.47 129 TRP D C 1
ATOM 6391 O O . TRP D 1 129 ? 44.889 89.251 15.584 1.00 46.17 129 TRP D O 1
ATOM 6402 N N . ARG D 1 130 ? 44.415 87.131 15.011 1.00 46.37 130 ARG D N 1
ATOM 6403 C CA . ARG D 1 130 ? 45.746 86.665 15.357 1.00 46.54 130 ARG D CA 1
ATOM 6404 C C . ARG D 1 130 ? 46.657 87.173 14.244 1.00 46.49 130 ARG D C 1
ATOM 6405 O O . ARG D 1 130 ? 47.704 87.778 14.502 1.00 45.32 130 ARG D O 1
ATOM 6413 N N . ASN D 1 131 ? 46.226 86.942 13.005 1.00 45.84 131 ASN D N 1
ATOM 6414 C CA . ASN D 1 131 ? 46.976 87.376 11.836 1.00 46.54 131 ASN D CA 1
ATOM 6415 C C . ASN D 1 131 ? 47.008 88.896 11.745 1.00 46.08 131 ASN D C 1
ATOM 6416 O O . ASN D 1 131 ? 47.311 89.459 10.694 1.00 45.71 131 ASN D O 1
ATOM 6421 N N . LYS D 1 132 ? 46.680 89.552 12.855 1.00 45.48 132 LYS D N 1
ATOM 6422 C CA . LYS D 1 132 ? 46.708 91.008 12.933 1.00 44.49 132 LYS D CA 1
ATOM 6423 C C . LYS D 1 132 ? 47.682 91.413 14.029 1.00 43.25 132 LYS D C 1
ATOM 6424 O O . LYS D 1 132 ? 47.813 92.590 14.354 1.00 44.10 132 LYS D O 1
ATOM 6430 N N . GLY D 1 133 ? 48.351 90.424 14.612 1.00 41.14 133 GLY D N 1
ATOM 6431 C CA . GLY D 1 133 ? 49.336 90.713 15.635 1.00 38.56 133 GLY D CA 1
ATOM 6432 C C . GLY D 1 133 ? 48.921 90.526 17.075 1.00 37.65 133 GLY D C 1
ATOM 6433 O O . GLY D 1 133 ? 49.664 90.901 17.983 1.00 38.36 133 GLY D O 1
ATOM 6434 N N . PHE D 1 134 ? 47.754 89.941 17.310 1.00 36.58 134 PHE D N 1
ATOM 6435 C CA . PHE D 1 134 ? 47.301 89.754 18.686 1.00 34.70 134 PHE D CA 1
ATOM 6436 C C . PHE D 1 134 ? 47.477 88.327 19.173 1.00 34.28 134 PHE D C 1
ATOM 6437 O O . PHE D 1 134 ? 47.311 87.377 18.408 1.00 34.19 134 PHE D O 1
ATOM 6445 N N . GLU D 1 135 ? 47.830 88.180 20.444 1.00 33.14 135 GLU D N 1
ATOM 6446 C CA . GLU D 1 135 ? 47.955 86.856 21.018 1.00 33.69 135 GLU D CA 1
ATOM 6447 C C . GLU D 1 135 ? 46.568 86.587 21.577 1.00 33.63 135 GLU D C 1
ATOM 6448 O O . GLU D 1 135 ? 46.083 87.318 22.441 1.00 34.28 135 GLU D O 1
ATOM 6454 N N . ILE D 1 136 ? 45.924 85.544 21.081 1.00 32.07 136 ILE D N 1
ATOM 6455 C CA . ILE D 1 136 ? 44.586 85.230 21.524 1.00 31.53 136 ILE D CA 1
ATOM 6456 C C . ILE D 1 136 ? 44.537 84.201 22.637 1.00 31.24 136 ILE D C 1
ATOM 6457 O O . ILE D 1 136 ? 44.496 83.001 22.398 1.00 31.68 136 ILE D O 1
ATOM 6462 N N . VAL D 1 137 ? 44.525 84.706 23.865 1.00 31.33 137 VAL D N 1
ATOM 6463 C CA . VAL D 1 137 ? 44.497 83.887 25.069 1.00 31.31 137 VAL D CA 1
ATOM 6464 C C . VAL D 1 137 ? 43.238 83.044 25.277 1.00 32.06 137 VAL D C 1
ATOM 6465 O O . VAL D 1 137 ? 43.193 82.230 26.201 1.00 33.38 137 VAL D O 1
ATOM 6469 N N . GLY D 1 138 ? 42.222 83.232 24.438 1.00 31.83 138 GLY D N 1
ATOM 6470 C CA . GLY D 1 138 ? 41.000 82.456 24.593 1.00 32.28 138 GLY D CA 1
ATOM 6471 C C . GLY D 1 138 ? 39.815 83.009 23.827 1.00 32.07 138 GLY D C 1
ATOM 6472 O O . GLY D 1 138 ? 39.837 84.155 23.393 1.00 32.40 138 GLY D O 1
ATOM 6473 N N . TYR D 1 139 ? 38.771 82.200 23.670 1.00 31.63 139 TYR D N 1
ATOM 6474 C CA . TYR D 1 139 ? 37.588 82.635 22.943 1.00 31.15 139 TYR D CA 1
ATOM 6475 C C . TYR D 1 139 ? 36.400 81.703 23.127 1.00 29.91 139 TYR D C 1
ATOM 6476 O O . TYR D 1 139 ? 36.534 80.608 23.668 1.00 31.24 139 TYR D O 1
ATOM 6485 N N . ASP D 1 140 ? 35.238 82.150 22.664 1.00 29.02 140 ASP D N 1
ATOM 6486 C CA . ASP D 1 140 ? 34.002 81.372 22.739 1.00 28.46 140 ASP D CA 1
ATOM 6487 C C . ASP D 1 140 ? 32.916 82.095 21.940 1.00 28.07 140 ASP D C 1
ATOM 6488 O O . ASP D 1 140 ? 33.040 83.287 21.635 1.00 28.37 140 ASP D O 1
ATOM 6493 N N . GLY D 1 141 ? 31.859 81.374 21.591 1.00 26.56 141 GLY D N 1
ATOM 6494 C CA . GLY D 1 141 ? 30.787 81.981 20.827 1.00 27.33 141 GLY D CA 1
ATOM 6495 C C . GLY D 1 141 ? 29.429 81.530 21.322 1.00 27.70 141 GLY D C 1
ATOM 6496 O O . GLY D 1 141 ? 29.336 80.539 22.042 1.00 28.45 141 GLY D O 1
ATOM 6497 N N . LEU D 1 142 ? 28.374 82.250 20.939 1.00 28.17 142 LEU D N 1
ATOM 6498 C CA . LEU D 1 142 ? 27.017 81.905 21.358 1.00 27.41 142 LEU D CA 1
ATOM 6499 C C . LEU D 1 142 ? 26.433 80.841 20.453 1.00 27.90 142 LEU D C 1
ATOM 6500 O O . LEU D 1 142 ? 25.378 80.291 20.741 1.00 29.02 142 LEU D O 1
ATOM 6505 N N . GLY D 1 143 ? 27.120 80.563 19.351 1.00 28.71 143 GLY D N 1
ATOM 6506 C CA . GLY D 1 143 ? 26.658 79.544 18.428 1.00 29.81 143 GLY D CA 1
ATOM 6507 C C . GLY D 1 143 ? 25.327 79.836 17.769 1.00 30.76 143 GLY D C 1
ATOM 6508 O O . GLY D 1 143 ? 24.458 78.967 17.696 1.00 30.88 143 GLY D O 1
ATOM 6509 N N . LYS D 1 144 ? 25.157 81.063 17.292 1.00 31.92 144 LYS D N 1
ATOM 6510 C CA . LYS D 1 144 ? 23.925 81.448 16.618 1.00 32.13 144 LYS D CA 1
ATOM 6511 C C . LYS D 1 144 ? 24.216 81.675 15.137 1.00 33.93 144 LYS D C 1
ATOM 6512 O O . LYS D 1 144 ? 25.373 81.843 14.738 1.00 33.28 144 LYS D O 1
ATOM 6518 N N . ILE D 1 145 ? 23.164 81.692 14.326 1.00 35.77 145 ILE D N 1
ATOM 6519 C CA . ILE D 1 145 ? 23.327 81.871 12.891 1.00 37.18 145 ILE D CA 1
ATOM 6520 C C . ILE D 1 145 ? 22.531 83.050 12.339 1.00 38.06 145 ILE D C 1
ATOM 6521 O O . ILE D 1 145 ? 23.066 83.886 11.611 1.00 38.16 145 ILE D O 1
ATOM 6526 N N . ARG D 1 146 ? 21.248 83.105 12.685 1.00 39.17 146 ARG D N 1
ATOM 6527 C CA . ARG D 1 146 ? 20.369 84.169 12.219 1.00 39.17 146 ARG D CA 1
ATOM 6528 C C . ARG D 1 146 ? 20.604 85.478 12.960 1.00 38.07 146 ARG D C 1
ATOM 6529 O O . ARG D 1 146 ? 20.672 85.505 14.188 1.00 38.28 146 ARG D O 1
ATOM 6537 N N . GLY D 1 147 ? 20.723 86.564 12.201 1.00 37.13 147 GLY D N 1
ATOM 6538 C CA . GLY D 1 147 ? 20.952 87.870 12.795 1.00 35.50 147 GLY D CA 1
ATOM 6539 C C . GLY D 1 147 ? 19.900 88.308 13.800 1.00 35.03 147 GLY D C 1
ATOM 6540 O O . GLY D 1 147 ? 20.228 88.885 14.837 1.00 34.66 147 GLY D O 1
ATOM 6541 N N . ILE D 1 148 ? 18.633 88.039 13.509 1.00 33.90 148 ILE D N 1
ATOM 6542 C CA . ILE D 1 148 ? 17.577 88.434 14.421 1.00 33.23 148 ILE D CA 1
ATOM 6543 C C . ILE D 1 148 ? 17.771 87.712 15.751 1.00 33.96 148 ILE D C 1
ATOM 6544 O O . ILE D 1 148 ? 17.537 88.281 16.813 1.00 34.03 148 ILE D O 1
ATOM 6549 N N . ASP D 1 149 ? 18.213 86.457 15.680 1.00 34.79 149 ASP D N 1
ATOM 6550 C CA . ASP D 1 149 ? 18.451 85.643 16.870 1.00 34.12 149 ASP D CA 1
ATOM 6551 C C . ASP D 1 149 ? 19.605 86.262 17.647 1.00 33.35 149 ASP D C 1
ATOM 6552 O O . ASP D 1 149 ? 19.557 86.382 18.876 1.00 33.35 149 ASP D O 1
ATOM 6557 N N . ILE D 1 150 ? 20.641 86.661 16.917 1.00 32.01 150 ILE D N 1
ATOM 6558 C CA . ILE D 1 150 ? 21.807 87.290 17.522 1.00 30.14 150 ILE D CA 1
ATOM 6559 C C . ILE D 1 150 ? 21.397 88.579 18.229 1.00 29.04 150 ILE D C 1
ATOM 6560 O O . ILE D 1 150 ? 21.785 88.820 19.366 1.00 28.44 150 ILE D O 1
ATOM 6565 N N . SER D 1 151 ? 20.594 89.393 17.554 1.00 29.06 151 SER D N 1
ATOM 6566 C CA . SER D 1 151 ? 20.124 90.656 18.113 1.00 28.87 151 SER D CA 1
ATOM 6567 C C . SER D 1 151 ? 19.335 90.457 19.397 1.00 29.14 151 SER D C 1
ATOM 6568 O O . SER D 1 151 ? 19.379 91.291 20.301 1.00 30.33 151 SER D O 1
ATOM 6571 N N . ASN D 1 152 ? 18.605 89.352 19.479 1.00 29.00 152 ASN D N 1
ATOM 6572 C CA . ASN D 1 152 ? 17.801 89.072 20.661 1.00 27.95 152 ASN D CA 1
ATOM 6573 C C . ASN D 1 152 ? 18.600 88.677 21.902 1.00 27.57 152 ASN D C 1
ATOM 6574 O O . ASN D 1 152 ? 18.024 88.488 22.974 1.00 28.48 152 ASN D O 1
ATOM 6579 N N . THR D 1 153 ? 19.918 88.559 21.773 1.00 25.81 153 THR D N 1
ATOM 6580 C CA . THR D 1 153 ? 20.744 88.164 22.907 1.00 23.99 153 THR D CA 1
ATOM 6581 C C . THR D 1 153 ? 20.675 89.127 24.092 1.00 22.78 153 THR D C 1
ATOM 6582 O O . THR D 1 153 ? 21.015 90.301 23.971 1.00 22.32 153 THR D O 1
ATOM 6586 N N . PRO D 1 154 ? 20.240 88.627 25.265 1.00 21.90 154 PRO D N 1
ATOM 6587 C CA . PRO D 1 154 ? 20.101 89.382 26.515 1.00 19.88 154 PRO D CA 1
ATOM 6588 C C . PRO D 1 154 ? 21.434 89.891 27.046 1.00 20.05 154 PRO D C 1
ATOM 6589 O O . PRO D 1 154 ? 22.478 89.261 26.856 1.00 21.57 154 PRO D O 1
ATOM 6593 N N . ILE D 1 155 ? 21.385 91.025 27.732 1.00 18.92 155 ILE D N 1
ATOM 6594 C CA . ILE D 1 155 ? 22.572 91.638 28.308 1.00 16.28 155 ILE D CA 1
ATOM 6595 C C . ILE D 1 155 ? 23.459 90.639 29.034 1.00 17.01 155 ILE D C 1
ATOM 6596 O O . ILE D 1 155 ? 24.628 90.484 28.702 1.00 18.88 155 ILE D O 1
ATOM 6601 N N . PHE D 1 156 ? 22.906 89.951 30.021 1.00 17.12 156 PHE D N 1
ATOM 6602 C CA . PHE D 1 156 ? 23.708 89.014 30.785 1.00 17.52 156 PHE D CA 1
ATOM 6603 C C . PHE D 1 156 ? 24.095 87.719 30.081 1.00 18.94 156 PHE D C 1
ATOM 6604 O O . PHE D 1 156 ? 24.975 86.997 30.554 1.00 18.61 156 PHE D O 1
ATOM 6612 N N . THR D 1 157 ? 23.458 87.418 28.955 1.00 19.04 157 THR D N 1
ATOM 6613 C CA . THR D 1 157 ? 23.839 86.225 28.221 1.00 19.94 157 THR D CA 1
ATOM 6614 C C . THR D 1 157 ? 25.183 86.572 27.592 1.00 21.30 157 THR D C 1
ATOM 6615 O O . THR D 1 157 ? 26.079 85.731 27.486 1.00 22.17 157 THR D O 1
ATOM 6619 N N . ILE D 1 158 ? 25.313 87.829 27.174 1.00 21.37 158 ILE D N 1
ATOM 6620 C CA . ILE D 1 158 ? 26.550 88.320 26.583 1.00 21.46 158 ILE D CA 1
ATOM 6621 C C . ILE D 1 158 ? 27.578 88.410 27.697 1.00 22.96 158 ILE D C 1
ATOM 6622 O O . ILE D 1 158 ? 28.761 88.128 27.506 1.00 24.45 158 ILE D O 1
ATOM 6627 N N . TYR D 1 159 ? 27.114 88.809 28.871 1.00 22.20 159 TYR D N 1
ATOM 6628 C CA . TYR D 1 159 ? 27.997 88.933 30.010 1.00 22.80 159 TYR D CA 1
ATOM 6629 C C . TYR D 1 159 ? 28.588 87.579 30.419 1.00 23.56 159 TYR D C 1
ATOM 6630 O O . TYR D 1 159 ? 29.796 87.463 30.629 1.00 22.75 159 TYR D O 1
ATOM 6639 N N . ARG D 1 160 ? 27.748 86.553 30.521 1.00 24.37 160 ARG D N 1
ATOM 6640 C CA . ARG D 1 160 ? 28.238 85.243 30.931 1.00 25.89 160 ARG D CA 1
ATOM 6641 C C . ARG D 1 160 ? 29.045 84.569 29.830 1.00 27.04 160 ARG D C 1
ATOM 6642 O O . ARG D 1 160 ? 29.883 83.714 30.109 1.00 27.57 160 ARG D O 1
ATOM 6650 N N . LEU D 1 161 ? 28.805 84.960 28.581 1.00 27.34 161 LEU D N 1
ATOM 6651 C CA . LEU D 1 161 ? 29.542 84.397 27.455 1.00 26.92 161 LEU D CA 1
ATOM 6652 C C . LEU D 1 161 ? 31.035 84.571 27.722 1.00 27.18 161 LEU D C 1
ATOM 6653 O O . LEU D 1 161 ? 31.841 83.701 27.411 1.00 28.35 161 LEU D O 1
ATOM 6658 N N . VAL D 1 162 ? 31.383 85.697 28.333 1.00 27.66 162 VAL D N 1
ATOM 6659 C CA . VAL D 1 162 ? 32.764 86.031 28.668 1.00 26.99 162 VAL D CA 1
ATOM 6660 C C . VAL D 1 162 ? 33.150 85.553 30.068 1.00 27.64 162 VAL D C 1
ATOM 6661 O O . VAL D 1 162 ? 34.145 84.854 30.239 1.00 28.38 162 VAL D O 1
ATOM 6665 N N . LYS D 1 163 ? 32.352 85.925 31.064 1.00 28.29 163 LYS D N 1
ATOM 6666 C CA . LYS D 1 163 ? 32.620 85.569 32.459 1.00 28.80 163 LYS D CA 1
ATOM 6667 C C . LYS D 1 163 ? 32.849 84.085 32.700 1.00 29.78 163 LYS D C 1
ATOM 6668 O O . LYS D 1 163 ? 33.618 83.698 33.582 1.00 30.13 163 LYS D O 1
ATOM 6674 N N . ARG D 1 164 ? 32.172 83.257 31.921 1.00 30.40 164 ARG D N 1
ATOM 6675 C CA . ARG D 1 164 ? 32.305 81.817 32.049 1.00 32.81 164 ARG D CA 1
ATOM 6676 C C . ARG D 1 164 ? 33.748 81.345 31.839 1.00 33.11 164 ARG D C 1
ATOM 6677 O O . ARG D 1 164 ? 34.109 80.239 32.235 1.00 33.81 164 ARG D O 1
ATOM 6685 N N . HIS D 1 165 ? 34.570 82.186 31.221 1.00 32.57 165 HIS D N 1
ATOM 6686 C CA . HIS D 1 165 ? 35.963 81.845 30.970 1.00 32.38 165 HIS D CA 1
ATOM 6687 C C . HIS D 1 165 ? 36.888 82.784 31.730 1.00 33.02 165 HIS D C 1
ATOM 6688 O O . HIS D 1 165 ? 37.981 83.108 31.261 1.00 34.32 165 HIS D O 1
ATOM 6695 N N . LEU D 1 166 ? 36.444 83.208 32.911 1.00 32.79 166 LEU D N 1
ATOM 6696 C CA . LEU D 1 166 ? 37.203 84.127 33.757 1.00 32.66 166 LEU D CA 1
ATOM 6697 C C . LEU D 1 166 ? 38.708 83.868 33.763 1.00 35.39 166 LEU D C 1
ATOM 6698 O O . LEU D 1 166 ? 39.497 84.781 33.529 1.00 35.75 166 LEU D O 1
ATOM 6703 N N . ASN D 1 167 ? 39.104 82.625 34.026 1.00 38.74 167 ASN D N 1
ATOM 6704 C CA . ASN D 1 167 ? 40.519 82.265 34.078 1.00 40.47 167 ASN D CA 1
ATOM 6705 C C . ASN D 1 167 ? 41.319 82.623 32.821 1.00 40.06 167 ASN D C 1
ATOM 6706 O O . ASN D 1 167 ? 42.448 83.102 32.920 1.00 38.56 167 ASN D O 1
ATOM 6711 N N . GLU D 1 168 ? 40.750 82.380 31.643 1.00 40.21 168 GLU D N 1
ATOM 6712 C CA . GLU D 1 168 ? 41.440 82.724 30.400 1.00 40.20 168 GLU D CA 1
ATOM 6713 C C . GLU D 1 168 ? 41.444 84.238 30.263 1.00 38.33 168 GLU D C 1
ATOM 6714 O O . GLU D 1 168 ? 42.482 84.852 30.048 1.00 38.63 168 GLU D O 1
ATOM 6720 N N . VAL D 1 169 ? 40.252 84.817 30.379 1.00 36.37 169 VAL D N 1
ATOM 6721 C CA . VAL D 1 169 ? 40.026 86.251 30.254 1.00 34.51 169 VAL D CA 1
ATOM 6722 C C . VAL D 1 169 ? 40.990 87.124 31.046 1.00 34.23 169 VAL D C 1
ATOM 6723 O O . VAL D 1 169 ? 41.548 88.082 30.510 1.00 34.57 169 VAL D O 1
ATOM 6727 N N . LEU D 1 170 ? 41.187 86.794 32.317 1.00 32.43 170 LEU D N 1
ATOM 6728 C CA . LEU D 1 170 ? 42.078 87.570 33.160 1.00 31.48 170 LEU D CA 1
ATOM 6729 C C . LEU D 1 170 ? 43.529 87.539 32.667 1.00 31.94 170 LEU D C 1
ATOM 6730 O O . LEU D 1 170 ? 44.398 88.215 33.223 1.00 31.89 170 LEU D O 1
ATOM 6735 N N . LYS D 1 171 ? 43.791 86.765 31.616 1.00 31.41 171 LYS D N 1
ATOM 6736 C CA . LYS D 1 171 ? 45.136 86.697 31.056 1.00 30.75 171 LYS D CA 1
ATOM 6737 C C . LYS D 1 171 ? 45.289 87.669 29.896 1.00 30.35 171 LYS D C 1
ATOM 6738 O O . LYS D 1 171 ? 46.400 87.905 29.427 1.00 32.08 171 LYS D O 1
ATOM 6744 N N . ALA D 1 172 ? 44.176 88.229 29.433 1.00 29.13 172 ALA D N 1
ATOM 6745 C CA . ALA D 1 172 ? 44.205 89.161 28.312 1.00 28.53 172 ALA D CA 1
ATOM 6746 C C . ALA D 1 172 ? 44.388 90.614 28.747 1.00 28.25 172 ALA D C 1
ATOM 6747 O O . ALA D 1 172 ? 44.289 90.941 29.934 1.00 28.23 172 ALA D O 1
ATOM 6749 N N . ASP D 1 173 ? 44.669 91.482 27.781 1.00 27.60 173 ASP D N 1
ATOM 6750 C CA . ASP D 1 173 ? 44.838 92.905 28.061 1.00 27.66 173 ASP D CA 1
ATOM 6751 C C . ASP D 1 173 ? 43.505 93.579 27.838 1.00 27.11 173 ASP D C 1
ATOM 6752 O O . ASP D 1 173 ? 43.277 94.693 28.303 1.00 27.01 173 ASP D O 1
ATOM 6757 N N . ALA D 1 174 ? 42.628 92.887 27.118 1.00 26.36 174 ALA D N 1
ATOM 6758 C CA . ALA D 1 174 ? 41.308 93.410 26.809 1.00 24.76 174 ALA D CA 1
ATOM 6759 C C . ALA D 1 174 ? 40.460 92.314 26.202 1.00 23.93 174 ALA D C 1
ATOM 6760 O O . ALA D 1 174 ? 40.978 91.293 25.756 1.00 23.09 174 ALA D O 1
ATOM 6762 N N . VAL D 1 175 ? 39.152 92.545 26.189 1.00 23.96 175 VAL D N 1
ATOM 6763 C CA . VAL D 1 175 ? 38.196 91.609 25.617 1.00 22.90 175 VAL D CA 1
ATOM 6764 C C . VAL D 1 175 ? 37.553 92.282 24.415 1.00 23.48 175 VAL D C 1
ATOM 6765 O O . VAL D 1 175 ? 37.337 93.496 24.418 1.00 23.30 175 VAL D O 1
ATOM 6769 N N . TYR D 1 176 ? 37.256 91.497 23.388 1.00 24.64 176 TYR D N 1
ATOM 6770 C CA . TYR D 1 176 ? 36.616 92.022 22.188 1.00 25.88 176 TYR D CA 1
ATOM 6771 C C . TYR D 1 176 ? 35.378 91.198 21.891 1.00 26.08 176 TYR D C 1
ATOM 6772 O O . TYR D 1 176 ? 35.451 89.976 21.825 1.00 26.75 176 TYR D O 1
ATOM 6781 N N . ILE D 1 177 ? 34.242 91.868 21.724 1.00 26.27 177 ILE D N 1
ATOM 6782 C CA . ILE D 1 177 ? 32.990 91.182 21.419 1.00 26.32 177 ILE D CA 1
ATOM 6783 C C . ILE D 1 177 ? 32.572 91.537 19.988 1.00 27.22 177 ILE D C 1
ATOM 6784 O O . ILE D 1 177 ? 32.159 92.665 19.706 1.00 29.16 177 ILE D O 1
ATOM 6789 N N . ALA D 1 178 ? 32.677 90.561 19.092 1.00 26.57 178 ALA D N 1
ATOM 6790 C CA . ALA D 1 178 ? 32.355 90.759 17.686 1.00 26.56 178 ALA D CA 1
ATOM 6791 C C . ALA D 1 178 ? 30.870 90.799 17.312 1.00 26.99 178 ALA D C 1
ATOM 6792 O O . ALA D 1 178 ? 30.007 90.317 18.046 1.00 28.12 178 ALA D O 1
ATOM 6794 N N . CYS D 1 179 ? 30.611 91.376 16.140 1.00 26.45 179 CYS D N 1
ATOM 6795 C CA . CYS D 1 179 ? 29.283 91.526 15.537 1.00 27.26 179 CYS D CA 1
ATOM 6796 C C . CYS D 1 179 ? 28.485 92.721 16.039 1.00 27.14 179 CYS D C 1
ATOM 6797 O O . CYS D 1 179 ? 28.286 92.900 17.241 1.00 28.21 179 CYS D O 1
ATOM 6800 N N . THR D 1 180 ? 28.020 93.531 15.094 1.00 26.74 180 THR D N 1
ATOM 6801 C CA . THR D 1 180 ? 27.245 94.723 15.406 1.00 25.69 180 THR D CA 1
ATOM 6802 C C . THR D 1 180 ? 25.776 94.416 15.664 1.00 25.07 180 THR D C 1
ATOM 6803 O O . THR D 1 180 ? 25.019 95.310 16.018 1.00 25.46 180 THR D O 1
ATOM 6807 N N . ALA D 1 181 ? 25.372 93.163 15.472 1.00 24.14 181 ALA D N 1
ATOM 6808 C CA . ALA D 1 181 ? 23.985 92.770 15.716 1.00 23.67 181 ALA D CA 1
ATOM 6809 C C . ALA D 1 181 ? 23.714 92.642 17.221 1.00 23.82 181 ALA D C 1
ATOM 6810 O O . ALA D 1 181 ? 22.567 92.707 17.666 1.00 24.05 181 ALA D O 1
ATOM 6812 N N . LEU D 1 182 ? 24.775 92.458 18.000 1.00 23.20 182 LEU D N 1
ATOM 6813 C CA . LEU D 1 182 ? 24.646 92.339 19.445 1.00 22.68 182 LEU D CA 1
ATOM 6814 C C . LEU D 1 182 ? 24.535 93.716 20.068 1.00 22.78 182 LEU D C 1
ATOM 6815 O O . LEU D 1 182 ? 25.300 94.611 19.728 1.00 24.05 182 LEU D O 1
ATOM 6820 N N . SER D 1 183 ? 23.577 93.887 20.970 1.00 22.26 183 SER D N 1
ATOM 6821 C CA . SER D 1 183 ? 23.417 95.153 21.659 1.00 20.77 183 SER D CA 1
ATOM 6822 C C . SER D 1 183 ? 24.297 94.999 22.883 1.00 21.26 183 SER D C 1
ATOM 6823 O O . SER D 1 183 ? 23.935 94.315 23.839 1.00 21.05 183 SER D O 1
ATOM 6826 N N . THR D 1 184 ? 25.465 95.625 22.839 1.00 22.25 184 THR D N 1
ATOM 6827 C CA . THR D 1 184 ? 26.430 95.527 23.927 1.00 23.37 184 THR D CA 1
ATOM 6828 C C . THR D 1 184 ? 26.542 96.746 24.844 1.00 23.76 184 THR D C 1
ATOM 6829 O O . THR D 1 184 ? 27.380 96.760 25.746 1.00 24.34 184 THR D O 1
ATOM 6833 N N . TYR D 1 185 ? 25.706 97.756 24.626 1.00 23.64 185 TYR D N 1
ATOM 6834 C CA . TYR D 1 185 ? 25.764 98.965 25.437 1.00 23.45 185 TYR D CA 1
ATOM 6835 C C . TYR D 1 185 ? 25.894 98.718 26.937 1.00 24.19 185 TYR D C 1
ATOM 6836 O O . TYR D 1 185 ? 26.747 99.312 27.588 1.00 25.07 185 TYR D O 1
ATOM 6845 N N . GLU D 1 186 ? 25.056 97.844 27.488 1.00 24.95 186 GLU D N 1
ATOM 6846 C CA . GLU D 1 186 ? 25.106 97.559 28.919 1.00 24.19 186 GLU D CA 1
ATOM 6847 C C . GLU D 1 186 ? 26.125 96.485 29.267 1.00 23.98 186 GLU D C 1
ATOM 6848 O O . GLU D 1 186 ? 26.987 96.697 30.121 1.00 23.55 186 GLU D O 1
ATOM 6854 N N . ALA D 1 187 ? 26.012 95.331 28.610 1.00 23.32 187 ALA D N 1
ATOM 6855 C CA . ALA D 1 187 ? 26.905 94.203 28.865 1.00 22.26 187 ALA D CA 1
ATOM 6856 C C . ALA D 1 187 ? 28.363 94.637 28.993 1.00 22.44 187 ALA D C 1
ATOM 6857 O O . ALA D 1 187 ? 29.055 94.288 29.956 1.00 22.53 187 ALA D O 1
ATOM 6859 N N . VAL D 1 188 ? 28.824 95.403 28.018 1.00 21.10 188 VAL D N 1
ATOM 6860 C CA . VAL D 1 188 ? 30.191 95.881 28.009 1.00 21.82 188 VAL D CA 1
ATOM 6861 C C . VAL D 1 188 ? 30.576 96.711 29.253 1.00 22.06 188 VAL D C 1
ATOM 6862 O O . VAL D 1 188 ? 31.719 96.674 29.698 1.00 21.26 188 VAL D O 1
ATOM 6866 N N . GLN D 1 189 ? 29.626 97.443 29.828 1.00 23.27 189 GLN D N 1
ATOM 6867 C CA . GLN D 1 189 ? 29.900 98.254 31.016 1.00 22.23 189 GLN D CA 1
ATOM 6868 C C . GLN D 1 189 ? 30.098 97.366 32.226 1.00 22.82 189 GLN D C 1
ATOM 6869 O O . GLN D 1 189 ? 31.005 97.589 33.025 1.00 23.81 189 GLN D O 1
ATOM 6875 N N . TYR D 1 190 ? 29.230 96.371 32.375 1.00 22.47 190 TYR D N 1
ATOM 6876 C CA . TYR D 1 190 ? 29.344 95.439 33.486 1.00 22.91 190 TYR D CA 1
ATOM 6877 C C . TYR D 1 190 ? 30.678 94.698 33.394 1.00 23.59 190 TYR D C 1
ATOM 6878 O O . TYR D 1 190 ? 31.424 94.612 34.364 1.00 24.06 190 TYR D O 1
ATOM 6887 N N . LEU D 1 191 ? 30.971 94.152 32.220 1.00 23.09 191 LEU D N 1
ATOM 6888 C CA . LEU D 1 191 ? 32.210 93.433 32.037 1.00 22.78 191 LEU D CA 1
ATOM 6889 C C . LEU D 1 191 ? 33.408 94.326 32.357 1.00 24.83 191 LEU D C 1
ATOM 6890 O O . LEU D 1 191 ? 34.300 93.925 33.110 1.00 26.37 191 LEU D O 1
ATOM 6895 N N . HIS D 1 192 ? 33.423 95.537 31.807 1.00 25.15 192 HIS D N 1
ATOM 6896 C CA . HIS D 1 192 ? 34.526 96.455 32.037 1.00 25.90 192 HIS D CA 1
ATOM 6897 C C . HIS D 1 192 ? 34.756 96.720 33.523 1.00 27.42 192 HIS D C 1
ATOM 6898 O O . HIS D 1 192 ? 35.892 96.725 33.994 1.00 29.16 192 HIS D O 1
ATOM 6905 N N . GLU D 1 193 ? 33.683 96.940 34.266 1.00 27.86 193 GLU D N 1
ATOM 6906 C CA . GLU D 1 193 ? 33.816 97.198 35.691 1.00 30.05 193 GLU D CA 1
ATOM 6907 C C . GLU D 1 193 ? 34.349 95.989 36.428 1.00 29.17 193 GLU D C 1
ATOM 6908 O O . GLU D 1 193 ? 35.268 96.097 37.234 1.00 29.83 193 GLU D O 1
ATOM 6914 N N . ASP D 1 194 ? 33.754 94.836 36.150 1.00 27.87 194 ASP D N 1
ATOM 6915 C CA . ASP D 1 194 ? 34.122 93.600 36.814 1.00 27.36 194 ASP D CA 1
ATOM 6916 C C . ASP D 1 194 ? 35.497 93.043 36.482 1.00 27.63 194 ASP D C 1
ATOM 6917 O O . ASP D 1 194 ? 36.223 92.616 37.379 1.00 26.74 194 ASP D O 1
ATOM 6922 N N . LEU D 1 195 ? 35.861 93.051 35.206 1.00 28.37 195 LEU D N 1
ATOM 6923 C CA . LEU D 1 195 ? 37.153 92.518 34.789 1.00 27.87 195 LEU D CA 1
ATOM 6924 C C . LEU D 1 195 ? 38.284 93.521 34.940 1.00 29.49 195 LEU D C 1
ATOM 6925 O O . LEU D 1 195 ? 39.452 93.151 34.867 1.00 32.00 195 LEU D O 1
ATOM 6930 N N . ASP D 1 196 ? 37.943 94.787 35.147 1.00 30.21 196 ASP D N 1
ATOM 6931 C CA . ASP D 1 196 ? 38.948 95.838 35.291 1.00 30.71 196 ASP D CA 1
ATOM 6932 C C . ASP D 1 196 ? 39.920 95.887 34.107 1.00 29.96 196 ASP D C 1
ATOM 6933 O O . ASP D 1 196 ? 41.133 95.917 34.286 1.00 29.44 196 ASP D O 1
ATOM 6946 N N . PRO D 1 198 ? 39.803 96.984 29.499 1.00 27.32 198 PRO D N 1
ATOM 6947 C CA . PRO D 1 198 ? 38.896 97.428 28.445 1.00 25.44 198 PRO D CA 1
ATOM 6948 C C . PRO D 1 198 ? 38.140 96.276 27.805 1.00 24.75 198 PRO D C 1
ATOM 6949 O O . PRO D 1 198 ? 38.710 95.227 27.513 1.00 25.07 198 PRO D O 1
ATOM 6953 N N . VAL D 1 199 ? 36.841 96.471 27.626 1.00 23.83 199 VAL D N 1
ATOM 6954 C CA . VAL D 1 199 ? 35.990 95.476 26.990 1.00 22.83 199 VAL D CA 1
ATOM 6955 C C . VAL D 1 199 ? 35.429 96.218 25.784 1.00 22.18 199 VAL D C 1
ATOM 6956 O O . VAL D 1 199 ? 34.563 97.090 25.920 1.00 21.72 199 VAL D O 1
ATOM 6960 N N . VAL D 1 200 ? 35.945 95.877 24.606 1.00 21.21 200 VAL D N 1
ATOM 6961 C CA . VAL D 1 200 ? 35.548 96.540 23.366 1.00 21.16 200 VAL D CA 1
ATOM 6962 C C . VAL D 1 200 ? 34.544 95.797 22.488 1.00 21.62 200 VAL D C 1
ATOM 6963 O O . VAL D 1 200 ? 34.815 94.696 22.007 1.00 22.42 200 VAL D O 1
ATOM 6967 N N . SER D 1 201 ? 33.385 96.410 22.273 1.00 20.96 201 SER D N 1
ATOM 6968 C CA . SER D 1 201 ? 32.378 95.806 21.422 1.00 20.80 201 SER D CA 1
ATOM 6969 C C . SER D 1 201 ? 32.505 96.493 20.080 1.00 21.70 201 SER D C 1
ATOM 6970 O O . SER D 1 201 ? 32.992 97.624 19.993 1.00 20.63 201 SER D O 1
ATOM 6973 N N . GLU D 1 202 ? 32.058 95.820 19.030 1.00 23.09 202 GLU D N 1
ATOM 6974 C CA . GLU D 1 202 ? 32.157 96.387 17.699 1.00 23.70 202 GLU D CA 1
ATOM 6975 C C . GLU D 1 202 ? 31.374 97.691 17.568 1.00 22.63 202 GLU D C 1
ATOM 6976 O O . GLU D 1 202 ? 31.840 98.632 16.930 1.00 24.28 202 GLU D O 1
ATOM 6982 N N . ASN D 1 203 ? 30.198 97.764 18.181 1.00 21.47 203 ASN D N 1
ATOM 6983 C CA . ASN D 1 203 ? 29.407 98.986 18.094 1.00 21.45 203 ASN D CA 1
ATOM 6984 C C . ASN D 1 203 ? 30.066 100.160 18.819 1.00 21.69 203 ASN D C 1
ATOM 6985 O O . ASN D 1 203 ? 30.085 101.270 18.297 1.00 22.13 203 ASN D O 1
ATOM 6990 N N . ALA D 1 204 ? 30.611 99.919 20.012 1.00 20.84 204 ALA D N 1
ATOM 6991 C CA . ALA D 1 204 ? 31.272 100.976 20.770 1.00 20.09 204 ALA D CA 1
ATOM 6992 C C . ALA D 1 204 ? 32.491 101.490 20.011 1.00 21.56 204 ALA D C 1
ATOM 6993 O O . ALA D 1 204 ? 32.741 102.691 19.976 1.00 21.12 204 ALA D O 1
ATOM 6995 N N . ALA D 1 205 ? 33.252 100.575 19.411 1.00 22.35 205 ALA D N 1
ATOM 6996 C CA . ALA D 1 205 ? 34.435 100.950 18.648 1.00 21.88 205 ALA D CA 1
ATOM 6997 C C . ALA D 1 205 ? 34.028 101.830 17.469 1.00 22.68 205 ALA D C 1
ATOM 6998 O O . ALA D 1 205 ? 34.678 102.838 17.186 1.00 22.94 205 ALA D O 1
ATOM 7000 N N . ALA D 1 206 ? 32.951 101.452 16.789 1.00 22.23 206 ALA D N 1
ATOM 7001 C CA . ALA D 1 206 ? 32.466 102.220 15.655 1.00 23.85 206 ALA D CA 1
ATOM 7002 C C . ALA D 1 206 ? 32.110 103.657 16.067 1.00 25.71 206 ALA D C 1
ATOM 7003 O O . ALA D 1 206 ? 32.491 104.617 15.390 1.00 24.64 206 ALA D O 1
ATOM 7013 N N . TRP D 1 208 ? 33.193 105.254 18.669 1.00 29.65 208 TRP D N 1
ATOM 7014 C CA . TRP D 1 208 ? 34.422 105.883 19.102 1.00 29.32 208 TRP D CA 1
ATOM 7015 C C . TRP D 1 208 ? 35.084 106.580 17.911 1.00 29.93 208 TRP D C 1
ATOM 7016 O O . TRP D 1 208 ? 35.403 107.770 17.965 1.00 29.27 208 TRP D O 1
ATOM 7027 N N . GLU D 1 209 ? 35.273 105.834 16.829 1.00 29.90 209 GLU D N 1
ATOM 7028 C CA . GLU D 1 209 ? 35.903 106.382 15.639 1.00 29.59 209 GLU D CA 1
ATOM 7029 C C . GLU D 1 209 ? 35.084 107.502 15.009 1.00 29.32 209 GLU D C 1
ATOM 7030 O O . GLU D 1 209 ? 35.627 108.546 14.657 1.00 29.89 209 GLU D O 1
ATOM 7036 N N . ALA D 1 210 ? 33.780 107.282 14.860 1.00 28.39 210 ALA D N 1
ATOM 7037 C CA . ALA D 1 210 ? 32.902 108.281 14.259 1.00 26.79 210 ALA D CA 1
ATOM 7038 C C . ALA D 1 210 ? 32.916 109.586 15.053 1.00 26.88 210 ALA D C 1
ATOM 7039 O O . ALA D 1 210 ? 33.104 110.666 14.490 1.00 27.04 210 ALA D O 1
ATOM 7041 N N . LEU D 1 211 ? 32.725 109.479 16.364 1.00 26.35 211 LEU D N 1
ATOM 7042 C CA . LEU D 1 211 ? 32.714 110.648 17.239 1.00 25.61 211 LEU D CA 1
ATOM 7043 C C . LEU D 1 211 ? 34.046 111.384 17.235 1.00 27.30 211 LEU D C 1
ATOM 7044 O O . LEU D 1 211 ? 34.083 112.596 17.438 1.00 29.41 211 LEU D O 1
ATOM 7049 N N . ASN D 1 212 ? 35.140 110.656 17.016 1.00 27.98 212 ASN D N 1
ATOM 7050 C CA . ASN D 1 212 ? 36.463 111.271 16.974 1.00 27.86 212 ASN D CA 1
ATOM 7051 C C . ASN D 1 212 ? 36.619 112.093 15.706 1.00 28.91 212 ASN D C 1
ATOM 7052 O O . ASN D 1 212 ? 37.082 113.232 15.748 1.00 29.41 212 ASN D O 1
ATOM 7057 N N . LYS D 1 213 ? 36.234 111.507 14.575 1.00 28.92 213 LYS D N 1
ATOM 7058 C CA . LYS D 1 213 ? 36.344 112.192 13.299 1.00 28.77 213 LYS D CA 1
ATOM 7059 C C . LYS D 1 213 ? 35.478 113.433 13.279 1.00 28.88 213 LYS D C 1
ATOM 7060 O O . LYS D 1 213 ? 35.899 114.466 12.756 1.00 30.34 213 LYS D O 1
ATOM 7066 N N . LEU D 1 214 ? 34.281 113.350 13.857 1.00 27.55 214 LEU D N 1
ATOM 7067 C CA . LEU D 1 214 ? 33.391 114.509 13.893 1.00 27.04 214 LEU D CA 1
ATOM 7068 C C . LEU D 1 214 ? 33.807 115.505 14.974 1.00 26.71 214 LEU D C 1
ATOM 7069 O O . LEU D 1 214 ? 33.437 116.679 14.920 1.00 26.34 214 LEU D O 1
ATOM 7074 N N . LYS D 1 215 ? 34.582 115.020 15.941 1.00 25.88 215 LYS D N 1
ATOM 7075 C CA . LYS D 1 215 ? 35.054 115.825 17.060 1.00 26.12 215 LYS D CA 1
ATOM 7076 C C . LYS D 1 215 ? 33.912 116.198 17.998 1.00 25.69 215 LYS D C 1
ATOM 7077 O O . LYS D 1 215 ? 33.599 117.374 18.198 1.00 25.85 215 LYS D O 1
ATOM 7083 N N . ILE D 1 216 ? 33.291 115.173 18.566 1.00 24.65 216 ILE D N 1
ATOM 7084 C CA . ILE D 1 216 ? 32.201 115.351 19.506 1.00 24.97 216 ILE D CA 1
ATOM 7085 C C . ILE D 1 216 ? 32.564 114.598 20.783 1.00 26.43 216 ILE D C 1
ATOM 7086 O O . ILE D 1 216 ? 32.761 113.389 20.755 1.00 27.31 216 ILE D O 1
ATOM 7091 N N . LYS D 1 217 ? 32.678 115.316 21.897 1.00 28.81 217 LYS D N 1
ATOM 7092 C CA . LYS D 1 217 ? 33.018 114.689 23.175 1.00 31.07 217 LYS D CA 1
ATOM 7093 C C . LYS D 1 217 ? 31.977 113.639 23.535 1.00 32.12 217 LYS D C 1
ATOM 7094 O O . LYS D 1 217 ? 30.782 113.845 23.340 1.00 33.15 217 LYS D O 1
ATOM 7100 N N . ALA D 1 218 ? 32.429 112.512 24.065 1.00 33.49 218 ALA D N 1
ATOM 7101 C CA . ALA D 1 218 ? 31.503 111.458 24.453 1.00 34.47 218 ALA D CA 1
ATOM 7102 C C . ALA D 1 218 ? 32.177 110.359 25.275 1.00 34.67 218 ALA D C 1
ATOM 7103 O O . ALA D 1 218 ? 33.367 110.081 25.110 1.00 33.93 218 ALA D O 1
ATOM 7105 N N . LYS D 1 219 ? 31.412 109.746 26.169 1.00 34.84 219 LYS D N 1
ATOM 7106 C CA . LYS D 1 219 ? 31.942 108.660 26.969 1.00 36.43 219 LYS D CA 1
ATOM 7107 C C . LYS D 1 219 ? 31.338 107.344 26.496 1.00 35.40 219 LYS D C 1
ATOM 7108 O O . LYS D 1 219 ? 30.187 107.031 26.806 1.00 34.86 219 LYS D O 1
ATOM 7114 N N . LEU D 1 220 ? 32.110 106.578 25.735 1.00 34.14 220 LEU D N 1
ATOM 7115 C CA . LEU D 1 220 ? 31.625 105.298 25.263 1.00 32.82 220 LEU D CA 1
ATOM 7116 C C . LEU D 1 220 ? 31.740 104.302 26.414 1.00 32.65 220 LEU D C 1
ATOM 7117 O O . LEU D 1 220 ? 32.312 104.615 27.457 1.00 33.11 220 LEU D O 1
ATOM 7122 N N . PRO D 1 221 ? 31.165 103.103 26.259 1.00 32.50 221 PRO D N 1
ATOM 7123 C CA . PRO D 1 221 ? 31.254 102.126 27.346 1.00 31.78 221 PRO D CA 1
ATOM 7124 C C . PRO D 1 221 ? 32.273 101.000 27.118 1.00 31.63 221 PRO D C 1
ATOM 7125 O O . PRO D 1 221 ? 32.635 100.685 25.986 1.00 31.40 221 PRO D O 1
ATOM 7129 N N . GLY D 1 222 ? 32.735 100.400 28.207 1.00 31.78 222 GLY D N 1
ATOM 7130 C CA . GLY D 1 222 ? 33.676 99.302 28.094 1.00 33.44 222 GLY D CA 1
ATOM 7131 C C . GLY D 1 222 ? 35.142 99.648 28.146 1.00 34.76 222 GLY D C 1
ATOM 7132 O O . GLY D 1 222 ? 35.963 98.816 28.524 1.00 34.88 222 GLY D O 1
ATOM 7133 N N . PHE D 1 223 ? 35.482 100.871 27.772 1.00 35.85 223 PHE D N 1
ATOM 7134 C CA . PHE D 1 223 ? 36.875 101.279 27.783 1.00 37.07 223 PHE D CA 1
ATOM 7135 C C . PHE D 1 223 ? 37.033 102.730 28.195 1.00 38.44 223 PHE D C 1
ATOM 7136 O O . PHE D 1 223 ? 35.996 103.421 28.275 1.00 39.66 223 PHE D O 1
#

B-factor: mean 34.16, std 12.72, range [6.54, 85.74]

CATH classification: 3.40.50.1860 (+1 more: 3.40.50.1860)

Radius of gyration: 31.68 Å; Cα contacts (8 Å, |Δi|>4): 1792; chains: 4; bounding box: 64×91×76 Å